Protein 3R3S (pdb70)

Organism: Salmonella typhimurium (strain LT2 / SGSC1412 / ATCC 700720) (NCBI:txid99287)

CATH classification: 3.40.50.720

Nearest PDB structures (foldseek):
  3r3s-assembly1_D  TM=1.003E+00  e=3.738E-63  Salmonella enterica subsp. enterica serovar Typhimurium
  5jyd-assembly1_B  TM=9.936E-01  e=5.049E-43  Burkholderia cenocepacia J2315
  3i3o-assembly1_A  TM=9.800E-01  e=4.760E-36  Bacillus anthracis str. 'Ames Ancestor'
  3i3o-assembly2_H  TM=9.764E-01  e=2.637E-34  Bacillus anthracis str. 'Ames Ancestor'
  3i3o-assembly2_G  TM=9.835E-01  e=4.726E-30  Bacillus anthracis str. 'Ames Ancestor'

Radius of gyration: 28.58 Å; Cα contacts (8 Å, |Δi|>4): 3149; chains: 4; bounding box: 66×78×65 Å

B-factor: mean 11.78, std 9.37, range [3.15, 53.56]

Structure (mmCIF, N/CA/C/O backbone):
data_3R3S
#
_entry.id   3R3S
#
_cell.length_a   75.728
_cell.length_b   80.673
_cell.length_c   96.168
_cell.angle_alpha   90.0
_cell.angle_beta   100.96
_cell.angle_gamma   90.0
#
_symmetry.space_group_name_H-M   'P 1 21 1'
#
loop_
_entity.id
_entity.type
_entity.pdbx_description
1 polymer oxidoreductase
2 non-polymer NICOTINAMIDE-ADENINE-DINUCLEOTIDE
3 non-polymer 'FORMIC ACID'
4 non-polymer 'MAGNESIUM ION'
5 non-polymer 'SULFATE ION'
6 water water
#
loop_
_atom_site.group_PDB
_atom_site.id
_atom_site.type_symbol
_atom_site.label_atom_id
_atom_site.label_alt_id
_atom_site.label_comp_id
_atom_site.label_asym_id
_atom_site.label_entity_id
_atom_site.label_seq_id
_atom_site.pdbx_PDB_ins_code
_atom_site.Cartn_x
_atom_site.Cartn_y
_atom_site.Cartn_z
_atom_site.occupancy
_atom_site.B_iso_or_equiv
_atom_site.auth_seq_id
_atom_site.auth_comp_id
_atom_site.auth_asym_id
_atom_site.auth_atom_id
_atom_site.pdbx_PDB_model_num
ATOM 1 N N . HIS A 1 3 ? 19.481 -11.563 9.678 1.00 39.96 3 HIS A N 1
ATOM 2 C CA . HIS A 1 3 ? 18.203 -11.358 8.988 1.00 39.83 3 HIS A CA 1
ATOM 3 C C . HIS A 1 3 ? 17.678 -9.941 9.203 1.00 33.97 3 HIS A C 1
ATOM 4 O O . HIS A 1 3 ? 16.782 -9.718 10.022 1.00 34.41 3 HIS A O 1
ATOM 6 N N . LEU A 1 4 ? 18.234 -8.998 8.450 1.00 24.72 4 LEU A N 1
ATOM 7 C CA . LEU A 1 4 ? 17.941 -7.570 8.618 1.00 19.66 4 LEU A CA 1
ATOM 8 C C . LEU A 1 4 ? 16.789 -7.129 7.739 1.00 17.50 4 LEU A C 1
ATOM 9 O O . LEU A 1 4 ? 16.762 -7.423 6.552 1.00 21.76 4 LEU A O 1
ATOM 14 N N . TYR A 1 5 ? 15.844 -6.408 8.320 1.00 15.75 5 TYR A N 1
ATOM 15 C CA . TYR A 1 5 ? 14.710 -5.859 7.571 1.00 16.02 5 TYR A CA 1
ATOM 16 C C . TYR A 1 5 ? 14.846 -4.350 7.371 1.00 12.55 5 TYR A C 1
ATOM 17 O O . TYR A 1 5 ? 15.379 -3.652 8.229 1.00 12.47 5 TYR A O 1
ATOM 26 N N . ASP A 1 6 ? 14.349 -3.855 6.239 1.00 11.14 6 ASP A N 1
ATOM 27 C CA . ASP A 1 6 ? 14.257 -2.419 5.981 1.00 10.41 6 ASP A CA 1
ATOM 28 C C . ASP A 1 6 ? 13.135 -1.848 6.874 1.00 9.50 6 ASP A C 1
ATOM 29 O O . ASP A 1 6 ? 11.964 -2.215 6.697 1.00 9.67 6 ASP A O 1
ATOM 34 N N . PRO A 1 7 ? 13.474 -0.945 7.812 1.00 9.22 7 PRO A N 1
ATOM 35 C CA . PRO A 1 7 ? 12.428 -0.427 8.697 1.00 10.07 7 PRO A CA 1
ATOM 36 C C . PRO A 1 7 ? 11.403 0.391 7.906 1.00 9.77 7 PRO A C 1
ATOM 37 O O . PRO A 1 7 ? 10.274 0.540 8.369 1.00 10.86 7 PRO A O 1
ATOM 41 N N . THR A 1 8 ? 11.764 0.921 6.737 1.00 9.74 8 THR A N 1
ATOM 42 C CA . THR A 1 8 ? 10.765 1.732 6.034 1.00 11.50 8 THR A CA 1
ATOM 43 C C . THR A 1 8 ? 9.606 0.917 5.471 1.00 11.40 8 THR A C 1
ATOM 44 O O . THR A 1 8 ? 8.505 1.459 5.279 1.00 12.97 8 THR A O 1
ATOM 48 N N . THR A 1 9 ? 9.835 -0.365 5.208 1.00 9.76 9 THR A N 1
ATOM 49 C CA . THR A 1 9 ? 8.806 -1.220 4.621 1.00 10.32 9 THR A CA 1
ATOM 50 C C . THR A 1 9 ? 8.306 -2.324 5.546 1.00 10.26 9 THR A C 1
ATOM 51 O O . THR A 1 9 ? 7.504 -3.153 5.119 1.00 11.63 9 THR A O 1
ATOM 55 N N . GLN A 1 10 ? 8.713 -2.295 6.816 1.00 10.62 10 GLN A N 1
ATOM 56 C CA . GLN A 1 10 ? 8.467 -3.412 7.742 1.00 13.38 10 GLN A CA 1
ATOM 57 C C . GLN A 1 10 ? 7.020 -3.536 8.219 1.00 13.45 10 GLN A C 1
ATOM 58 O O . GLN A 1 10 ? 6.565 -4.608 8.650 1.00 15.29 10 GLN A O 1
ATOM 64 N N . TYR A 1 11 ? 6.297 -2.432 8.156 1.00 11.13 11 TYR A N 1
ATOM 65 C CA . TYR A 1 11 ? 4.886 -2.353 8.591 1.00 10.25 11 TYR A CA 1
ATOM 66 C C . TYR A 1 11 ? 4.119 -1.684 7.474 1.00 10.03 11 TYR A C 1
ATOM 67 O O . TYR A 1 11 ? 4.726 -1.261 6.462 1.00 11.59 11 TYR A O 1
ATOM 76 N N . TYR A 1 12 ? 2.805 -1.575 7.653 1.00 8.36 12 TYR A N 1
ATOM 77 C CA . TYR A 1 12 ? 1.912 -1.078 6.601 1.00 8.31 12 TYR A CA 1
ATOM 78 C C . TYR A 1 12 ? 2.377 0.253 5.997 1.00 8.37 12 TYR A C 1
ATOM 79 O O . TYR A 1 12 ? 2.631 1.239 6.707 1.00 8.33 12 TYR A O 1
ATOM 88 N N . THR A 1 13 ? 2.430 0.292 4.668 1.00 8.84 13 THR A N 1
ATOM 89 C CA . THR A 1 13 ? 2.873 1.462 3.932 1.00 9.85 13 THR A CA 1
ATOM 90 C C . THR A 1 13 ? 1.834 1.910 2.903 1.00 11.48 13 THR A C 1
ATOM 91 O O . THR A 1 13 ? 2.085 2.850 2.155 1.00 15.27 13 THR A O 1
ATOM 95 N N . GLY A 1 14 ? 0.679 1.261 2.854 1.00 11.45 14 GLY A N 1
ATOM 96 C CA . GLY A 1 14 ? -0.401 1.765 2.012 1.00 12.62 14 GLY A CA 1
ATOM 97 C C . GLY A 1 14 ? -1.093 3.037 2.512 1.00 13.77 14 GLY A C 1
ATOM 98 O O . GLY A 1 14 ? -0.765 3.565 3.572 1.00 14.91 14 GLY A O 1
ATOM 99 N N . GLU A 1 15 ? -2.034 3.598 1.764 1.00 14.96 15 GLU A N 1
ATOM 100 C CA . GLU A 1 15 ? -2.804 4.712 2.318 1.00 15.32 15 GLU A CA 1
ATOM 101 C C . GLU A 1 15 ? -3.886 4.081 3.227 1.00 14.85 15 GLU A C 1
ATOM 102 O O . GLU A 1 15 ? -4.297 2.995 3.046 1.00 14.83 15 GLU A O 1
ATOM 108 N N . TYR A 1 16 ? -4.346 4.838 4.198 1.00 12.96 16 TYR A N 1
ATOM 109 C CA . TYR A 1 16 ? -5.399 4.359 5.090 1.00 11.42 16 TYR A CA 1
ATOM 110 C C . TYR A 1 16 ? -6.767 4.718 4.531 1.00 12.22 16 TYR A C 1
ATOM 111 O O . TYR A 1 16 ? -6.982 5.863 4.134 1.00 13.95 16 TYR A O 1
ATOM 120 N N . PRO A 1 17 ? -7.710 3.754 4.510 1.00 10.99 17 PRO A N 1
ATOM 121 C CA . PRO A 1 17 ? -9.073 4.127 4.107 1.00 12.35 17 PRO A CA 1
ATOM 122 C C . PRO A 1 17 ? -9.633 5.161 5.062 1.00 12.09 17 PRO A C 1
ATOM 123 O O . PRO A 1 17 ? -9.409 5.094 6.269 1.00 12.19 17 PRO A O 1
ATOM 127 N N . LYS A 1 18 ? -10.387 6.112 4.538 1.00 12.96 18 LYS A N 1
ATOM 128 C CA . LYS A 1 18 ? -11.166 6.983 5.399 1.00 13.48 18 LYS A CA 1
ATOM 129 C C . LYS A 1 18 ? -12.085 6.125 6.254 1.00 10.47 18 LYS A C 1
ATOM 130 O O . LYS A 1 18 ? -12.721 5.191 5.776 1.00 9.99 18 LYS A O 1
ATOM 136 N N . GLN A 1 19 ? -12.153 6.451 7.534 1.00 9.88 19 GLN A N 1
ATOM 137 C CA . GLN A 1 19 ? -12.945 5.677 8.482 1.00 9.39 19 GLN A CA 1
ATOM 138 C C . GLN A 1 19 ? -13.107 6.532 9.728 1.00 9.38 19 GLN A C 1
ATOM 139 O O . GLN A 1 19 ? -12.207 7.317 10.087 1.00 11.83 19 GLN A O 1
ATOM 145 N N A LYS A 1 20 ? -14.262 6.404 10.375 0.50 8.43 20 LYS A N 1
ATOM 146 N N B LYS A 1 20 ? -14.257 6.376 10.369 0.50 8.94 20 LYS A N 1
ATOM 147 C CA A LYS A 1 20 ? -14.582 7.195 11.558 0.50 9.08 20 LYS A CA 1
ATOM 148 C CA B LYS A 1 20 ? -14.594 7.140 11.549 0.50 10.31 20 LYS A CA 1
ATOM 149 C C A LYS A 1 20 ? -15.427 6.385 12.535 0.50 9.36 20 LYS A C 1
ATOM 150 C C B LYS A 1 20 ? -15.330 6.238 12.524 0.50 9.54 20 LYS A C 1
ATOM 151 O O A LYS A 1 20 ? -16.414 5.753 12.155 0.50 10.79 20 LYS A O 1
ATOM 152 O O B LYS A 1 20 ? -16.133 5.387 12.130 0.50 10.60 20 LYS A O 1
ATOM 163 N N . GLN A 1 21 ? -15.048 6.426 13.807 1.00 9.45 21 GLN A N 1
ATOM 164 C CA . GLN A 1 21 ? -15.812 5.784 14.854 1.00 9.66 21 GLN A CA 1
ATOM 165 C C . GLN A 1 21 ? -16.056 6.814 15.963 1.00 9.14 21 GLN A C 1
ATOM 166 O O . GLN A 1 21 ? -15.272 7.753 16.134 1.00 9.30 21 GLN A O 1
ATOM 172 N N . PRO A 1 22 ? -17.109 6.621 16.771 1.00 9.78 22 PRO A N 1
ATOM 173 C CA . PRO A 1 22 ? -17.237 7.482 17.952 1.00 9.14 22 PRO A CA 1
ATOM 174 C C . PRO A 1 22 ? -16.094 7.206 18.911 1.00 8.64 22 PRO A C 1
ATOM 175 O O . PRO A 1 22 ? -15.713 6.038 19.091 1.00 8.94 22 PRO A O 1
ATOM 179 N N . ALA A 1 23 ? -15.555 8.243 19.540 1.00 8.20 23 ALA A N 1
ATOM 180 C CA . ALA A 1 23 ? -14.513 8.053 20.547 1.00 8.27 23 ALA A CA 1
ATOM 181 C C . ALA A 1 23 ? -15.047 7.171 21.689 1.00 8.59 23 ALA A C 1
ATOM 182 O O . ALA A 1 23 ? -16.208 7.290 22.073 1.00 11.03 23 ALA A O 1
ATOM 184 N N . PRO A 1 24 ? -14.192 6.308 22.279 1.00 7.66 24 PRO A N 1
ATOM 185 C CA . PRO A 1 24 ? -12.748 6.176 22.026 1.00 7.80 24 PRO A CA 1
ATOM 186 C C . PRO A 1 24 ? -12.393 5.224 20.875 1.00 7.72 24 PRO A C 1
ATOM 187 O O . PRO A 1 24 ? -11.206 5.031 20.595 1.00 7.19 24 PRO A O 1
ATOM 191 N N . GLY A 1 25 ? -13.397 4.626 20.238 1.00 8.60 25 GLY A N 1
ATOM 192 C CA . GLY A 1 25 ? -13.147 3.696 19.148 1.00 8.86 25 GLY A CA 1
ATOM 193 C C . GLY A 1 25 ? -12.875 2.276 19.612 1.00 8.82 25 GLY A C 1
ATOM 194 O O . GLY A 1 25 ? -12.414 2.052 20.733 1.00 9.92 25 GLY A O 1
ATOM 195 N N . VAL A 1 26 ? -13.181 1.327 18.738 1.00 8.39 26 VAL A N 1
ATOM 196 C CA . VAL A 1 26 ? -12.907 -0.078 18.978 1.00 9.39 26 VAL A CA 1
ATOM 197 C C . VAL A 1 26 ? -11.894 -0.456 17.897 1.00 8.68 26 VAL A C 1
ATOM 198 O O . VAL A 1 26 ? -12.174 -0.347 16.713 1.00 8.44 26 VAL A O 1
ATOM 202 N N . GLN A 1 27 ? -10.691 -0.829 18.299 1.00 9.61 27 GLN A N 1
ATOM 203 C CA . GLN A 1 27 ? -9.650 -1.118 17.319 1.00 8.74 27 GLN A CA 1
ATOM 204 C C . GLN A 1 27 ? -9.943 -2.292 16.380 1.00 9.35 27 GLN A C 1
ATOM 205 O O . GLN A 1 27 ? -9.491 -2.308 15.238 1.00 9.08 27 GLN A O 1
ATOM 211 N N . ALA A 1 28 ? -10.691 -3.270 16.871 1.00 9.86 28 ALA A N 1
ATOM 212 C CA . ALA A 1 28 ? -11.029 -4.452 16.088 1.00 11.24 28 ALA A CA 1
ATOM 213 C C . ALA A 1 28 ? -11.844 -4.101 14.827 1.00 11.66 28 ALA A C 1
ATOM 214 O O . ALA A 1 28 ? -11.956 -4.906 13.914 1.00 15.63 28 ALA A O 1
ATOM 216 N N . LYS A 1 29 ? -12.449 -2.914 14.797 1.00 11.06 29 LYS A N 1
ATOM 217 C CA . LYS A 1 29 ? -13.212 -2.458 13.636 1.00 10.97 29 LYS A CA 1
ATOM 218 C C . LYS A 1 29 ? -12.374 -1.685 12.600 1.00 11.94 29 LYS A C 1
ATOM 219 O O . LYS A 1 29 ? -12.869 -1.316 11.545 1.00 14.52 29 LYS A O 1
ATOM 225 N N . MET A 1 30 ? -11.114 -1.429 12.905 1.00 9.25 30 MET A N 1
ATOM 226 C CA . MET A 1 30 ? -10.249 -0.648 12.020 1.00 8.32 30 MET A CA 1
ATOM 227 C C . MET A 1 30 ? -9.718 -1.377 10.803 1.00 8.15 30 MET A C 1
ATOM 228 O O . MET A 1 30 ? -9.598 -2.585 10.821 1.00 8.82 30 MET A O 1
ATOM 233 N N . THR A 1 31 ? -9.355 -0.603 9.787 1.00 8.25 31 THR A N 1
ATOM 234 C CA A THR A 1 31 ? -8.727 -1.145 8.582 0.50 8.03 31 THR A CA 1
ATOM 235 C CA B THR A 1 31 ? -8.774 -1.150 8.588 0.50 8.59 31 THR A CA 1
ATOM 236 C C . THR A 1 31 ? -7.494 -0.344 8.256 1.00 8.10 31 THR A C 1
ATOM 237 O O . THR A 1 31 ? -7.579 0.809 7.879 1.00 10.71 31 THR A O 1
ATOM 244 N N . PRO A 1 32 ? -6.305 -0.934 8.462 1.00 7.87 32 PRO A N 1
ATOM 245 C CA . PRO A 1 32 ? -6.044 -2.222 9.099 1.00 7.42 32 PRO A CA 1
ATOM 246 C C . PRO A 1 32 ? -6.179 -2.131 10.625 1.00 6.94 32 PRO A C 1
ATOM 247 O O . PRO A 1 32 ? -6.223 -1.047 11.217 1.00 7.78 32 PRO A O 1
ATOM 251 N N . VAL A 1 33 ? -6.260 -3.278 11.278 1.00 7.31 33 VAL A N 1
ATOM 252 C CA . VAL A 1 33 ? -6.188 -3.267 12.744 1.00 7.03 33 VAL A CA 1
ATOM 253 C C . VAL A 1 33 ? -4.748 -2.942 13.161 1.00 6.82 33 VAL A C 1
ATOM 254 O O . VAL A 1 33 ? -3.794 -3.521 12.631 1.00 7.56 33 VAL A O 1
ATOM 258 N N . PRO A 1 34 ? -4.574 -1.970 14.052 1.00 6.04 34 PRO A N 1
ATOM 259 C CA . PRO A 1 34 ? -3.207 -1.673 14.532 1.00 5.70 34 PRO A CA 1
ATOM 260 C C . PRO A 1 34 ? -2.485 -2.927 15.014 1.00 6.45 34 PRO A C 1
ATOM 261 O O . PRO A 1 34 ? -3.063 -3.741 15.746 1.00 7.25 34 PRO A O 1
ATOM 265 N N . ASP A 1 35 ? -1.228 -3.089 14.620 1.00 6.05 35 ASP A N 1
ATOM 266 C CA . ASP A 1 35 ? -0.418 -4.213 15.083 1.00 6.05 35 ASP A CA 1
ATOM 267 C C . ASP A 1 35 ? 0.200 -3.807 16.415 1.00 5.14 35 ASP A C 1
ATOM 268 O O . ASP A 1 35 ? 0.983 -2.871 16.471 1.00 6.11 35 ASP A O 1
ATOM 273 N N . CYS A 1 36 ? -0.187 -4.496 17.496 1.00 5.78 36 CYS A N 1
ATOM 274 C CA . CYS A 1 36 ? 0.313 -4.216 18.841 1.00 5.90 36 CYS A CA 1
ATOM 275 C C . CYS A 1 36 ? 1.315 -5.252 19.335 1.00 6.72 36 CYS A C 1
ATOM 276 O O . CYS A 1 36 ? 1.584 -5.312 20.536 1.00 6.87 36 CYS A O 1
ATOM 279 N N . GLY A 1 37 ? 1.876 -6.052 18.416 1.00 5.49 37 GLY A N 1
ATOM 280 C CA . GLY A 1 37 ? 2.916 -7.000 18.781 1.00 6.06 37 GLY A CA 1
ATOM 281 C C . GLY A 1 37 ? 2.389 -8.362 19.215 1.00 6.40 37 GLY A C 1
ATOM 282 O O . GLY A 1 37 ? 3.159 -9.183 19.731 1.00 7.03 37 GLY A O 1
ATOM 283 N N . GLU A 1 38 ? 1.093 -8.602 19.003 1.00 7.00 38 GLU A N 1
ATOM 284 C CA . GLU A 1 38 ? 0.459 -9.847 19.416 1.00 7.38 38 GLU A CA 1
ATOM 285 C C . GLU A 1 38 ? 1.214 -11.062 18.921 1.00 8.45 38 GLU A C 1
ATOM 286 O O . GLU A 1 38 ? 1.328 -12.051 19.659 1.00 9.95 38 GLU A O 1
ATOM 292 N N . LYS A 1 39 ? 1.690 -11.016 17.669 1.00 9.00 39 LYS A N 1
ATOM 293 C CA . LYS A 1 39 ? 2.329 -12.199 17.069 1.00 11.28 39 LYS A CA 1
ATOM 294 C C . LYS A 1 39 ? 3.837 -12.098 16.981 1.00 11.89 39 LYS A C 1
ATOM 295 O O . LYS A 1 39 ? 4.492 -13.040 16.525 1.00 17.10 39 LYS A O 1
ATOM 301 N N . SER A 1 40 ? 4.394 -10.964 17.399 1.00 9.87 40 SER A N 1
ATOM 302 C CA . SER A 1 40 ? 5.808 -10.704 17.148 1.00 9.83 40 SER A CA 1
ATOM 303 C C . SER A 1 40 ? 6.639 -10.498 18.411 1.00 9.62 40 SER A C 1
ATOM 304 O O . SER A 1 40 ? 7.817 -10.826 18.404 1.00 12.20 40 SER A O 1
ATOM 307 N N . TYR A 1 41 ? 6.079 -9.939 19.493 1.00 7.65 41 TYR A N 1
ATOM 308 C CA . TYR A 1 41 ? 6.918 -9.552 20.622 1.00 7.57 41 TYR A CA 1
ATOM 309 C C . TYR A 1 41 ? 7.357 -10.774 21.416 1.00 8.04 41 TYR A C 1
ATOM 310 O O . TYR A 1 41 ? 6.530 -11.536 21.895 1.00 8.39 41 TYR A O 1
ATOM 319 N N . VAL A 1 42 ? 8.664 -10.945 21.586 1.00 8.33 42 VAL A N 1
ATOM 320 C CA . VAL A 1 42 ? 9.212 -12.056 22.378 1.00 8.95 42 VAL A CA 1
ATOM 321 C C . VAL A 1 42 ? 9.981 -11.509 23.591 1.00 9.42 42 VAL A C 1
ATOM 322 O O . VAL A 1 42 ? 10.881 -10.683 23.444 1.00 11.22 42 VAL A O 1
ATOM 326 N N . GLY A 1 43 ? 9.612 -11.954 24.790 1.00 8.79 43 GLY A N 1
ATOM 327 C CA . GLY A 1 43 ? 10.271 -11.507 25.999 1.00 9.29 43 GLY A CA 1
ATOM 328 C C . GLY A 1 43 ? 11.504 -12.320 26.338 1.00 9.57 43 GLY A C 1
ATOM 329 O O . GLY A 1 43 ? 11.812 -13.348 25.715 1.00 10.59 43 GLY A O 1
ATOM 330 N N . SER A 1 44 ? 12.218 -11.843 27.348 1.00 8.75 44 SER A N 1
ATOM 331 C CA . SER A 1 44 ? 13.422 -12.502 27.848 1.00 9.42 44 SER A CA 1
ATOM 332 C C . SER A 1 44 ? 13.525 -12.370 29.365 1.00 8.74 44 SER A C 1
ATOM 333 O O . SER A 1 44 ? 14.618 -12.408 29.930 1.00 11.17 44 SER A O 1
ATOM 336 N N . GLY A 1 45 ? 12.394 -12.201 30.029 1.00 8.12 45 GLY A N 1
ATOM 337 C CA . GLY A 1 45 ? 12.401 -12.166 31.488 1.00 7.83 45 GLY A CA 1
ATOM 338 C C . GLY A 1 45 ? 12.828 -10.839 32.093 1.00 7.89 45 GLY A C 1
ATOM 339 O O . GLY A 1 45 ? 13.130 -10.772 33.274 1.00 8.69 45 GLY A O 1
ATOM 340 N N . ARG A 1 46 ? 12.829 -9.767 31.300 1.00 7.66 46 ARG A N 1
ATOM 341 C CA . ARG A 1 46 ? 13.288 -8.478 31.797 1.00 7.49 46 ARG A CA 1
ATOM 342 C C . ARG A 1 46 ? 12.360 -7.865 32.824 1.00 6.99 46 ARG A C 1
ATOM 343 O O . ARG A 1 46 ? 12.767 -6.935 33.515 1.00 8.86 46 ARG A O 1
ATOM 351 N N . LEU A 1 47 ? 11.131 -8.387 32.963 1.00 6.07 47 LEU A N 1
ATOM 352 C CA . LEU A 1 47 ? 10.182 -7.851 33.943 1.00 6.68 47 LEU A CA 1
ATOM 353 C C . LEU A 1 47 ? 9.598 -8.991 34.776 1.00 6.85 47 LEU A C 1
ATOM 354 O O . LEU A 1 47 ? 8.446 -8.926 35.230 1.00 6.87 47 LEU A O 1
ATOM 359 N N . LYS A 1 48 ? 10.397 -10.023 35.015 1.00 7.47 48 LYS A N 1
ATOM 360 C CA . LYS A 1 48 ? 9.863 -11.213 35.674 1.00 8.26 48 LYS A CA 1
ATOM 361 C C . LYS A 1 48 ? 9.257 -10.883 37.038 1.00 7.86 48 LYS A C 1
ATOM 362 O O . LYS A 1 48 ? 9.923 -10.298 37.887 1.00 8.84 48 LYS A O 1
ATOM 368 N N . ASP A 1 49 ? 8.002 -11.299 37.236 1.00 7.63 49 ASP A N 1
ATOM 369 C CA . ASP A 1 49 ? 7.237 -11.126 38.478 1.00 8.49 49 ASP A CA 1
ATOM 370 C C . ASP A 1 49 ? 6.991 -9.671 38.872 1.00 8.49 49 ASP A C 1
ATOM 371 O O . ASP A 1 49 ? 6.561 -9.398 39.994 1.00 9.99 49 ASP A O 1
ATOM 376 N N . ARG A 1 50 ? 7.214 -8.747 37.945 1.00 7.26 50 ARG A N 1
ATOM 377 C CA . ARG A 1 50 ? 6.807 -7.365 38.152 1.00 6.51 50 ARG A CA 1
ATOM 378 C C . ARG A 1 50 ? 5.281 -7.287 38.110 1.00 6.47 50 ARG A C 1
ATOM 379 O O . ARG A 1 50 ? 4.597 -8.246 37.716 1.00 6.81 50 ARG A O 1
ATOM 387 N N . LYS A 1 51 ? 4.746 -6.155 38.549 1.00 6.15 51 LYS A N 1
ATOM 388 C CA . LYS A 1 51 ? 3.310 -5.961 38.711 1.00 6.59 51 LYS A CA 1
ATOM 389 C C . LYS A 1 51 ? 2.957 -4.608 38.130 1.00 4.93 51 LYS A C 1
ATOM 390 O O . LYS A 1 51 ? 3.324 -3.573 38.693 1.00 5.91 51 LYS A O 1
ATOM 396 N N . ALA A 1 52 ? 2.276 -4.609 36.991 1.00 5.16 52 ALA A N 1
ATOM 397 C CA . ALA A 1 52 ? 2.047 -3.381 36.227 1.00 5.09 52 ALA A CA 1
ATOM 398 C C . ALA A 1 52 ? 0.600 -2.977 36.153 1.00 4.98 52 ALA A C 1
ATOM 399 O O . ALA A 1 52 ? -0.277 -3.809 36.008 1.00 5.97 52 ALA A O 1
ATOM 401 N N . LEU A 1 53 ? 0.364 -1.675 36.237 1.00 5.35 53 LEU A N 1
ATOM 402 C CA . LEU A 1 53 ? -0.917 -1.083 35.860 1.00 5.51 53 LEU A CA 1
ATOM 403 C C . LEU A 1 53 ? -0.682 -0.284 34.582 1.00 4.50 53 LEU A C 1
ATOM 404 O O . LEU A 1 53 ? 0.214 0.573 34.526 1.00 5.17 53 LEU A O 1
ATOM 409 N N . VAL A 1 54 ? -1.515 -0.538 33.560 1.00 4.36 54 VAL A N 1
ATOM 410 C CA . VAL A 1 54 ? -1.415 0.170 32.265 1.00 4.49 54 VAL A CA 1
ATOM 411 C C . VAL A 1 54 ? -2.769 0.792 31.991 1.00 4.65 54 VAL A C 1
ATOM 412 O O . VAL A 1 54 ? -3.775 0.069 31.846 1.00 5.53 54 VAL A O 1
ATOM 416 N N . THR A 1 55 ? -2.822 2.115 31.968 1.00 4.13 55 THR A N 1
ATOM 417 C CA . THR A 1 55 ? -4.057 2.767 31.501 1.00 4.42 55 THR A CA 1
ATOM 418 C C . THR A 1 55 ? -4.041 2.810 29.967 1.00 5.33 55 THR A C 1
ATOM 419 O O . THR A 1 55 ? -2.963 2.826 29.335 1.00 6.01 55 THR A O 1
ATOM 423 N N . GLY A 1 56 ? -5.233 2.792 29.357 1.00 4.65 56 GLY A N 1
ATOM 424 C CA . GLY A 1 56 ? -5.324 2.583 27.920 1.00 5.30 56 GLY A CA 1
ATOM 425 C C . GLY A 1 56 ? -4.799 1.228 27.471 1.00 4.26 56 GLY A C 1
ATOM 426 O O . GLY A 1 56 ? -4.328 1.065 26.335 1.00 5.02 56 GLY A O 1
ATOM 427 N N . GLY A 1 57 ? -4.895 0.232 28.348 1.00 4.58 57 GLY A N 1
ATOM 428 C CA . GLY A 1 57 ? -4.295 -1.060 28.069 1.00 4.89 57 GLY A CA 1
ATOM 429 C C . GLY A 1 57 ? -5.087 -1.929 27.119 1.00 4.77 57 GLY A C 1
ATOM 430 O O . GLY A 1 57 ? -4.626 -3.019 26.740 1.00 5.96 57 GLY A O 1
ATOM 431 N N . ASP A 1 58 ? -6.280 -1.473 26.727 1.00 5.46 58 ASP A N 1
ATOM 432 C CA . ASP A 1 58 ? -7.178 -2.238 25.848 1.00 5.35 58 ASP A CA 1
ATOM 433 C C . ASP A 1 58 ? -6.775 -2.184 24.361 1.00 5.39 58 ASP A C 1
ATOM 434 O O . ASP A 1 58 ? -7.158 -3.067 23.597 1.00 5.99 58 ASP A O 1
ATOM 439 N N . SER A 1 59 ? -6.091 -1.112 23.941 1.00 4.64 59 SER A N 1
ATOM 440 C CA . SER A 1 59 ? -5.873 -0.876 22.516 1.00 4.57 59 SER A CA 1
ATOM 441 C C . SER A 1 59 ? -4.609 -0.043 22.334 1.00 4.38 59 SER A C 1
ATOM 442 O O . SER A 1 59 ? -4.077 0.539 23.292 1.00 4.62 59 SER A O 1
ATOM 445 N N . GLY A 1 60 ? -4.120 -0.019 21.107 1.00 4.59 60 GLY A N 1
ATOM 446 C CA . GLY A 1 60 ? -3.095 0.926 20.735 1.00 4.48 60 GLY A CA 1
ATOM 447 C C . GLY A 1 60 ? -1.804 0.743 21.499 1.00 4.54 60 GLY A C 1
ATOM 448 O O . GLY A 1 60 ? -1.345 -0.379 21.761 1.00 5.08 60 GLY A O 1
ATOM 449 N N . ILE A 1 61 ? -1.177 1.869 21.811 1.00 3.68 61 ILE A N 1
ATOM 450 C CA . ILE A 1 61 ? 0.128 1.850 22.438 1.00 3.95 61 ILE A CA 1
ATOM 451 C C . ILE A 1 61 ? 0.085 1.208 23.835 1.00 4.33 61 ILE A C 1
ATOM 452 O O . ILE A 1 61 ? 0.974 0.445 24.206 1.00 4.67 61 ILE A O 1
ATOM 457 N N . GLY A 1 62 ? -0.948 1.517 24.616 1.00 4.09 62 GLY A N 1
ATOM 458 C CA . GLY A 1 62 ? -1.077 0.913 25.921 1.00 4.01 62 GLY A CA 1
ATOM 459 C C . GLY A 1 62 ? -1.204 -0.602 25.825 1.00 4.44 62 GLY A C 1
ATOM 460 O O . GLY A 1 62 ? -0.638 -1.342 26.633 1.00 4.85 62 GLY A O 1
ATOM 461 N N . ARG A 1 63 ? -1.978 -1.076 24.844 1.00 4.62 63 ARG A N 1
ATOM 462 C CA . ARG A 1 63 ? -2.070 -2.501 24.589 1.00 4.62 63 ARG A CA 1
ATOM 463 C C . ARG A 1 63 ? -0.721 -3.117 24.222 1.00 4.50 63 ARG A C 1
ATOM 464 O O . ARG A 1 63 ? -0.362 -4.194 24.709 1.00 5.30 63 ARG A O 1
ATOM 472 N N . ALA A 1 64 ? 0.036 -2.430 23.376 1.00 4.21 64 ALA A N 1
ATOM 473 C CA . ALA A 1 64 ? 1.366 -2.942 23.026 1.00 4.56 64 ALA A CA 1
ATOM 474 C C . ALA A 1 64 ? 2.281 -3.058 24.268 1.00 4.38 64 ALA A C 1
ATOM 475 O O . ALA A 1 64 ? 3.013 -4.052 24.423 1.00 5.24 64 ALA A O 1
ATOM 477 N N . ALA A 1 65 ? 2.208 -2.064 25.165 1.00 4.50 65 ALA A N 1
ATOM 478 C CA . ALA A 1 65 ? 2.952 -2.115 26.418 1.00 5.00 65 ALA A CA 1
ATOM 479 C C . ALA A 1 65 ? 2.458 -3.267 27.287 1.00 4.58 65 ALA A C 1
ATOM 480 O O . ALA A 1 65 ? 3.261 -4.013 27.839 1.00 5.48 65 ALA A O 1
ATOM 482 N N . ALA A 1 66 ? 1.140 -3.413 27.426 1.00 5.33 66 ALA A N 1
ATOM 483 C CA . ALA A 1 66 ? 0.561 -4.462 28.275 1.00 5.99 66 ALA A CA 1
ATOM 484 C C . ALA A 1 66 ? 0.986 -5.847 27.795 1.00 5.83 66 ALA A C 1
ATOM 485 O O . ALA A 1 66 ? 1.385 -6.704 28.609 1.00 6.58 66 ALA A O 1
ATOM 487 N N . ILE A 1 67 ? 0.910 -6.063 26.479 1.00 5.21 67 ILE A N 1
ATOM 488 C CA . ILE A 1 67 ? 1.316 -7.336 25.911 1.00 5.20 67 ILE A CA 1
ATOM 489 C C . ILE A 1 67 ? 2.801 -7.589 26.193 1.00 5.40 67 ILE A C 1
ATOM 490 O O . ILE A 1 67 ? 3.174 -8.675 26.677 1.00 5.94 67 ILE A O 1
ATOM 495 N N . ALA A 1 68 ? 3.650 -6.603 25.880 1.00 5.31 68 ALA A N 1
ATOM 496 C CA . ALA A 1 68 ? 5.070 -6.802 26.074 1.00 5.28 68 ALA A CA 1
ATOM 497 C C . ALA A 1 68 ? 5.447 -7.035 27.549 1.00 5.30 68 ALA A C 1
ATOM 498 O O . ALA A 1 68 ? 6.349 -7.822 27.868 1.00 5.86 68 ALA A O 1
ATOM 500 N N . TYR A 1 69 ? 4.771 -6.330 28.450 1.00 4.81 69 TYR A N 1
ATOM 501 C CA . TYR A 1 69 ? 5.031 -6.486 29.876 1.00 4.73 69 TYR A CA 1
ATOM 502 C C . TYR A 1 69 ? 4.731 -7.938 30.290 1.00 5.42 69 TYR A C 1
ATOM 503 O O . TYR A 1 69 ? 5.543 -8.577 30.971 1.00 5.66 69 TYR A O 1
ATOM 512 N N . ALA A 1 70 ? 3.588 -8.472 29.850 1.00 5.35 70 ALA A N 1
ATOM 513 C CA . ALA A 1 70 ? 3.244 -9.859 30.160 1.00 5.80 70 ALA A CA 1
ATOM 514 C C . ALA A 1 70 ? 4.284 -10.804 29.490 1.00 5.27 70 ALA A C 1
ATOM 515 O O . ALA A 1 70 ? 4.730 -11.796 30.098 1.00 6.22 70 ALA A O 1
ATOM 517 N N . ARG A 1 71 ? 4.676 -10.524 28.240 1.00 5.00 71 ARG A N 1
ATOM 518 C CA . ARG A 1 71 ? 5.667 -11.357 27.549 1.00 6.23 71 ARG A CA 1
ATOM 519 C C . ARG A 1 71 ? 6.994 -11.367 28.292 1.00 6.38 71 ARG A C 1
ATOM 520 O O . ARG A 1 71 ? 7.726 -12.355 28.222 1.00 7.57 71 ARG A O 1
ATOM 528 N N . GLU A 1 72 ? 7.304 -10.269 28.996 1.00 5.95 72 GLU A N 1
ATOM 529 C CA . GLU A 1 72 ? 8.541 -10.107 29.770 1.00 5.82 72 GLU A CA 1
ATOM 530 C C . GLU A 1 72 ? 8.427 -10.625 31.205 1.00 5.36 72 GLU A C 1
ATOM 531 O O . GLU A 1 72 ? 9.386 -10.528 31.984 1.00 6.54 72 GLU A O 1
ATOM 537 N N . GLY A 1 73 ? 7.273 -11.209 31.542 1.00 5.66 73 GLY A N 1
ATOM 538 C CA . GLY A 1 73 ? 7.127 -11.887 32.825 1.00 6.41 73 GLY A CA 1
ATOM 539 C C . GLY A 1 73 ? 6.310 -11.152 33.883 1.00 6.00 73 GLY A C 1
ATOM 540 O O . GLY A 1 73 ? 6.254 -11.606 35.022 1.00 6.35 73 GLY A O 1
ATOM 541 N N . ALA A 1 74 ? 5.671 -10.036 33.526 1.00 5.85 74 ALA A N 1
ATOM 542 C CA . ALA A 1 74 ? 4.919 -9.245 34.505 1.00 5.76 74 ALA A CA 1
ATOM 543 C C . ALA A 1 74 ? 3.447 -9.632 34.518 1.00 5.54 74 ALA A C 1
ATOM 544 O O . ALA A 1 74 ? 2.864 -9.962 33.475 1.00 6.41 74 ALA A O 1
ATOM 546 N N . ASP A 1 75 ? 2.838 -9.555 35.707 1.00 5.78 75 ASP A N 1
ATOM 547 C CA . ASP A 1 75 ? 1.372 -9.538 35.813 1.00 5.74 75 ASP A CA 1
ATOM 548 C C . ASP A 1 75 ? 0.852 -8.147 35.482 1.00 5.67 75 ASP A C 1
ATOM 549 O O . ASP A 1 75 ? 1.515 -7.154 35.775 1.00 6.58 75 ASP A O 1
ATOM 554 N N . VAL A 1 76 ? -0.299 -8.064 34.827 1.00 5.87 76 VAL A N 1
ATOM 555 C CA . VAL A 1 76 ? -0.748 -6.780 34.284 1.00 6.30 76 VAL A CA 1
ATOM 556 C C . VAL A 1 76 ? -2.223 -6.496 34.569 1.00 5.30 76 VAL A C 1
ATOM 557 O O . VAL A 1 76 ? -3.101 -7.310 34.242 1.00 6.14 76 VAL A O 1
ATOM 561 N N . ALA A 1 77 ? -2.491 -5.336 35.165 1.00 4.98 77 ALA A N 1
ATOM 562 C CA . ALA A 1 77 ? -3.843 -4.780 35.271 1.00 5.39 77 ALA A CA 1
ATOM 563 C C . ALA A 1 77 ? -3.980 -3.701 34.217 1.00 5.61 77 ALA A C 1
ATOM 564 O O . ALA A 1 77 ? -3.095 -2.850 34.056 1.00 6.07 77 ALA A O 1
ATOM 566 N N . ILE A 1 78 ? -5.094 -3.736 33.492 1.00 6.24 78 ILE A N 1
ATOM 567 C CA . ILE A 1 78 ? -5.403 -2.696 32.540 1.00 5.79 78 ILE A CA 1
ATOM 568 C C . ILE A 1 78 ? -6.652 -1.903 32.912 1.00 5.25 78 ILE A C 1
ATOM 569 O O . ILE A 1 78 ? -7.642 -2.466 33.391 1.00 5.90 78 ILE A O 1
ATOM 574 N N . ASN A 1 79 ? -6.621 -0.613 32.599 1.00 5.28 79 ASN A N 1
ATOM 575 C CA . ASN A 1 79 ? -7.767 0.279 32.723 1.00 5.73 79 ASN A CA 1
ATOM 576 C C . ASN A 1 79 ? -8.092 0.740 31.287 1.00 5.14 79 ASN A C 1
ATOM 577 O O . ASN A 1 79 ? -7.215 0.745 30.406 1.00 5.51 79 ASN A O 1
ATOM 582 N N . TYR A 1 80 ? -9.365 1.038 31.066 1.00 5.49 80 TYR A N 1
ATOM 583 C CA . TYR A 1 80 ? -9.941 1.389 29.776 1.00 5.71 80 TYR A CA 1
ATOM 584 C C . TYR A 1 80 ? -11.394 1.780 30.064 1.00 5.31 80 TYR A C 1
ATOM 585 O O . TYR A 1 80 ? -11.859 1.637 31.188 1.00 5.26 80 TYR A O 1
ATOM 594 N N . LEU A 1 81 ? -12.106 2.261 29.053 1.00 5.94 81 LEU A N 1
ATOM 595 C CA . LEU A 1 81 ? -13.511 2.647 29.189 1.00 7.08 81 LEU A CA 1
ATOM 596 C C . LEU A 1 81 ? -14.433 1.457 28.876 1.00 7.98 81 LEU A C 1
ATOM 597 O O . LEU A 1 81 ? -14.109 0.631 28.030 1.00 8.43 81 LEU A O 1
ATOM 602 N N . PRO A 1 82 ? -15.585 1.375 29.541 1.00 8.84 82 PRO A N 1
ATOM 603 C CA . PRO A 1 82 ? -16.505 0.255 29.281 1.00 11.02 82 PRO A CA 1
ATOM 604 C C . PRO A 1 82 ? -16.832 0.010 27.795 1.00 10.63 82 PRO A C 1
ATOM 605 O O . PRO A 1 82 ? -17.028 -1.126 27.364 1.00 11.10 82 PRO A O 1
ATOM 609 N N . ALA A 1 83 ? -16.921 1.070 27.003 1.00 10.70 83 ALA A N 1
ATOM 610 C CA . ALA A 1 83 ? -17.220 0.902 25.592 1.00 11.14 83 ALA A CA 1
ATOM 611 C C . ALA A 1 83 ? -16.177 0.026 24.879 1.00 9.91 83 ALA A C 1
ATOM 612 O O . ALA A 1 83 ? -16.422 -0.472 23.763 1.00 10.83 83 ALA A O 1
ATOM 614 N N . GLU A 1 84 ? -15.003 -0.147 25.490 1.00 8.61 84 GLU A N 1
ATOM 615 C CA . GLU A 1 84 ? -13.882 -0.856 24.867 1.00 8.05 84 GLU A CA 1
ATOM 616 C C . GLU A 1 84 ? -13.735 -2.267 25.399 1.00 7.87 84 GLU A C 1
ATOM 617 O O . GLU A 1 84 ? -12.713 -2.908 25.179 1.00 8.75 84 GLU A O 1
ATOM 623 N N . GLU A 1 85 ? -14.764 -2.763 26.081 1.00 7.94 85 GLU A N 1
ATOM 624 C CA . GLU A 1 85 ? -14.697 -4.087 26.700 1.00 8.59 85 GLU A CA 1
ATOM 625 C C . GLU A 1 85 ? -14.247 -5.193 25.719 1.00 9.99 85 GLU A C 1
ATOM 626 O O . GLU A 1 85 ? -13.497 -6.092 26.110 1.00 9.18 85 GLU A O 1
ATOM 632 N N . GLU A 1 86 ? -14.731 -5.147 24.490 1.00 10.89 86 GLU A N 1
ATOM 633 C CA A GLU A 1 86 ? -14.317 -6.179 23.483 0.50 11.71 86 GLU A CA 1
ATOM 634 C CA B GLU A 1 86 ? -14.317 -6.187 23.556 0.50 12.02 86 GLU A CA 1
ATOM 635 C C . GLU A 1 86 ? -12.813 -6.161 23.279 1.00 10.07 86 GLU A C 1
ATOM 636 O O . GLU A 1 86 ? -12.208 -7.208 23.223 1.00 10.52 86 GLU A O 1
ATOM 647 N N . ASP A 1 87 ? -12.220 -4.982 23.126 1.00 9.51 87 ASP A N 1
ATOM 648 C CA . ASP A 1 87 ? -10.772 -4.864 22.958 1.00 8.22 87 ASP A CA 1
ATOM 649 C C . ASP A 1 87 ? -10.069 -5.334 24.247 1.00 7.33 87 ASP A C 1
ATOM 650 O O . ASP A 1 87 ? -9.081 -6.089 24.197 1.00 7.67 87 ASP A O 1
ATOM 655 N N . ALA A 1 88 ? -10.580 -4.913 25.407 1.00 6.91 88 ALA A N 1
ATOM 656 C CA . ALA A 1 88 ? -9.958 -5.326 26.656 1.00 6.86 88 ALA A CA 1
ATOM 657 C C . ALA A 1 88 ? -9.988 -6.845 26.834 1.00 7.45 88 ALA A C 1
ATOM 658 O O . ALA A 1 88 ? -9.031 -7.433 27.346 1.00 7.47 88 ALA A O 1
ATOM 660 N N . GLN A 1 89 ? -11.091 -7.486 26.433 1.00 7.51 89 GLN A N 1
ATOM 661 C CA . GLN A 1 89 ? -11.150 -8.955 26.523 1.00 8.36 89 GLN A CA 1
ATOM 662 C C . GLN A 1 89 ? -10.064 -9.617 25.678 1.00 7.42 89 GLN A C 1
ATOM 663 O O . GLN A 1 89 ? -9.537 -10.661 26.055 1.00 8.42 89 GLN A O 1
ATOM 669 N N . GLN A 1 90 ? -9.727 -9.050 24.520 1.00 7.54 90 GLN A N 1
ATOM 670 C CA A GLN A 1 90 ? -8.642 -9.610 23.717 0.50 7.04 90 GLN A CA 1
ATOM 671 C CA B GLN A 1 90 ? -8.647 -9.624 23.721 0.50 9.42 90 GLN A CA 1
ATOM 672 C C . GLN A 1 90 ? -7.321 -9.502 24.475 1.00 7.64 90 GLN A C 1
ATOM 673 O O . GLN A 1 90 ? -6.497 -10.413 24.435 1.00 7.90 90 GLN A O 1
ATOM 684 N N . VAL A 1 91 ? -7.104 -8.359 25.138 1.00 6.97 91 VAL A N 1
ATOM 685 C CA . VAL A 1 91 ? -5.871 -8.171 25.895 1.00 6.30 91 VAL A CA 1
ATOM 686 C C . VAL A 1 91 ? -5.799 -9.101 27.106 1.00 6.47 91 VAL A C 1
ATOM 687 O O . VAL A 1 91 ? -4.727 -9.637 27.412 1.00 6.84 91 VAL A O 1
ATOM 691 N N . LYS A 1 92 ? -6.928 -9.326 27.798 1.00 6.47 92 LYS A N 1
ATOM 692 C CA . LYS A 1 92 ? -6.977 -10.303 28.881 1.00 6.69 92 LYS A CA 1
ATOM 693 C C . LYS A 1 92 ? -6.427 -11.641 28.377 1.00 6.92 92 LYS A C 1
ATOM 694 O O . LYS A 1 92 ? -5.568 -12.256 29.024 1.00 7.11 92 LYS A O 1
ATOM 700 N N . ALA A 1 93 ? -6.935 -12.085 27.229 1.00 6.70 93 ALA A N 1
ATOM 701 C CA . ALA A 1 93 ? -6.510 -13.369 26.708 1.00 7.97 93 ALA A CA 1
ATOM 702 C C . ALA A 1 93 ? -5.031 -13.362 26.375 1.00 7.75 93 ALA A C 1
ATOM 703 O O . ALA A 1 93 ? -4.330 -14.332 26.680 1.00 7.59 93 ALA A O 1
ATOM 705 N N . LEU A 1 94 ? -4.543 -12.281 25.744 1.00 7.14 94 LEU A N 1
ATOM 706 C CA . LEU A 1 94 ? -3.125 -12.198 25.407 1.00 7.20 94 LEU A CA 1
ATOM 707 C C . LEU A 1 94 ? -2.245 -12.276 26.639 1.00 6.33 94 LEU A C 1
ATOM 708 O O . LEU A 1 94 ? -1.212 -12.957 26.640 1.00 6.65 94 LEU A O 1
ATOM 713 N N . ILE A 1 95 ? -2.612 -11.563 27.705 1.00 5.93 95 ILE A N 1
ATOM 714 C CA . ILE A 1 95 ? -1.804 -11.588 28.925 1.00 5.72 95 ILE A CA 1
ATOM 715 C C . ILE A 1 95 ? -1.831 -13.008 29.511 1.00 6.55 95 ILE A C 1
ATOM 716 O O . ILE A 1 95 ? -0.777 -13.555 29.909 1.00 6.89 95 ILE A O 1
ATOM 721 N N . GLU A 1 96 ? -3.016 -13.624 29.555 1.00 6.27 96 GLU A N 1
ATOM 722 C CA . GLU A 1 96 ? -3.140 -14.956 30.143 1.00 6.29 96 GLU A CA 1
ATOM 723 C C . GLU A 1 96 ? -2.380 -15.993 29.299 1.00 6.61 96 GLU A C 1
ATOM 724 O O . GLU A 1 96 ? -1.845 -16.966 29.833 1.00 7.55 96 GLU A O 1
ATOM 730 N N . GLU A 1 97 ? -2.298 -15.772 27.987 1.00 7.11 97 GLU A N 1
ATOM 731 C CA . GLU A 1 97 ? -1.574 -16.680 27.103 1.00 7.42 97 GLU A CA 1
ATOM 732 C C . GLU A 1 97 ? -0.059 -16.578 27.304 1.00 7.19 97 GLU A C 1
ATOM 733 O O . GLU A 1 97 ? 0.682 -17.441 26.833 1.00 8.57 97 GLU A O 1
ATOM 739 N N . CYS A 1 98 ? 0.386 -15.529 28.000 1.00 7.79 98 CYS A N 1
ATOM 740 C CA . CYS A 1 98 ? 1.771 -15.411 28.441 1.00 8.48 98 CYS A CA 1
ATOM 741 C C . CYS A 1 98 ? 2.013 -16.134 29.759 1.00 7.91 98 CYS A C 1
ATOM 742 O O . CYS A 1 98 ? 3.132 -16.115 30.286 1.00 9.53 98 CYS A O 1
ATOM 745 N N . GLY A 1 99 ? 0.964 -16.735 30.323 1.00 7.65 99 GLY A N 1
ATOM 746 C CA . GLY A 1 99 ? 1.103 -17.415 31.589 1.00 8.42 99 GLY A CA 1
ATOM 747 C C . GLY A 1 99 ? 1.027 -16.470 32.779 1.00 7.94 99 GLY A C 1
ATOM 748 O O . GLY A 1 99 ? 1.369 -16.851 33.898 1.00 9.96 99 GLY A O 1
ATOM 749 N N . ARG A 1 100 ? 0.580 -15.227 32.563 1.00 6.84 100 ARG A N 1
ATOM 750 C CA . ARG A 1 100 ? 0.553 -14.228 33.637 1.00 6.92 100 ARG A CA 1
ATOM 751 C C . ARG A 1 100 ? -0.874 -13.916 34.049 1.00 7.13 100 ARG A C 1
ATOM 752 O O . ARG A 1 100 ? -1.841 -14.333 33.397 1.00 7.84 100 ARG A O 1
ATOM 760 N N . LYS A 1 101 ? -1.009 -13.178 35.153 1.00 7.62 101 LYS A N 1
ATOM 761 C CA . LYS A 1 101 ? -2.307 -12.746 35.636 1.00 7.64 101 LYS A CA 1
ATOM 762 C C . LYS A 1 101 ? -2.731 -11.457 34.953 1.00 6.78 101 LYS A C 1
ATOM 763 O O . LYS A 1 101 ? -1.953 -10.516 34.859 1.00 7.15 101 LYS A O 1
ATOM 769 N N . ALA A 1 102 ? -3.962 -11.448 34.461 1.00 7.11 102 ALA A N 1
ATOM 770 C CA . ALA A 1 102 ? -4.592 -10.269 33.870 1.00 6.34 102 ALA A CA 1
ATOM 771 C C . ALA A 1 102 ? -5.705 -9.772 34.783 1.00 6.93 102 ALA A C 1
ATOM 772 O O . ALA A 1 102 ? -6.535 -10.566 35.283 1.00 9.49 102 ALA A O 1
ATOM 774 N N . VAL A 1 103 ? -5.746 -8.464 34.992 1.00 6.55 103 VAL A N 1
ATOM 775 C CA . VAL A 1 103 ? -6.805 -7.847 35.789 1.00 6.77 103 VAL A CA 1
ATOM 776 C C . VAL A 1 103 ? -7.401 -6.734 34.953 1.00 6.53 103 VAL A C 1
ATOM 777 O O . VAL A 1 103 ? -6.665 -5.878 34.470 1.00 6.95 103 VAL A O 1
ATOM 781 N N . LEU A 1 104 ? -8.711 -6.764 34.738 1.00 6.42 104 LEU A N 1
ATOM 782 C CA . LEU A 1 104 ? -9.404 -5.723 33.970 1.00 6.21 104 LEU A CA 1
ATOM 783 C C . LEU A 1 104 ? -10.154 -4.790 34.926 1.00 5.76 104 LEU A C 1
ATOM 784 O O . LEU A 1 104 ? -11.014 -5.222 35.699 1.00 6.96 104 LEU A O 1
ATOM 789 N N . LEU A 1 105 ? -9.792 -3.521 34.903 1.00 5.43 105 LEU A N 1
ATOM 790 C CA . LEU A 1 105 ? -10.364 -2.506 35.779 1.00 5.46 105 LEU A CA 1
ATOM 791 C C . LEU A 1 105 ? -10.935 -1.358 34.955 1.00 6.04 105 LEU A C 1
ATOM 792 O O . LEU A 1 105 ? -10.317 -0.289 34.860 1.00 6.33 105 LEU A O 1
ATOM 797 N N . PRO A 1 106 ? -12.101 -1.574 34.330 1.00 6.10 106 PRO A N 1
ATOM 798 C CA . PRO A 1 106 ? -12.713 -0.518 33.511 1.00 6.42 106 PRO A CA 1
ATOM 799 C C . PRO A 1 106 ? -13.155 0.668 34.358 1.00 6.27 106 PRO A C 1
ATOM 800 O O . PRO A 1 106 ? -13.586 0.497 35.515 1.00 6.82 106 PRO A O 1
ATOM 804 N N . GLY A 1 107 ? -13.078 1.876 33.802 1.00 6.14 107 GLY A N 1
ATOM 805 C CA . GLY A 1 107 ? -13.623 3.036 34.496 1.00 6.05 107 GLY A CA 1
ATOM 806 C C . GLY A 1 107 ? -13.077 4.306 33.868 1.00 6.19 107 GLY A C 1
ATOM 807 O O . GLY A 1 107 ? -12.029 4.296 33.194 1.00 6.43 107 GLY A O 1
ATOM 808 N N . ASP A 1 108 ? -13.781 5.408 34.125 1.00 6.34 108 ASP A N 1
ATOM 809 C CA . ASP A 1 108 ? -13.536 6.690 33.504 1.00 6.39 108 ASP A CA 1
ATOM 810 C C . ASP A 1 108 ? -12.551 7.485 34.363 1.00 6.45 108 ASP A C 1
ATOM 811 O O . ASP A 1 108 ? -12.865 7.903 35.488 1.00 6.86 108 ASP A O 1
ATOM 816 N N . LEU A 1 109 ? -11.354 7.706 33.816 1.00 5.93 109 LEU A N 1
ATOM 817 C CA . LEU A 1 109 ? -10.305 8.447 34.523 1.00 6.38 109 LEU A CA 1
ATOM 818 C C . LEU A 1 109 ? -10.598 9.922 34.782 1.00 6.38 109 LEU A C 1
ATOM 819 O O . LEU A 1 109 ? -9.895 10.548 35.565 1.00 7.01 109 LEU A O 1
ATOM 824 N N . SER A 1 110 ? -11.570 10.508 34.088 1.00 6.92 110 SER A N 1
ATOM 825 C CA . SER A 1 110 ? -11.930 11.893 34.382 1.00 7.18 110 SER A CA 1
ATOM 826 C C . SER A 1 110 ? -12.734 11.994 35.678 1.00 7.36 110 SER A C 1
ATOM 827 O O . SER A 1 110 ? -12.948 13.086 36.196 1.00 9.32 110 SER A O 1
ATOM 830 N N . ASP A 1 111 ? -13.172 10.858 36.207 1.00 7.50 111 ASP A N 1
ATOM 831 C CA . ASP A 1 111 ? -13.832 10.793 37.526 1.00 8.26 111 ASP A CA 1
ATOM 832 C C . ASP A 1 111 ? -12.688 10.663 38.546 1.00 7.72 111 ASP A C 1
ATOM 833 O O . ASP A 1 111 ? -12.037 9.608 38.643 1.00 8.00 111 ASP A O 1
ATOM 838 N N . GLU A 1 112 ? -12.400 11.731 39.290 1.00 8.37 112 GLU A N 1
ATOM 839 C CA . GLU A 1 112 ? -11.285 11.705 40.236 1.00 8.39 112 GLU A CA 1
ATOM 840 C C . GLU A 1 112 ? -11.364 10.548 41.232 1.00 7.86 112 GLU A C 1
ATOM 841 O O . GLU A 1 112 ? -10.354 9.904 41.532 1.00 8.16 112 GLU A O 1
ATOM 847 N N . SER A 1 113 ? -12.552 10.284 41.774 1.00 7.88 113 SER A N 1
ATOM 848 C CA A SER A 1 113 ? -12.627 9.220 42.750 0.50 8.01 113 SER A CA 1
ATOM 849 C CA B SER A 1 113 ? -12.783 9.180 42.724 0.50 7.92 113 SER A CA 1
ATOM 850 C C . SER A 1 113 ? -12.309 7.882 42.111 1.00 7.39 113 SER A C 1
ATOM 851 O O . SER A 1 113 ? -11.588 7.067 42.725 1.00 6.98 113 SER A O 1
ATOM 856 N N . PHE A 1 114 ? -12.756 7.660 40.885 1.00 7.45 114 PHE A N 1
ATOM 857 C CA . PHE A 1 114 ? -12.373 6.427 40.221 1.00 7.00 114 PHE A CA 1
ATOM 858 C C . PHE A 1 114 ? -10.855 6.356 39.949 1.00 6.45 114 PHE A C 1
ATOM 859 O O . PHE A 1 114 ? -10.197 5.334 40.238 1.00 5.84 114 PHE A O 1
ATOM 867 N N . ALA A 1 115 ? -10.301 7.450 39.428 1.00 6.03 115 ALA A N 1
ATOM 868 C CA . ALA A 1 115 ? -8.880 7.493 39.086 1.00 6.44 115 ALA A CA 1
ATOM 869 C C . ALA A 1 115 ? -8.021 7.187 40.311 1.00 6.44 115 ALA A C 1
ATOM 870 O O . ALA A 1 115 ? -7.056 6.434 40.244 1.00 7.18 115 ALA A O 1
ATOM 872 N N . ARG A 1 116 ? -8.377 7.782 41.443 1.00 6.69 116 ARG A N 1
ATOM 873 C CA . ARG A 1 116 ? -7.630 7.508 42.676 1.00 7.31 116 ARG A CA 1
ATOM 874 C C . ARG A 1 116 ? -7.810 6.063 43.146 1.00 7.64 116 ARG A C 1
ATOM 875 O O . ARG A 1 116 ? -6.866 5.444 43.635 1.00 9.00 116 ARG A O 1
ATOM 883 N N . SER A 1 117 ? -9.019 5.527 43.019 1.00 6.33 117 SER A N 1
ATOM 884 C CA . SER A 1 117 ? -9.248 4.150 43.458 1.00 6.86 117 SER A CA 1
ATOM 885 C C . SER A 1 117 ? -8.472 3.121 42.638 1.00 6.54 117 SER A C 1
ATOM 886 O O . SER A 1 117 ? -8.186 2.024 43.129 1.00 6.80 117 SER A O 1
ATOM 889 N N . LEU A 1 118 ? -8.132 3.472 41.402 1.00 7.50 118 LEU A N 1
ATOM 890 C CA . LEU A 1 118 ? -7.579 2.506 40.474 1.00 6.64 118 LEU A CA 1
ATOM 891 C C . LEU A 1 118 ? -6.275 1.928 41.000 1.00 6.12 118 LEU A C 1
ATOM 892 O O . LEU A 1 118 ? -6.027 0.732 40.885 1.00 6.13 118 LEU A O 1
ATOM 897 N N . VAL A 1 119 ? -5.411 2.774 41.547 1.00 6.62 119 VAL A N 1
ATOM 898 C CA . VAL A 1 119 ? -4.152 2.290 42.105 1.00 7.85 119 VAL A CA 1
ATOM 899 C C . VAL A 1 119 ? -4.374 1.252 43.206 1.00 6.30 119 VAL A C 1
ATOM 900 O O . VAL A 1 119 ? -3.700 0.220 43.269 1.00 7.23 119 VAL A O 1
ATOM 904 N N . HIS A 1 120 ? -5.337 1.528 44.081 1.00 5.58 120 HIS A N 1
ATOM 905 C CA . HIS A 1 120 ? -5.623 0.611 45.194 1.00 5.64 120 HIS A CA 1
ATOM 906 C C . HIS A 1 120 ? -6.226 -0.697 44.674 1.00 5.74 120 HIS A C 1
ATOM 907 O O . HIS A 1 120 ? -5.894 -1.780 45.150 1.00 7.02 120 HIS A O 1
ATOM 914 N N . LYS A 1 121 ? -7.123 -0.607 43.697 1.00 5.73 121 LYS A N 1
ATOM 915 C CA . LYS A 1 121 ? -7.712 -1.815 43.100 1.00 6.13 121 LYS A CA 1
ATOM 916 C C . LYS A 1 121 ? -6.657 -2.674 42.399 1.00 6.18 121 LYS A C 1
ATOM 917 O O . LYS A 1 121 ? -6.649 -3.896 42.538 1.00 6.33 121 LYS A O 1
ATOM 923 N N . ALA A 1 122 ? -5.738 -2.025 41.676 1.00 6.20 122 ALA A N 1
ATOM 924 C CA . ALA A 1 122 ? -4.724 -2.767 40.945 1.00 6.36 122 ALA A CA 1
ATOM 925 C C . ALA A 1 122 ? -3.780 -3.440 41.933 1.00 5.65 122 ALA A C 1
ATOM 926 O O . ALA A 1 122 ? -3.434 -4.620 41.781 1.00 6.46 122 ALA A O 1
ATOM 928 N N . ARG A 1 123 ? -3.361 -2.706 42.953 1.00 6.65 123 ARG A N 1
ATOM 929 C CA . ARG A 1 123 ? -2.416 -3.258 43.926 1.00 8.20 123 ARG A CA 1
ATOM 930 C C . ARG A 1 123 ? -3.015 -4.465 44.662 1.00 7.95 123 ARG A C 1
ATOM 931 O O . ARG A 1 123 ? -2.349 -5.484 44.844 1.00 8.72 123 ARG A O 1
ATOM 939 N N . GLU A 1 124 ? -4.280 -4.360 45.061 1.00 7.80 124 GLU A N 1
ATOM 940 C CA . GLU A 1 124 ? -4.956 -5.460 45.734 1.00 8.69 124 GLU A CA 1
ATOM 941 C C . GLU A 1 124 ? -5.037 -6.682 44.806 1.00 8.68 124 GLU A C 1
ATOM 942 O O . GLU A 1 124 ? -4.753 -7.809 45.213 1.00 9.45 124 GLU A O 1
ATOM 948 N N . ALA A 1 125 ? -5.450 -6.480 43.556 1.00 7.81 125 ALA A N 1
ATOM 949 C CA . ALA A 1 125 ? -5.627 -7.595 42.642 1.00 7.28 125 ALA A CA 1
ATOM 950 C C . ALA A 1 125 ? -4.320 -8.287 42.283 1.00 8.41 125 ALA A C 1
ATOM 951 O O . ALA A 1 125 ? -4.279 -9.497 42.108 1.00 9.96 125 ALA A O 1
ATOM 953 N N . LEU A 1 126 ? -3.264 -7.502 42.123 1.00 8.09 126 LEU A N 1
ATOM 954 C CA . LEU A 1 126 ? -1.966 -8.030 41.691 1.00 8.17 126 LEU A CA 1
ATOM 955 C C . LEU A 1 126 ? -1.081 -8.476 42.850 1.00 8.33 126 LEU A C 1
ATOM 956 O O . LEU A 1 126 ? -0.065 -9.128 42.623 1.00 10.00 126 LEU A O 1
ATOM 961 N N . GLY A 1 127 ? -1.449 -8.129 44.083 1.00 8.53 127 GLY A N 1
ATOM 962 C CA . GLY A 1 127 ? -0.608 -8.400 45.240 1.00 9.77 127 GLY A CA 1
ATOM 963 C C . GLY A 1 127 ? 0.633 -7.521 45.281 1.00 10.30 127 GLY A C 1
ATOM 964 O O . GLY A 1 127 ? 1.687 -7.935 45.764 1.00 12.93 127 GLY A O 1
ATOM 965 N N . GLY A 1 128 ? 0.522 -6.299 44.758 1.00 9.21 128 GLY A N 1
ATOM 966 C CA . GLY A 1 128 ? 1.648 -5.367 44.712 1.00 8.83 128 GLY A CA 1
ATOM 967 C C . GLY A 1 128 ? 1.546 -4.506 43.452 1.00 7.03 128 GLY A C 1
ATOM 968 O O . GLY A 1 128 ? 0.596 -4.652 42.660 1.00 7.73 128 GLY A O 1
ATOM 969 N N . LEU A 1 129 ? 2.479 -3.574 43.272 1.00 7.12 129 LEU A N 1
ATOM 970 C CA . LEU A 1 129 ? 2.465 -2.681 42.109 1.00 6.65 129 LEU A CA 1
ATOM 971 C C . LEU A 1 129 ? 3.838 -2.027 42.000 1.00 6.30 129 LEU A C 1
ATOM 972 O O . LEU A 1 129 ? 4.306 -1.416 42.973 1.00 7.52 129 LEU A O 1
ATOM 977 N N . ASP A 1 130 ? 4.526 -2.200 40.862 1.00 5.10 130 ASP A N 1
ATOM 978 C CA . ASP A 1 130 ? 5.859 -1.610 40.723 1.00 4.77 130 ASP A CA 1
ATOM 979 C C . ASP A 1 130 ? 6.174 -1.150 39.281 1.00 4.81 130 ASP A C 1
ATOM 980 O O . ASP A 1 130 ? 7.291 -0.708 39.040 1.00 5.93 130 ASP A O 1
ATOM 985 N N . ILE A 1 131 ? 5.174 -1.155 38.382 1.00 5.13 131 ILE A N 1
ATOM 986 C CA . ILE A 1 131 ? 5.267 -0.476 37.100 1.00 5.19 131 ILE A CA 1
ATOM 987 C C . ILE A 1 131 ? 3.953 0.237 36.896 1.00 4.37 131 ILE A C 1
ATOM 988 O O . ILE A 1 131 ? 2.895 -0.375 37.069 1.00 5.06 131 ILE A O 1
ATOM 993 N N . LEU A 1 132 ? 4.022 1.514 36.517 1.00 4.65 132 LEU A N 1
ATOM 994 C CA . LEU A 1 132 ? 2.813 2.227 36.075 1.00 6.20 132 LEU A CA 1
ATOM 995 C C . LEU A 1 132 ? 3.115 2.738 34.684 1.00 6.72 132 LEU A C 1
ATOM 996 O O . LEU A 1 132 ? 4.055 3.515 34.496 1.00 8.91 132 LEU A O 1
ATOM 1001 N N . ALA A 1 133 ? 2.319 2.337 33.699 1.00 6.56 133 ALA A N 1
ATOM 1002 C CA . ALA A 1 133 ? 2.447 2.877 32.352 1.00 6.25 133 ALA A CA 1
ATOM 1003 C C . ALA A 1 133 ? 1.144 3.612 32.087 1.00 6.02 133 ALA A C 1
ATOM 1004 O O . ALA A 1 133 ? 0.073 2.991 31.942 1.00 6.54 133 ALA A O 1
ATOM 1006 N N . LEU A 1 134 ? 1.233 4.941 32.053 1.00 4.75 134 LEU A N 1
ATOM 1007 C CA . LEU A 1 134 ? 0.046 5.779 31.974 1.00 4.57 134 LEU A CA 1
ATOM 1008 C C . LEU A 1 134 ? -0.104 6.253 30.531 1.00 3.67 134 LEU A C 1
ATOM 1009 O O . LEU A 1 134 ? 0.631 7.137 30.076 1.00 4.24 134 LEU A O 1
ATOM 1014 N N . VAL A 1 135 ? -0.998 5.582 29.801 1.00 4.47 135 VAL A N 1
ATOM 1015 C CA . VAL A 1 135 ? -1.060 5.707 28.350 1.00 3.88 135 VAL A CA 1
ATOM 1016 C C . VAL A 1 135 ? -2.405 6.236 27.893 1.00 3.67 135 VAL A C 1
ATOM 1017 O O . VAL A 1 135 ? -2.491 6.787 26.799 1.00 5.00 135 VAL A O 1
ATOM 1021 N N . ALA A 1 136 ? -3.442 6.162 28.728 1.00 4.39 136 ALA A N 1
ATOM 1022 C CA . ALA A 1 136 ? -4.748 6.683 28.316 1.00 4.33 136 ALA A CA 1
ATOM 1023 C C . ALA A 1 136 ? -4.657 8.132 27.878 1.00 4.50 136 ALA A C 1
ATOM 1024 O O . ALA A 1 136 ? -3.947 8.930 28.487 1.00 4.62 136 ALA A O 1
ATOM 1026 N N . GLY A 1 137 ? -5.430 8.504 26.861 1.00 4.45 137 GLY A N 1
ATOM 1027 C CA . GLY A 1 137 ? -5.489 9.894 26.464 1.00 4.46 137 GLY A CA 1
ATOM 1028 C C . GLY A 1 137 ? -6.711 10.159 25.614 1.00 4.62 137 GLY A C 1
ATOM 1029 O O . GLY A 1 137 ? -7.209 9.284 24.897 1.00 6.04 137 GLY A O 1
ATOM 1030 N N . LYS A 1 138 ? -7.191 11.403 25.728 1.00 4.52 138 LYS A N 1
ATOM 1031 C CA . LYS A 1 138 ? -8.224 11.983 24.858 1.00 4.55 138 LYS A CA 1
ATOM 1032 C C . LYS A 1 138 ? -7.551 12.911 23.834 1.00 5.14 138 LYS A C 1
ATOM 1033 O O . LYS A 1 138 ? -6.657 13.683 24.174 1.00 5.30 138 LYS A O 1
ATOM 1039 N N . GLN A 1 139 ? -7.999 12.853 22.582 1.00 5.05 139 GLN A N 1
ATOM 1040 C CA . GLN A 1 139 ? -7.480 13.697 21.506 1.00 5.39 139 GLN A CA 1
ATOM 1041 C C . GLN A 1 139 ? -8.611 13.992 20.536 1.00 6.51 139 GLN A C 1
ATOM 1042 O O . GLN A 1 139 ? -9.126 13.067 19.906 1.00 6.70 139 GLN A O 1
ATOM 1048 N N . THR A 1 140 ? -8.973 15.272 20.391 1.00 6.12 140 THR A N 1
ATOM 1049 C CA . THR A 1 140 ? -10.054 15.668 19.490 1.00 7.18 140 THR A CA 1
ATOM 1050 C C . THR A 1 140 ? -9.615 16.830 18.628 1.00 6.95 140 THR A C 1
ATOM 1051 O O . THR A 1 140 ? -9.384 17.933 19.143 1.00 8.56 140 THR A O 1
ATOM 1055 N N . ALA A 1 141 ? -9.507 16.605 17.315 1.00 6.74 141 ALA A N 1
ATOM 1056 C CA . ALA A 1 141 ? -9.130 17.652 16.370 1.00 7.44 141 ALA A CA 1
ATOM 1057 C C . ALA A 1 141 ? -10.243 18.677 16.221 1.00 7.39 141 ALA A C 1
ATOM 1058 O O . ALA A 1 141 ? -11.383 18.318 15.938 1.00 8.74 141 ALA A O 1
ATOM 1060 N N . ILE A 1 142 ? -9.895 19.955 16.344 1.00 6.19 142 ILE A N 1
ATOM 1061 C CA . ILE A 1 142 ? -10.809 21.057 16.086 1.00 6.20 142 ILE A CA 1
ATOM 1062 C C . ILE A 1 142 ? -10.008 22.142 15.338 1.00 6.08 142 ILE A C 1
ATOM 1063 O O . ILE A 1 142 ? -9.154 22.816 15.941 1.00 6.42 142 ILE A O 1
ATOM 1068 N N . PRO A 1 143 ? -10.231 22.302 14.019 1.00 6.73 143 PRO A N 1
ATOM 1069 C CA . PRO A 1 143 ? -9.377 23.224 13.249 1.00 7.12 143 PRO A CA 1
ATOM 1070 C C . PRO A 1 143 ? -9.480 24.701 13.615 1.00 7.10 143 PRO A C 1
ATOM 1071 O O . PRO A 1 143 ? -8.517 25.426 13.420 1.00 8.31 143 PRO A O 1
ATOM 1075 N N . GLU A 1 144 ? -10.611 25.154 14.155 1.00 7.23 144 GLU A N 1
ATOM 1076 C CA . GLU A 1 144 ? -10.790 26.576 14.413 1.00 7.68 144 GLU A CA 1
ATOM 1077 C C . GLU A 1 144 ? -11.200 26.774 15.857 1.00 7.38 144 GLU A C 1
ATOM 1078 O O . GLU A 1 144 ? -12.154 26.142 16.329 1.00 7.62 144 GLU A O 1
ATOM 1084 N N . ILE A 1 145 ? -10.523 27.697 16.547 1.00 7.07 145 ILE A N 1
ATOM 1085 C CA . ILE A 1 145 ? -10.730 27.869 17.990 1.00 6.53 145 ILE A CA 1
ATOM 1086 C C . ILE A 1 145 ? -12.173 28.213 18.330 1.00 6.14 145 ILE A C 1
ATOM 1087 O O . ILE A 1 145 ? -12.660 27.853 19.413 1.00 6.37 145 ILE A O 1
ATOM 1092 N N . LYS A 1 146 ? -12.906 28.856 17.421 1.00 7.33 146 LYS A N 1
ATOM 1093 C CA . LYS A 1 146 ? -14.294 29.180 17.731 1.00 8.41 146 LYS A CA 1
ATOM 1094 C C . LYS A 1 146 ? -15.140 27.937 18.049 1.00 8.03 146 LYS A C 1
ATOM 1095 O O . LYS A 1 146 ? -16.158 28.024 18.732 1.00 9.18 146 LYS A O 1
ATOM 1101 N N . ASP A 1 147 ? -14.712 26.781 17.544 1.00 7.30 147 ASP A N 1
ATOM 1102 C CA . ASP A 1 147 ? -15.439 25.528 17.715 1.00 7.52 147 ASP A CA 1
ATOM 1103 C C . ASP A 1 147 ? -14.914 24.656 18.854 1.00 7.22 147 ASP A C 1
ATOM 1104 O O . ASP A 1 147 ? -15.415 23.529 19.058 1.00 8.02 147 ASP A O 1
ATOM 1109 N N . LEU A 1 148 ? -13.903 25.131 19.580 1.00 6.40 148 LEU A N 1
ATOM 1110 C CA A LEU A 1 148 ? -13.317 24.401 20.693 0.50 5.93 148 LEU A CA 1
ATOM 1111 C CA B LEU A 1 148 ? -13.333 24.377 20.697 0.50 5.91 148 LEU A CA 1
ATOM 1112 C C . LEU A 1 148 ? -14.068 24.756 21.983 1.00 5.61 148 LEU A C 1
ATOM 1113 O O . LEU A 1 148 ? -13.929 25.873 22.504 1.00 7.22 148 LEU A O 1
ATOM 1122 N N . THR A 1 149 ? -14.882 23.833 22.491 1.00 5.96 149 THR A N 1
ATOM 1123 C CA . THR A 1 149 ? -15.684 24.190 23.657 1.00 6.31 149 THR A CA 1
ATOM 1124 C C . THR A 1 149 ? -14.900 24.155 24.943 1.00 5.65 149 THR A C 1
ATOM 1125 O O . THR A 1 149 ? -13.924 23.414 25.085 1.00 6.10 149 THR A O 1
ATOM 1129 N N . SER A 1 150 ? -15.346 24.929 25.920 1.00 6.65 150 SER A N 1
ATOM 1130 C CA A SER A 1 150 ? -14.772 24.843 27.246 0.50 7.19 150 SER A CA 1
ATOM 1131 C CA B SER A 1 150 ? -14.774 24.815 27.265 0.50 7.31 150 SER A CA 1
ATOM 1132 C C . SER A 1 150 ? -14.870 23.412 27.819 1.00 6.88 150 SER A C 1
ATOM 1133 O O . SER A 1 150 ? -13.956 22.935 28.494 1.00 7.19 150 SER A O 1
ATOM 1138 N N . GLU A 1 151 ? -15.994 22.749 27.569 1.00 7.09 151 GLU A N 1
ATOM 1139 C CA . GLU A 1 151 ? -16.193 21.383 28.056 1.00 8.03 151 GLU A CA 1
ATOM 1140 C C . GLU A 1 151 ? -15.138 20.452 27.474 1.00 6.91 151 GLU A C 1
ATOM 1141 O O . GLU A 1 151 ? -14.516 19.680 28.213 1.00 7.30 151 GLU A O 1
ATOM 1147 N N . GLN A 1 152 ? -14.870 20.548 26.175 1.00 6.11 152 GLN A N 1
ATOM 1148 C CA . GLN A 1 152 ? -13.859 19.708 25.581 1.00 5.99 152 GLN A CA 1
ATOM 1149 C C . GLN A 1 152 ? -12.474 20.037 26.155 1.00 5.63 152 GLN A C 1
ATOM 1150 O O . GLN A 1 152 ? -11.694 19.141 26.476 1.00 5.78 152 GLN A O 1
ATOM 1156 N N . PHE A 1 153 ? -12.156 21.326 26.224 1.00 5.64 153 PHE A N 1
ATOM 1157 C CA . PHE A 1 153 ? -10.830 21.743 26.680 1.00 5.51 153 PHE A CA 1
ATOM 1158 C C . PHE A 1 153 ? -10.567 21.170 28.059 1.00 5.95 153 PHE A C 1
ATOM 1159 O O . PHE A 1 153 ? -9.501 20.586 28.342 1.00 5.80 153 PHE A O 1
ATOM 1167 N N . GLN A 1 154 ? -11.536 21.356 28.951 1.00 5.36 154 GLN A N 1
ATOM 1168 C CA . GLN A 1 154 ? -11.376 20.883 30.318 1.00 6.43 154 GLN A CA 1
ATOM 1169 C C . GLN A 1 154 ? -11.314 19.357 30.394 1.00 6.58 154 GLN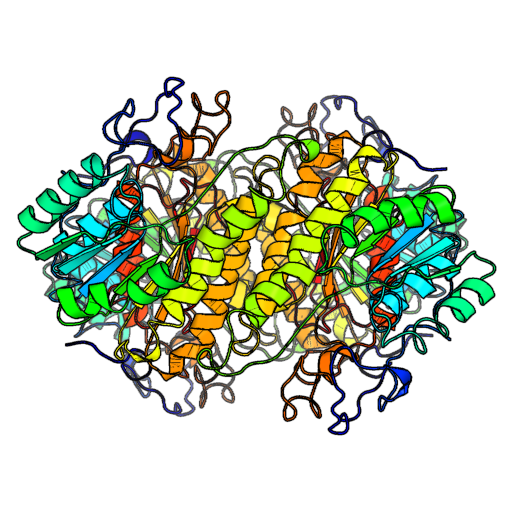 A C 1
ATOM 1170 O O . GLN A 1 154 ? -10.544 18.801 31.177 1.00 6.90 154 GLN A O 1
ATOM 1176 N N . GLN A 1 155 ? -12.125 18.665 29.604 1.00 6.16 155 GLN A N 1
ATOM 1177 C CA . GLN A 1 155 ? -12.126 17.206 29.628 1.00 6.15 155 GLN A CA 1
ATOM 1178 C C . GLN A 1 155 ? -10.801 16.633 29.130 1.00 5.43 155 GLN A C 1
ATOM 1179 O O . GLN A 1 155 ? -10.308 15.624 29.668 1.00 6.01 155 GLN A O 1
ATOM 1185 N N . THR A 1 156 ? -10.216 17.271 28.113 1.00 5.24 156 THR A N 1
ATOM 1186 C CA . THR A 1 156 ? -8.907 16.827 27.628 1.00 4.58 156 THR A CA 1
ATOM 1187 C C . THR A 1 156 ? -7.864 16.963 28.737 1.00 4.05 156 THR A C 1
ATOM 1188 O O . THR A 1 156 ? -7.065 16.029 28.981 1.00 4.54 156 THR A O 1
ATOM 1192 N N . PHE A 1 157 ? -7.905 18.078 29.467 1.00 4.22 157 PHE A N 1
ATOM 1193 C CA . PHE A 1 157 ? -7.013 18.214 30.619 1.00 4.61 157 PHE A CA 1
ATOM 1194 C C . PHE A 1 157 ? -7.330 17.237 31.748 1.00 4.26 157 PHE A C 1
ATOM 1195 O O . PHE A 1 157 ? -6.413 16.743 32.404 1.00 5.36 157 PHE A O 1
ATOM 1203 N N . ALA A 1 158 ? -8.608 16.935 31.987 1.00 5.17 158 ALA A N 1
ATOM 1204 C CA . ALA A 1 158 ? -8.956 15.973 33.036 1.00 5.61 158 ALA A CA 1
ATOM 1205 C C . ALA A 1 158 ? -8.380 14.588 32.755 1.00 4.65 158 ALA A C 1
ATOM 1206 O O . ALA A 1 158 ? -7.782 13.958 33.632 1.00 5.71 158 ALA A O 1
ATOM 1208 N N . VAL A 1 159 ? -8.580 14.086 31.532 1.00 4.84 159 VAL A N 1
ATOM 1209 C CA . VAL A 1 159 ? -8.119 12.752 31.211 1.00 5.11 159 VAL A CA 1
ATOM 1210 C C . VAL A 1 159 ? -6.591 12.696 31.118 1.00 4.68 159 VAL A C 1
ATOM 1211 O O . VAL A 1 159 ? -5.963 11.736 31.593 1.00 5.26 159 VAL A O 1
ATOM 1215 N N . ASN A 1 160 ? -5.984 13.725 30.523 1.00 4.22 160 ASN A N 1
ATOM 1216 C CA . ASN A 1 160 ? -4.576 13.617 30.159 1.00 4.45 160 ASN A CA 1
ATOM 1217 C C . ASN A 1 160 ? -3.637 14.159 31.227 1.00 4.15 160 ASN A C 1
ATOM 1218 O O . ASN A 1 160 ? -2.499 13.710 31.352 1.00 4.91 160 ASN A O 1
ATOM 1223 N N . VAL A 1 161 ? -4.104 15.143 32.007 1.00 4.53 161 VAL A N 1
ATOM 1224 C CA . VAL A 1 161 ? -3.240 15.780 33.014 1.00 4.36 161 VAL A CA 1
ATOM 1225 C C . VAL A 1 161 ? -3.730 15.492 34.427 1.00 4.31 161 VAL A C 1
ATOM 1226 O O . VAL A 1 161 ? -2.973 14.989 35.270 1.00 4.56 161 VAL A O 1
ATOM 1230 N N . PHE A 1 162 ? -4.975 15.857 34.727 1.00 4.30 162 PHE A N 1
ATOM 1231 C CA . PHE A 1 162 ? -5.447 15.675 36.116 1.00 4.67 162 PHE A CA 1
ATOM 1232 C C . PHE A 1 162 ? -5.393 14.205 36.542 1.00 4.64 162 PHE A C 1
ATOM 1233 O O . PHE A 1 162 ? -4.930 13.903 37.629 1.00 5.37 162 PHE A O 1
ATOM 1241 N N . ALA A 1 163 ? -5.793 13.287 35.658 1.00 4.49 163 ALA A N 1
ATOM 1242 C CA . ALA A 1 163 ? -5.773 11.873 36.036 1.00 4.74 163 ALA A CA 1
ATOM 1243 C C . ALA A 1 163 ? -4.339 11.388 36.236 1.00 4.42 163 ALA A C 1
ATOM 1244 O O . ALA A 1 163 ? -4.101 10.508 37.055 1.00 4.90 163 ALA A O 1
ATOM 1246 N N . LEU A 1 164 ? -3.386 11.948 35.488 1.00 4.81 164 LEU A N 1
ATOM 1247 C CA . LEU A 1 164 ? -1.972 11.605 35.715 1.00 4.47 164 LEU A CA 1
ATOM 1248 C C . LEU A 1 164 ? -1.539 11.972 37.142 1.00 4.42 164 LEU A C 1
ATOM 1249 O O . LEU A 1 164 ? -0.869 11.193 37.835 1.00 5.27 164 LEU A O 1
ATOM 1254 N N . PHE A 1 165 ? -1.920 13.182 37.554 1.00 4.01 165 PHE A N 1
ATOM 1255 C CA . PHE A 1 165 ? -1.673 13.643 38.923 1.00 5.17 165 PHE A CA 1
ATOM 1256 C C . PHE A 1 165 ? -2.410 12.766 39.957 1.00 5.35 165 PHE A C 1
ATOM 1257 O O . PHE A 1 165 ? -1.804 12.323 40.926 1.00 5.91 165 PHE A O 1
ATOM 1265 N N . TRP A 1 166 ? -3.696 12.502 39.734 1.00 4.90 166 TRP A N 1
ATOM 1266 C CA . TRP A 1 166 ? -4.474 11.721 40.715 1.00 5.02 166 TRP A CA 1
ATOM 1267 C C . TRP A 1 166 ? -3.854 10.335 40.920 1.00 4.57 166 TRP A C 1
ATOM 1268 O O . TRP A 1 166 ? -3.705 9.870 42.070 1.00 5.75 166 TRP A O 1
ATOM 1279 N N . ILE A 1 167 ? -3.518 9.645 39.826 1.00 4.20 167 ILE A N 1
ATOM 1280 C CA . ILE A 1 167 ? -2.941 8.314 39.911 1.00 4.92 167 ILE A CA 1
ATOM 1281 C C . ILE A 1 167 ? -1.575 8.347 40.556 1.00 4.87 167 ILE A C 1
ATOM 1282 O O . ILE A 1 167 ? -1.294 7.537 41.448 1.00 5.40 167 ILE A O 1
ATOM 1287 N N . THR A 1 168 ? -0.702 9.238 40.090 1.00 4.61 168 THR A N 1
ATOM 1288 C CA . THR A 1 168 ? 0.651 9.252 40.639 1.00 4.78 168 THR A CA 1
ATOM 1289 C C . THR A 1 168 ? 0.653 9.651 42.119 1.00 4.46 168 THR A C 1
ATOM 1290 O O . THR A 1 168 ? 1.418 9.101 42.893 1.00 5.32 168 THR A O 1
ATOM 1294 N N . GLN A 1 169 ? -0.180 10.619 42.514 1.00 5.43 169 GLN A N 1
ATOM 1295 C CA . GLN A 1 169 ? -0.243 10.981 43.929 1.00 5.69 169 GLN A CA 1
ATOM 1296 C C . GLN A 1 169 ? -0.631 9.765 44.779 1.00 5.70 169 GLN A C 1
ATOM 1297 O O . GLN A 1 169 ? -0.055 9.534 45.843 1.00 6.29 169 GLN A O 1
ATOM 1303 N N . GLU A 1 170 ? -1.618 8.995 44.336 1.00 5.56 170 GLU A N 1
ATOM 1304 C CA . GLU A 1 170 ? -2.031 7.820 45.107 1.00 5.79 170 GLU A CA 1
ATOM 1305 C C . GLU A 1 170 ? -0.926 6.762 45.124 1.00 5.92 170 GLU A C 1
ATOM 1306 O O . GLU A 1 170 ? -0.752 6.038 46.106 1.00 7.17 170 GLU A O 1
ATOM 1312 N N . ALA A 1 171 ? -0.164 6.652 44.025 1.00 5.17 171 ALA A N 1
ATOM 1313 C CA . ALA A 1 171 ? 0.825 5.571 43.898 1.00 5.96 171 ALA A CA 1
ATOM 1314 C C . ALA A 1 171 ? 2.092 5.808 44.701 1.00 6.92 171 ALA A C 1
ATOM 1315 O O . ALA A 1 171 ? 2.670 4.871 45.246 1.00 7.38 171 ALA A O 1
ATOM 1317 N N . ILE A 1 172 ? 2.571 7.045 44.752 1.00 5.97 172 ILE A N 1
ATOM 1318 C CA . ILE A 1 172 ? 3.902 7.273 45.321 1.00 6.48 172 ILE A CA 1
ATOM 1319 C C . ILE A 1 172 ? 4.100 6.674 46.716 1.00 6.96 172 ILE A C 1
ATOM 1320 O O . ILE A 1 172 ? 5.108 6.020 46.928 1.00 8.07 172 ILE A O 1
ATOM 1325 N N . PRO A 1 173 ? 3.151 6.863 47.658 1.00 6.54 173 PRO A N 1
ATOM 1326 C CA . PRO A 1 173 ? 3.409 6.328 49.017 1.00 8.22 173 PRO A CA 1
ATOM 1327 C C . PRO A 1 173 ? 3.507 4.812 49.048 1.00 9.09 173 PRO A C 1
ATOM 1328 O O . PRO A 1 173 ? 4.038 4.276 50.026 1.00 12.03 173 PRO A O 1
ATOM 1332 N N . LEU A 1 174 ? 2.965 4.140 48.031 1.00 7.64 174 LEU A N 1
ATOM 1333 C CA . LEU A 1 174 ? 2.903 2.682 47.998 1.00 9.22 174 LEU A CA 1
ATOM 1334 C C . LEU A 1 174 ? 3.955 2.001 47.134 1.00 7.75 174 LEU A C 1
ATOM 1335 O O . LEU A 1 174 ? 4.160 0.793 47.238 1.00 9.31 174 LEU A O 1
ATOM 1340 N N . LEU A 1 175 ? 4.626 2.754 46.275 1.00 7.17 175 LEU A N 1
ATOM 1341 C CA . LEU A 1 175 ? 5.568 2.146 45.337 1.00 6.46 175 LEU A CA 1
ATOM 1342 C C . LEU A 1 175 ? 6.883 1.809 46.000 1.00 7.00 175 LEU A C 1
ATOM 1343 O O . LEU A 1 175 ? 7.426 2.623 46.742 1.00 8.52 175 LEU A O 1
ATOM 1348 N N . PRO A 1 176 ? 7.395 0.603 45.749 1.00 6.63 176 PRO A N 1
ATOM 1349 C CA . PRO A 1 176 ? 8.676 0.206 46.350 1.00 7.10 176 PRO A CA 1
ATOM 1350 C C . PRO A 1 176 ? 9.851 0.869 45.646 1.00 6.69 176 PRO A C 1
ATOM 1351 O O . PRO A 1 176 ? 9.740 1.354 44.513 1.00 6.67 176 PRO A O 1
ATOM 1355 N N . LYS A 1 177 ? 10.986 0.885 46.316 1.00 7.03 177 LYS A N 1
ATOM 1356 C CA . LYS A 1 177 ? 12.228 1.258 45.657 1.00 7.65 177 LYS A CA 1
ATOM 1357 C C . LYS A 1 177 ? 12.412 0.369 44.429 1.00 7.84 177 LYS A C 1
ATOM 1358 O O . LYS A 1 177 ? 12.173 -0.853 44.471 1.00 8.54 177 LYS A O 1
ATOM 1364 N N . GLY A 1 178 ? 12.846 0.966 43.326 1.00 6.78 178 GLY A N 1
ATOM 1365 C CA . GLY A 1 178 ? 12.959 0.241 42.072 1.00 7.18 178 GLY A CA 1
ATOM 1366 C C . GLY A 1 178 ? 11.741 0.380 41.171 1.00 6.24 178 GLY A C 1
ATOM 1367 O O . GLY A 1 178 ? 11.801 0.007 39.996 1.00 7.81 178 GLY A O 1
ATOM 1368 N N . ALA A 1 179 ? 10.640 0.926 41.683 1.00 5.65 179 ALA A N 1
ATOM 1369 C CA . ALA A 1 179 ? 9.458 1.082 40.853 1.00 5.71 179 ALA A CA 1
ATOM 1370 C C . ALA A 1 179 ? 9.712 2.064 39.703 1.00 4.67 179 ALA A C 1
ATOM 1371 O O . ALA A 1 179 ? 10.532 2.988 39.794 1.00 5.53 179 ALA A O 1
ATOM 1373 N N . SER A 1 180 ? 8.950 1.887 38.623 1.00 4.63 180 SER A N 1
ATOM 1374 C CA . SER A 1 180 ? 9.160 2.655 37.401 1.00 4.70 180 SER A CA 1
ATOM 1375 C C . SER A 1 180 ? 7.814 3.147 36.865 1.00 4.15 180 SER A C 1
ATOM 1376 O O . SER A 1 180 ? 6.876 2.338 36.716 1.00 5.13 180 SER A O 1
ATOM 1379 N N . ILE A 1 181 ? 7.717 4.466 36.668 1.00 4.03 181 ILE A N 1
ATOM 1380 C CA . ILE A 1 181 ? 6.534 5.109 36.118 1.00 3.95 181 ILE A CA 1
ATOM 1381 C C . ILE A 1 181 ? 6.877 5.628 34.722 1.00 3.46 181 ILE A C 1
ATOM 1382 O O . ILE A 1 181 ? 7.875 6.322 34.532 1.00 4.71 181 ILE A O 1
ATOM 1387 N N . ILE A 1 182 ? 6.013 5.307 33.752 1.00 3.79 182 ILE A N 1
ATOM 1388 C CA . ILE A 1 182 ? 6.229 5.723 32.371 1.00 4.17 182 ILE A CA 1
ATOM 1389 C C . ILE A 1 182 ? 4.976 6.473 31.926 1.00 3.92 182 ILE A C 1
ATOM 1390 O O . ILE A 1 182 ? 3.861 5.909 31.981 1.00 5.16 182 ILE A O 1
ATOM 1395 N N . THR A 1 183 ? 5.150 7.727 31.517 1.00 3.75 183 THR A N 1
ATOM 1396 C CA . THR A 1 183 ? 4.029 8.540 31.072 1.00 3.78 183 THR A CA 1
ATOM 1397 C C . THR A 1 183 ? 4.119 8.744 29.554 1.00 3.47 183 THR A C 1
ATOM 1398 O O . THR A 1 183 ? 5.109 8.354 28.939 1.00 4.40 183 THR A O 1
ATOM 1402 N N . THR A 1 184 ? 3.062 9.304 28.967 1.00 3.63 184 THR A N 1
ATOM 1403 C CA . THR A 1 184 ? 2.959 9.336 27.498 1.00 4.26 184 THR A CA 1
ATOM 1404 C C . THR A 1 184 ? 2.650 10.734 27.011 1.00 3.66 184 THR A C 1
ATOM 1405 O O . THR A 1 184 ? 1.555 11.267 27.229 1.00 4.53 184 THR A O 1
ATOM 1409 N N . SER A 1 185 ? 3.654 11.331 26.391 1.00 4.06 185 SER A N 1
ATOM 1410 C CA . SER A 1 185 ? 3.557 12.626 25.751 1.00 4.43 185 SER A CA 1
ATOM 1411 C C . SER A 1 185 ? 3.396 12.405 24.245 1.00 4.45 185 SER A C 1
ATOM 1412 O O . SER A 1 185 ? 2.700 11.468 23.842 1.00 4.43 185 SER A O 1
ATOM 1415 N N . SER A 1 186 ? 4.009 13.258 23.424 1.00 3.80 186 SER A N 1
ATOM 1416 C CA . SER A 1 186 ? 3.839 13.208 21.963 1.00 3.66 186 SER A CA 1
ATOM 1417 C C . SER A 1 186 ? 4.828 14.157 21.323 1.00 3.73 186 SER A C 1
ATOM 1418 O O . SER A 1 186 ? 5.243 15.146 21.955 1.00 4.34 186 SER A O 1
ATOM 1421 N N . ILE A 1 187 ? 5.143 13.923 20.047 1.00 3.92 187 ILE A N 1
ATOM 1422 C CA . ILE A 1 187 ? 5.752 14.984 19.237 1.00 4.27 187 ILE A CA 1
ATOM 1423 C C . ILE A 1 187 ? 4.976 16.310 19.343 1.00 4.35 187 ILE A C 1
ATOM 1424 O O . ILE A 1 187 ? 5.573 17.395 19.242 1.00 4.69 187 ILE A O 1
ATOM 1429 N N . GLN A 1 188 ? 3.664 16.213 19.558 1.00 4.07 188 GLN A N 1
ATOM 1430 C CA . GLN A 1 188 ? 2.856 17.433 19.719 1.00 4.47 188 GLN A CA 1
ATOM 1431 C C . GLN A 1 188 ? 3.324 18.337 20.882 1.00 4.52 188 GLN A C 1
ATOM 1432 O O . GLN A 1 188 ? 3.056 19.549 20.864 1.00 4.56 188 GLN A O 1
ATOM 1438 N N . ALA A 1 189 ? 4.023 17.777 21.881 1.00 4.78 189 ALA A N 1
ATOM 1439 C CA . ALA A 1 189 ? 4.560 18.597 22.975 1.00 4.75 189 ALA A CA 1
ATOM 1440 C C . ALA A 1 189 ? 5.620 19.577 22.462 1.00 5.24 189 ALA A C 1
ATOM 1441 O O . ALA A 1 189 ? 5.801 20.641 23.031 1.00 6.26 189 ALA A O 1
ATOM 1443 N N . TYR A 1 190 ? 6.317 19.205 21.386 1.00 5.16 190 TYR A N 1
ATOM 1444 C CA . TYR A 1 190 ? 7.354 20.063 20.773 1.00 5.96 190 TYR A CA 1
ATOM 1445 C C . TYR A 1 190 ? 6.875 20.816 19.545 1.00 5.88 190 TYR A C 1
ATOM 1446 O O . TYR A 1 190 ? 7.338 21.921 19.262 1.00 7.35 190 TYR A O 1
ATOM 1455 N N . GLN A 1 191 ? 5.977 20.196 18.784 1.00 5.32 191 GLN A N 1
ATOM 1456 C CA . GLN A 1 191 ? 5.514 20.748 17.520 1.00 6.27 191 GLN A CA 1
ATOM 1457 C C . GLN A 1 191 ? 3.992 20.730 17.511 1.00 6.28 191 GLN A C 1
ATOM 1458 O O . GLN A 1 191 ? 3.386 19.910 16.842 1.00 6.81 191 GLN A O 1
ATOM 1464 N N . PRO A 1 192 ? 3.350 21.623 18.268 1.00 5.39 192 PRO A N 1
ATOM 1465 C CA . PRO A 1 192 ? 1.890 21.554 18.394 1.00 5.72 192 PRO A CA 1
ATOM 1466 C C . PRO A 1 192 ? 1.216 21.939 17.083 1.00 5.96 192 PRO A C 1
ATOM 1467 O O . PRO A 1 192 ? 1.586 22.940 16.456 1.00 7.01 192 PRO A O 1
ATOM 1471 N N . SER A 1 193 ? 0.231 21.154 16.694 1.00 6.11 193 SER A N 1
ATOM 1472 C CA . SER A 1 193 ? -0.544 21.472 15.499 1.00 7.28 193 SER A CA 1
ATOM 1473 C C . SER A 1 193 ? -1.747 22.357 15.809 1.00 6.49 193 SER A C 1
ATOM 1474 O O . SER A 1 193 ? -2.351 22.232 16.870 1.00 7.09 193 SER A O 1
ATOM 1477 N N . PRO A 1 194 ? -2.125 23.236 14.871 1.00 6.56 194 PRO A N 1
ATOM 1478 C CA . PRO A 1 194 ? -3.189 24.204 15.145 1.00 6.96 194 PRO A CA 1
ATOM 1479 C C . PRO A 1 194 ? -4.565 23.546 15.321 1.00 7.34 194 PRO A C 1
ATOM 1480 O O . PRO A 1 194 ? -5.444 24.209 15.860 1.00 7.99 194 PRO A O 1
ATOM 1484 N N . HIS A 1 195 ? -4.750 22.293 14.914 1.00 6.91 195 HIS A N 1
ATOM 1485 C CA . HIS A 1 195 ? -6.021 21.618 15.151 1.00 7.10 195 HIS A CA 1
ATOM 1486 C C . HIS A 1 195 ? -6.086 20.864 16.472 1.00 6.14 195 HIS A C 1
ATOM 1487 O O . HIS A 1 195 ? -7.085 20.216 16.744 1.00 6.43 195 HIS A O 1
ATOM 1494 N N . LEU A 1 196 ? -5.042 20.973 17.292 1.00 5.83 196 LEU A N 1
ATOM 1495 C CA . LEU A 1 196 ? -4.962 20.220 18.543 1.00 5.80 196 LEU A CA 1
ATOM 1496 C C . LEU A 1 196 ? -4.569 21.140 19.714 1.00 4.75 196 LEU A C 1
ATOM 1497 O O . LEU A 1 196 ? -3.698 20.782 20.539 1.00 4.76 196 LEU A O 1
ATOM 1502 N N . LEU A 1 197 ? -5.215 22.297 19.834 1.00 4.99 197 LEU A N 1
ATOM 1503 C CA . LEU A 1 197 ? -4.769 23.296 20.815 1.00 5.15 197 LEU A CA 1
ATOM 1504 C C . LEU A 1 197 ? -4.764 22.739 22.249 1.00 4.80 197 LEU A C 1
ATOM 1505 O O . LEU A 1 197 ? -3.781 22.929 23.002 1.00 5.72 197 LEU A O 1
ATOM 1510 N N . ASP A 1 198 ? -5.879 22.136 22.668 1.00 4.97 198 ASP A N 1
ATOM 1511 C CA . ASP A 1 198 ? -5.964 21.582 24.015 1.00 5.47 198 ASP A CA 1
ATOM 1512 C C . ASP A 1 198 ? -5.061 20.361 24.183 1.00 5.07 198 ASP A C 1
ATOM 1513 O O . ASP A 1 198 ? -4.257 20.282 25.132 1.00 4.87 198 ASP A O 1
ATOM 1518 N N . TYR A 1 199 ? -5.187 19.419 23.252 1.00 4.99 199 TYR A N 1
ATOM 1519 C CA . TYR A 1 199 ? -4.461 18.178 23.301 1.00 5.00 199 TYR A CA 1
ATOM 1520 C C . TYR A 1 199 ? -2.949 18.388 23.362 1.00 4.70 199 TYR A C 1
ATOM 1521 O O . TYR A 1 199 ? -2.252 17.809 24.234 1.00 4.27 199 TYR A O 1
ATOM 1530 N N . ALA A 1 200 ? -2.404 19.202 22.453 1.00 4.38 200 ALA A N 1
ATOM 1531 C CA . ALA A 1 200 ? -0.952 19.357 22.434 1.00 4.33 200 ALA A CA 1
ATOM 1532 C C . ALA A 1 200 ? -0.466 19.990 23.733 1.00 3.39 200 ALA A C 1
ATOM 1533 O O . ALA A 1 200 ? 0.598 19.642 24.268 1.00 3.76 200 ALA A O 1
ATOM 1535 N N . ALA A 1 201 ? -1.251 20.926 24.270 1.00 3.36 201 ALA A N 1
ATOM 1536 C CA . ALA A 1 201 ? -0.903 21.570 25.533 1.00 4.02 201 ALA A CA 1
ATOM 1537 C C . ALA A 1 201 ? -0.879 20.548 26.681 1.00 3.15 201 ALA A C 1
ATOM 1538 O O . ALA A 1 201 ? 0.006 20.602 27.542 1.00 4.01 201 ALA A O 1
ATOM 1540 N N . THR A 1 202 ? -1.810 19.590 26.673 1.00 3.94 202 THR A N 1
ATOM 1541 C CA . THR A 1 202 ? -1.760 18.520 27.694 1.00 3.79 202 THR A CA 1
ATOM 1542 C C . THR A 1 202 ? -0.503 17.643 27.527 1.00 3.96 202 THR A C 1
ATOM 1543 O O . THR A 1 202 ? 0.074 17.206 28.527 1.00 4.59 202 THR A O 1
ATOM 1547 N N . LYS A 1 203 ? -0.046 17.424 26.280 1.00 3.86 203 LYS A N 1
ATOM 1548 C CA . LYS A 1 203 ? 1.115 16.588 26.060 1.00 3.76 203 LYS A CA 1
ATOM 1549 C C . LYS A 1 203 ? 2.371 17.275 26.594 1.00 3.95 203 LYS A C 1
ATOM 1550 O O . LYS A 1 203 ? 3.242 16.615 27.160 1.00 4.07 203 LYS A O 1
ATOM 1556 N N . ALA A 1 204 ? 2.449 18.590 26.435 1.00 4.26 204 ALA A N 1
ATOM 1557 C CA . ALA A 1 204 ? 3.518 19.380 27.018 1.00 3.59 204 ALA A CA 1
ATOM 1558 C C . ALA A 1 204 ? 3.441 19.337 28.558 1.00 3.71 204 ALA A C 1
ATOM 1559 O O . ALA A 1 204 ? 4.460 19.192 29.237 1.00 4.32 204 ALA A O 1
ATOM 1561 N N . ALA A 1 205 ? 2.238 19.478 29.122 1.00 3.76 205 ALA A N 1
ATOM 1562 C CA . ALA A 1 205 ? 2.068 19.431 30.579 1.00 4.15 205 ALA A CA 1
ATOM 1563 C C . ALA A 1 205 ? 2.487 18.070 31.138 1.00 3.70 205 ALA A C 1
ATOM 1564 O O . ALA A 1 205 ? 3.123 17.996 32.184 1.00 4.07 205 ALA A O 1
ATOM 1566 N N . ILE A 1 206 ? 2.170 16.981 30.432 1.00 4.36 206 ILE A N 1
ATOM 1567 C CA . ILE A 1 206 ? 2.551 15.650 30.893 1.00 4.22 206 ILE A CA 1
ATOM 1568 C C . ILE A 1 206 ? 4.071 15.529 30.948 1.00 4.22 206 ILE A C 1
ATOM 1569 O O . ILE A 1 206 ? 4.644 15.012 31.927 1.00 4.18 206 ILE A O 1
ATOM 1574 N N . LEU A 1 207 ? 4.743 15.979 29.885 1.00 4.13 207 LEU A N 1
ATOM 1575 C CA . LEU A 1 207 ? 6.184 15.863 29.840 1.00 4.20 207 LEU A CA 1
ATOM 1576 C C . LEU A 1 207 ? 6.796 16.601 31.038 1.00 3.32 207 LEU A C 1
ATOM 1577 O O . LEU A 1 207 ? 7.668 16.082 31.757 1.00 3.80 207 LEU A O 1
ATOM 1582 N N . ASN A 1 208 ? 6.327 17.836 31.263 1.00 3.51 208 ASN A N 1
ATOM 1583 C CA . ASN A 1 208 ? 6.883 18.676 32.309 1.00 3.69 208 ASN A CA 1
ATOM 1584 C C . ASN A 1 208 ? 6.610 18.092 33.703 1.00 3.31 208 ASN A C 1
ATOM 1585 O O . ASN A 1 208 ? 7.524 17.998 34.520 1.00 4.26 208 ASN A O 1
ATOM 1590 N N . TYR A 1 209 ? 5.359 17.745 33.971 1.00 3.64 209 TYR A N 1
ATOM 1591 C CA . TYR A 1 209 ? 4.971 17.167 35.255 1.00 4.03 209 TYR A CA 1
ATOM 1592 C C . TYR A 1 209 ? 5.794 15.928 35.553 1.00 3.37 209 TYR A C 1
ATOM 1593 O O . TYR A 1 209 ? 6.231 15.699 36.715 1.00 4.08 209 TYR A O 1
ATOM 1602 N N . SER A 1 210 ? 6.046 15.121 34.534 1.00 3.31 210 SER A N 1
ATOM 1603 C CA . SER A 1 210 ? 6.802 13.891 34.745 1.00 4.02 210 SER A CA 1
ATOM 1604 C C . SER A 1 210 ? 8.243 14.169 35.162 1.00 3.50 210 SER A C 1
ATOM 1605 O O . SER A 1 210 ? 8.805 13.447 36.000 1.00 4.58 210 SER A O 1
ATOM 1608 N N A ARG A 1 211 ? 8.859 15.177 34.537 0.50 3.69 211 ARG A N 1
ATOM 1609 N N B ARG A 1 211 ? 8.861 15.189 34.552 0.50 4.65 211 ARG A N 1
ATOM 1610 C CA A ARG A 1 211 ? 10.219 15.540 34.927 0.50 4.12 211 ARG A CA 1
ATOM 1611 C CA B ARG A 1 211 ? 10.233 15.552 34.931 0.50 5.82 211 ARG A CA 1
ATOM 1612 C C A ARG A 1 211 ? 10.234 16.058 36.374 0.50 4.38 211 ARG A C 1
ATOM 1613 C C B ARG A 1 211 ? 10.290 16.135 36.351 0.50 5.01 211 ARG A C 1
ATOM 1614 O O A ARG A 1 211 ? 11.094 15.660 37.178 0.50 5.04 211 ARG A O 1
ATOM 1615 O O B ARG A 1 211 ? 11.233 15.865 37.111 0.50 4.83 211 ARG A O 1
ATOM 1630 N N . GLY A 1 212 ? 9.301 16.942 36.722 1.00 4.75 212 GLY A N 1
ATOM 1631 C CA . GLY A 1 212 ? 9.255 17.473 38.099 1.00 4.99 212 GLY A CA 1
ATOM 1632 C C . GLY A 1 212 ? 9.048 16.342 39.094 1.00 4.57 212 GLY A C 1
ATOM 1633 O O . GLY A 1 212 ? 9.710 16.291 40.138 1.00 4.79 212 GLY A O 1
ATOM 1634 N N . LEU A 1 213 ? 8.114 15.445 38.776 1.00 4.24 213 LEU A N 1
ATOM 1635 C CA . LEU A 1 213 ? 7.836 14.315 39.663 1.00 4.00 213 LEU A CA 1
ATOM 1636 C C . LEU A 1 213 ? 9.076 13.440 39.827 1.00 4.22 213 LEU A C 1
ATOM 1637 O O . LEU A 1 213 ? 9.426 13.039 40.958 1.00 4.92 213 LEU A O 1
ATOM 1642 N N . ALA A 1 214 ? 9.771 13.153 38.717 1.00 4.18 214 ALA A N 1
ATOM 1643 C CA . ALA A 1 214 ? 11.015 12.381 38.760 1.00 4.69 214 ALA A CA 1
ATOM 1644 C C . ALA A 1 214 ? 11.989 12.994 39.773 1.00 5.22 214 ALA A C 1
ATOM 1645 O O . ALA A 1 214 ? 12.637 12.278 40.541 1.00 4.93 214 ALA A O 1
ATOM 1647 N N . LYS A 1 215 ? 12.135 14.319 39.727 1.00 5.31 215 LYS A N 1
ATOM 1648 C CA . LYS A 1 215 ? 13.067 14.969 40.640 1.00 5.52 215 LYS A CA 1
ATOM 1649 C C . LYS A 1 215 ? 12.627 14.820 42.078 1.00 5.30 215 LYS A C 1
ATOM 1650 O O . LYS A 1 215 ? 13.462 14.656 42.978 1.00 6.86 215 LYS A O 1
ATOM 1656 N N . GLN A 1 216 ? 11.323 14.887 42.303 1.00 5.06 216 GLN A N 1
ATOM 1657 C CA . GLN A 1 216 ? 10.818 14.792 43.651 1.00 5.62 216 GLN A CA 1
ATOM 1658 C C . GLN A 1 216 ? 10.943 13.397 44.238 1.00 6.19 216 GLN A C 1
ATOM 1659 O O . GLN A 1 216 ? 11.133 13.250 45.456 1.00 8.04 216 GLN A O 1
ATOM 1665 N N . VAL A 1 217 ? 10.830 12.363 43.415 1.00 5.64 217 VAL A N 1
ATOM 1666 C CA . VAL A 1 217 ? 10.734 10.994 43.956 1.00 6.27 217 VAL A CA 1
ATOM 1667 C C . VAL A 1 217 ? 12.026 10.181 43.766 1.00 5.68 217 VAL A C 1
ATOM 1668 O O . VAL A 1 217 ? 12.087 9.018 44.172 1.00 6.45 217 VAL A O 1
ATOM 1672 N N . ALA A 1 218 ? 13.056 10.790 43.169 1.00 6.16 218 ALA A N 1
ATOM 1673 C CA . ALA A 1 218 ? 14.314 10.077 42.974 1.00 6.92 218 ALA A CA 1
ATOM 1674 C C . ALA A 1 218 ? 14.824 9.525 44.304 1.00 7.90 218 ALA A C 1
ATOM 1675 O O . ALA A 1 218 ? 15.349 8.400 44.353 1.00 8.37 218 ALA A O 1
ATOM 1677 N N . GLU A 1 219 ? 14.699 10.300 45.386 1.00 8.25 219 GLU A N 1
ATOM 1678 C CA . GLU A 1 219 ? 15.213 9.877 46.699 1.00 10.56 219 GLU A CA 1
ATOM 1679 C C . GLU A 1 219 ? 14.502 8.636 47.223 1.00 10.33 219 GLU A C 1
ATOM 1680 O O . GLU A 1 219 ? 15.059 7.915 48.033 1.00 12.41 219 GLU A O 1
ATOM 1686 N N . LYS A 1 220 ? 13.273 8.396 46.778 1.00 9.51 220 LYS A N 1
ATOM 1687 C CA . LYS A 1 220 ? 12.491 7.212 47.156 1.00 9.43 220 LYS A CA 1
ATOM 1688 C C . LYS A 1 220 ? 12.816 5.993 46.282 1.00 7.90 220 LYS A C 1
ATOM 1689 O O . LYS A 1 220 ? 12.211 4.938 46.420 1.00 9.24 220 LYS A O 1
ATOM 1695 N N . GLY A 1 221 ? 13.766 6.125 45.366 1.00 7.30 221 GLY A N 1
ATOM 1696 C CA . GLY A 1 221 ? 14.135 5.022 44.487 1.00 7.19 221 GLY A CA 1
ATOM 1697 C C . GLY A 1 221 ? 13.151 4.754 43.370 1.00 5.89 221 GLY A C 1
ATOM 1698 O O . GLY A 1 221 ? 13.178 3.680 42.793 1.00 7.45 221 GLY A O 1
ATOM 1699 N N . ILE A 1 222 ? 12.290 5.716 43.079 1.00 5.40 222 ILE A N 1
ATOM 1700 C CA . ILE A 1 222 ? 11.289 5.597 42.008 1.00 5.51 222 ILE A CA 1
ATOM 1701 C C . ILE A 1 222 ? 11.788 6.400 40.809 1.00 5.51 222 ILE A C 1
ATOM 1702 O O . ILE A 1 222 ? 12.328 7.491 40.983 1.00 6.92 222 ILE A O 1
ATOM 1707 N N . ARG A 1 223 ? 11.671 5.841 39.604 1.00 4.90 223 ARG A N 1
ATOM 1708 C CA . ARG A 1 223 ? 12.032 6.554 38.375 1.00 4.51 223 ARG A CA 1
ATOM 1709 C C . ARG A 1 223 ? 10.773 6.934 37.617 1.00 3.72 223 ARG A C 1
ATOM 1710 O O . ARG A 1 223 ? 9.780 6.195 37.674 1.00 4.66 223 ARG A O 1
ATOM 1718 N N . VAL A 1 224 ? 10.803 8.081 36.923 1.00 3.89 224 VAL A N 1
ATOM 1719 C CA . VAL A 1 224 ? 9.652 8.536 36.130 1.00 3.85 224 VAL A CA 1
ATOM 1720 C C . VAL A 1 224 ? 10.197 9.004 34.809 1.00 3.93 224 VAL A C 1
ATOM 1721 O O . VAL A 1 224 ? 11.063 9.882 34.775 1.00 4.35 224 VAL A O 1
ATOM 1725 N N . ASN A 1 225 ? 9.714 8.414 33.726 1.00 3.56 225 ASN A N 1
ATOM 1726 C CA . ASN A 1 225 ? 10.205 8.745 32.383 1.00 3.79 225 ASN A CA 1
ATOM 1727 C C . ASN A 1 225 ? 9.031 8.879 31.445 1.00 3.35 225 ASN A C 1
ATOM 1728 O O . ASN A 1 225 ? 7.913 8.493 31.790 1.00 4.38 225 ASN A O 1
ATOM 1733 N N . ILE A 1 226 ? 9.302 9.412 30.236 1.00 3.60 226 ILE A N 1
ATOM 1734 C CA . ILE A 1 226 ? 8.241 9.786 29.309 1.00 3.80 226 ILE A CA 1
ATOM 1735 C C . ILE A 1 226 ? 8.511 9.154 27.949 1.00 3.22 226 ILE A C 1
ATOM 1736 O O . ILE A 1 226 ? 9.652 9.141 27.493 1.00 4.19 226 ILE A O 1
ATOM 1741 N N . VAL A 1 227 ? 7.456 8.656 27.307 1.00 3.89 227 VAL A N 1
ATOM 1742 C CA . VAL A 1 227 ? 7.557 8.229 25.903 1.00 4.32 227 VAL A CA 1
ATOM 1743 C C . VAL A 1 227 ? 6.732 9.213 25.075 1.00 3.97 227 VAL A C 1
ATOM 1744 O O . VAL A 1 227 ? 5.598 9.538 25.440 1.00 4.69 227 VAL A O 1
ATOM 1748 N N . ALA A 1 228 ? 7.332 9.705 23.990 1.00 3.42 228 ALA A N 1
ATOM 1749 C CA . ALA A 1 228 ? 6.652 10.678 23.118 1.00 3.66 228 ALA A CA 1
ATOM 1750 C C . ALA A 1 228 ? 6.600 10.114 21.689 1.00 4.28 228 ALA A C 1
ATOM 1751 O O . ALA A 1 228 ? 7.553 10.265 20.915 1.00 5.40 228 ALA A O 1
ATOM 1753 N N . PRO A 1 229 ? 5.498 9.451 21.358 1.00 4.47 229 PRO A N 1
ATOM 1754 C CA . PRO A 1 229 ? 5.380 8.924 19.979 1.00 4.55 229 PRO A CA 1
ATOM 1755 C C . PRO A 1 229 ? 5.138 10.013 18.956 1.00 3.65 229 PRO A C 1
ATOM 1756 O O . PRO A 1 229 ? 4.635 11.093 19.282 1.00 4.43 229 PRO A O 1
ATOM 1760 N N . GLY A 1 230 ? 5.474 9.670 17.706 1.00 4.22 230 GLY A N 1
ATOM 1761 C CA . GLY A 1 230 ? 5.035 10.397 16.514 1.00 4.41 230 GLY A CA 1
ATOM 1762 C C . GLY A 1 230 ? 3.741 9.795 15.998 1.00 4.32 230 GLY A C 1
ATOM 1763 O O . GLY A 1 230 ? 2.933 9.308 16.771 1.00 5.48 230 GLY A O 1
ATOM 1764 N N . PRO A 1 231 ? 3.542 9.805 14.670 1.00 4.75 231 PRO A N 1
ATOM 1765 C CA . PRO A 1 231 ? 2.242 9.359 14.138 1.00 5.17 231 PRO A CA 1
ATOM 1766 C C . PRO A 1 231 ? 2.145 7.830 14.174 1.00 5.16 231 PRO A C 1
ATOM 1767 O O . PRO A 1 231 ? 2.837 7.152 13.422 1.00 6.28 231 PRO A O 1
ATOM 1771 N N . ILE A 1 232 ? 1.288 7.319 15.060 1.00 5.26 232 ILE A N 1
ATOM 1772 C CA . ILE A 1 232 ? 1.087 5.889 15.228 1.00 4.78 232 ILE A CA 1
ATOM 1773 C C . ILE A 1 232 ? -0.353 5.545 14.865 1.00 5.10 232 ILE A C 1
ATOM 1774 O O . ILE A 1 232 ? -1.293 6.224 15.314 1.00 5.26 232 ILE A O 1
ATOM 1779 N N . TRP A 1 233 ? -0.531 4.501 14.063 1.00 5.42 233 TRP A N 1
ATOM 1780 C CA . TRP A 1 233 ? -1.871 4.119 13.628 1.00 4.86 233 TRP A CA 1
ATOM 1781 C C . TRP A 1 233 ? -2.657 3.481 14.790 1.00 4.94 233 TRP A C 1
ATOM 1782 O O . TRP A 1 233 ? -2.321 2.379 15.241 1.00 5.82 233 TRP A O 1
ATOM 1793 N N . THR A 1 234 ? -3.685 4.190 15.272 1.00 4.65 234 THR A N 1
ATOM 1794 C CA . THR A 1 234 ? -4.471 3.766 16.440 1.00 4.40 234 THR A CA 1
ATOM 1795 C C . THR A 1 234 ? -5.878 4.296 16.369 1.00 4.91 234 THR A C 1
ATOM 1796 O O . THR A 1 234 ? -6.194 5.209 15.586 1.00 5.25 234 THR A O 1
ATOM 1800 N N . ALA A 1 235 ? -6.729 3.731 17.228 1.00 5.32 235 ALA A N 1
ATOM 1801 C CA . ALA A 1 235 ? -8.134 4.151 17.296 1.00 5.34 235 ALA A CA 1
ATOM 1802 C C . ALA A 1 235 ? -8.324 5.599 17.693 1.00 5.12 235 ALA A C 1
ATOM 1803 O O . ALA A 1 235 ? -9.319 6.231 17.304 1.00 5.63 235 ALA A O 1
ATOM 1805 N N . LEU A 1 236 ? -7.351 6.168 18.410 1.00 5.12 236 LEU A N 1
ATOM 1806 C CA . LEU A 1 236 ? -7.408 7.569 18.783 1.00 5.85 236 LEU A CA 1
ATOM 1807 C C . LEU A 1 236 ? -7.484 8.455 17.536 1.00 5.72 236 LEU A C 1
ATOM 1808 O O . LEU A 1 236 ? -8.156 9.497 17.545 1.00 6.75 236 LEU A O 1
ATOM 1813 N N . GLN A 1 237 ? -6.785 8.035 16.480 1.00 5.90 237 GLN A N 1
ATOM 1814 C CA . GLN A 1 237 ? -6.655 8.856 15.293 1.00 6.52 237 GLN A CA 1
ATOM 1815 C C . GLN A 1 237 ? -7.890 8.796 14.412 1.00 7.41 237 GLN A C 1
ATOM 1816 O O . GLN A 1 237 ? -8.163 9.765 13.708 1.00 10.78 237 GLN A O 1
ATOM 1822 N N . ILE A 1 238 ? -8.643 7.689 14.454 1.00 5.91 238 ILE A N 1
ATOM 1823 C CA . ILE A 1 238 ? -9.831 7.527 13.617 1.00 6.80 238 ILE A CA 1
ATOM 1824 C C . ILE A 1 238 ? -11.152 7.776 14.364 1.00 6.91 238 ILE A C 1
ATOM 1825 O O . ILE A 1 238 ? -12.222 7.675 13.782 1.00 9.00 238 ILE A O 1
ATOM 1830 N N . SER A 1 239 ? -11.071 8.152 15.634 1.00 6.61 239 SER A N 1
ATOM 1831 C CA . SER A 1 239 ? -12.276 8.425 16.431 1.00 7.28 239 SER A CA 1
ATOM 1832 C C . SER A 1 239 ? -12.367 9.894 16.810 1.00 7.22 239 SER A C 1
ATOM 1833 O O . SER A 1 239 ? -13.040 10.266 17.784 1.00 8.52 239 SER A O 1
ATOM 1836 N N . GLY A 1 240 ? -11.690 10.740 16.034 1.00 7.10 240 GLY A N 1
ATOM 1837 C CA . GLY A 1 240 ? -11.778 12.184 16.178 1.00 7.96 240 GLY A CA 1
ATOM 1838 C C . GLY A 1 240 ? -10.453 12.860 16.399 1.00 7.17 240 GLY A C 1
ATOM 1839 O O . GLY A 1 240 ? -10.401 14.090 16.363 1.00 8.12 240 GLY A O 1
ATOM 1840 N N . GLY A 1 241 ? -9.377 12.101 16.577 1.00 6.89 241 GLY A N 1
ATOM 1841 C CA . GLY A 1 241 ? -8.069 12.706 16.835 1.00 6.83 241 GLY A CA 1
ATOM 1842 C C . GLY A 1 241 ? -7.493 13.442 15.637 1.00 7.41 241 GLY A C 1
ATOM 1843 O O . GLY A 1 241 ? -6.712 14.372 15.789 1.00 8.00 241 GLY A O 1
ATOM 1844 N N . GLN A 1 242 ? -7.861 13.000 14.439 1.00 8.33 242 GLN A N 1
ATOM 1845 C CA . GLN A 1 242 ? -7.459 13.662 13.197 1.00 8.65 242 GLN A CA 1
ATOM 1846 C C . GLN A 1 242 ? -8.692 14.053 12.418 1.00 9.40 242 GLN A C 1
ATOM 1847 O O . GLN A 1 242 ? -9.744 13.405 12.540 1.00 10.93 242 GLN A O 1
ATOM 1853 N N . THR A 1 243 ? -8.574 15.100 11.610 1.00 10.78 243 THR A N 1
ATOM 1854 C CA . THR A 1 243 ? -9.613 15.377 10.640 1.00 11.68 243 THR A CA 1
ATOM 1855 C C . THR A 1 243 ? -9.603 14.264 9.595 1.00 11.78 243 THR A C 1
ATOM 1856 O O . THR A 1 243 ? -8.575 13.628 9.329 1.00 11.91 243 THR A O 1
ATOM 1860 N N . GLN A 1 244 ? -10.753 14.015 9.001 1.00 12.62 244 GLN A N 1
ATOM 1861 C CA . GLN A 1 244 ? -10.912 12.884 8.100 1.00 14.96 244 GLN A CA 1
ATOM 1862 C C . GLN A 1 244 ? -9.962 12.957 6.915 1.00 15.85 244 GLN A C 1
ATOM 1863 O O . GLN A 1 244 ? -9.462 11.940 6.443 1.00 17.35 244 GLN A O 1
ATOM 1869 N N . ASP A 1 245 ? -9.720 14.155 6.426 1.00 17.47 245 ASP A N 1
ATOM 1870 C CA . ASP A 1 245 ? -8.887 14.317 5.237 1.00 19.58 245 ASP A CA 1
ATOM 1871 C C . ASP A 1 245 ? -7.405 14.004 5.502 1.00 18.52 245 ASP A C 1
ATOM 1872 O O . ASP A 1 245 ? -6.644 13.782 4.557 1.00 21.20 245 ASP A O 1
ATOM 1877 N N . LYS A 1 246 ? -6.997 13.984 6.772 1.00 15.55 246 LYS A N 1
ATOM 1878 C CA A LYS A 1 246 ? -5.611 13.696 7.147 0.50 14.97 246 LYS A CA 1
ATOM 1879 C CA B LYS A 1 246 ? -5.607 13.688 7.118 0.50 15.70 246 LYS A CA 1
ATOM 1880 C C . LYS A 1 246 ? -5.352 12.195 7.287 1.00 14.19 246 LYS A C 1
ATOM 1881 O O . LYS A 1 246 ? -4.214 11.765 7.447 1.00 15.35 246 LYS A O 1
ATOM 1892 N N . ILE A 1 247 ? -6.403 11.387 7.249 1.00 11.59 247 ILE A N 1
ATOM 1893 C CA A ILE A 1 247 ? -6.243 9.957 7.503 0.50 10.36 247 ILE A CA 1
ATOM 1894 C CA B ILE A 1 247 ? -6.238 9.959 7.503 0.50 11.10 247 ILE A CA 1
ATOM 1895 C C . ILE A 1 247 ? -5.524 9.193 6.371 1.00 10.46 247 ILE A C 1
ATOM 1896 O O . ILE A 1 247 ? -4.604 8.438 6.634 1.00 10.80 247 ILE A O 1
ATOM 1905 N N . PRO A 1 248 ? -5.932 9.382 5.095 1.00 11.20 248 PRO A N 1
ATOM 1906 C CA . PRO A 1 248 ? -5.285 8.545 4.058 1.00 11.16 248 PRO A CA 1
ATOM 1907 C C . PRO A 1 248 ? -3.742 8.625 4.062 1.00 10.35 248 PRO A C 1
ATOM 1908 O O . PRO A 1 248 ? -3.075 7.591 3.963 1.00 11.84 248 PRO A O 1
ATOM 1912 N N . GLN A 1 249 ? -3.187 9.826 4.190 1.00 12.05 249 GLN A N 1
ATOM 1913 C CA A GLN A 1 249 ? -1.738 10.028 4.154 0.50 12.67 249 GLN A CA 1
ATOM 1914 C CA B GLN A 1 249 ? -1.735 9.980 4.149 0.50 12.30 249 GLN A CA 1
ATOM 1915 C C . GLN A 1 249 ? -1.080 10.054 5.529 1.00 12.06 249 GLN A C 1
ATOM 1916 O O . GLN A 1 249 ? 0.065 10.468 5.653 1.00 11.69 249 GLN A O 1
ATOM 1927 N N . PHE A 1 250 ? -1.814 9.646 6.565 1.00 10.57 250 PHE A N 1
ATOM 1928 C CA . PHE A 1 250 ? -1.308 9.666 7.924 1.00 9.65 250 PHE A CA 1
ATOM 1929 C C . PHE A 1 250 ? 0.064 8.992 8.000 1.00 8.57 250 PHE A C 1
ATOM 1930 O O . PHE A 1 250 ? 0.244 7.847 7.554 1.00 8.93 250 PHE A O 1
ATOM 1938 N N . GLY A 1 251 ? 1.038 9.707 8.553 1.00 8.50 251 GLY A N 1
ATOM 1939 C CA . GLY A 1 251 ? 2.370 9.153 8.735 1.00 7.83 251 GLY A CA 1
ATOM 1940 C C . GLY A 1 251 ? 3.321 9.360 7.556 1.00 7.93 251 GLY A C 1
ATOM 1941 O O . GLY A 1 251 ? 4.542 9.231 7.723 1.00 8.57 251 GLY A O 1
ATOM 1942 N N . GLN A 1 252 ? 2.805 9.684 6.379 1.00 8.49 252 GLN A N 1
ATOM 1943 C CA . GLN A 1 252 ? 3.654 9.677 5.188 1.00 9.35 252 GLN A CA 1
ATOM 1944 C C . GLN A 1 252 ? 4.599 10.864 5.129 1.00 10.82 252 GLN A C 1
ATOM 1945 O O . GLN A 1 252 ? 5.535 10.842 4.331 1.00 12.73 252 GLN A O 1
ATOM 1951 N N . GLN A 1 253 ? 4.369 11.886 5.967 1.00 10.40 253 GLN A N 1
ATOM 1952 C CA . GLN A 1 253 ? 5.277 13.034 5.993 1.00 11.30 253 GLN A CA 1
ATOM 1953 C C . GLN A 1 253 ? 6.545 12.787 6.806 1.00 9.86 253 GLN A C 1
ATOM 1954 O O . GLN A 1 253 ? 7.487 13.586 6.763 1.00 12.00 253 GLN A O 1
ATOM 1960 N N . THR A 1 254 ? 6.585 11.702 7.568 1.00 7.69 254 THR A N 1
ATOM 1961 C CA . THR A 1 254 ? 7.802 11.425 8.331 1.00 7.36 254 THR A CA 1
ATOM 1962 C C . THR A 1 254 ? 8.945 11.024 7.400 1.00 7.23 254 THR A C 1
ATOM 1963 O O . THR A 1 254 ? 8.712 10.540 6.275 1.00 7.25 254 THR A O 1
ATOM 1967 N N . PRO A 1 255 ? 10.196 11.175 7.871 1.00 7.47 255 PRO A N 1
ATOM 1968 C CA . PRO A 1 255 ? 11.313 10.672 7.052 1.00 7.34 255 PRO A CA 1
ATOM 1969 C C . PRO A 1 255 ? 11.164 9.204 6.647 1.00 6.94 255 PRO A C 1
ATOM 1970 O O . PRO A 1 255 ? 11.573 8.810 5.548 1.00 8.81 255 PRO A O 1
ATOM 1974 N N . MET A 1 256 ? 10.571 8.371 7.493 1.00 6.97 256 MET A N 1
ATOM 1975 C CA A MET A 1 256 ? 10.410 6.974 7.133 0.50 6.40 256 MET A CA 1
ATOM 1976 C CA B MET A 1 256 ? 10.342 6.954 7.216 0.50 8.18 256 MET A CA 1
ATOM 1977 C C . MET A 1 256 ? 9.250 6.720 6.191 1.00 7.17 256 MET A C 1
ATOM 1978 O O . MET A 1 256 ? 9.132 5.616 5.676 1.00 8.94 256 MET A O 1
ATOM 1987 N N . LYS A 1 257 ? 8.417 7.737 5.968 1.00 7.46 257 LYS A N 1
ATOM 1988 C CA . LYS A 1 257 ? 7.350 7.734 4.940 1.00 7.96 257 LYS A CA 1
ATOM 1989 C C . LYS A 1 257 ? 6.206 6.775 5.239 1.00 7.27 257 LYS A C 1
ATOM 1990 O O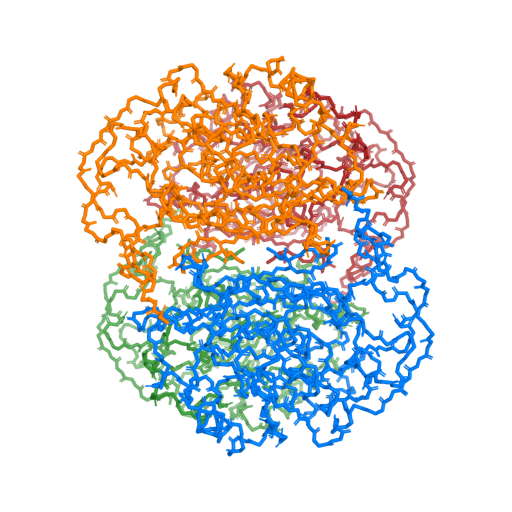 . LYS A 1 257 ? 5.433 6.396 4.356 1.00 8.62 257 LYS A O 1
ATOM 1996 N N . ARG A 1 258 ? 6.082 6.396 6.504 1.00 6.30 258 ARG A N 1
ATOM 1997 C CA . ARG A 1 258 ? 4.937 5.594 6.942 1.00 6.08 258 ARG A CA 1
ATOM 1998 C C . ARG A 1 258 ? 4.611 5.997 8.373 1.00 5.50 258 ARG A C 1
ATOM 1999 O O . ARG A 1 258 ? 5.464 6.548 9.076 1.00 5.95 258 ARG A O 1
ATOM 2007 N N . ALA A 1 259 ? 3.398 5.657 8.812 1.00 5.73 259 ALA A N 1
ATOM 2008 C CA . ALA A 1 259 ? 3.055 5.727 10.227 1.00 6.07 259 ALA A CA 1
ATOM 2009 C C . ALA A 1 259 ? 3.728 4.591 10.982 1.00 5.51 259 ALA A C 1
ATOM 2010 O O . ALA A 1 259 ? 4.076 3.544 10.407 1.00 6.18 259 ALA A O 1
ATOM 2012 N N . GLY A 1 260 ? 3.875 4.771 12.294 1.00 5.12 260 GLY A N 1
ATOM 2013 C CA . GLY A 1 260 ? 4.294 3.670 13.141 1.00 5.31 260 GLY A CA 1
ATOM 2014 C C . GLY A 1 260 ? 3.134 2.764 13.499 1.00 4.61 260 GLY A C 1
ATOM 2015 O O . GLY A 1 260 ? 1.969 3.176 13.413 1.00 5.68 260 GLY A O 1
ATOM 2016 N N . GLN A 1 261 ? 3.444 1.537 13.925 1.00 4.93 261 GLN A N 1
ATOM 2017 C CA . GLN A 1 261 ? 2.427 0.681 14.554 1.00 5.06 261 GLN A CA 1
ATOM 2018 C C . GLN A 1 261 ? 2.687 0.616 16.053 1.00 4.79 261 GLN A C 1
ATOM 2019 O O . GLN A 1 261 ? 3.834 0.752 16.494 1.00 5.29 261 GLN A O 1
ATOM 2025 N N . PRO A 1 262 ? 1.629 0.380 16.851 1.00 4.39 262 PRO A N 1
ATOM 2026 C CA . PRO A 1 262 ? 1.841 0.346 18.309 1.00 5.18 262 PRO A CA 1
ATOM 2027 C C . PRO A 1 262 ? 2.918 -0.633 18.742 1.00 4.62 262 PRO A C 1
ATOM 2028 O O . PRO A 1 262 ? 3.605 -0.376 19.735 1.00 4.95 262 PRO A O 1
ATOM 2032 N N . ALA A 1 263 ? 3.066 -1.739 17.998 1.00 5.19 263 ALA A N 1
ATOM 2033 C CA . ALA A 1 263 ? 4.098 -2.745 18.306 1.00 5.35 263 ALA A CA 1
ATOM 2034 C C . ALA A 1 263 ? 5.463 -2.081 18.523 1.00 4.92 263 ALA A C 1
ATOM 2035 O O . ALA A 1 263 ? 6.287 -2.500 19.363 1.00 5.20 263 ALA A O 1
ATOM 2037 N N . GLU A 1 264 ? 5.721 -1.036 17.726 1.00 4.43 264 GLU A N 1
ATOM 2038 C CA . GLU A 1 264 ? 7.022 -0.364 17.687 1.00 4.96 264 GLU A CA 1
ATOM 2039 C C . GLU A 1 264 ? 7.315 0.497 18.904 1.00 4.52 264 GLU A C 1
ATOM 2040 O O . GLU A 1 264 ? 8.445 0.981 19.064 1.00 5.17 264 GLU A O 1
ATOM 2046 N N . LEU A 1 265 ? 6.300 0.689 19.744 1.00 4.35 265 LEU A N 1
ATOM 2047 C CA . LEU A 1 265 ? 6.469 1.424 20.995 1.00 4.89 265 LEU A CA 1
ATOM 2048 C C . LEU A 1 265 ? 6.813 0.490 22.162 1.00 4.50 265 LEU A C 1
ATOM 2049 O O . LEU A 1 265 ? 7.339 0.925 23.186 1.00 5.00 265 LEU A O 1
ATOM 2054 N N . ALA A 1 266 ? 6.537 -0.807 22.044 1.00 4.49 266 ALA A N 1
ATOM 2055 C CA . ALA A 1 266 ? 6.709 -1.683 23.196 1.00 5.14 266 ALA A CA 1
ATOM 2056 C C . ALA A 1 266 ? 8.154 -1.738 23.690 1.00 4.61 266 ALA A C 1
ATOM 2057 O O . ALA A 1 266 ? 8.397 -1.723 24.886 1.00 5.63 266 ALA A O 1
ATOM 2059 N N . PRO A 1 267 ? 9.154 -1.784 22.779 1.00 4.25 267 PRO A N 1
ATOM 2060 C CA . PRO A 1 267 ? 10.519 -1.922 23.301 1.00 4.86 267 PRO A CA 1
ATOM 2061 C C . PRO A 1 267 ? 10.921 -0.783 24.251 1.00 4.30 267 PRO A C 1
ATOM 2062 O O . PRO A 1 267 ? 11.595 -1.073 25.246 1.00 4.58 267 PRO A O 1
ATOM 2066 N N . VAL A 1 268 ? 10.557 0.465 23.967 1.00 4.32 268 VAL A N 1
ATOM 2067 C CA . VAL A 1 268 ? 10.955 1.542 24.874 1.00 4.62 268 VAL A CA 1
ATOM 2068 C C . VAL A 1 268 ? 10.178 1.483 26.200 1.00 4.37 268 VAL A C 1
ATOM 2069 O O . VAL A 1 268 ? 10.735 1.756 27.266 1.00 4.89 268 VAL A O 1
ATOM 2073 N N . TYR A 1 269 ? 8.914 1.060 26.156 1.00 3.76 269 TYR A N 1
ATOM 2074 C CA . TYR A 1 269 ? 8.165 0.895 27.418 1.00 4.41 269 TYR A CA 1
ATOM 2075 C C . TYR A 1 269 ? 8.796 -0.204 28.290 1.00 4.26 269 TYR A C 1
ATOM 2076 O O . TYR A 1 269 ? 8.787 -0.075 29.514 1.00 4.57 269 TYR A O 1
ATOM 2085 N N . VAL A 1 270 ? 9.343 -1.245 27.659 1.00 4.10 270 VAL A N 1
ATOM 2086 C CA . VAL A 1 270 ? 10.024 -2.310 28.395 1.00 4.32 270 VAL A CA 1
ATOM 2087 C C . VAL A 1 270 ? 11.359 -1.821 28.954 1.00 4.46 270 VAL A C 1
ATOM 2088 O O . VAL A 1 270 ? 11.663 -2.013 30.145 1.00 4.72 270 VAL A O 1
ATOM 2092 N N . TYR A 1 271 ? 12.135 -1.138 28.118 1.00 4.32 271 TYR A N 1
ATOM 2093 C CA . TYR A 1 271 ? 13.413 -0.547 28.543 1.00 4.56 271 TYR A CA 1
ATOM 2094 C C . TYR A 1 271 ? 13.223 0.306 29.793 1.00 3.77 271 TYR A C 1
ATOM 2095 O O . TYR A 1 271 ? 13.998 0.189 30.748 1.00 4.43 271 TYR A O 1
ATOM 2104 N N . LEU A 1 272 ? 12.208 1.171 29.788 1.00 4.09 272 LEU A N 1
ATOM 2105 C CA . LEU A 1 272 ? 12.015 2.094 30.892 1.00 4.96 272 LEU A CA 1
ATOM 2106 C C . LEU A 1 272 ? 11.458 1.396 32.136 1.00 4.91 272 LEU A C 1
ATOM 2107 O O . LEU A 1 272 ? 11.816 1.754 33.256 1.00 5.89 272 LEU A O 1
ATOM 2112 N N . ALA A 1 273 ? 10.578 0.393 31.975 1.00 4.53 273 ALA A N 1
ATOM 2113 C CA . ALA A 1 273 ? 10.061 -0.357 33.129 1.00 4.75 273 ALA A CA 1
ATOM 2114 C C . ALA A 1 273 ? 11.159 -1.189 33.785 1.00 4.98 273 ALA A C 1
ATOM 2115 O O . ALA A 1 273 ? 11.144 -1.368 35.012 1.00 6.37 273 ALA A O 1
ATOM 2117 N N . SER A 1 274 ? 12.053 -1.739 32.970 1.00 5.37 274 SER A N 1
ATOM 2118 C CA . SER A 1 274 ? 13.098 -2.645 33.411 1.00 5.75 274 SER A CA 1
ATOM 2119 C C . SER A 1 274 ? 14.109 -1.946 34.318 1.00 5.51 274 SER A C 1
ATOM 2120 O O . SER A 1 274 ? 14.390 -0.741 34.184 1.00 5.74 274 SER A O 1
ATOM 2123 N N . GLN A 1 275 ? 14.675 -2.708 35.237 1.00 5.94 275 GLN A N 1
ATOM 2124 C CA . GLN A 1 275 ? 15.735 -2.199 36.093 1.00 6.84 275 GLN A CA 1
ATOM 2125 C C . GLN A 1 275 ? 17.004 -1.849 35.301 1.00 5.97 275 GLN A C 1
ATOM 2126 O O . GLN A 1 275 ? 17.887 -1.164 35.799 1.00 7.07 275 GLN A O 1
ATOM 2132 N N . GLU A 1 276 ? 17.072 -2.269 34.037 1.00 5.77 276 GLU A N 1
ATOM 2133 C CA . GLU A 1 276 ? 18.228 -1.949 33.196 1.00 6.20 276 GLU A CA 1
ATOM 2134 C C . GLU A 1 276 ? 18.394 -0.429 33.008 1.00 6.21 276 GLU A C 1
ATOM 2135 O O . GLU A 1 276 ? 19.511 0.053 32.748 1.00 7.13 276 GLU A O 1
ATOM 2141 N N . SER A 1 277 ? 17.297 0.335 33.107 1.00 5.59 277 SER A N 1
ATOM 2142 C CA . SER A 1 277 ? 17.350 1.787 32.895 1.00 5.03 277 SER A CA 1
ATOM 2143 C C . SER A 1 277 ? 17.565 2.527 34.232 1.00 4.23 277 SER A C 1
ATOM 2144 O O . SER A 1 277 ? 17.034 3.618 34.453 1.00 5.13 277 SER A O 1
ATOM 2147 N N . SER A 1 278 ? 18.401 1.942 35.099 1.00 4.86 278 SER A N 1
ATOM 2148 C CA . SER A 1 278 ? 18.662 2.459 36.444 1.00 5.68 278 SER A CA 1
ATOM 2149 C C . SER A 1 278 ? 19.179 3.891 36.509 1.00 5.94 278 SER A C 1
ATOM 2150 O O . SER A 1 278 ? 18.955 4.537 37.513 1.00 7.44 278 SER A O 1
ATOM 2153 N N . TYR A 1 279 ? 19.851 4.395 35.465 1.00 4.70 279 TYR A N 1
ATOM 2154 C CA . TYR A 1 279 ? 20.348 5.762 35.500 1.00 4.78 279 TYR A CA 1
ATOM 2155 C C . TYR A 1 279 ? 19.487 6.688 34.656 1.00 4.48 279 TYR A C 1
ATOM 2156 O O . TYR A 1 279 ? 19.898 7.792 34.294 1.00 5.24 279 TYR A O 1
ATOM 2165 N N . VAL A 1 280 ? 18.294 6.225 34.319 1.00 4.31 280 VAL A N 1
ATOM 2166 C CA . VAL A 1 280 ? 17.396 7.004 33.473 1.00 4.87 280 VAL A CA 1
ATOM 2167 C C . VAL A 1 280 ? 16.180 7.452 34.267 1.00 4.31 280 VAL A C 1
ATOM 2168 O O . VAL A 1 280 ? 15.363 6.623 34.697 1.00 4.16 280 VAL A O 1
ATOM 2172 N N . THR A 1 281 ? 16.071 8.756 34.526 1.00 4.31 281 THR A N 1
ATOM 2173 C CA . THR A 1 281 ? 14.857 9.314 35.099 1.00 4.48 281 THR A CA 1
ATOM 2174 C C . THR A 1 281 ? 14.718 10.740 34.568 1.00 4.01 281 THR A C 1
ATOM 2175 O O . THR A 1 281 ? 15.710 11.402 34.209 1.00 4.32 281 THR A O 1
ATOM 2179 N N . ALA A 1 282 ? 13.463 11.176 34.472 1.00 4.29 282 ALA A N 1
ATOM 2180 C CA . ALA A 1 282 ? 13.080 12.490 33.933 1.00 4.00 282 ALA A CA 1
ATOM 2181 C C . ALA A 1 282 ? 13.351 12.650 32.428 1.00 4.14 282 ALA A C 1
ATOM 2182 O O . ALA A 1 282 ? 13.463 13.791 31.949 1.00 5.27 282 ALA A O 1
ATOM 2184 N N . GLU A 1 283 ? 13.534 11.542 31.684 1.00 3.62 283 GLU A N 1
ATOM 2185 C CA . GLU A 1 283 ? 13.909 11.628 30.256 1.00 3.95 283 GLU A CA 1
ATOM 2186 C C . GLU A 1 283 ? 12.751 11.276 29.336 1.00 4.20 283 GLU A C 1
ATOM 2187 O O . GLU A 1 283 ? 11.966 10.387 29.654 1.00 5.17 283 GLU A O 1
ATOM 2193 N N . VAL A 1 284 ? 12.688 11.944 28.190 1.00 4.60 284 VAL A N 1
ATOM 2194 C CA . VAL A 1 284 ? 11.659 11.676 27.200 1.00 4.19 284 VAL A CA 1
ATOM 2195 C C . VAL A 1 284 ? 12.287 10.905 26.039 1.00 4.61 284 VAL A C 1
ATOM 2196 O O . VAL A 1 284 ? 13.441 11.152 25.656 1.00 5.97 284 VAL A O 1
ATOM 2200 N N . HIS A 1 285 ? 11.510 9.990 25.475 1.00 3.88 285 HIS A N 1
ATOM 2201 C CA . HIS A 1 285 ? 12.014 9.063 24.449 1.00 4.73 285 HIS A CA 1
ATOM 2202 C C . HIS A 1 285 ? 11.094 9.140 23.263 1.00 4.72 285 HIS A C 1
ATOM 2203 O O . HIS A 1 285 ? 9.908 8.809 23.364 1.00 5.64 285 HIS A O 1
ATOM 2210 N N . GLY A 1 286 ? 11.633 9.571 22.117 1.00 4.11 286 GLY A N 1
ATOM 2211 C CA . GLY A 1 286 ? 10.840 9.720 20.909 1.00 4.23 286 GLY A CA 1
ATOM 2212 C C . GLY A 1 286 ? 10.810 8.442 20.078 1.00 3.99 286 GLY A C 1
ATOM 2213 O O . GLY A 1 286 ? 11.805 7.729 19.963 1.00 4.82 286 GLY A O 1
ATOM 2214 N N . VAL A 1 287 ? 9.645 8.150 19.509 1.00 4.26 287 VAL A N 1
ATOM 2215 C CA . VAL A 1 287 ? 9.468 7.034 18.577 1.00 4.33 287 VAL A CA 1
ATOM 2216 C C . VAL A 1 287 ? 8.565 7.612 17.471 1.00 3.98 287 VAL A C 1
ATOM 2217 O O . VAL A 1 287 ? 7.334 7.489 17.502 1.00 4.18 287 VAL A O 1
ATOM 2221 N N . CYS A 1 288 ? 9.206 8.326 16.538 1.00 4.82 288 CYS A N 1
ATOM 2222 C CA . CYS A 1 288 ? 8.495 9.201 15.605 1.00 5.18 288 CYS A CA 1
ATOM 2223 C C . CYS A 1 288 ? 8.785 9.071 14.122 1.00 5.05 288 CYS A C 1
ATOM 2224 O O . CYS A 1 288 ? 8.411 9.945 13.375 1.00 5.30 288 CYS A O 1
ATOM 2227 N N . GLY A 1 289 ? 9.472 8.021 13.707 1.00 5.35 289 GLY A N 1
ATOM 2228 C CA . GLY A 1 289 ? 9.757 7.830 12.286 1.00 6.26 289 GLY A CA 1
ATOM 2229 C C . GLY A 1 289 ? 10.667 8.897 11.702 1.00 5.56 289 GLY A C 1
ATOM 2230 O O . GLY A 1 289 ? 10.697 9.052 10.493 1.00 6.26 289 GLY A O 1
ATOM 2231 N N . GLY A 1 290 ? 11.440 9.565 12.544 1.00 5.46 290 GLY A N 1
ATOM 2232 C CA . GLY A 1 290 ? 12.289 10.664 12.117 1.00 5.49 290 GLY A CA 1
ATOM 2233 C C . GLY A 1 290 ? 11.682 12.054 12.280 1.00 5.29 290 GLY A C 1
ATOM 2234 O O . GLY A 1 290 ? 12.396 13.008 12.081 1.00 6.03 290 GLY A O 1
ATOM 2235 N N . GLU A 1 291 ? 10.413 12.170 12.667 1.00 5.66 291 GLU A N 1
ATOM 2236 C CA . GLU A 1 291 ? 9.793 13.471 12.974 1.00 6.70 291 GLU A CA 1
ATOM 2237 C C . GLU A 1 291 ? 10.167 13.712 14.436 1.00 5.84 291 GLU A C 1
ATOM 2238 O O . GLU A 1 291 ? 9.373 13.596 15.343 1.00 6.40 291 GLU A O 1
ATOM 2244 N N . HIS A 1 292 ? 11.428 14.040 14.624 1.00 5.08 292 HIS A N 1
ATOM 2245 C CA . HIS A 1 292 ? 12.060 14.013 15.931 1.00 5.59 292 HIS A CA 1
ATOM 2246 C C . HIS A 1 292 ? 11.613 15.064 16.932 1.00 4.89 292 HIS A C 1
ATOM 2247 O O . HIS A 1 292 ? 11.186 16.145 16.581 1.00 5.81 292 HIS A O 1
ATOM 2254 N N . LEU A 1 293 ? 11.744 14.654 18.219 1.00 5.47 293 LEU A N 1
ATOM 2255 C CA . LEU A 1 293 ? 11.571 15.591 19.319 1.00 5.25 293 LEU A CA 1
ATOM 2256 C C . LEU A 1 293 ? 12.637 16.648 19.329 1.00 6.16 293 LEU A C 1
ATOM 2257 O O . LEU A 1 293 ? 13.638 16.554 18.608 1.00 7.16 293 LEU A O 1
ATOM 2262 N N A GLY A 1 294 ? 12.323 17.703 20.081 0.50 7.04 294 GLY A N 1
ATOM 2263 N N B GLY A 1 294 ? 12.542 17.616 20.225 0.50 6.87 294 GLY A N 1
ATOM 2264 C CA A GLY A 1 294 ? 13.242 18.803 20.344 0.50 8.91 294 GLY A CA 1
ATOM 2265 C CA B GLY A 1 294 ? 13.731 18.438 20.491 0.50 7.25 294 GLY A CA 1
ATOM 2266 C C A GLY A 1 294 ? 12.586 20.157 20.088 0.50 11.07 294 GLY A C 1
ATOM 2267 C C B GLY A 1 294 ? 14.828 17.716 21.289 0.50 8.56 294 GLY A C 1
ATOM 2268 O O A GLY A 1 294 ? 11.580 20.314 19.358 0.50 9.42 294 GLY A O 1
ATOM 2269 O O B GLY A 1 294 ? 14.785 16.462 21.522 0.50 9.63 294 GLY A O 1
ATOM 2272 N N . HIS B 1 3 ? 12.618 -9.203 42.634 1.00 26.30 3 HIS B N 1
ATOM 2273 C CA . HIS B 1 3 ? 13.863 -8.739 43.263 1.00 24.05 3 HIS B CA 1
ATOM 2274 C C . HIS B 1 3 ? 14.259 -7.369 42.728 1.00 19.95 3 HIS B C 1
ATOM 2275 O O . HIS B 1 3 ? 15.050 -7.253 41.784 1.00 19.96 3 HIS B O 1
ATOM 2277 N N . LEU B 1 4 ? 13.682 -6.346 43.342 1.00 18.05 4 LEU B N 1
ATOM 2278 C CA . LEU B 1 4 ? 13.828 -4.964 42.907 1.00 17.35 4 LEU B CA 1
ATOM 2279 C C . LEU B 1 4 ? 14.930 -4.279 43.663 1.00 15.94 4 LEU B C 1
ATOM 2280 O O . LEU B 1 4 ? 14.969 -4.327 44.876 1.00 20.27 4 LEU B O 1
ATOM 2285 N N . TYR B 1 5 ? 15.830 -3.636 42.945 1.00 15.45 5 TYR B N 1
ATOM 2286 C CA . TYR B 1 5 ? 16.903 -2.863 43.559 1.00 16.11 5 TYR B CA 1
ATOM 2287 C C . TYR B 1 5 ? 16.624 -1.350 43.526 1.00 12.33 5 TYR B C 1
ATOM 2288 O O . TYR B 1 5 ? 15.964 -0.850 42.618 1.00 12.46 5 TYR B O 1
ATOM 2297 N N . ASP B 1 6 ? 17.115 -0.625 44.528 1.00 11.38 6 ASP B N 1
ATOM 2298 C CA . ASP B 1 6 ? 17.015 0.832 44.560 1.00 10.57 6 ASP B CA 1
ATOM 2299 C C . ASP B 1 6 ? 18.081 1.381 43.599 1.00 10.05 6 ASP B C 1
ATOM 2300 O O . ASP B 1 6 ? 19.262 1.190 43.828 1.00 11.15 6 ASP B O 1
ATOM 2305 N N . PRO B 1 7 ? 17.679 2.062 42.515 1.00 9.11 7 PRO B N 1
ATOM 2306 C CA . PRO B 1 7 ? 18.694 2.531 41.561 1.00 10.35 7 PRO B CA 1
ATOM 2307 C C . PRO B 1 7 ? 19.637 3.581 42.156 1.00 10.28 7 PRO B C 1
ATOM 2308 O O . PRO B 1 7 ? 20.758 3.718 41.670 1.00 10.67 7 PRO B O 1
ATOM 2312 N N . THR B 1 8 ? 19.224 4.285 43.213 1.00 10.33 8 THR B N 1
ATOM 2313 C CA . THR B 1 8 ? 20.116 5.281 43.795 1.00 12.07 8 THR B CA 1
ATOM 2314 C C . THR B 1 8 ? 21.336 4.657 44.483 1.00 12.38 8 THR B C 1
ATOM 2315 O O . THR B 1 8 ? 22.384 5.296 44.592 1.00 14.08 8 THR B O 1
ATOM 2319 N N . THR B 1 9 ? 21.219 3.423 44.950 1.00 10.77 9 THR B N 1
ATOM 2320 C CA . THR B 1 9 ? 22.319 2.811 45.723 1.00 11.58 9 THR B CA 1
ATOM 2321 C C . THR B 1 9 ? 22.962 1.636 44.976 1.00 11.76 9 THR B C 1
ATOM 2322 O O . THR B 1 9 ? 23.851 0.964 45.505 1.00 12.82 9 THR B O 1
ATOM 2326 N N . GLN B 1 10 ? 22.537 1.411 43.734 1.00 11.55 10 GLN B N 1
ATOM 2327 C CA . GLN B 1 10 ? 22.943 0.215 43.000 1.00 13.24 10 GLN B CA 1
ATOM 2328 C C . GLN B 1 10 ? 24.404 0.185 42.584 1.00 12.94 10 GLN B C 1
ATOM 2329 O O . GLN B 1 10 ? 24.966 -0.887 42.340 1.00 15.68 10 GLN B O 1
ATOM 2335 N N . TYR B 1 11 ? 24.996 1.354 42.429 1.00 9.99 11 TYR B N 1
ATOM 2336 C CA . TYR B 1 11 ? 26.404 1.480 42.024 1.00 9.24 11 TYR B CA 1
ATOM 2337 C C . TYR B 1 11 ? 27.079 2.378 43.018 1.00 9.44 11 TYR B C 1
ATOM 2338 O O . TYR B 1 11 ? 26.419 2.893 43.938 1.00 10.61 11 TYR B O 1
ATOM 2347 N N . TYR B 1 12 ? 28.380 2.564 42.862 1.00 8.35 12 TYR B N 1
ATOM 2348 C CA . TYR B 1 12 ? 29.200 3.289 43.838 1.00 8.48 12 TYR B CA 1
ATOM 2349 C C . TYR B 1 12 ? 28.635 4.675 44.137 1.00 7.69 12 TYR B C 1
ATOM 2350 O O . TYR B 1 12 ? 28.302 5.441 43.212 1.00 7.95 12 TYR B O 1
ATOM 2359 N N . THR B 1 13 ? 28.542 4.997 45.424 1.00 8.32 13 THR B N 1
ATOM 2360 C CA . THR B 1 13 ? 27.967 6.255 45.871 1.00 9.26 13 THR B CA 1
ATOM 2361 C C . THR B 1 13 ? 28.901 7.072 46.749 1.00 10.96 13 THR B C 1
ATOM 2362 O O . THR B 1 13 ? 28.530 8.177 47.151 1.00 14.60 13 THR B O 1
ATOM 2366 N N . GLY B 1 14 ? 30.092 6.555 47.055 1.00 10.66 14 GLY B N 1
ATOM 2367 C CA . GLY B 1 14 ? 31.072 7.300 47.840 1.00 10.86 14 GLY B CA 1
ATOM 2368 C C . GLY B 1 14 ? 31.746 8.396 47.035 1.00 9.66 14 GLY B C 1
ATOM 2369 O O . GLY B 1 14 ? 31.524 8.526 45.827 1.00 11.42 14 GLY B O 1
ATOM 2370 N N . GLU B 1 15 ? 32.584 9.202 47.673 1.00 9.49 15 GLU B N 1
ATOM 2371 C CA . GLU B 1 15 ? 33.359 10.194 46.928 1.00 10.12 15 GLU B CA 1
ATOM 2372 C C . GLU B 1 15 ? 34.485 9.499 46.172 1.00 8.66 15 GLU B C 1
ATOM 2373 O O . GLU B 1 15 ? 35.011 8.472 46.600 1.00 9.96 15 GLU B O 1
ATOM 2379 N N . TYR B 1 16 ? 34.838 10.054 45.020 1.00 7.97 16 TYR B N 1
ATOM 2380 C CA . TYR B 1 16 ? 35.933 9.534 44.212 1.00 8.97 16 TYR B CA 1
ATOM 2381 C C . TYR B 1 16 ? 37.262 10.067 44.699 1.00 10.47 16 TYR B C 1
ATOM 2382 O O . TYR B 1 16 ? 37.403 11.262 44.922 1.00 10.58 16 TYR B O 1
ATOM 2391 N N . PRO B 1 17 ? 38.249 9.177 44.844 1.00 10.45 17 PRO B N 1
ATOM 2392 C CA . PRO B 1 17 ? 39.614 9.662 45.090 1.00 10.78 17 PRO B CA 1
ATOM 2393 C C . PRO B 1 17 ? 40.076 10.620 43.986 1.00 10.94 17 PRO B C 1
ATOM 2394 O O . PRO B 1 17 ? 39.817 10.387 42.809 1.00 9.97 17 PRO B O 1
ATOM 2398 N N . LYS B 1 18 ? 40.778 11.684 44.356 1.00 11.75 18 LYS B N 1
ATOM 2399 C CA . LYS B 1 18 ? 41.397 12.514 43.343 1.00 12.30 18 LYS B CA 1
ATOM 2400 C C . LYS B 1 18 ? 42.451 11.673 42.648 1.00 11.31 18 LYS B C 1
ATOM 2401 O O . LYS B 1 18 ? 43.172 10.898 43.292 1.00 11.46 18 LYS B O 1
ATOM 2407 N N . GLN B 1 19 ? 42.559 11.825 41.334 1.00 10.27 19 GLN B N 1
ATOM 2408 C CA . GLN B 1 19 ? 43.438 10.957 40.534 1.00 9.64 19 GLN B CA 1
ATOM 2409 C C . GLN B 1 19 ? 43.542 11.620 39.181 1.00 10.22 19 GLN B C 1
ATOM 2410 O O . GLN B 1 19 ? 42.608 12.297 38.725 1.00 10.84 19 GLN B O 1
ATOM 2416 N N . LYS B 1 20 ? 44.694 11.469 38.555 1.00 11.25 20 LYS B N 1
ATOM 2417 C CA A LYS B 1 20 ? 44.914 12.076 37.248 0.50 12.14 20 LYS B CA 1
ATOM 2418 C CA B LYS B 1 20 ? 44.900 12.039 37.216 0.50 11.63 20 LYS B CA 1
ATOM 2419 C C . LYS B 1 20 ? 45.704 11.106 36.386 1.00 11.02 20 LYS B C 1
ATOM 2420 O O . LYS B 1 20 ? 46.594 10.422 36.873 1.00 12.78 20 LYS B O 1
ATOM 2431 N N . GLN B 1 21 ? 45.478 11.098 35.081 1.00 9.17 21 GLN B N 1
ATOM 2432 C CA . GLN B 1 21 ? 46.285 10.343 34.121 1.00 8.61 21 GLN B CA 1
ATOM 2433 C C . GLN B 1 21 ? 46.391 11.229 32.893 1.00 8.86 21 GLN B C 1
ATOM 2434 O O . GLN B 1 21 ? 45.482 12.015 32.609 1.00 9.40 21 GLN B O 1
ATOM 2440 N N . PRO B 1 22 ? 47.462 11.055 32.102 1.00 9.96 22 PRO B N 1
ATOM 2441 C CA . PRO B 1 22 ? 47.498 11.735 30.800 1.00 10.08 22 PRO B CA 1
ATOM 2442 C C . PRO B 1 22 ? 46.378 11.220 29.898 1.00 9.38 22 PRO B C 1
ATOM 2443 O O . PRO B 1 22 ? 46.117 10.013 29.876 1.00 9.26 22 PRO B O 1
ATOM 2447 N N . ALA B 1 23 ? 45.752 12.105 29.123 1.00 9.09 23 ALA B N 1
ATOM 2448 C CA . ALA B 1 23 ? 44.698 11.671 28.208 1.00 9.30 23 ALA B CA 1
ATOM 2449 C C . ALA B 1 23 ? 45.291 10.690 27.179 1.00 9.31 23 ALA B C 1
ATOM 2450 O O . ALA B 1 23 ? 46.437 10.833 26.763 1.00 9.70 23 ALA B O 1
ATOM 2452 N N . PRO B 1 24 ? 44.522 9.678 26.742 1.00 8.37 24 PRO B N 1
ATOM 2453 C CA . PRO B 1 24 ? 43.101 9.445 27.030 1.00 8.18 24 PRO B CA 1
ATOM 2454 C C . PRO B 1 24 ? 42.861 8.623 28.312 1.00 8.56 24 PRO B C 1
ATOM 2455 O O . PRO B 1 24 ? 41.713 8.343 28.671 1.00 8.34 24 PRO B O 1
ATOM 2459 N N . GLY B 1 25 ? 43.931 8.230 29.004 1.00 8.55 25 GLY B N 1
ATOM 2460 C CA . GLY B 1 25 ? 43.772 7.458 30.229 1.00 8.21 25 GLY B CA 1
ATOM 2461 C C . GLY B 1 25 ? 43.631 5.970 29.987 1.00 8.33 25 GLY B C 1
ATOM 2462 O O . GLY B 1 25 ? 43.219 5.554 28.897 1.00 9.38 25 GLY B O 1
ATOM 2463 N N . VAL B 1 26 ? 44.020 5.182 30.984 1.00 8.05 26 VAL B N 1
ATOM 2464 C CA . VAL B 1 26 ? 43.821 3.741 30.971 1.00 7.96 26 VAL B CA 1
ATOM 2465 C C . VAL B 1 26 ? 42.855 3.449 32.109 1.00 7.12 26 VAL B C 1
ATOM 2466 O O . VAL B 1 26 ? 43.169 3.670 33.278 1.00 7.21 26 VAL B O 1
ATOM 2470 N N . GLN B 1 27 ? 41.658 2.966 31.765 1.00 7.45 27 GLN B N 1
ATOM 2471 C CA . GLN B 1 27 ? 40.639 2.835 32.813 1.00 6.68 27 GLN B CA 1
ATOM 2472 C C . GLN B 1 27 ? 40.995 1.746 33.813 1.00 6.41 27 GLN B C 1
ATOM 2473 O O . GLN B 1 27 ? 40.588 1.822 34.972 1.00 6.82 27 GLN B O 1
ATOM 2479 N N . ALA B 1 28 ? 41.778 0.751 33.391 1.00 7.25 28 ALA B N 1
ATOM 2480 C CA . ALA B 1 28 ? 42.201 -0.308 34.308 1.00 7.29 28 ALA B CA 1
ATOM 2481 C C . ALA B 1 28 ? 43.043 0.223 35.469 1.00 7.36 28 ALA B C 1
ATOM 2482 O O . ALA B 1 28 ? 43.220 -0.482 36.452 1.00 8.61 28 ALA B O 1
ATOM 2484 N N . LYS B 1 29 ? 43.518 1.463 35.356 1.00 6.93 29 LYS B N 1
ATOM 2485 C CA . LYS B 1 29 ? 44.345 2.099 36.386 1.00 7.37 29 LYS B CA 1
ATOM 2486 C C . LYS B 1 29 ? 43.567 3.032 37.319 1.00 7.46 29 LYS B C 1
ATOM 2487 O O . LYS B 1 29 ? 44.154 3.612 38.241 1.00 8.50 29 LYS B O 1
ATOM 2493 N N . MET B 1 30 ? 42.264 3.176 37.077 1.00 7.23 30 MET B N 1
ATOM 2494 C CA . MET B 1 30 ? 41.421 4.070 37.871 1.00 6.29 30 MET B CA 1
ATOM 2495 C C . MET B 1 30 ? 40.985 3.473 39.201 1.00 5.74 30 MET B C 1
ATOM 2496 O O . MET B 1 30 ? 40.960 2.250 39.371 1.00 6.38 30 MET B O 1
ATOM 2501 N N . THR B 1 31 ? 40.590 4.364 40.103 1.00 6.12 31 THR B N 1
ATOM 2502 C CA . THR B 1 31 ? 40.083 3.989 41.432 1.00 6.61 31 THR B CA 1
ATOM 2503 C C . THR B 1 31 ? 38.711 4.624 41.655 1.00 6.56 31 THR B C 1
ATOM 2504 O O . THR B 1 31 ? 38.623 5.808 41.893 1.00 7.23 31 THR B O 1
ATOM 2508 N N . PRO B 1 32 ? 37.619 3.845 41.583 1.00 6.90 32 PRO B N 1
ATOM 2509 C CA . PRO B 1 32 ? 37.522 2.460 41.129 1.00 7.50 32 PRO B CA 1
ATOM 2510 C C . PRO B 1 32 ? 37.576 2.353 39.608 1.00 6.85 32 PRO B C 1
ATOM 2511 O O . PRO B 1 32 ? 37.346 3.344 38.878 1.00 7.24 32 PRO B O 1
ATOM 2515 N N . VAL B 1 33 ? 37.868 1.163 39.099 1.00 6.51 33 VAL B N 1
ATOM 2516 C CA . VAL B 1 33 ? 37.737 0.942 37.671 1.00 7.17 33 VAL B CA 1
ATOM 2517 C C . VAL B 1 33 ? 36.251 1.065 37.297 1.00 7.12 33 VAL B C 1
ATOM 2518 O O . VAL B 1 33 ? 35.382 0.468 37.960 1.00 7.73 33 VAL B O 1
ATOM 2522 N N . PRO B 1 34 ? 35.942 1.823 36.238 1.00 6.78 34 PRO B N 1
ATOM 2523 C CA . PRO B 1 34 ? 34.529 1.919 35.826 1.00 6.85 34 PRO B CA 1
ATOM 2524 C C . PRO B 1 34 ? 33.907 0.532 35.583 1.00 6.55 34 PRO B C 1
ATOM 2525 O O . PRO B 1 34 ? 34.560 -0.345 35.016 1.00 7.61 34 PRO B O 1
ATOM 2529 N N . ASP B 1 35 ? 32.671 0.333 36.011 1.00 6.01 35 ASP B N 1
ATOM 2530 C CA . ASP B 1 35 ? 31.956 -0.898 35.773 1.00 6.40 35 ASP B CA 1
ATOM 2531 C C . ASP B 1 35 ? 31.297 -0.777 34.407 1.00 5.79 35 ASP B C 1
ATOM 2532 O O . ASP B 1 35 ? 30.436 0.078 34.217 1.00 6.17 35 ASP B O 1
ATOM 2537 N N . CYS B 1 36 ? 31.742 -1.586 33.439 1.00 5.92 36 CYS B N 1
ATOM 2538 C CA . CYS B 1 36 ? 31.205 -1.573 32.078 1.00 5.82 36 CYS B CA 1
ATOM 2539 C C . CYS B 1 36 ? 30.305 -2.754 31.792 1.00 6.84 36 CYS B C 1
ATOM 2540 O O . CYS B 1 36 ? 30.042 -3.053 30.618 1.00 7.13 36 CYS B O 1
ATOM 2543 N N . GLY B 1 37 ? 29.819 -3.417 32.846 1.00 7.28 37 GLY B N 1
ATOM 2544 C CA . GLY B 1 37 ? 28.900 -4.520 32.663 1.00 7.30 37 GLY B CA 1
ATOM 2545 C C . GLY B 1 37 ? 29.538 -5.878 32.480 1.00 7.86 37 GLY B C 1
ATOM 2546 O O . GLY B 1 37 ? 28.844 -6.835 32.154 1.00 8.72 37 GLY B O 1
ATOM 2547 N N . GLU B 1 38 ? 30.841 -5.972 32.721 1.00 8.09 38 GLU B N 1
ATOM 2548 C CA . GLU B 1 38 ? 31.544 -7.236 32.517 1.00 9.39 38 GLU B CA 1
ATOM 2549 C C . GLU B 1 38 ? 30.906 -8.406 33.260 1.00 10.41 38 GLU B C 1
ATOM 2550 O O . GLU B 1 38 ? 30.824 -9.524 32.725 1.00 12.04 38 GLU B O 1
ATOM 2556 N N . LYS B 1 39 ? 30.491 -8.162 34.502 1.00 10.36 39 LYS B N 1
ATOM 2557 C CA . LYS B 1 39 ? 29.910 -9.226 35.339 1.00 12.58 39 LYS B CA 1
ATOM 2558 C C . LYS B 1 39 ? 28.402 -9.292 35.303 1.00 14.15 39 LYS B C 1
ATOM 2559 O O . LYS B 1 39 ? 27.817 -10.251 35.803 1.00 18.31 39 LYS B O 1
ATOM 2565 N N . SER B 1 40 ? 27.758 -8.273 34.757 1.00 11.70 40 SER B N 1
ATOM 2566 C CA . SER B 1 40 ? 26.319 -8.144 34.915 1.00 10.04 40 SER B CA 1
ATOM 2567 C C . SER B 1 40 ? 25.489 -8.219 33.644 1.00 9.32 40 SER B C 1
ATOM 2568 O O . SER B 1 40 ? 24.324 -8.626 33.726 1.00 11.02 40 SER B O 1
ATOM 2571 N N . TYR B 1 41 ? 26.036 -7.838 32.485 1.00 8.42 41 TYR B N 1
ATOM 2572 C CA . TYR B 1 41 ? 25.189 -7.743 31.298 1.00 8.26 41 TYR B CA 1
ATOM 2573 C C . TYR B 1 41 ? 24.891 -9.137 30.754 1.00 8.49 41 TYR B C 1
ATOM 2574 O O . TYR B 1 41 ? 25.813 -9.907 30.489 1.00 9.66 41 TYR B O 1
ATOM 2583 N N . VAL B 1 42 ? 23.607 -9.444 30.571 1.00 9.31 42 VAL B N 1
ATOM 2584 C CA . VAL B 1 42 ? 23.173 -10.730 30.014 1.00 10.16 42 VAL B CA 1
ATOM 2585 C C . VAL B 1 42 ? 22.351 -10.455 28.747 1.00 10.10 42 VAL B C 1
ATOM 2586 O O . VAL B 1 42 ? 21.374 -9.680 28.773 1.00 11.67 42 VAL B O 1
ATOM 2590 N N . GLY B 1 43 ? 22.759 -11.071 27.637 1.00 9.75 43 GLY B N 1
ATOM 2591 C CA . GLY B 1 43 ? 22.062 -10.908 26.377 1.00 10.05 43 GLY B CA 1
ATOM 2592 C C . GLY B 1 43 ? 20.912 -11.865 26.172 1.00 10.97 43 GLY B C 1
ATOM 2593 O O . GLY B 1 43 ? 20.695 -12.803 26.954 1.00 11.87 43 GLY B O 1
ATOM 2594 N N . SER B 1 44 ? 20.156 -11.618 25.114 1.00 10.59 44 SER B N 1
ATOM 2595 C CA . SER B 1 44 ? 19.028 -12.474 24.751 1.00 10.52 44 SER B CA 1
ATOM 2596 C C . SER B 1 44 ? 18.936 -12.612 23.235 1.00 10.46 44 SER B C 1
ATOM 2597 O O . SER B 1 44 ? 17.848 -12.836 22.695 1.00 12.27 44 SER B O 1
ATOM 2600 N N . GLY B 1 45 ? 20.069 -12.466 22.551 1.00 9.72 45 GLY B N 1
ATOM 2601 C CA . GLY B 1 45 ? 20.112 -12.635 21.110 1.00 9.34 45 GLY B CA 1
ATOM 2602 C C . GLY B 1 45 ? 19.499 -11.499 20.306 1.00 9.37 45 GLY B C 1
ATOM 2603 O O . GLY B 1 45 ? 19.159 -11.681 19.143 1.00 10.22 45 GLY B O 1
ATOM 2604 N N . ARG B 1 46 ? 19.381 -10.301 20.884 1.00 8.41 46 ARG B N 1
ATOM 2605 C CA . ARG B 1 46 ? 18.788 -9.177 20.169 1.00 8.30 46 ARG B CA 1
ATOM 2606 C C . ARG B 1 46 ? 19.633 -8.664 19.031 1.00 8.10 46 ARG B C 1
ATOM 2607 O O . ARG B 1 46 ? 19.123 -7.906 18.223 1.00 9.60 46 ARG B O 1
ATOM 2615 N N . LEU B 1 47 ? 20.890 -9.075 18.957 1.00 6.96 47 LEU B N 1
ATOM 2616 C CA . LEU B 1 47 ? 21.781 -8.658 17.867 1.00 7.61 47 LEU B CA 1
ATOM 2617 C C . LEU B 1 47 ? 22.459 -9.873 17.215 1.00 8.56 47 LEU B C 1
ATOM 2618 O O . LEU B 1 47 ? 23.608 -9.796 16.803 1.00 8.45 47 LEU B O 1
ATOM 2623 N N . LYS B 1 48 ? 21.750 -10.993 17.147 1.00 8.62 48 LYS B N 1
ATOM 2624 C CA . LYS B 1 48 ? 22.375 -12.209 16.628 1.00 10.01 48 LYS B CA 1
ATOM 2625 C C . LYS B 1 48 ? 22.907 -12.007 15.213 1.00 11.70 48 LYS B C 1
ATOM 2626 O O . LYS B 1 48 ? 22.202 -11.569 14.344 1.00 14.05 48 LYS B O 1
ATOM 2632 N N . ASP B 1 49 ? 24.182 -12.340 15.075 1.00 13.07 49 ASP B N 1
ATOM 2633 C CA . ASP B 1 49 ? 24.955 -12.303 13.835 1.00 15.23 49 ASP B CA 1
ATOM 2634 C C . ASP B 1 49 ? 25.095 -10.921 13.211 1.00 13.34 49 ASP B C 1
ATOM 2635 O O . ASP B 1 49 ? 25.396 -10.789 12.029 1.00 14.71 49 ASP B O 1
ATOM 2640 N N . ARG B 1 50 ? 24.910 -9.900 14.030 1.00 10.56 50 ARG B N 1
ATOM 2641 C CA . ARG B 1 50 ? 25.118 -8.530 13.603 1.00 9.18 50 ARG B CA 1
ATOM 2642 C C . ARG B 1 50 ? 26.626 -8.306 13.639 1.00 7.97 50 ARG B C 1
ATOM 2643 O O . ARG B 1 50 ? 27.368 -9.101 14.187 1.00 8.82 50 ARG B O 1
ATOM 2651 N N . LYS B 1 51 ? 27.075 -7.225 13.025 1.00 7.42 51 LYS B N 1
ATOM 2652 C CA . LYS B 1 51 ? 28.496 -6.923 12.899 1.00 7.98 51 LYS B CA 1
ATOM 2653 C C . LYS B 1 51 ? 28.701 -5.450 13.216 1.00 6.34 51 LYS B C 1
ATOM 2654 O O . LYS B 1 51 ? 28.203 -4.579 12.509 1.00 7.22 51 LYS B O 1
ATOM 2660 N N . ALA B 1 52 ? 29.415 -5.174 14.302 1.00 6.21 52 ALA B N 1
ATOM 2661 C CA . ALA B 1 52 ? 29.496 -3.818 14.854 1.00 6.00 52 ALA B CA 1
ATOM 2662 C C . ALA B 1 52 ? 30.898 -3.247 14.817 1.00 6.16 52 ALA B C 1
ATOM 2663 O O . ALA B 1 52 ? 31.878 -3.966 15.091 1.00 7.34 52 ALA B O 1
ATOM 2665 N N . LEU B 1 53 ? 30.995 -1.956 14.530 1.00 6.18 53 LEU B N 1
ATOM 2666 C CA . LEU B 1 53 ? 32.206 -1.189 14.780 1.00 5.60 53 LEU B CA 1
ATOM 2667 C C . LEU B 1 53 ? 31.906 -0.206 15.908 1.00 4.76 53 LEU B C 1
ATOM 2668 O O . LEU B 1 53 ? 30.942 0.563 15.824 1.00 5.68 53 LEU B O 1
ATOM 2673 N N . VAL B 1 54 ? 32.746 -0.231 16.948 1.00 5.08 54 VAL B N 1
ATOM 2674 C CA . VAL B 1 54 ? 32.576 0.687 18.075 1.00 5.36 54 VAL B CA 1
ATOM 2675 C C . VAL B 1 54 ? 33.868 1.503 18.216 1.00 5.03 54 VAL B C 1
ATOM 2676 O O . VAL B 1 54 ? 34.952 0.940 18.501 1.00 6.32 54 VAL B O 1
ATOM 2680 N N . THR B 1 55 ? 33.778 2.821 18.036 1.00 4.92 55 THR B N 1
ATOM 2681 C CA . THR B 1 55 ? 34.931 3.647 18.379 1.00 4.93 55 THR B CA 1
ATOM 2682 C C . THR B 1 55 ? 34.898 3.943 19.874 1.00 5.17 55 THR B C 1
ATOM 2683 O O . THR B 1 55 ? 33.810 4.013 20.476 1.00 5.63 55 THR B O 1
ATOM 2687 N N . GLY B 1 56 ? 36.068 4.141 20.488 1.00 5.21 56 GLY B N 1
ATOM 2688 C CA . GLY B 1 56 ? 36.166 4.198 21.938 1.00 5.51 56 GLY B CA 1
ATOM 2689 C C . GLY B 1 56 ? 35.737 2.880 22.573 1.00 5.70 56 GLY B C 1
ATOM 2690 O O . GLY B 1 56 ? 35.264 2.850 23.721 1.00 6.23 56 GLY B O 1
ATOM 2691 N N . GLY B 1 57 ? 35.952 1.765 21.886 1.00 6.01 57 GLY B N 1
ATOM 2692 C CA . GLY B 1 57 ? 35.450 0.504 22.403 1.00 6.52 57 GLY B CA 1
ATOM 2693 C C . GLY B 1 57 ? 36.361 -0.155 23.432 1.00 5.33 57 GLY B C 1
ATOM 2694 O O . GLY B 1 57 ? 36.016 -1.211 23.983 1.00 6.44 57 GLY B O 1
ATOM 2695 N N . ASP B 1 58 ? 37.494 0.480 23.722 1.00 5.75 58 ASP B N 1
ATOM 2696 C CA . ASP B 1 58 ? 38.459 -0.024 24.721 1.00 5.58 58 ASP B CA 1
ATOM 2697 C C . ASP B 1 58 ? 38.030 0.220 26.173 1.00 5.89 58 ASP B C 1
ATOM 2698 O O . ASP B 1 58 ? 38.461 -0.520 27.088 1.00 6.60 58 ASP B O 1
ATOM 2703 N N . SER B 1 59 ? 37.239 1.275 26.417 1.00 5.68 59 SER B N 1
ATOM 2704 C CA . SER B 1 59 ? 36.994 1.734 27.776 1.00 5.36 59 SER B CA 1
ATOM 2705 C C . SER B 1 59 ? 35.664 2.446 27.856 1.00 5.22 59 SER B C 1
ATOM 2706 O O . SER B 1 59 ? 35.076 2.799 26.824 1.00 5.60 59 SER B O 1
ATOM 2709 N N . GLY B 1 60 ? 35.167 2.633 29.078 1.00 4.98 60 GLY B N 1
ATOM 2710 C CA . GLY B 1 60 ? 34.059 3.536 29.314 1.00 5.11 60 GLY B CA 1
ATOM 2711 C C . GLY B 1 60 ? 32.780 3.102 28.605 1.00 4.45 60 GLY B C 1
ATOM 2712 O O . GLY B 1 60 ? 32.436 1.905 28.526 1.00 5.88 60 GLY B O 1
ATOM 2713 N N . ILE B 1 61 ? 32.044 4.095 28.108 1.00 4.44 61 ILE B N 1
ATOM 2714 C CA . ILE B 1 61 ? 30.755 3.844 27.487 1.00 4.85 61 ILE B CA 1
ATOM 2715 C C . ILE B 1 61 ? 30.884 2.972 26.240 1.00 4.98 61 ILE B C 1
ATOM 2716 O O . ILE B 1 61 ? 30.070 2.065 26.017 1.00 5.22 61 ILE B O 1
ATOM 2721 N N . GLY B 1 62 ? 31.883 3.248 25.400 1.00 5.25 62 GLY B N 1
ATOM 2722 C CA . GLY B 1 62 ? 32.046 2.428 24.201 1.00 5.37 62 GLY B CA 1
ATOM 2723 C C . GLY B 1 62 ? 32.341 0.973 24.557 1.00 5.47 62 GLY B C 1
ATOM 2724 O O . GLY B 1 62 ? 31.871 0.056 23.891 1.00 6.01 62 GLY B O 1
ATOM 2725 N N . ARG B 1 63 ? 33.138 0.752 25.604 1.00 5.45 63 ARG B N 1
ATOM 2726 C CA . ARG B 1 63 ? 33.384 -0.601 26.077 1.00 5.55 63 ARG B CA 1
ATOM 2727 C C . ARG B 1 63 ? 32.088 -1.271 26.559 1.00 5.61 63 ARG B C 1
ATOM 2728 O O . ARG B 1 63 ? 31.845 -2.461 26.268 1.00 6.07 63 ARG B O 1
ATOM 2736 N N . ALA B 1 64 ? 31.261 -0.530 27.308 1.00 5.24 64 ALA B N 1
ATOM 2737 C CA . ALA B 1 64 ? 30.007 -1.130 27.756 1.00 5.20 64 ALA B CA 1
ATOM 2738 C C . ALA B 1 64 ? 29.150 -1.543 26.560 1.00 5.78 64 ALA B C 1
ATOM 2739 O O . ALA B 1 64 ? 28.517 -2.592 26.570 1.00 5.40 64 ALA B O 1
ATOM 2741 N N . ALA B 1 65 ? 29.107 -0.702 25.535 1.00 5.74 65 ALA B N 1
ATOM 2742 C CA . ALA B 1 65 ? 28.386 -1.056 24.325 1.00 6.37 65 ALA B CA 1
ATOM 2743 C C . ALA B 1 65 ? 29.018 -2.272 23.625 1.00 5.92 65 ALA B C 1
ATOM 2744 O O . ALA B 1 65 ? 28.299 -3.182 23.219 1.00 6.45 65 ALA B O 1
ATOM 2746 N N . ALA B 1 66 ? 30.346 -2.308 23.495 1.00 5.92 66 ALA B N 1
ATOM 2747 C CA . ALA B 1 66 ? 31.003 -3.431 22.827 1.00 6.24 66 ALA B CA 1
ATOM 2748 C C . ALA B 1 66 ? 30.714 -4.754 23.541 1.00 5.80 66 ALA B C 1
ATOM 2749 O O . ALA B 1 66 ? 30.422 -5.779 22.894 1.00 7.27 66 ALA B O 1
ATOM 2751 N N . ILE B 1 67 ? 30.824 -4.748 24.867 1.00 6.09 67 ILE B N 1
ATOM 2752 C CA . ILE B 1 67 ? 30.547 -5.935 25.668 1.00 6.67 67 ILE B CA 1
ATOM 2753 C C . ILE B 1 67 ? 29.109 -6.383 25.453 1.00 6.72 67 ILE B C 1
ATOM 2754 O O . ILE B 1 67 ? 28.845 -7.556 25.174 1.00 7.16 67 ILE B O 1
ATOM 2759 N N . ALA B 1 68 ? 28.165 -5.451 25.565 1.00 6.19 68 ALA B N 1
ATOM 2760 C CA . ALA B 1 68 ? 26.764 -5.829 25.421 1.00 6.24 68 ALA B CA 1
ATOM 2761 C C . ALA B 1 68 ? 26.467 -6.320 24.015 1.00 6.01 68 ALA B C 1
ATOM 2762 O O . ALA B 1 68 ? 25.654 -7.229 23.826 1.00 6.91 68 ALA B O 1
ATOM 2764 N N . TYR B 1 69 ? 27.054 -5.668 23.016 1.00 5.50 69 TYR B N 1
ATOM 2765 C CA . TYR B 1 69 ? 26.807 -6.095 21.643 1.00 5.48 69 TYR B CA 1
ATOM 2766 C C . TYR B 1 69 ? 27.267 -7.546 21.442 1.00 6.12 69 TYR B C 1
ATOM 2767 O O . TYR B 1 69 ? 26.542 -8.341 20.859 1.00 7.09 69 TYR B O 1
ATOM 2776 N N . ALA B 1 70 ? 28.442 -7.893 21.961 1.00 6.59 70 ALA B N 1
ATOM 2777 C CA . ALA B 1 70 ? 28.912 -9.268 21.855 1.00 7.14 70 ALA B CA 1
ATOM 2778 C C . ALA B 1 70 ? 27.981 -10.192 22.639 1.00 7.77 70 ALA B C 1
ATOM 2779 O O . ALA B 1 70 ? 27.651 -11.297 22.172 1.00 9.09 70 ALA B O 1
ATOM 2781 N N . ARG B 1 71 ? 27.535 -9.762 23.826 1.00 7.50 71 ARG B N 1
ATOM 2782 C CA . ARG B 1 71 ? 26.660 -10.600 24.655 1.00 7.18 71 ARG B CA 1
ATOM 2783 C C . ARG B 1 71 ? 25.317 -10.826 23.957 1.00 7.02 71 ARG B C 1
ATOM 2784 O O . ARG B 1 71 ? 24.660 -11.828 24.233 1.00 8.79 71 ARG B O 1
ATOM 2792 N N . GLU B 1 72 ? 24.900 -9.877 23.108 1.00 7.12 72 GLU B N 1
ATOM 2793 C CA . GLU B 1 72 ? 23.651 -9.986 22.341 1.00 6.91 72 GLU B CA 1
ATOM 2794 C C . GLU B 1 72 ? 23.799 -10.733 21.005 1.00 7.51 72 GLU B C 1
ATOM 2795 O O . GLU B 1 72 ? 22.810 -10.853 20.251 1.00 8.13 72 GLU B O 1
ATOM 2801 N N . GLY B 1 73 ? 25.017 -11.203 20.703 1.00 7.89 73 GLY B N 1
ATOM 2802 C CA . GLY B 1 73 ? 25.262 -12.052 19.538 1.00 7.88 73 GLY B CA 1
ATOM 2803 C C . GLY B 1 73 ? 26.022 -11.405 18.384 1.00 8.08 73 GLY B C 1
ATOM 2804 O O . GLY B 1 73 ? 26.181 -12.051 17.352 1.00 9.20 73 GLY B O 1
ATOM 2805 N N . ALA B 1 74 ? 26.549 -10.189 18.546 1.00 8.12 74 ALA B N 1
ATOM 2806 C CA . ALA B 1 74 ? 27.242 -9.510 17.450 1.00 8.52 74 ALA B CA 1
ATOM 2807 C C . ALA B 1 74 ? 28.736 -9.760 17.508 1.00 8.34 74 ALA B C 1
ATOM 2808 O O . ALA B 1 74 ? 29.328 -9.869 18.608 1.00 9.33 74 ALA B O 1
ATOM 2810 N N . ASP B 1 75 ? 29.350 -9.853 16.326 1.00 7.10 75 ASP B N 1
ATOM 2811 C CA . ASP B 1 75 ? 30.805 -9.712 16.241 1.00 7.33 75 ASP B CA 1
ATOM 2812 C C . ASP B 1 75 ? 31.172 -8.230 16.316 1.00 7.16 75 ASP B C 1
ATOM 2813 O O . ASP B 1 75 ? 30.413 -7.375 15.864 1.00 7.76 75 ASP B O 1
ATOM 2818 N N . VAL B 1 76 ? 32.314 -7.922 16.916 1.00 7.10 76 VAL B N 1
ATOM 2819 C CA . VAL B 1 76 ? 32.629 -6.531 17.251 1.00 7.38 76 VAL B CA 1
ATOM 2820 C C . VAL B 1 76 ? 34.070 -6.140 16.931 1.00 7.68 76 VAL B C 1
ATOM 2821 O O . VAL B 1 76 ? 35.022 -6.805 17.375 1.00 7.86 76 VAL B O 1
ATOM 2825 N N . ALA B 1 77 ? 34.208 -5.071 16.134 1.00 6.84 77 ALA B N 1
ATOM 2826 C CA . ALA B 1 77 ? 35.502 -4.412 15.902 1.00 6.70 77 ALA B CA 1
ATOM 2827 C C . ALA B 1 77 ? 35.533 -3.188 16.791 1.00 6.51 77 ALA B C 1
ATOM 2828 O O . ALA B 1 77 ? 34.546 -2.443 16.855 1.00 7.52 77 ALA B O 1
ATOM 2830 N N . ILE B 1 78 ? 36.654 -2.956 17.480 1.00 6.35 78 ILE B N 1
ATOM 2831 C CA . ILE B 1 78 ? 36.831 -1.738 18.262 1.00 6.52 78 ILE B CA 1
ATOM 2832 C C . ILE B 1 78 ? 38.007 -0.926 17.754 1.00 6.02 78 ILE B C 1
ATOM 2833 O O . ILE B 1 78 ? 39.020 -1.472 17.332 1.00 7.03 78 ILE B O 1
ATOM 2838 N N . ASN B 1 79 ? 37.814 0.389 17.771 1.00 5.69 79 ASN B N 1
ATOM 2839 C CA . ASN B 1 79 ? 38.886 1.352 17.574 1.00 5.97 79 ASN B CA 1
ATOM 2840 C C . ASN B 1 79 ? 39.130 2.084 18.896 1.00 5.76 79 ASN B C 1
ATOM 2841 O O . ASN B 1 79 ? 38.233 2.136 19.772 1.00 6.41 79 ASN B O 1
ATOM 2846 N N . TYR B 1 80 ? 40.350 2.590 19.053 1.00 5.43 80 TYR B N 1
ATOM 2847 C CA . TYR B 1 80 ? 40.883 3.155 20.290 1.00 6.11 80 TYR B CA 1
ATOM 2848 C C . TYR B 1 80 ? 42.285 3.653 19.922 1.00 6.31 80 TYR B C 1
ATOM 2849 O O . TYR B 1 80 ? 42.760 3.387 18.807 1.00 6.41 80 TYR B O 1
ATOM 2858 N N . LEU B 1 81 ? 42.947 4.361 20.835 1.00 7.45 81 LEU B N 1
ATOM 2859 C CA . LEU B 1 81 ? 44.323 4.838 20.639 1.00 7.73 81 LEU B CA 1
ATOM 2860 C C . LEU B 1 81 ? 45.330 3.798 21.137 1.00 8.73 81 LEU B C 1
ATOM 2861 O O . LEU B 1 81 ? 45.068 3.110 22.131 1.00 8.53 81 LEU B O 1
ATOM 2866 N N . PRO B 1 82 ? 46.491 3.694 20.484 1.00 10.19 82 PRO B N 1
ATOM 2867 C CA . PRO B 1 82 ? 47.506 2.727 20.917 1.00 11.31 82 PRO B CA 1
ATOM 2868 C C . PRO B 1 82 ? 47.844 2.782 22.417 1.00 10.17 82 PRO B C 1
ATOM 2869 O O . PRO B 1 82 ? 48.119 1.723 23.007 1.00 10.60 82 PRO B O 1
ATOM 2873 N N . ALA B 1 83 ? 47.827 3.957 23.039 1.00 10.77 83 ALA B N 1
ATOM 2874 C CA . ALA B 1 83 ? 48.127 4.031 24.465 1.00 11.01 83 ALA B CA 1
ATOM 2875 C C . ALA B 1 83 ? 47.148 3.211 25.329 1.00 9.85 83 ALA B C 1
ATOM 2876 O O . ALA B 1 83 ? 47.438 2.914 26.485 1.00 10.58 83 ALA B O 1
ATOM 2878 N N . GLU B 1 84 ? 46.005 2.844 24.758 1.00 9.23 84 GLU B N 1
ATOM 2879 C CA . GLU B 1 84 ? 44.936 2.172 25.499 1.00 8.38 84 GLU B CA 1
ATOM 2880 C C . GLU B 1 84 ? 44.932 0.662 25.222 1.00 8.37 84 GLU B C 1
ATOM 2881 O O . GLU B 1 84 ? 43.967 -0.029 25.580 1.00 8.05 84 GLU B O 1
ATOM 2887 N N . GLU B 1 85 ? 46.020 0.143 24.633 1.00 8.45 85 GLU B N 1
ATOM 2888 C CA . GLU B 1 85 ? 46.093 -1.262 24.252 1.00 9.17 85 GLU B CA 1
ATOM 2889 C C . GLU B 1 85 ? 45.736 -2.199 25.414 1.00 8.70 85 GLU B C 1
ATOM 2890 O O . GLU B 1 85 ? 45.054 -3.208 25.199 1.00 9.04 85 GLU B O 1
ATOM 2896 N N . GLU B 1 86 ? 46.154 -1.883 26.642 1.00 9.36 86 GLU B N 1
ATOM 2897 C CA . GLU B 1 86 ? 45.852 -2.798 27.756 1.00 9.84 86 GLU B CA 1
ATOM 2898 C C . GLU B 1 86 ? 44.341 -2.906 27.991 1.00 8.53 86 GLU B C 1
ATOM 2899 O O . GLU B 1 86 ? 43.826 -3.992 28.256 1.00 9.13 86 GLU B O 1
ATOM 2905 N N . ASP B 1 87 ? 43.623 -1.786 27.884 1.00 8.87 87 ASP B N 1
ATOM 2906 C CA . ASP B 1 87 ? 42.161 -1.825 28.038 1.00 7.91 87 ASP B CA 1
ATOM 2907 C C . ASP B 1 87 ? 41.543 -2.581 26.862 1.00 7.97 87 ASP B C 1
ATOM 2908 O O . ASP B 1 87 ? 40.632 -3.413 27.037 1.00 7.96 87 ASP B O 1
ATOM 2913 N N . ALA B 1 88 ? 42.029 -2.292 25.653 1.00 7.53 88 ALA B N 1
ATOM 2914 C CA . ALA B 1 88 ? 41.485 -2.964 24.467 1.00 7.19 88 ALA B CA 1
ATOM 2915 C C . ALA B 1 88 ? 41.641 -4.488 24.540 1.00 7.39 88 ALA B C 1
ATOM 2916 O O . ALA B 1 88 ? 40.750 -5.241 24.127 1.00 8.07 88 ALA B O 1
ATOM 2918 N N . GLN B 1 89 ? 42.771 -4.946 25.066 1.00 7.43 89 GLN B N 1
ATOM 2919 C CA . GLN B 1 89 ? 42.977 -6.393 25.204 1.00 7.81 89 GLN B CA 1
ATOM 2920 C C . GLN B 1 89 ? 41.977 -7.026 26.162 1.00 7.81 89 GLN B C 1
ATOM 2921 O O . GLN B 1 89 ? 41.556 -8.177 25.969 1.00 9.11 89 GLN B O 1
ATOM 2927 N N . GLN B 1 90 ? 41.563 -6.288 27.192 1.00 7.90 90 GLN B N 1
ATOM 2928 C CA . GLN B 1 90 ? 40.526 -6.815 28.080 1.00 8.09 90 GLN B CA 1
ATOM 2929 C C . GLN B 1 90 ? 39.214 -6.984 27.311 1.00 7.85 90 GLN B C 1
ATOM 2930 O O . GLN B 1 90 ? 38.494 -7.974 27.492 1.00 8.29 90 GLN B O 1
ATOM 2936 N N . VAL B 1 91 ? 38.881 -6.003 26.473 1.00 7.30 91 VAL B N 1
ATOM 2937 C CA . VAL B 1 91 ? 37.647 -6.066 25.695 1.00 6.97 91 VAL B CA 1
ATOM 2938 C C . VAL B 1 91 ? 37.710 -7.215 24.690 1.00 7.08 91 VAL B C 1
ATOM 2939 O O . VAL B 1 91 ? 36.699 -7.899 24.462 1.00 7.71 91 VAL B O 1
ATOM 2943 N N . LYS B 1 92 ? 38.868 -7.405 24.043 1.00 7.39 92 LYS B N 1
ATOM 2944 C CA . LYS B 1 92 ? 39.037 -8.547 23.153 1.00 8.26 92 LYS B CA 1
ATOM 2945 C C . LYS B 1 92 ? 38.640 -9.843 23.847 1.00 7.85 92 LYS B C 1
ATOM 2946 O O . LYS B 1 92 ? 37.883 -10.663 23.304 1.00 8.37 92 LYS B O 1
ATOM 2952 N N . ALA B 1 93 ? 39.166 -10.024 25.052 1.00 8.44 93 ALA B N 1
ATOM 2953 C CA . ALA B 1 93 ? 38.901 -11.243 25.811 1.00 8.99 93 ALA B CA 1
ATOM 2954 C C . ALA B 1 93 ? 37.411 -11.350 26.136 1.00 9.40 93 ALA B C 1
ATOM 2955 O O . ALA B 1 93 ? 36.819 -12.426 26.020 1.00 9.85 93 ALA B O 1
ATOM 2957 N N . LEU B 1 94 ? 36.779 -10.241 26.529 1.00 8.90 94 LEU B N 1
ATOM 2958 C CA . LEU B 1 94 ? 35.346 -10.252 26.860 1.00 8.90 94 LEU B CA 1
ATOM 2959 C C . LEU B 1 94 ? 34.482 -10.615 25.651 1.00 8.79 94 LEU B C 1
ATOM 2960 O O . LEU B 1 94 ? 33.496 -11.369 25.763 1.00 9.72 94 LEU B O 1
ATOM 2965 N N . ILE B 1 95 ? 34.819 -10.064 24.488 1.00 8.49 95 ILE B N 1
ATOM 2966 C CA . ILE B 1 95 ? 34.082 -10.382 23.263 1.00 7.51 95 ILE B CA 1
ATOM 2967 C C . ILE B 1 95 ? 34.250 -11.872 22.924 1.00 8.54 95 ILE B C 1
ATOM 2968 O O . ILE B 1 95 ? 33.270 -12.574 22.629 1.00 9.84 95 ILE B O 1
ATOM 2973 N N . GLU B 1 96 ? 35.487 -12.368 22.970 1.00 9.42 96 GLU B N 1
ATOM 2974 C CA . GLU B 1 96 ? 35.765 -13.751 22.600 1.00 10.34 96 GLU B CA 1
ATOM 2975 C C . GLU B 1 96 ? 35.121 -14.749 23.567 1.00 10.82 96 GLU B C 1
ATOM 2976 O O . GLU B 1 96 ? 34.683 -15.834 23.168 1.00 12.76 96 GLU B O 1
ATOM 2982 N N . GLU B 1 97 ? 34.995 -14.355 24.830 1.00 10.96 97 GLU B N 1
ATOM 2983 C CA . GLU B 1 97 ? 34.382 -15.207 25.849 1.00 12.58 97 GLU B CA 1
ATOM 2984 C C . GLU B 1 97 ? 32.886 -15.417 25.579 1.00 13.62 97 GLU B C 1
ATOM 2985 O O . GLU B 1 97 ? 32.317 -16.420 26.020 1.00 17.46 97 GLU B O 1
ATOM 2991 N N . CYS B 1 98 ? 32.271 -14.471 24.854 1.00 13.84 98 CYS B N 1
ATOM 2992 C CA . CYS B 1 98 ? 30.883 -14.564 24.372 1.00 15.11 98 CYS B CA 1
ATOM 2993 C C . CYS B 1 98 ? 30.748 -15.508 23.184 1.00 14.34 98 CYS B C 1
ATOM 2994 O O . CYS B 1 98 ? 29.643 -15.706 22.693 1.00 15.38 98 CYS B O 1
ATOM 2997 N N . GLY B 1 99 ? 31.865 -16.041 22.684 1.00 13.95 99 GLY B N 1
ATOM 2998 C CA . GLY B 1 99 ? 31.865 -16.884 21.500 1.00 13.51 99 GLY B CA 1
ATOM 2999 C C . GLY B 1 99 ? 31.826 -16.066 20.214 1.00 13.29 99 GLY B C 1
ATOM 3000 O O . GLY B 1 99 ? 31.526 -16.607 19.136 1.00 14.65 99 GLY B O 1
ATOM 3001 N N . ARG B 1 100 ? 32.140 -14.773 20.306 1.00 11.55 100 ARG B N 1
ATOM 3002 C CA . ARG B 1 100 ? 32.094 -13.897 19.129 1.00 10.85 100 ARG B CA 1
ATOM 3003 C C . ARG B 1 100 ? 33.483 -13.518 18.637 1.00 11.52 100 ARG B C 1
ATOM 3004 O O . ARG B 1 100 ? 34.486 -13.760 19.329 1.00 12.77 100 ARG B O 1
ATOM 3012 N N . LYS B 1 101 ? 33.540 -12.923 17.447 1.00 10.33 101 LYS B N 1
ATOM 3013 C CA . LYS B 1 101 ? 34.810 -12.484 16.891 1.00 9.94 101 LYS B CA 1
ATOM 3014 C C . LYS B 1 101 ? 35.098 -11.061 17.335 1.00 8.61 101 LYS B C 1
ATOM 3015 O O . LYS B 1 101 ? 34.211 -10.189 17.298 1.00 8.78 101 LYS B O 1
ATOM 3021 N N . ALA B 1 102 ? 36.344 -10.824 17.756 1.00 9.31 102 ALA B N 1
ATOM 3022 C CA . ALA B 1 102 ? 36.819 -9.493 18.137 1.00 9.04 102 ALA B CA 1
ATOM 3023 C C . ALA B 1 102 ? 37.874 -9.018 17.149 1.00 8.75 102 ALA B C 1
ATOM 3024 O O . ALA B 1 102 ? 38.792 -9.771 16.813 1.00 9.95 102 ALA B O 1
ATOM 3026 N N . VAL B 1 103 ? 37.771 -7.771 16.705 1.00 7.53 103 VAL B N 1
ATOM 3027 C CA . VAL B 1 103 ? 38.766 -7.186 15.812 1.00 8.12 103 VAL B CA 1
ATOM 3028 C C . VAL B 1 103 ? 39.250 -5.885 16.431 1.00 8.34 103 VAL B C 1
ATOM 3029 O O . VAL B 1 103 ? 38.445 -5.026 16.793 1.00 8.97 103 VAL B O 1
ATOM 3033 N N . LEU B 1 104 ? 40.549 -5.758 16.614 1.00 7.84 104 LEU B N 1
ATOM 3034 C CA . LEU B 1 104 ? 41.115 -4.580 17.263 1.00 7.28 104 LEU B CA 1
ATOM 3035 C C . LEU B 1 104 ? 41.820 -3.738 16.223 1.00 7.46 104 LEU B C 1
ATOM 3036 O O . LEU B 1 104 ? 42.780 -4.204 15.590 1.00 7.74 104 LEU B O 1
ATOM 3041 N N . LEU B 1 105 ? 41.341 -2.506 16.045 1.00 7.31 105 LEU B N 1
ATOM 3042 C CA . LEU B 1 105 ? 41.864 -1.617 15.007 1.00 7.12 105 LEU B CA 1
ATOM 3043 C C . LEU B 1 105 ? 42.286 -0.281 15.613 1.00 6.55 105 LEU B C 1
ATOM 3044 O O . LEU B 1 105 ? 41.577 0.722 15.488 1.00 7.39 105 LEU B O 1
ATOM 3049 N N . PRO B 1 106 ? 43.436 -0.254 16.301 1.00 6.94 106 PRO B N 1
ATOM 3050 C CA . PRO B 1 106 ? 43.881 0.996 16.928 1.00 7.67 106 PRO B CA 1
ATOM 3051 C C . PRO B 1 106 ? 44.246 2.040 15.894 1.00 8.04 106 PRO B C 1
ATOM 3052 O O . PRO B 1 106 ? 44.744 1.711 14.809 1.00 8.29 106 PRO B O 1
ATOM 3056 N N . GLY B 1 107 ? 44.024 3.304 16.235 1.00 7.30 107 GLY B N 1
ATOM 3057 C CA . GLY B 1 107 ? 44.490 4.408 15.415 1.00 7.88 107 GLY B CA 1
ATOM 3058 C C . GLY B 1 107 ? 43.782 5.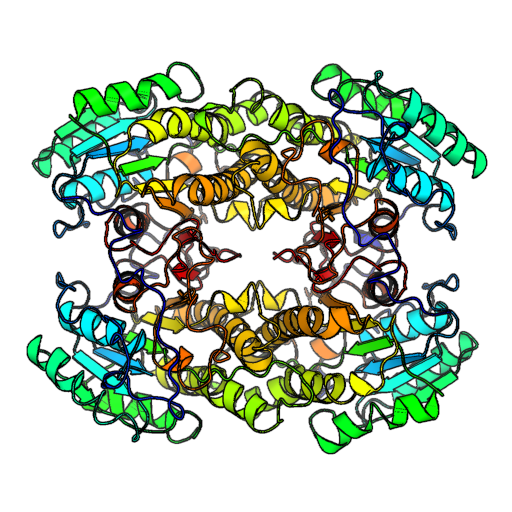693 15.767 1.00 7.46 107 GLY B C 1
ATOM 3059 O O . GLY B 1 107 ? 42.734 5.696 16.432 1.00 8.00 107 GLY B O 1
ATOM 3060 N N . ASP B 1 108 ? 44.370 6.791 15.314 1.00 7.17 108 ASP B N 1
ATOM 3061 C CA . ASP B 1 108 ? 43.984 8.137 15.719 1.00 7.41 108 ASP B CA 1
ATOM 3062 C C . ASP B 1 108 ? 42.953 8.671 14.725 1.00 6.50 108 ASP B C 1
ATOM 3063 O O . ASP B 1 108 ? 43.266 8.935 13.545 1.00 7.26 108 ASP B O 1
ATOM 3068 N N . LEU B 1 109 ? 41.725 8.867 15.210 1.00 6.33 109 LEU B N 1
ATOM 3069 C CA . LEU B 1 109 ? 40.619 9.354 14.387 1.00 6.33 109 LEU B CA 1
ATOM 3070 C C . LEU B 1 109 ? 40.775 10.783 13.904 1.00 7.04 109 LEU B C 1
ATOM 3071 O O . LEU B 1 109 ? 40.071 11.200 12.966 1.00 7.77 109 LEU B O 1
ATOM 3076 N N . SER B 1 110 ? 41.682 11.559 14.505 1.00 6.69 110 SER B N 1
ATOM 3077 C CA . SER B 1 110 ? 41.946 12.903 13.974 1.00 7.73 110 SER B CA 1
ATOM 3078 C C . SER B 1 110 ? 42.753 12.887 12.685 1.00 7.56 110 SER B C 1
ATOM 3079 O O . SER B 1 110 ? 42.898 13.925 12.041 1.00 9.98 110 SER B O 1
ATOM 3082 N N . ASP B 1 111 ? 43.289 11.719 12.325 1.00 7.13 111 ASP B N 1
ATOM 3083 C CA A ASP B 1 111 ? 43.955 11.478 11.033 0.50 7.72 111 ASP B CA 1
ATOM 3084 C CA B ASP B 1 111 ? 43.914 11.548 11.017 0.50 7.96 111 ASP B CA 1
ATOM 3085 C C . ASP B 1 111 ? 42.836 11.087 10.071 1.00 6.80 111 ASP B C 1
ATOM 3086 O O . ASP B 1 111 ? 42.329 9.963 10.148 1.00 7.22 111 ASP B O 1
ATOM 3095 N N . GLU B 1 112 ? 42.452 11.992 9.175 1.00 6.60 112 GLU B N 1
ATOM 3096 C CA . GLU B 1 112 ? 41.330 11.752 8.293 1.00 7.25 112 GLU B CA 1
ATOM 3097 C C . GLU B 1 112 ? 41.474 10.465 7.498 1.00 6.77 112 GLU B C 1
ATOM 3098 O O . GLU B 1 112 ? 40.517 9.696 7.364 1.00 6.41 112 GLU B O 1
ATOM 3104 N N . SER B 1 113 ? 42.657 10.198 6.958 1.00 6.67 113 SER B N 1
ATOM 3105 C CA A SER B 1 113 ? 42.832 8.985 6.165 0.50 7.34 113 SER B CA 1
ATOM 3106 C CA B SER B 1 113 ? 42.815 8.989 6.153 0.50 7.23 113 SER B CA 1
ATOM 3107 C C . SER B 1 113 ? 42.653 7.725 7.005 1.00 7.27 113 SER B C 1
ATOM 3108 O O . SER B 1 113 ? 42.131 6.711 6.520 1.00 8.22 113 SER B O 1
ATOM 3113 N N . PHE B 1 114 ? 43.088 7.779 8.261 1.00 7.05 114 PHE B N 1
ATOM 3114 C CA . PHE B 1 114 ? 42.865 6.639 9.136 1.00 6.68 114 PHE B CA 1
ATOM 3115 C C . PHE B 1 114 ? 41.366 6.490 9.391 1.00 6.72 114 PHE B C 1
ATOM 3116 O O . PHE B 1 114 ? 40.795 5.386 9.299 1.00 6.47 114 PHE B O 1
ATOM 3124 N N . ALA B 1 115 ? 40.715 7.592 9.764 1.00 6.83 115 ALA B N 1
ATOM 3125 C CA . ALA B 1 115 ? 39.287 7.525 10.074 1.00 6.77 115 ALA B CA 1
ATOM 3126 C C . ALA B 1 115 ? 38.487 6.964 8.904 1.00 6.99 115 ALA B C 1
ATOM 3127 O O . ALA B 1 115 ? 37.589 6.145 9.105 1.00 7.25 115 ALA B O 1
ATOM 3129 N N . ARG B 1 116 ? 38.860 7.362 7.685 1.00 7.09 116 ARG B N 1
ATOM 3130 C CA . ARG B 1 116 ? 38.158 6.892 6.490 1.00 7.27 116 ARG B CA 1
ATOM 3131 C C . ARG B 1 116 ? 38.438 5.430 6.223 1.00 8.40 116 ARG B C 1
ATOM 3132 O O . ARG B 1 116 ? 37.519 4.681 5.859 1.00 10.40 116 ARG B O 1
ATOM 3140 N N . SER B 1 117 ? 39.689 5.009 6.404 1.00 7.15 117 SER B N 1
ATOM 3141 C CA . SER B 1 117 ? 40.063 3.625 6.138 1.00 7.29 117 SER B CA 1
ATOM 3142 C C . SER B 1 117 ? 39.381 2.663 7.110 1.00 6.65 117 SER B C 1
ATOM 3143 O O . SER B 1 117 ? 39.190 1.487 6.811 1.00 7.06 117 SER B O 1
ATOM 3146 N N . LEU B 1 118 ? 39.029 3.162 8.293 1.00 6.55 118 LEU B N 1
ATOM 3147 C CA . LEU B 1 118 ? 38.627 2.291 9.406 1.00 6.51 118 LEU B CA 1
ATOM 3148 C C . LEU B 1 118 ? 37.400 1.467 9.084 1.00 6.48 118 LEU B C 1
ATOM 3149 O O . LEU B 1 118 ? 37.342 0.275 9.379 1.00 6.59 118 LEU B O 1
ATOM 3154 N N . VAL B 1 119 ? 36.398 2.094 8.501 1.00 7.22 119 VAL B N 1
ATOM 3155 C CA . VAL B 1 119 ? 35.170 1.404 8.191 1.00 9.60 119 VAL B CA 1
ATOM 3156 C C . VAL B 1 119 ? 35.409 0.213 7.265 1.00 6.20 119 VAL B C 1
ATOM 3157 O O . VAL B 1 119 ? 34.831 -0.864 7.434 1.00 7.02 119 VAL B O 1
ATOM 3161 N N . HIS B 1 120 ? 36.273 0.415 6.278 1.00 5.93 120 HIS B N 1
ATOM 3162 C CA . HIS B 1 120 ? 36.604 -0.622 5.302 1.00 5.97 120 HIS B CA 1
ATOM 3163 C C . HIS B 1 120 ? 37.428 -1.743 5.921 1.00 6.93 120 HIS B C 1
ATOM 3164 O O . HIS B 1 120 ? 37.213 -2.927 5.627 1.00 6.68 120 HIS B O 1
ATOM 3171 N N . LYS B 1 121 ? 38.395 -1.388 6.756 1.00 7.32 121 LYS B N 1
ATOM 3172 C CA . LYS B 1 121 ? 39.151 -2.413 7.471 1.00 7.01 121 LYS B CA 1
ATOM 3173 C C . LYS B 1 121 ? 38.227 -3.265 8.351 1.00 6.64 121 LYS B C 1
ATOM 3174 O O . LYS B 1 121 ? 38.349 -4.476 8.382 1.00 7.20 121 LYS B O 1
ATOM 3180 N N . ALA B 1 122 ? 37.310 -2.614 9.067 1.00 6.44 122 ALA B N 1
ATOM 3181 C CA . ALA B 1 122 ? 36.446 -3.321 9.979 1.00 6.90 122 ALA B CA 1
ATOM 3182 C C . ALA B 1 122 ? 35.497 -4.244 9.187 1.00 6.39 122 ALA B C 1
ATOM 3183 O O . ALA B 1 122 ? 35.297 -5.412 9.546 1.00 6.98 122 ALA B O 1
ATOM 3185 N N . ARG B 1 123 ? 34.907 -3.735 8.104 1.00 6.41 123 ARG B N 1
ATOM 3186 C CA . ARG B 1 123 ? 33.970 -4.545 7.336 1.00 7.28 123 ARG B CA 1
ATOM 3187 C C . ARG B 1 123 ? 34.679 -5.767 6.750 1.00 7.60 123 ARG B C 1
ATOM 3188 O O . ARG B 1 123 ? 34.145 -6.868 6.762 1.00 8.25 123 ARG B O 1
ATOM 3196 N N . GLU B 1 124 ? 35.888 -5.581 6.228 1.00 7.81 124 GLU B N 1
ATOM 3197 C CA . GLU B 1 124 ? 36.646 -6.727 5.681 1.00 7.83 124 GLU B CA 1
ATOM 3198 C C . GLU B 1 124 ? 36.939 -7.755 6.769 1.00 8.26 124 GLU B C 1
ATOM 3199 O O . GLU B 1 124 ? 36.762 -8.948 6.556 1.00 9.90 124 GLU B O 1
ATOM 3205 N N . ALA B 1 125 ? 37.377 -7.313 7.949 1.00 7.55 125 ALA B N 1
ATOM 3206 C CA . ALA B 1 125 ? 37.756 -8.235 9.009 1.00 8.86 125 ALA B CA 1
ATOM 3207 C C . ALA B 1 125 ? 36.534 -8.976 9.557 1.00 9.40 125 ALA B C 1
ATOM 3208 O O . ALA B 1 125 ? 36.622 -10.140 9.925 1.00 11.25 125 ALA B O 1
ATOM 3210 N N . LEU B 1 126 ? 35.400 -8.282 9.634 1.00 8.03 126 LEU B N 1
ATOM 3211 C CA . LEU B 1 126 ? 34.192 -8.863 10.228 1.00 9.13 126 LEU B CA 1
ATOM 3212 C C . LEU B 1 126 ? 33.362 -9.625 9.215 1.00 10.45 126 LEU B C 1
ATOM 3213 O O . LEU B 1 126 ? 32.471 -10.382 9.597 1.00 12.89 126 LEU B O 1
ATOM 3218 N N . GLY B 1 127 ? 33.605 -9.421 7.930 1.00 9.84 127 GLY B N 1
ATOM 3219 C CA . GLY B 1 127 ? 32.750 -10.053 6.935 1.00 11.26 127 GLY B CA 1
ATOM 3220 C C . GLY B 1 127 ? 31.415 -9.347 6.776 1.00 12.00 127 GLY B C 1
ATOM 3221 O O . GLY B 1 127 ? 30.425 -9.971 6.376 1.00 13.93 127 GLY B O 1
ATOM 3222 N N . GLY B 1 128 ? 31.377 -8.054 7.080 1.00 10.60 128 GLY B N 1
ATOM 3223 C CA . GLY B 1 128 ? 30.157 -7.277 6.996 1.00 9.68 128 GLY B CA 1
ATOM 3224 C C . GLY B 1 128 ? 30.188 -6.174 8.029 1.00 8.39 128 GLY B C 1
ATOM 3225 O O . GLY B 1 128 ? 31.121 -6.084 8.845 1.00 8.26 128 GLY B O 1
ATOM 3226 N N . LEU B 1 129 ? 29.140 -5.355 8.026 1.00 7.62 129 LEU B N 1
ATOM 3227 C CA . LEU B 1 129 ? 29.039 -4.224 8.950 1.00 7.43 129 LEU B CA 1
ATOM 3228 C C . LEU B 1 129 ? 27.603 -3.705 8.938 1.00 7.43 129 LEU B C 1
ATOM 3229 O O . LEU B 1 129 ? 27.072 -3.318 7.883 1.00 8.26 129 LEU B O 1
ATOM 3234 N N . ASP B 1 130 ? 26.947 -3.711 10.095 1.00 6.50 130 ASP B N 1
ATOM 3235 C CA . ASP B 1 130 ? 25.575 -3.223 10.165 1.00 6.48 130 ASP B CA 1
ATOM 3236 C C . ASP B 1 130 ? 25.203 -2.517 11.489 1.00 5.80 130 ASP B C 1
ATOM 3237 O O . ASP B 1 130 ? 24.040 -2.146 11.653 1.00 6.64 130 ASP B O 1
ATOM 3242 N N . ILE B 1 131 ? 26.188 -2.297 12.367 1.00 5.17 131 ILE B N 1
ATOM 3243 C CA . ILE B 1 131 ? 26.023 -1.435 13.536 1.00 5.93 131 ILE B CA 1
ATOM 3244 C C . ILE B 1 131 ? 27.263 -0.561 13.624 1.00 5.24 131 ILE B C 1
ATOM 3245 O O . ILE B 1 131 ? 28.382 -1.078 13.513 1.00 6.26 131 ILE B O 1
ATOM 3250 N N . LEU B 1 132 ? 27.071 0.755 13.748 1.00 5.78 132 LEU B N 1
ATOM 3251 C CA . LEU B 1 132 ? 28.193 1.634 14.077 1.00 6.89 132 LEU B CA 1
ATOM 3252 C C . LEU B 1 132 ? 27.850 2.328 15.373 1.00 7.62 132 LEU B C 1
ATOM 3253 O O . LEU B 1 132 ? 26.833 3.018 15.428 1.00 10.09 132 LEU B O 1
ATOM 3258 N N . ALA B 1 133 ? 28.691 2.198 16.392 1.00 6.39 133 ALA B N 1
ATOM 3259 C CA . ALA B 1 133 ? 28.487 2.943 17.645 1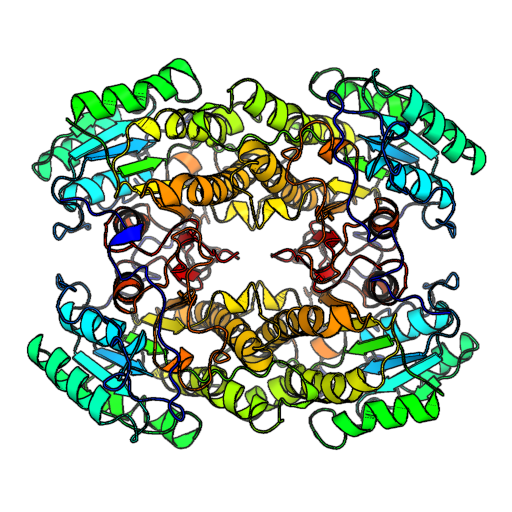.00 6.62 133 ALA B CA 1
ATOM 3260 C C . ALA B 1 133 ? 29.686 3.851 17.760 1.00 6.57 133 ALA B C 1
ATOM 3261 O O . ALA B 1 133 ? 30.821 3.374 17.963 1.00 7.23 133 ALA B O 1
ATOM 3263 N N . LEU B 1 134 ? 29.461 5.154 17.566 1.00 5.57 134 LEU B N 1
ATOM 3264 C CA . LEU B 1 134 ? 30.571 6.096 17.473 1.00 5.06 134 LEU B CA 1
ATOM 3265 C C . LEU B 1 134 ? 30.657 6.816 18.813 1.00 4.76 134 LEU B C 1
ATOM 3266 O O . LEU B 1 134 ? 29.848 7.709 19.115 1.00 5.10 134 LEU B O 1
ATOM 3271 N N . VAL B 1 135 ? 31.599 6.374 19.643 1.00 4.71 135 VAL B N 1
ATOM 3272 C CA . VAL B 1 135 ? 31.624 6.761 21.041 1.00 5.26 135 VAL B CA 1
ATOM 3273 C C . VAL B 1 135 ? 32.912 7.512 21.386 1.00 4.94 135 VAL B C 1
ATOM 3274 O O . VAL B 1 135 ? 32.962 8.225 22.392 1.00 6.05 135 VAL B O 1
ATOM 3278 N N . ALA B 1 136 ? 33.944 7.391 20.548 1.00 5.21 136 ALA B N 1
ATOM 3279 C CA . ALA B 1 136 ? 35.198 8.100 20.859 1.00 4.82 136 ALA B CA 1
ATOM 3280 C C . ALA B 1 136 ? 34.957 9.594 21.049 1.00 5.22 136 ALA B C 1
ATOM 3281 O O . ALA B 1 136 ? 34.169 10.225 20.323 1.00 5.63 136 ALA B O 1
ATOM 3283 N N . GLY B 1 137 ? 35.698 10.180 21.978 1.00 5.00 137 GLY B N 1
ATOM 3284 C CA . GLY B 1 137 ? 35.630 11.618 22.163 1.00 5.42 137 GLY B CA 1
ATOM 3285 C C . GLY B 1 137 ? 36.803 12.155 22.942 1.00 5.66 137 GLY B C 1
ATOM 3286 O O . GLY B 1 137 ? 37.381 11.450 23.769 1.00 6.47 137 GLY B O 1
ATOM 3287 N N . LYS B 1 138 ? 37.117 13.415 22.668 1.00 5.80 138 LYS B N 1
ATOM 3288 C CA . LYS B 1 138 ? 38.101 14.210 23.398 1.00 5.93 138 LYS B CA 1
ATOM 3289 C C . LYS B 1 138 ? 37.352 15.245 24.267 1.00 5.68 138 LYS B C 1
ATOM 3290 O O . LYS B 1 138 ? 36.383 15.857 23.795 1.00 6.03 138 LYS B O 1
ATOM 3296 N N . GLN B 1 139 ? 37.812 15.445 25.506 1.00 5.77 139 GLN B N 1
ATOM 3297 C CA . GLN B 1 139 ? 37.201 16.401 26.442 1.00 5.77 139 GLN B CA 1
ATOM 3298 C C . GLN B 1 139 ? 38.269 16.970 27.326 1.00 6.75 139 GLN B C 1
ATOM 3299 O O . GLN B 1 139 ? 38.880 16.224 28.099 1.00 7.58 139 GLN B O 1
ATOM 3305 N N . THR B 1 140 ? 38.490 18.283 27.247 1.00 6.47 140 THR B N 1
ATOM 3306 C CA . THR B 1 140 ? 39.501 18.934 28.074 1.00 7.16 140 THR B CA 1
ATOM 3307 C C . THR B 1 140 ? 38.914 20.169 28.748 1.00 6.84 140 THR B C 1
ATOM 3308 O O . THR B 1 140 ? 38.560 21.136 28.080 1.00 8.37 140 THR B O 1
ATOM 3312 N N . ALA B 1 141 ? 38.831 20.145 30.082 1.00 7.13 141 ALA B N 1
ATOM 3313 C CA . ALA B 1 141 ? 38.319 21.289 30.826 1.00 7.58 141 ALA B CA 1
ATOM 3314 C C . ALA B 1 141 ? 39.326 22.438 30.818 1.00 7.72 141 ALA B C 1
ATOM 3315 O O . ALA B 1 141 ? 40.500 22.251 31.142 1.00 9.73 141 ALA B O 1
ATOM 3317 N N . ILE B 1 142 ? 38.840 23.631 30.495 1.00 6.94 142 ILE B N 1
ATOM 3318 C CA . ILE B 1 142 ? 39.651 24.863 30.505 1.00 6.90 142 ILE B CA 1
ATOM 3319 C C . ILE B 1 142 ? 38.746 25.962 31.075 1.00 7.65 142 ILE B C 1
ATOM 3320 O O . ILE B 1 142 ? 37.816 26.431 30.409 1.00 8.76 142 ILE B O 1
ATOM 3325 N N . PRO B 1 143 ? 38.967 26.355 32.341 1.00 8.22 143 PRO B N 1
ATOM 3326 C CA . PRO B 1 143 ? 37.999 27.274 32.973 1.00 8.82 143 PRO B CA 1
ATOM 3327 C C . PRO B 1 143 ? 37.947 28.684 32.359 1.00 8.51 143 PRO B C 1
ATOM 3328 O O . PRO B 1 143 ? 36.889 29.320 32.435 1.00 9.83 143 PRO B O 1
ATOM 3332 N N . GLU B 1 144 ? 39.041 29.188 31.792 1.00 9.01 144 GLU B N 1
ATOM 3333 C CA . GLU B 1 144 ? 39.080 30.563 31.281 1.00 9.37 144 GLU B CA 1
ATOM 3334 C C . GLU B 1 144 ? 39.469 30.558 29.804 1.00 8.16 144 GLU B C 1
ATOM 3335 O O . GLU B 1 144 ? 40.479 29.952 29.421 1.00 7.61 144 GLU B O 1
ATOM 3341 N N . ILE B 1 145 ? 38.696 31.273 28.985 1.00 7.70 145 ILE B N 1
ATOM 3342 C CA . ILE B 1 145 ? 38.891 31.228 27.543 1.00 8.53 145 ILE B CA 1
ATOM 3343 C C . ILE B 1 145 ? 40.283 31.690 27.145 1.00 7.59 145 ILE B C 1
ATOM 3344 O O . ILE B 1 145 ? 40.812 31.217 26.149 1.00 7.77 145 ILE B O 1
ATOM 3349 N N . LYS B 1 146 ? 40.933 32.549 27.929 1.00 8.36 146 LYS B N 1
ATOM 3350 C CA . LYS B 1 146 ? 42.269 32.976 27.534 1.00 9.07 146 LYS B CA 1
ATOM 3351 C C . LYS B 1 146 ? 43.242 31.787 27.415 1.00 8.94 146 LYS B C 1
ATOM 3352 O O . LYS B 1 146 ? 44.228 31.849 26.672 1.00 10.06 146 LYS B O 1
ATOM 3358 N N . ASP B 1 147 ? 42.942 30.702 28.130 1.00 8.49 147 ASP B N 1
ATOM 3359 C CA . ASP B 1 147 ? 43.784 29.507 28.161 1.00 9.14 147 ASP B CA 1
ATOM 3360 C C . ASP B 1 147 ? 43.369 28.409 27.178 1.00 9.15 147 ASP B C 1
ATOM 3361 O O . ASP B 1 147 ? 43.971 27.334 27.135 1.00 9.72 147 ASP B O 1
ATOM 3366 N N . LEU B 1 148 ? 42.356 28.679 26.362 1.00 7.96 148 LEU B N 1
ATOM 3367 C CA . LEU B 1 148 ? 41.856 27.686 25.414 1.00 7.98 148 LEU B CA 1
ATOM 3368 C C . LEU B 1 148 ? 42.569 27.906 24.079 1.00 7.79 148 LEU B C 1
ATOM 3369 O O . LEU B 1 148 ? 42.311 28.885 23.408 1.00 8.84 148 LEU B O 1
ATOM 3374 N N . THR B 1 149 ? 43.478 27.010 23.711 1.00 7.78 149 THR B N 1
ATOM 3375 C CA . THR B 1 149 ? 44.259 27.244 22.497 1.00 8.60 149 THR B CA 1
ATOM 3376 C C . THR B 1 149 ? 43.468 26.905 21.225 1.00 8.78 149 THR B C 1
ATOM 3377 O O . THR B 1 149 ? 42.565 26.070 21.239 1.00 7.66 149 THR B O 1
ATOM 3381 N N . SER B 1 150 ? 43.841 27.531 20.118 1.00 8.90 150 SER B N 1
ATOM 3382 C CA A SER B 1 150 ? 43.313 27.154 18.809 0.50 8.91 150 SER B CA 1
ATOM 3383 C CA B SER B 1 150 ? 43.285 27.176 18.832 0.50 8.37 150 SER B CA 1
ATOM 3384 C C . SER B 1 150 ? 43.563 25.696 18.506 1.00 8.73 150 SER B C 1
ATOM 3385 O O . SER B 1 150 ? 42.710 25.012 17.948 1.00 8.89 150 SER B O 1
ATOM 3390 N N . GLU B 1 151 ? 44.743 25.202 18.878 1.00 8.39 151 GLU B N 1
ATOM 3391 C CA . GLU B 1 151 ? 45.091 23.808 18.614 1.00 9.86 151 GLU B CA 1
ATOM 3392 C C . GLU B 1 151 ? 44.124 22.876 19.353 1.00 7.97 151 GLU B C 1
ATOM 3393 O O . GLU B 1 151 ? 43.611 21.931 18.753 1.00 8.39 151 GLU B O 1
ATOM 3399 N N . GLN B 1 152 ? 43.838 23.151 20.626 1.00 7.69 152 GLN B N 1
ATOM 3400 C CA . GLN B 1 152 ? 42.909 22.296 21.364 1.00 7.34 152 GLN B CA 1
ATOM 3401 C C . GLN B 1 152 ? 41.502 22.394 20.772 1.00 6.57 152 GLN B C 1
ATOM 3402 O O . GLN B 1 152 ? 40.827 21.384 20.593 1.00 6.98 152 GLN B O 1
ATOM 3408 N N . PHE B 1 153 ? 41.058 23.604 20.472 1.00 6.80 153 PHE B N 1
ATOM 3409 C CA . PHE B 1 153 ? 39.697 23.805 19.969 1.00 6.44 153 PHE B CA 1
ATOM 3410 C C . PHE B 1 153 ? 39.492 23.001 18.684 1.00 6.14 153 PHE B C 1
ATOM 3411 O O . PHE B 1 153 ? 38.520 22.242 18.519 1.00 6.38 153 PHE B O 1
ATOM 3419 N N . GLN B 1 154 ? 40.446 23.119 17.775 1.00 6.52 154 GLN B N 1
ATOM 3420 C CA . GLN B 1 154 ? 40.341 22.419 16.503 1.00 7.74 154 GLN B CA 1
ATOM 3421 C C . GLN B 1 154 ? 40.457 20.902 16.675 1.00 7.10 154 GLN B C 1
ATOM 3422 O O . GLN B 1 154 ? 39.764 20.140 16.001 1.00 7.36 154 GLN B O 1
ATOM 3428 N N . GLN B 1 155 ? 41.341 20.453 17.568 1.00 7.17 155 GLN B N 1
ATOM 3429 C CA . GLN B 1 155 ? 41.494 19.019 17.798 1.00 6.92 155 GLN B CA 1
ATOM 3430 C C . GLN B 1 155 ? 40.223 18.394 18.383 1.00 5.56 155 GLN B C 1
ATOM 3431 O O . GLN B 1 155 ? 39.858 17.268 18.012 1.00 6.53 155 GLN B O 1
ATOM 3437 N N . THR B 1 156 ? 39.565 19.120 19.298 1.00 5.35 156 THR B N 1
ATOM 3438 C CA . THR B 1 156 ? 38.315 18.626 19.861 1.00 5.15 156 THR B CA 1
ATOM 3439 C C . THR B 1 156 ? 37.267 18.461 18.748 1.00 5.29 156 THR B C 1
ATOM 3440 O O . THR B 1 156 ? 36.551 17.438 18.675 1.00 5.64 156 THR B O 1
ATOM 3444 N N . PHE B 1 157 ? 37.200 19.444 17.842 1.00 5.11 157 PHE B N 1
ATOM 3445 C CA . PHE B 1 157 ? 36.308 19.298 16.700 1.00 4.88 157 PHE B CA 1
ATOM 3446 C C . PHE B 1 157 ? 36.743 18.187 15.753 1.00 4.80 157 PHE B C 1
ATOM 3447 O O . PHE B 1 157 ? 35.895 17.513 15.179 1.00 6.04 157 PHE B O 1
ATOM 3455 N N . ALA B 1 158 ? 38.048 17.973 15.583 1.00 5.69 158 ALA B N 1
ATOM 3456 C CA . ALA B 1 158 ? 38.489 16.907 14.679 1.00 6.57 158 ALA B CA 1
ATOM 3457 C C . ALA B 1 158 ? 38.057 15.528 15.179 1.00 6.43 158 ALA B C 1
ATOM 3458 O O . ALA B 1 158 ? 37.529 14.720 14.411 1.00 6.06 158 ALA B O 1
ATOM 3460 N N . VAL B 1 159 ? 38.283 15.254 16.467 1.00 6.28 159 VAL B N 1
ATOM 3461 C CA . VAL B 1 159 ? 37.971 13.926 16.986 1.00 6.44 159 VAL B CA 1
ATOM 3462 C C . VAL B 1 159 ? 36.458 13.729 17.106 1.00 5.60 159 VAL B C 1
ATOM 3463 O O . VAL B 1 159 ? 35.928 12.655 16.806 1.00 6.30 159 VAL B O 1
ATOM 3467 N N . ASN B 1 160 ? 35.743 14.779 17.535 1.00 5.11 160 ASN B N 1
ATOM 3468 C CA . ASN B 1 160 ? 34.355 14.637 17.935 1.00 4.54 160 ASN B CA 1
ATOM 3469 C C . ASN B 1 160 ? 33.377 14.877 16.790 1.00 4.39 160 ASN B C 1
ATOM 3470 O O . ASN B 1 160 ? 32.299 14.285 16.754 1.00 5.32 160 ASN B O 1
ATOM 3475 N N . VAL B 1 161 ? 33.734 15.756 15.851 1.00 4.96 161 VAL B N 1
ATOM 3476 C CA . VAL B 1 161 ? 32.802 16.110 14.771 1.00 4.85 161 VAL B CA 1
ATOM 3477 C C . VAL B 1 161 ? 33.350 15.658 13.408 1.00 4.97 161 VAL B C 1
ATOM 3478 O O . VAL B 1 161 ? 32.671 14.945 12.669 1.00 5.60 161 VAL B O 1
ATOM 3482 N N . PHE B 1 162 ? 34.562 16.081 13.055 1.00 4.96 162 PHE B N 1
ATOM 3483 C CA . PHE B 1 162 ? 35.052 15.740 11.725 1.00 5.65 162 PHE B CA 1
ATOM 3484 C C . PHE B 1 162 ? 35.163 14.234 11.534 1.00 5.46 162 PHE B C 1
ATOM 3485 O O . PHE B 1 162 ? 34.752 13.730 10.499 1.00 6.04 162 PHE B O 1
ATOM 3493 N N . ALA B 1 163 ? 35.662 13.499 12.532 1.00 4.92 163 ALA B N 1
ATOM 3494 C CA . ALA B 1 163 ? 35.790 12.055 12.400 1.00 5.39 163 ALA B CA 1
ATOM 3495 C C . ALA B 1 163 ? 34.414 11.403 12.304 1.00 6.12 163 ALA B C 1
ATOM 3496 O O . ALA B 1 163 ? 34.282 10.389 11.650 1.00 6.25 163 ALA B O 1
ATOM 3498 N N . LEU B 1 164 ? 33.387 12.000 12.928 1.00 5.84 164 LEU B N 1
ATOM 3499 C CA . LEU B 1 164 ? 32.030 11.459 12.796 1.00 5.56 164 LEU B CA 1
ATOM 3500 C C . LEU B 1 164 ? 31.577 11.582 11.321 1.00 5.01 164 LEU B C 1
ATOM 3501 O O . LEU B 1 164 ? 31.002 10.627 10.755 1.00 5.81 164 LEU B O 1
ATOM 3506 N N . PHE B 1 165 ? 31.831 12.740 10.693 1.00 4.60 165 PHE B N 1
ATOM 3507 C CA . PHE B 1 165 ? 31.564 12.885 9.267 1.00 5.31 165 PHE B CA 1
ATOM 3508 C C . PHE B 1 165 ? 32.400 11.924 8.399 1.00 5.83 165 PHE B C 1
ATOM 3509 O O . PHE B 1 165 ? 31.858 11.245 7.514 1.00 5.96 165 PHE B O 1
ATOM 3517 N N . TRP B 1 166 ? 33.698 11.835 8.666 1.00 5.28 166 TRP B N 1
ATOM 3518 C CA . TRP B 1 166 ? 34.563 10.985 7.841 1.00 5.02 166 TRP B CA 1
ATOM 3519 C C . TRP B 1 166 ? 34.078 9.529 7.880 1.00 5.00 166 TRP B C 1
ATOM 3520 O O . TRP B 1 166 ? 33.989 8.868 6.833 1.00 6.26 166 TRP B O 1
ATOM 3531 N N . ILE B 1 167 ? 33.787 9.021 9.086 1.00 5.05 167 ILE B N 1
ATOM 3532 C CA . ILE B 1 167 ? 33.365 7.642 9.227 1.00 5.03 167 ILE B CA 1
ATOM 3533 C C . ILE B 1 167 ? 31.993 7.421 8.584 1.00 4.84 167 ILE B C 1
ATOM 3534 O O . ILE B 1 167 ? 31.797 6.457 7.843 1.00 5.70 167 ILE B O 1
ATOM 3539 N N . THR B 1 168 ? 31.025 8.285 8.879 1.00 5.36 168 THR B N 1
ATOM 3540 C CA . THR B 1 168 ? 29.688 8.058 8.321 1.00 5.38 168 THR B CA 1
ATOM 3541 C C . THR B 1 168 ? 29.661 8.207 6.804 1.00 5.97 168 THR B C 1
ATOM 3542 O O . THR B 1 168 ? 28.947 7.478 6.133 1.00 6.81 168 THR B O 1
ATOM 3546 N N . GLN B 1 169 ? 30.430 9.142 6.262 1.00 5.50 169 GLN B N 1
ATOM 3547 C CA . GLN B 1 169 ? 30.475 9.264 4.808 1.00 5.30 169 GLN B CA 1
ATOM 3548 C C . GLN B 1 169 ? 30.963 7.963 4.170 1.00 5.65 169 GLN B C 1
ATOM 3549 O O . GLN B 1 169 ? 30.420 7.526 3.156 1.00 6.65 169 GLN B O 1
ATOM 3555 N N . GLU B 1 170 ? 31.990 7.340 4.747 1.00 5.84 170 GLU B N 1
ATOM 3556 C CA . GLU B 1 170 ? 32.499 6.085 4.211 1.00 5.73 170 GLU B CA 1
ATOM 3557 C C . GLU B 1 170 ? 31.493 4.969 4.413 1.00 5.93 170 GLU B C 1
ATOM 3558 O O . GLU B 1 170 ? 31.407 4.045 3.597 1.00 7.60 170 GLU B O 1
ATOM 3564 N N . ALA B 1 171 ? 30.729 5.009 5.511 1.00 6.08 171 ALA B N 1
ATOM 3565 C CA . ALA B 1 171 ? 29.831 3.912 5.824 1.00 6.56 171 ALA B CA 1
ATOM 3566 C C . ALA B 1 171 ? 28.543 3.876 5.002 1.00 6.66 171 ALA B C 1
ATOM 3567 O O . ALA B 1 171 ? 28.067 2.796 4.663 1.00 6.96 171 ALA B O 1
ATOM 3569 N N . ILE B 1 172 ? 27.935 5.025 4.731 1.00 6.54 172 ILE B N 1
ATOM 3570 C CA . ILE B 1 172 ? 26.602 5.024 4.139 1.00 6.53 172 ILE B CA 1
ATOM 3571 C C . ILE B 1 172 ? 26.500 4.122 2.887 1.00 6.98 172 ILE B C 1
ATOM 3572 O O . ILE B 1 172 ? 25.570 3.336 2.802 1.00 8.48 172 ILE B O 1
ATOM 3577 N N . PRO B 1 173 ? 27.431 4.245 1.921 1.00 7.86 173 PRO B N 1
ATOM 3578 C CA . PRO B 1 173 ? 27.277 3.432 0.701 1.00 8.55 173 PRO B CA 1
ATOM 3579 C C . PRO B 1 173 ? 27.306 1.932 0.954 1.00 9.55 173 PRO B C 1
ATOM 3580 O O . PRO B 1 173 ? 26.785 1.172 0.116 1.00 11.28 173 PRO B O 1
ATOM 3584 N N . LEU B 1 174 ? 27.942 1.504 2.042 1.00 8.52 174 LEU B N 1
ATOM 3585 C CA . LEU B 1 174 ? 28.087 0.068 2.271 1.00 9.65 174 LEU B CA 1
ATOM 3586 C C . LEU B 1 174 ? 27.163 -0.534 3.325 1.00 8.76 174 LEU B C 1
ATOM 3587 O O . LEU B 1 174 ? 27.104 -1.741 3.463 1.00 9.35 174 LEU B O 1
ATOM 3592 N N . LEU B 1 175 ? 26.410 0.297 4.037 1.00 7.58 175 LEU B N 1
ATOM 3593 C CA . LEU B 1 175 ? 25.524 -0.243 5.090 1.00 7.07 175 LEU B CA 1
ATOM 3594 C C . LEU B 1 175 ? 24.255 -0.792 4.483 1.00 7.69 175 LEU B C 1
ATOM 3595 O O . LEU B 1 175 ? 23.618 -0.135 3.653 1.00 8.94 175 LEU B O 1
ATOM 3600 N N . PRO B 1 176 ? 23.842 -1.988 4.908 1.00 7.13 176 PRO B N 1
ATOM 3601 C CA . PRO B 1 176 ? 22.616 -2.585 4.381 1.00 7.68 176 PRO B CA 1
ATOM 3602 C C . PRO B 1 176 ? 21.369 -1.950 4.967 1.00 7.33 176 PRO B C 1
ATOM 3603 O O . PRO B 1 176 ? 21.397 -1.273 6.005 1.00 7.63 176 PRO B O 1
ATOM 3607 N N . LYS B 1 177 ? 20.252 -2.145 4.281 1.00 7.34 177 LYS B N 1
ATOM 3608 C CA . LYS B 1 177 ? 18.972 -1.807 4.876 1.00 8.41 177 LYS B CA 1
ATOM 3609 C C . LYS B 1 177 ? 18.869 -2.516 6.216 1.00 8.21 177 LYS B C 1
ATOM 3610 O O . LYS B 1 177 ? 19.223 -3.698 6.353 1.00 9.28 177 LYS B O 1
ATOM 3616 N N . GLY B 1 178 ? 18.382 -1.795 7.220 1.00 7.45 178 GLY B N 1
ATOM 3617 C CA . GLY B 1 178 ? 18.329 -2.314 8.582 1.00 8.10 178 GLY B CA 1
ATOM 3618 C C . GLY B 1 178 ? 19.516 -1.911 9.454 1.00 7.23 178 GLY B C 1
ATOM 3619 O O . GLY B 1 178 ? 19.476 -2.086 10.674 1.00 8.51 178 GLY B O 1
ATOM 3620 N N . ALA B 1 179 ? 20.560 -1.336 8.872 1.00 6.29 179 ALA B N 1
ATOM 3621 C CA . ALA B 1 179 ? 21.722 -0.938 9.665 1.00 5.60 179 ALA B CA 1
ATOM 3622 C C . ALA B 1 179 ? 21.365 0.199 10.622 1.00 5.07 179 ALA B C 1
ATOM 3623 O O . ALA B 1 179 ? 20.449 0.997 10.377 1.00 5.56 179 ALA B O 1
ATOM 3625 N N . SER B 1 180 ? 22.130 0.277 11.701 1.00 5.50 180 SER B N 1
ATOM 3626 C CA . SER B 1 180 ? 21.849 1.254 12.738 1.00 6.07 180 SER B CA 1
ATOM 3627 C C . SER B 1 180 ? 23.131 1.949 13.157 1.00 5.52 180 SER B C 1
ATOM 3628 O O . SER B 1 180 ? 24.136 1.274 13.462 1.00 6.11 180 SER B O 1
ATOM 3631 N N . ILE B 1 181 ? 23.093 3.280 13.175 1.00 5.09 181 ILE B N 1
ATOM 3632 C CA . ILE B 1 181 ? 24.219 4.090 13.614 1.00 5.36 181 ILE B CA 1
ATOM 3633 C C . ILE B 1 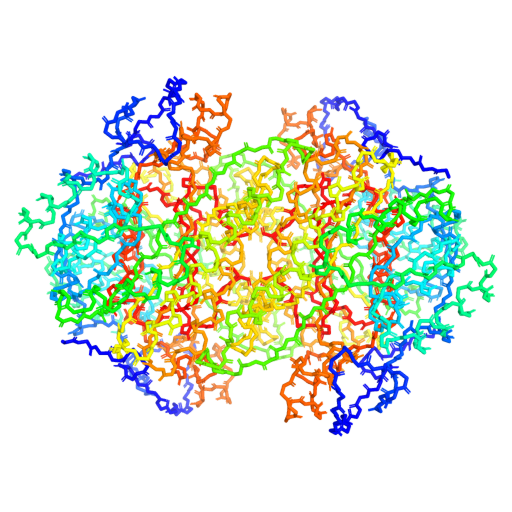181 ? 23.828 4.815 14.898 1.00 4.61 181 ILE B C 1
ATOM 3634 O O . ILE B 1 181 ? 22.760 5.429 14.965 1.00 5.01 181 ILE B O 1
ATOM 3639 N N . ILE B 1 182 ? 24.696 4.735 15.910 1.00 4.76 182 ILE B N 1
ATOM 3640 C CA . ILE B 1 182 ? 24.431 5.384 17.197 1.00 4.29 182 ILE B CA 1
ATOM 3641 C C . ILE B 1 182 ? 25.602 6.303 17.479 1.00 4.52 182 ILE B C 1
ATOM 3642 O O . ILE B 1 182 ? 26.753 5.847 17.495 1.00 5.70 182 ILE B O 1
ATOM 3647 N N . THR B 1 183 ? 25.308 7.574 17.664 1.00 3.74 183 THR B N 1
ATOM 3648 C CA . THR B 1 183 ? 26.333 8.571 17.959 1.00 4.12 183 THR B CA 1
ATOM 3649 C C . THR B 1 183 ? 26.193 9.022 19.422 1.00 3.90 183 THR B C 1
ATOM 3650 O O . THR B 1 183 ? 25.257 8.622 20.110 1.00 4.67 183 THR B O 1
ATOM 3654 N N . THR B 1 184 ? 27.167 9.789 19.901 1.00 4.09 184 THR B N 1
ATOM 3655 C CA . THR B 1 184 ? 27.260 10.047 21.350 1.00 4.83 184 THR B CA 1
ATOM 3656 C C . THR B 1 184 ? 27.442 11.540 21.593 1.00 4.38 184 THR B C 1
ATOM 3657 O O . THR B 1 184 ? 28.479 12.154 21.268 1.00 5.04 184 THR B O 1
ATOM 3661 N N . SER B 1 185 ? 26.374 12.135 22.106 1.00 4.32 185 SER B N 1
ATOM 3662 C CA . SER B 1 185 ? 26.357 13.512 22.536 1.00 4.34 185 SER B CA 1
ATOM 3663 C C . SER B 1 185 ? 26.517 13.582 24.057 1.00 4.13 185 SER B C 1
ATOM 3664 O O . SER B 1 185 ? 27.288 12.785 24.626 1.00 5.56 185 SER B O 1
ATOM 3667 N N . SER B 1 186 ? 25.838 14.533 24.712 1.00 4.07 186 SER B N 1
ATOM 3668 C CA . SER B 1 186 ? 25.992 14.738 26.159 1.00 4.47 186 SER B CA 1
ATOM 3669 C C . SER B 1 186 ? 24.907 15.684 26.630 1.00 4.40 186 SER B C 1
ATOM 3670 O O . SER B 1 186 ? 24.391 16.500 25.829 1.00 4.44 186 SER B O 1
ATOM 3673 N N . ILE B 1 187 ? 24.594 15.613 27.926 1.00 4.45 187 ILE B N 1
ATOM 3674 C CA . ILE B 1 187 ? 23.871 16.704 28.572 1.00 4.69 187 ILE B CA 1
ATOM 3675 C C . ILE B 1 187 ? 24.483 18.070 28.220 1.00 4.60 187 ILE B C 1
ATOM 3676 O O . ILE B 1 187 ? 23.769 19.081 28.158 1.00 5.25 187 ILE B O 1
ATOM 3681 N N . GLN B 1 188 ? 25.798 18.107 28.012 1.00 4.52 188 GLN B N 1
ATOM 3682 C CA . GLN B 1 188 ? 26.478 19.355 27.675 1.00 5.12 188 GLN B CA 1
ATOM 3683 C C . GLN B 1 188 ? 25.929 19.991 26.385 1.00 4.68 188 GLN B C 1
ATOM 3684 O O . GLN B 1 188 ? 26.111 21.194 26.184 1.00 5.48 188 GLN B O 1
ATOM 3690 N N . ALA B 1 189 ? 25.316 19.208 25.488 1.00 4.28 189 ALA B N 1
ATOM 3691 C CA . ALA B 1 189 ? 24.714 19.771 24.277 1.00 4.62 189 ALA B CA 1
ATOM 3692 C C . ALA B 1 189 ? 23.579 20.703 24.621 1.00 5.66 189 ALA B C 1
ATOM 3693 O O . ALA B 1 189 ? 23.288 21.620 23.863 1.00 6.76 189 ALA B O 1
ATOM 3695 N N . TYR B 1 190 ? 22.920 20.451 25.755 1.00 5.24 190 TYR B N 1
ATOM 3696 C CA . TYR B 1 190 ? 21.799 21.288 26.220 1.00 5.36 190 TYR B CA 1
ATOM 3697 C C . TYR B 1 190 ? 22.180 22.285 27.295 1.00 6.36 190 TYR B C 1
ATOM 3698 O O . TYR B 1 190 ? 21.605 23.370 27.374 1.00 8.42 190 TYR B O 1
ATOM 3707 N N . GLN B 1 191 ? 23.133 21.896 28.140 1.00 6.30 191 GLN B N 1
ATOM 3708 C CA . GLN B 1 191 ? 23.497 22.695 29.318 1.00 6.71 191 GLN B CA 1
ATOM 3709 C C . GLN B 1 191 ? 25.022 22.837 29.317 1.00 6.71 191 GLN B C 1
ATOM 3710 O O . GLN B 1 191 ? 25.728 22.196 30.096 1.00 7.13 191 GLN B O 1
ATOM 3716 N N . PRO B 1 192 ? 25.551 23.649 28.390 1.00 5.91 192 PRO B N 1
ATOM 3717 C CA . PRO B 1 192 ? 27.007 23.702 28.254 1.00 6.17 192 PRO B CA 1
ATOM 3718 C C . PRO B 1 192 ? 27.642 24.379 29.465 1.00 6.60 192 PRO B C 1
ATOM 3719 O O . PRO B 1 192 ? 27.199 25.439 29.916 1.00 7.86 192 PRO B O 1
ATOM 3723 N N . SER B 1 193 ? 28.705 23.774 29.980 1.00 6.96 193 SER B N 1
ATOM 3724 C CA . SER B 1 193 ? 29.441 24.351 31.104 1.00 7.36 193 SER B CA 1
ATOM 3725 C C . SER B 1 193 ? 30.523 25.305 30.621 1.00 7.12 193 SER B C 1
ATOM 3726 O O . SER B 1 193 ? 31.138 25.053 29.578 1.00 7.70 193 SER B O 1
ATOM 3729 N N . PRO B 1 194 ? 30.797 26.368 31.397 1.00 7.16 194 PRO B N 1
ATOM 3730 C CA . PRO B 1 194 ? 31.740 27.390 30.936 1.00 8.10 194 PRO B CA 1
ATOM 3731 C C . PRO B 1 194 ? 33.178 26.884 30.858 1.00 8.49 194 PRO B C 1
ATOM 3732 O O . PRO B 1 194 ? 33.983 27.503 30.189 1.00 9.78 194 PRO B O 1
ATOM 3736 N N . HIS B 1 195 ? 33.490 25.741 31.453 1.00 8.02 195 HIS B N 1
ATOM 3737 C CA . HIS B 1 195 ? 34.832 25.198 31.327 1.00 8.49 195 HIS B CA 1
ATOM 3738 C C . HIS B 1 195 ? 34.979 24.184 30.179 1.00 6.75 195 HIS B C 1
ATOM 3739 O O . HIS B 1 195 ? 36.028 23.556 30.048 1.00 6.85 195 HIS B O 1
ATOM 3746 N N . LEU B 1 196 ? 33.944 24.035 29.352 1.00 6.00 196 LEU B N 1
ATOM 3747 C CA . LEU B 1 196 ? 33.962 23.064 28.245 1.00 5.79 196 LEU B CA 1
ATOM 3748 C C . LEU B 1 196 ? 33.481 23.735 26.962 1.00 5.71 196 LEU B C 1
ATOM 3749 O O . LEU B 1 196 ? 32.665 23.178 26.226 1.00 7.02 196 LEU B O 1
ATOM 3754 N N . LEU B 1 197 ? 34.007 24.910 26.644 1.00 5.83 197 LEU B N 1
ATOM 3755 C CA . LEU B 1 197 ? 33.439 25.663 25.517 1.00 5.87 197 LEU B CA 1
ATOM 3756 C C . LEU B 1 197 ? 33.529 24.910 24.190 1.00 6.04 197 LEU B C 1
ATOM 3757 O O . LEU B 1 197 ? 32.566 24.861 23.416 1.00 6.54 197 LEU B O 1
ATOM 3762 N N . ASP B 1 198 ? 34.697 24.340 23.890 1.00 5.97 198 ASP B N 1
ATOM 3763 C CA . ASP B 1 198 ? 34.872 23.586 22.643 1.00 5.99 198 ASP B CA 1
ATOM 3764 C C . ASP B 1 198 ? 34.105 22.263 22.699 1.00 5.38 198 ASP B C 1
ATOM 3765 O O . ASP B 1 198 ? 33.335 21.941 21.801 1.00 5.66 198 ASP B O 1
ATOM 3770 N N . TYR B 1 199 ? 34.314 21.497 23.767 1.00 5.34 199 TYR B N 1
ATOM 3771 C CA . TYR B 1 199 ? 33.711 20.187 23.921 1.00 5.60 199 TYR B CA 1
ATOM 3772 C C . TYR B 1 199 ? 32.190 20.258 23.835 1.00 4.94 199 TYR B C 1
ATOM 3773 O O . TYR B 1 199 ? 31.588 19.492 23.090 1.00 4.73 199 TYR B O 1
ATOM 3782 N N . ALA B 1 200 ? 31.558 21.159 24.603 1.00 4.63 200 ALA B N 1
ATOM 3783 C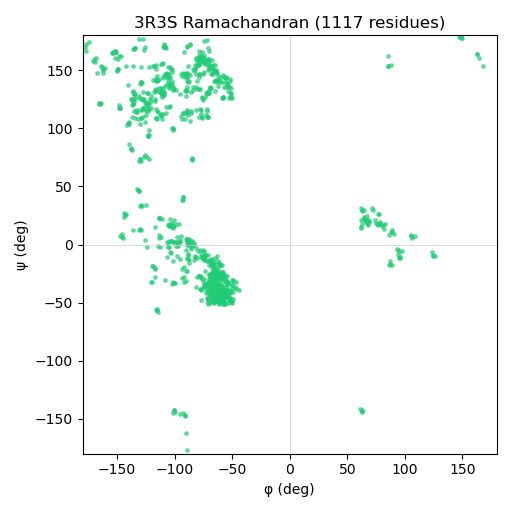 CA . ALA B 1 200 ? 30.105 21.162 24.634 1.00 4.51 200 ALA B CA 1
ATOM 3784 C C . ALA B 1 200 ? 29.572 21.526 23.252 1.00 4.05 200 ALA B C 1
ATOM 3785 O O . ALA B 1 200 ? 28.551 20.970 22.782 1.00 4.38 200 ALA B O 1
ATOM 3787 N N . ALA B 1 201 ? 30.251 22.439 22.557 1.00 4.20 201 ALA B N 1
ATOM 3788 C CA . ALA B 1 201 ? 29.836 22.808 21.197 1.00 4.46 201 ALA B CA 1
ATOM 3789 C C . ALA B 1 201 ? 29.946 21.597 20.242 1.00 3.84 201 ALA B C 1
ATOM 3790 O O . ALA B 1 201 ? 29.085 21.417 19.367 1.00 4.56 201 ALA B O 1
ATOM 3792 N N . THR B 1 202 ? 30.972 20.759 20.407 1.00 4.42 202 THR B N 1
ATOM 3793 C CA . THR B 1 202 ? 31.034 19.549 19.583 1.00 4.61 202 THR B CA 1
ATOM 3794 C C . THR B 1 202 ? 29.876 18.599 19.883 1.00 4.15 202 THR B C 1
ATOM 3795 O O . THR B 1 202 ? 29.367 17.907 18.989 1.00 4.17 202 THR B O 1
ATOM 3799 N N . LYS B 1 203 ? 29.459 18.543 21.156 1.00 4.49 203 LYS B N 1
ATOM 3800 C CA . LYS B 1 203 ? 28.365 17.641 21.521 1.00 4.09 203 LYS B CA 1
ATOM 3801 C C . LYS B 1 203 ? 27.037 18.083 20.898 1.00 4.01 203 LYS B C 1
ATOM 3802 O O . LYS B 1 203 ? 26.219 17.263 20.463 1.00 4.48 203 LYS B O 1
ATOM 3808 N N . ALA B 1 204 ? 26.849 19.402 20.843 1.00 4.22 204 ALA B N 1
ATOM 3809 C CA . ALA B 1 204 ? 25.710 19.961 20.129 1.00 4.41 204 ALA B CA 1
ATOM 3810 C C . ALA B 1 204 ? 25.800 19.674 18.627 1.00 4.42 204 ALA B C 1
ATOM 3811 O O . ALA B 1 204 ? 24.802 19.308 17.993 1.00 4.89 204 ALA B O 1
ATOM 3813 N N . ALA B 1 205 ? 26.985 19.849 18.034 1.00 4.44 205 ALA B N 1
ATOM 3814 C CA . ALA B 1 205 ? 27.168 19.552 16.610 1.00 4.64 205 ALA B CA 1
ATOM 3815 C C . ALA B 1 205 ? 26.878 18.083 16.292 1.00 4.44 205 ALA B C 1
ATOM 3816 O O . ALA B 1 205 ? 26.267 17.791 15.257 1.00 4.48 205 ALA B O 1
ATOM 3818 N N . ILE B 1 206 ? 27.313 17.161 17.159 1.00 4.45 206 ILE B N 1
ATOM 3819 C CA . ILE B 1 206 ? 27.061 15.755 16.938 1.00 4.02 206 ILE B CA 1
ATOM 3820 C C . ILE B 1 206 ? 25.575 15.469 16.921 1.00 4.89 206 ILE B C 1
ATOM 3821 O O . ILE B 1 206 ? 25.087 14.741 16.047 1.00 4.71 206 ILE B O 1
ATOM 3826 N N . LEU B 1 207 ? 24.859 16.010 17.911 1.00 4.81 207 LEU B N 1
ATOM 3827 C CA . LEU B 1 207 ? 23.437 15.785 17.974 1.00 4.52 207 LEU B CA 1
ATOM 3828 C C . LEU B 1 207 ? 22.761 16.259 16.686 1.00 3.77 207 LEU B C 1
ATOM 3829 O O . LEU B 1 207 ? 21.949 15.537 16.074 1.00 4.52 207 LEU B O 1
ATOM 3834 N N . ASN B 1 208 ? 23.115 17.462 16.228 1.00 3.61 208 ASN B N 1
ATOM 3835 C CA . ASN B 1 208 ? 22.461 18.028 15.065 1.00 3.37 208 ASN B CA 1
ATOM 3836 C C . ASN B 1 208 ? 22.818 17.256 13.778 1.00 3.97 208 ASN B C 1
ATOM 3837 O O . ASN B 1 208 ? 21.916 16.878 13.007 1.00 4.59 208 ASN B O 1
ATOM 3842 N N . TYR B 1 209 ? 24.100 16.971 13.592 1.00 3.84 209 TYR B N 1
ATOM 3843 C CA . TYR B 1 209 ? 24.559 16.263 12.385 1.00 3.98 209 TYR B CA 1
ATOM 3844 C C . TYR B 1 209 ? 23.865 14.898 12.308 1.00 4.04 209 TYR B C 1
ATOM 3845 O O . TYR B 1 209 ? 23.463 14.453 11.239 1.00 4.89 209 TYR B O 1
ATOM 3854 N N . SER B 1 210 ? 23.713 14.247 13.461 1.00 3.64 210 SER B N 1
ATOM 3855 C CA . SER B 1 210 ? 23.079 12.923 13.500 1.00 3.96 210 SER B CA 1
ATOM 3856 C C . SER B 1 210 ? 21.633 12.991 13.038 1.00 4.17 210 SER B C 1
ATOM 3857 O O . SER B 1 210 ? 21.174 12.119 12.328 1.00 4.96 210 SER B O 1
ATOM 3860 N N . ARG B 1 211 ? 20.907 14.012 13.481 1.00 4.70 211 ARG B N 1
ATOM 3861 C CA . ARG B 1 211 ? 19.524 14.187 13.048 1.00 4.92 211 ARG B CA 1
ATOM 3862 C C . ARG B 1 211 ? 19.416 14.471 11.541 1.00 4.84 211 ARG B C 1
ATOM 3863 O O . ARG B 1 211 ? 18.562 13.927 10.868 1.00 5.84 211 ARG B O 1
ATOM 3871 N N . GLY B 1 212 ? 20.285 15.331 11.027 1.00 4.98 212 GLY B N 1
ATOM 3872 C CA . GLY B 1 212 ? 20.287 15.643 9.590 1.00 5.32 212 GLY B CA 1
ATOM 3873 C C . GLY B 1 212 ? 20.643 14.398 8.789 1.00 4.74 212 GLY B C 1
ATOM 3874 O O . GLY B 1 212 ? 19.997 14.119 7.796 1.00 4.96 212 GLY B O 1
ATOM 3875 N N . LEU B 1 213 ? 21.631 13.650 9.256 1.00 5.09 213 LEU B N 1
ATOM 3876 C CA . LEU B 1 213 ? 22.040 12.430 8.550 1.00 4.82 213 LEU B CA 1
ATOM 3877 C C . LEU B 1 213 ? 20.885 11.431 8.548 1.00 4.77 213 LEU B C 1
ATOM 3878 O O . LEU B 1 213 ? 20.570 10.821 7.520 1.00 5.19 213 LEU B O 1
ATOM 3883 N N . ALA B 1 214 ? 20.214 11.285 9.700 1.00 4.75 214 ALA B N 1
ATOM 3884 C CA . ALA B 1 214 ? 19.059 10.386 9.804 1.00 4.61 214 ALA B CA 1
ATOM 3885 C C . ALA B 1 214 ? 18.043 10.708 8.722 1.00 5.06 214 ALA B C 1
ATOM 3886 O O . ALA B 1 214 ? 17.485 9.824 8.066 1.00 5.51 214 ALA B O 1
ATOM 3888 N N . LYS B 1 215 ? 17.763 11.995 8.562 1.00 5.09 215 LYS B N 1
ATOM 3889 C CA . LYS B 1 215 ? 16.755 12.389 7.569 1.00 5.66 215 LYS B CA 1
ATOM 3890 C C . LYS B 1 215 ? 17.214 12.046 6.162 1.00 5.45 215 LYS B C 1
ATOM 3891 O O . LYS B 1 215 ? 16.398 11.678 5.310 1.00 7.45 215 LYS B O 1
ATOM 3897 N N . GLN B 1 216 ? 18.506 12.220 5.903 1.00 5.53 216 GLN B N 1
ATOM 3898 C CA . GLN B 1 216 ? 19.035 11.967 4.576 1.00 5.63 216 GLN B CA 1
ATOM 3899 C C . GLN B 1 216 ? 19.076 10.480 4.221 1.00 6.30 216 GLN B C 1
ATOM 3900 O O . GLN B 1 216 ? 18.900 10.131 3.046 1.00 7.74 216 GLN B O 1
ATOM 3906 N N . VAL B 1 217 ? 19.294 9.601 5.205 1.00 5.49 217 VAL B N 1
ATOM 3907 C CA . VAL B 1 217 ? 19.521 8.194 4.887 1.00 5.32 217 VAL B CA 1
ATOM 3908 C C . VAL B 1 217 ? 18.340 7.289 5.239 1.00 5.79 217 VAL B C 1
ATOM 3909 O O . VAL B 1 217 ? 18.414 6.088 5.044 1.00 6.77 217 VAL B O 1
ATOM 3913 N N . ALA B 1 218 ? 17.245 7.860 5.739 1.00 6.77 218 ALA B N 1
ATOM 3914 C CA . ALA B 1 218 ? 16.064 7.065 6.052 1.00 8.38 218 ALA B CA 1
ATOM 3915 C C . ALA B 1 218 ? 15.627 6.266 4.818 1.00 8.58 218 ALA B C 1
ATOM 3916 O O . ALA B 1 218 ? 15.221 5.107 4.932 1.00 8.48 218 ALA B O 1
ATOM 3918 N N . GLU B 1 219 ? 15.694 6.869 3.629 1.00 8.67 219 GLU B N 1
ATOM 3919 C CA A GLU B 1 219 ? 15.232 6.172 2.436 0.50 10.01 219 GLU B CA 1
ATOM 3920 C CA B GLU B 1 219 ? 15.268 6.196 2.403 0.50 9.34 219 GLU B CA 1
ATOM 3921 C C . GLU B 1 219 ? 16.096 4.956 2.105 1.00 10.12 219 GLU B C 1
ATOM 3922 O O . GLU B 1 219 ? 15.630 4.049 1.409 1.00 11.77 219 GLU B O 1
ATOM 3933 N N . LYS B 1 220 ? 17.331 4.923 2.605 1.00 8.76 220 LYS B N 1
ATOM 3934 C CA . LYS B 1 220 ? 18.230 3.781 2.384 1.00 8.72 220 LYS B CA 1
ATOM 3935 C C . LYS B 1 220 ? 18.027 2.699 3.453 1.00 7.44 220 LYS B C 1
ATOM 3936 O O . LYS B 1 220 ? 18.758 1.697 3.483 1.00 8.74 220 LYS B O 1
ATOM 3942 N N . GLY B 1 221 ? 17.036 2.886 4.331 1.00 6.71 221 GLY B N 1
ATOM 3943 C CA . GLY B 1 221 ? 16.768 1.900 5.352 1.00 7.01 221 GLY B CA 1
ATOM 3944 C C . GLY B 1 221 ? 17.748 1.911 6.515 1.00 6.54 221 GLY B C 1
ATOM 3945 O O . GLY B 1 221 ? 17.832 0.941 7.264 1.00 7.75 221 GLY B O 1
ATOM 3946 N N . ILE B 1 222 ? 18.499 2.994 6.662 1.00 5.58 222 ILE B N 1
ATOM 3947 C CA . ILE B 1 222 ? 19.510 3.150 7.722 1.00 5.08 222 ILE B CA 1
ATOM 3948 C C . ILE B 1 222 ? 18.938 4.095 8.781 1.00 4.66 222 ILE B C 1
ATOM 3949 O O . ILE B 1 222 ? 18.328 5.096 8.425 1.00 6.87 222 ILE B O 1
ATOM 3954 N N . ARG B 1 223 ? 19.079 3.757 10.070 1.00 4.29 223 ARG B N 1
ATOM 3955 C CA . ARG B 1 223 ? 18.637 4.620 11.171 1.00 4.23 223 ARG B CA 1
ATOM 3956 C C . ARG B 1 223 ? 19.859 5.230 11.847 1.00 4.48 223 ARG B C 1
ATOM 3957 O O . ARG B 1 223 ? 20.923 4.591 11.889 1.00 5.87 223 ARG B O 1
ATOM 3965 N N . VAL B 1 224 ? 19.718 6.464 12.340 1.00 4.75 224 VAL B N 1
ATOM 3966 C CA . VAL B 1 224 ? 20.809 7.146 13.015 1.00 4.18 224 VAL B CA 1
ATOM 3967 C C . VAL B 1 224 ? 20.204 7.786 14.253 1.00 4.09 224 VAL B C 1
ATOM 3968 O O . VAL B 1 224 ? 19.242 8.565 14.144 1.00 4.87 224 VAL B O 1
ATOM 3972 N N . ASN B 1 225 ? 20.719 7.420 15.422 1.00 4.39 225 ASN B N 1
ATOM 3973 C CA . ASN B 1 225 ? 20.201 7.931 16.689 1.00 4.11 225 ASN B CA 1
ATOM 3974 C C . ASN B 1 225 ? 21.347 8.324 17.584 1.00 3.71 225 ASN B C 1
ATOM 3975 O O . ASN B 1 225 ? 22.509 8.037 17.297 1.00 4.93 225 ASN B O 1
ATOM 3980 N N . ILE B 1 226 ? 21.018 9.026 18.673 1.00 4.05 226 ILE B N 1
ATOM 3981 C CA . ILE B 1 226 ? 22.031 9.673 19.510 1.00 4.12 226 ILE B CA 1
ATOM 3982 C C . ILE B 1 226 ? 21.791 9.263 20.977 1.00 3.60 226 ILE B C 1
ATOM 3983 O O . ILE B 1 226 ? 20.635 9.195 21.449 1.00 4.75 226 ILE B O 1
ATOM 3988 N N . VAL B 1 227 ? 22.878 8.999 21.703 1.00 3.81 227 VAL B N 1
ATOM 3989 C CA . VAL B 1 227 ? 22.809 8.793 23.148 1.00 4.12 227 VAL B CA 1
ATOM 3990 C C . VAL B 1 227 ? 23.518 9.986 23.784 1.00 3.93 227 VAL B C 1
ATOM 3991 O O . VAL B 1 227 ? 24.633 10.326 23.375 1.00 4.76 227 VAL B O 1
ATOM 3995 N N . ALA B 1 228 ? 22.873 10.614 24.783 1.00 4.01 228 ALA B N 1
ATOM 3996 C CA . ALA B 1 228 ? 23.441 11.791 25.471 1.00 4.35 228 ALA B CA 1
ATOM 3997 C C . ALA B 1 228 ? 23.525 11.457 26.965 1.00 4.79 228 ALA B C 1
ATOM 3998 O O . ALA B 1 228 ? 22.567 11.644 27.703 1.00 5.50 228 ALA B O 1
ATOM 4000 N N . PRO B 1 229 ? 24.688 10.964 27.419 1.00 4.74 229 PRO B N 1
ATOM 4001 C CA . PRO B 1 229 ? 24.842 10.648 28.846 1.00 5.20 229 PRO B CA 1
ATOM 4002 C C . PRO B 1 229 ? 24.998 11.923 29.678 1.00 5.43 229 PRO B C 1
ATOM 4003 O O . PRO B 1 229 ? 25.384 12.988 29.181 1.00 5.05 229 PRO B O 1
ATOM 4007 N N . GLY B 1 230 ? 24.735 11.764 30.966 1.00 5.33 230 GLY B N 1
ATOM 4008 C CA . GLY B 1 230 ? 25.070 12.728 32.001 1.00 5.35 230 GLY B CA 1
ATOM 4009 C C . GLY B 1 230 ? 26.404 12.324 32.624 1.00 5.84 230 GLY B C 1
ATOM 4010 O O . GLY B 1 230 ? 27.274 11.776 31.940 1.00 6.16 230 GLY B O 1
ATOM 4011 N N . PRO B 1 231 ? 26.577 12.553 33.926 1.00 5.17 231 PRO B N 1
ATOM 4012 C CA . PRO B 1 231 ? 27.906 12.310 34.526 1.00 5.72 231 PRO B CA 1
ATOM 4013 C C . PRO B 1 231 ? 28.179 10.820 34.747 1.00 5.05 231 PRO B C 1
ATOM 4014 O O . PRO B 1 231 ? 27.547 10.193 35.589 1.00 6.61 231 PRO B O 1
ATOM 4018 N N . ILE B 1 232 ? 29.085 10.264 33.944 1.00 4.99 232 ILE B N 1
ATOM 4019 C CA . ILE B 1 232 ? 29.434 8.844 33.975 1.00 5.28 232 ILE B CA 1
ATOM 4020 C C . ILE B 1 232 ? 30.896 8.717 34.378 1.00 5.01 232 ILE B C 1
ATOM 4021 O O . ILE B 1 232 ? 31.754 9.410 33.836 1.00 5.24 232 ILE B O 1
ATOM 4026 N N . TRP B 1 233 ? 31.187 7.844 35.336 1.00 4.84 233 TRP B N 1
ATOM 4027 C CA . TRP B 1 233 ? 32.547 7.637 35.820 1.00 4.87 233 TRP B CA 1
ATOM 4028 C C . TRP B 1 233 ? 33.399 6.918 34.749 1.00 5.06 233 TRP B C 1
ATOM 4029 O O . TRP B 1 233 ? 33.187 5.732 34.504 1.00 6.18 233 TRP B O 1
ATOM 4040 N N . THR B 1 234 ? 34.352 7.647 34.152 1.00 5.61 234 THR B N 1
ATOM 4041 C CA . THR B 1 234 ? 35.161 7.128 33.042 1.00 5.33 234 THR B CA 1
ATOM 4042 C C . THR B 1 234 ? 36.529 7.792 33.014 1.00 5.79 234 THR B C 1
ATOM 4043 O O . THR B 1 234 ? 36.748 8.850 33.623 1.00 5.91 234 THR B O 1
ATOM 4047 N N . ALA B 1 235 ? 37.432 7.192 32.253 1.00 5.74 235 ALA B N 1
ATOM 4048 C CA . ALA B 1 235 ? 38.777 7.751 32.101 1.00 6.93 235 ALA B CA 1
ATOM 4049 C C . ALA B 1 235 ? 38.782 9.148 31.476 1.00 6.69 235 ALA B C 1
ATOM 4050 O O . ALA B 1 235 ? 39.719 9.915 31.675 1.00 6.87 235 ALA B O 1
ATOM 4052 N N . LEU B 1 236 ? 37.764 9.469 30.679 1.00 6.06 236 LEU B N 1
ATOM 4053 C CA . LEU B 1 236 ? 37.715 10.785 30.072 1.00 6.89 236 LEU B CA 1
ATOM 4054 C C . LEU B 1 236 ? 37.685 11.851 31.171 1.00 7.18 236 LEU B C 1
ATOM 4055 O O . LEU B 1 236 ? 38.235 12.955 31.020 1.00 7.73 236 LEU B O 1
ATOM 4060 N N . GLN B 1 237 ? 37.034 11.532 32.296 1.00 6.87 237 GLN B N 1
ATOM 4061 C CA . GLN B 1 237 ? 36.811 12.523 33.324 1.00 8.03 237 GLN B CA 1
ATOM 4062 C C . GLN B 1 237 ? 38.051 12.710 34.202 1.00 8.69 237 GLN B C 1
ATOM 4063 O O . GLN B 1 237 ? 38.262 13.822 34.692 1.00 11.84 237 GLN B O 1
ATOM 4069 N N . ILE B 1 238 ? 38.901 11.678 34.359 1.00 7.20 238 ILE B N 1
ATOM 4070 C CA . ILE B 1 238 ? 40.086 11.778 35.207 1.00 7.92 238 ILE B CA 1
ATOM 4071 C C . ILE B 1 238 ? 41.356 12.071 34.406 1.00 8.21 238 ILE B C 1
ATOM 4072 O O . ILE B 1 238 ? 42.420 12.184 35.006 1.00 9.84 238 ILE B O 1
ATOM 4077 N N . SER B 1 239 ? 41.241 12.244 33.083 1.00 7.63 239 SER B N 1
ATOM 4078 C CA . SER B 1 239 ? 42.422 12.514 32.257 1.00 7.94 239 SER B CA 1
ATOM 4079 C C . SER B 1 239 ? 42.364 13.910 31.660 1.00 8.01 239 SER B C 1
ATOM 4080 O O . SER B 1 239 ? 43.025 14.193 30.657 1.00 9.95 239 SER B O 1
ATOM 4083 N N . GLY B 1 240 ? 41.594 14.797 32.295 1.00 8.20 240 GLY B N 1
ATOM 4084 C CA . GLY B 1 240 ? 41.554 16.191 31.913 1.00 8.32 240 GLY B CA 1
ATOM 4085 C C . GLY B 1 240 ? 40.149 16.690 31.596 1.00 7.93 240 GLY B C 1
ATOM 4086 O O . GLY B 1 240 ? 39.971 17.888 31.405 1.00 8.82 240 GLY B O 1
ATOM 4087 N N . GLY B 1 241 ? 39.157 15.801 31.522 1.00 8.50 241 GLY B N 1
ATOM 4088 C CA . GLY B 1 241 ? 37.796 16.215 31.194 1.00 8.38 241 GLY B CA 1
ATOM 4089 C C . GLY B 1 241 ? 37.165 17.071 32.283 1.00 8.51 241 GLY B C 1
ATOM 4090 O O . GLY B 1 241 ? 36.330 17.916 31.994 1.00 9.10 241 GLY B O 1
ATOM 4091 N N . GLN B 1 242 ? 37.560 16.845 33.538 1.00 8.66 242 GLN B N 1
ATOM 4092 C CA . GLN B 1 242 ? 37.139 17.668 34.672 1.00 9.66 242 GLN B CA 1
ATOM 4093 C C . GLN B 1 242 ? 38.349 18.306 35.321 1.00 10.32 242 GLN B C 1
ATOM 4094 O O . GLN B 1 242 ? 39.461 17.752 35.272 1.00 11.31 242 GLN B O 1
ATOM 4100 N N . THR B 1 243 ? 38.137 19.444 35.973 1.00 11.65 243 THR B N 1
ATOM 4101 C CA . THR B 1 243 ? 39.183 19.957 36.838 1.00 12.84 243 THR B CA 1
ATOM 4102 C C . THR B 1 243 ? 39.291 19.015 38.048 1.00 12.54 243 THR B C 1
ATOM 4103 O O . THR B 1 243 ? 38.319 18.380 38.453 1.00 12.40 243 THR B O 1
ATOM 4107 N N . GLN B 1 244 ? 40.484 18.920 38.622 1.00 14.24 244 GLN B N 1
ATOM 4108 C CA A GLN B 1 244 ? 40.732 17.900 39.624 0.50 15.95 244 GLN B CA 1
ATOM 4109 C CA B GLN B 1 244 ? 40.776 17.943 39.667 0.50 16.03 244 GLN B CA 1
ATOM 4110 C C . GLN B 1 244 ? 39.841 18.072 40.864 1.00 15.61 244 GLN B C 1
ATOM 4111 O O . GLN B 1 244 ? 39.432 17.075 41.470 1.00 16.64 244 GLN B O 1
ATOM 4122 N N . ASP B 1 245 ? 39.511 19.315 41.215 1.00 15.29 245 ASP B N 1
ATOM 4123 C CA . ASP B 1 245 ? 38.666 19.607 42.376 1.00 16.20 245 ASP B CA 1
ATOM 4124 C C . ASP B 1 245 ? 37.232 19.106 42.233 1.00 13.64 245 ASP B C 1
ATOM 4125 O O . ASP B 1 245 ? 36.517 18.985 43.233 1.00 14.32 245 ASP B O 1
ATOM 4130 N N . LYS B 1 246 ? 36.794 18.855 41.002 1.00 11.78 246 LYS B N 1
ATOM 4131 C CA . LYS B 1 246 ? 35.431 18.399 40.751 1.00 12.22 246 LYS B CA 1
ATOM 4132 C C . LYS B 1 246 ? 35.301 16.878 40.816 1.00 10.82 246 LYS B C 1
ATOM 4133 O O . LYS B 1 246 ? 34.175 16.335 40.805 1.00 12.16 246 LYS B O 1
ATOM 4139 N N . ILE B 1 247 ? 36.425 16.169 40.900 1.00 9.72 247 ILE B N 1
ATOM 4140 C CA . ILE B 1 247 ? 36.367 14.709 40.911 1.00 8.95 247 ILE B CA 1
ATOM 4141 C C . ILE B 1 247 ? 35.696 14.071 42.155 1.00 8.17 247 ILE B C 1
ATOM 4142 O O . ILE B 1 247 ? 34.831 13.223 42.008 1.00 8.87 247 ILE B O 1
ATOM 4147 N N . PRO B 1 248 ? 36.036 14.506 43.373 1.00 8.74 248 PRO B N 1
ATOM 4148 C CA . PRO B 1 248 ? 35.461 13.797 44.537 1.00 9.08 248 PRO B CA 1
ATOM 4149 C C . PRO B 1 248 ? 33.933 13.706 44.522 1.00 8.61 248 PRO B C 1
ATOM 4150 O O . PRO B 1 248 ? 33.363 12.627 44.807 1.00 9.12 248 PRO B O 1
ATOM 4154 N N . GLN B 1 249 ? 33.252 14.800 44.192 1.00 8.94 249 GLN B N 1
ATOM 4155 C CA . GLN B 1 249 ? 31.786 14.820 44.251 1.00 9.14 249 GLN B CA 1
ATOM 4156 C C . GLN B 1 249 ? 31.142 14.685 42.878 1.00 7.40 249 GLN B C 1
ATOM 4157 O O . GLN B 1 249 ? 29.964 14.969 42.679 1.00 8.74 249 GLN B O 1
ATOM 4163 N N . PHE B 1 250 ? 31.913 14.206 41.911 1.00 7.15 250 PHE B N 1
ATOM 4164 C CA . PHE B 1 250 ? 31.418 14.005 40.558 1.00 7.35 250 PHE B CA 1
ATOM 4165 C C . PHE B 1 250 ? 30.131 13.180 40.559 1.00 7.92 250 PHE B C 1
ATOM 4166 O O . PHE B 1 250 ? 30.078 12.115 41.162 1.00 8.32 250 PHE B O 1
ATOM 4174 N N . GLY B 1 251 ? 29.080 13.684 39.915 1.00 7.33 251 GLY B N 1
ATOM 4175 C CA . GLY B 1 251 ? 27.804 12.995 39.835 1.00 8.36 251 GLY B CA 1
ATOM 4176 C C . GLY B 1 251 ? 26.850 13.253 40.990 1.00 8.03 251 GLY B C 1
ATOM 4177 O O . GLY B 1 251 ? 25.663 12.973 40.866 1.00 8.28 251 GLY B O 1
ATOM 4178 N N . GLN B 1 252 ? 27.332 13.780 42.111 1.00 7.93 252 GLN B N 1
ATOM 4179 C CA . GLN B 1 252 ? 26.474 13.870 43.296 1.00 9.41 252 GLN B CA 1
ATOM 4180 C C . GLN B 1 252 ? 25.402 14.951 43.211 1.00 9.95 252 GLN B C 1
ATOM 4181 O O . GLN B 1 252 ? 24.472 14.962 44.007 1.00 11.44 252 GLN B O 1
ATOM 4187 N N . GLN B 1 253 ? 25.509 15.838 42.223 1.00 9.30 253 GLN B N 1
ATOM 4188 C CA . GLN B 1 253 ? 24.523 16.894 42.027 1.00 10.98 253 GLN B CA 1
ATOM 4189 C C . GLN B 1 253 ? 23.285 16.427 41.262 1.00 9.74 253 GLN B C 1
ATOM 4190 O O . GLN B 1 253 ? 22.300 17.180 41.173 1.00 11.01 253 GLN B O 1
ATOM 4196 N N . THR B 1 254 ? 23.331 15.223 40.690 1.00 8.13 254 THR B N 1
ATOM 4197 C CA . THR B 1 254 ? 22.166 14.727 39.962 1.00 7.16 254 THR B CA 1
ATOM 4198 C C . THR B 1 254 ? 21.063 14.404 40.954 1.00 6.51 254 THR B C 1
ATOM 4199 O O . THR B 1 254 ? 21.343 14.157 42.125 1.00 7.54 254 THR B O 1
ATOM 4203 N N . PRO B 1 255 ? 19.805 14.337 40.479 1.00 6.31 255 PRO B N 1
ATOM 4204 C CA . PRO B 1 255 ? 18.731 13.880 41.379 1.00 6.72 255 PRO B CA 1
ATOM 4205 C C . PRO B 1 255 ? 19.027 12.507 42.005 1.00 7.29 255 PRO B C 1
ATOM 4206 O O . PRO B 1 255 ? 18.648 12.282 43.161 1.00 8.93 255 PRO B O 1
ATOM 4210 N N . MET B 1 256 ? 19.735 11.622 41.300 1.00 7.28 256 MET B N 1
ATOM 4211 C CA A MET B 1 256 ? 20.018 10.319 41.889 0.50 6.48 256 MET B CA 1
ATOM 4212 C CA B MET B 1 256 ? 20.078 10.295 41.810 0.50 8.67 256 MET B CA 1
ATOM 4213 C C . MET B 1 256 ? 21.192 10.327 42.852 1.00 7.23 256 MET B C 1
ATOM 4214 O O . MET B 1 256 ? 21.402 9.328 43.566 1.00 9.30 256 MET B O 1
ATOM 4223 N N . LYS B 1 257 ? 21.918 11.446 42.889 1.00 6.50 257 LYS B N 1
ATOM 4224 C CA . LYS B 1 257 ? 22.976 11.705 43.883 1.00 7.74 257 LYS B CA 1
ATOM 4225 C C . LYS B 1 257 ? 24.204 10.824 43.757 1.00 7.52 257 LYS B C 1
ATOM 4226 O O . LYS B 1 257 ? 24.995 10.718 44.677 1.00 8.25 257 LYS B O 1
ATOM 4232 N N . ARG B 1 258 ? 24.397 10.259 42.572 1.00 6.21 258 ARG B N 1
ATOM 4233 C CA . ARG B 1 258 ? 25.611 9.526 42.255 1.00 5.72 258 ARG B CA 1
ATOM 4234 C C . ARG B 1 258 ? 25.894 9.703 40.780 1.00 5.62 258 ARG B C 1
ATOM 4235 O O . ARG B 1 258 ? 24.986 10.062 40.003 1.00 6.26 258 ARG B O 1
ATOM 4243 N N . ALA B 1 259 ? 27.125 9.420 40.380 1.00 6.17 259 ALA B N 1
ATOM 4244 C CA . ALA B 1 259 ? 27.479 9.307 38.980 1.00 6.13 259 ALA B CA 1
ATOM 4245 C C . ALA B 1 259 ? 26.940 7.983 38.436 1.00 5.62 259 ALA B C 1
ATOM 4246 O O . ALA B 1 259 ? 26.717 7.024 39.177 1.00 6.05 259 ALA B O 1
ATOM 4248 N N . GLY B 1 260 ? 26.730 7.932 37.119 1.00 5.34 260 GLY B N 1
ATOM 4249 C CA . GLY B 1 260 ? 26.431 6.679 36.451 1.00 4.93 260 GLY B CA 1
ATOM 4250 C C . GLY B 1 260 ? 27.695 5.853 36.244 1.00 5.18 260 GLY B C 1
ATOM 4251 O O . GLY B 1 260 ? 28.818 6.399 36.244 1.00 6.03 260 GLY B O 1
ATOM 4252 N N . GLN B 1 261 ? 27.532 4.553 36.064 1.00 5.45 261 GLN B N 1
ATOM 4253 C CA . GLN B 1 261 ? 28.634 3.713 35.567 1.00 5.42 261 GLN B CA 1
ATOM 4254 C C . GLN B 1 261 ? 28.380 3.387 34.108 1.00 5.61 261 GLN B C 1
ATOM 4255 O O . GLN B 1 261 ? 27.216 3.349 33.676 1.00 5.65 261 GLN B O 1
ATOM 4261 N N . PRO B 1 262 ? 29.452 3.139 33.320 1.00 5.03 262 PRO B N 1
ATOM 4262 C CA . PRO B 1 262 ? 29.239 2.867 31.884 1.00 5.57 262 PRO B CA 1
ATOM 4263 C C . PRO B 1 262 ? 28.266 1.702 31.636 1.00 5.32 262 PRO B C 1
ATOM 4264 O O . PRO B 1 262 ? 27.559 1.737 30.622 1.00 5.53 262 PRO B O 1
ATOM 4268 N N . ALA B 1 263 ? 28.226 0.707 32.529 1.00 5.18 263 ALA B N 1
ATOM 4269 C CA . ALA B 1 263 ? 27.278 -0.398 32.403 1.00 5.83 263 ALA B CA 1
ATOM 4270 C C . ALA B 1 263 ? 25.876 0.095 32.087 1.00 5.27 263 ALA B C 1
ATOM 4271 O O . ALA B 1 263 ? 25.115 -0.525 31.337 1.00 6.14 263 ALA B O 1
ATOM 4273 N N . GLU B 1 264 ? 25.505 1.209 32.709 1.00 4.85 264 GLU B N 1
ATOM 4274 C CA . GLU B 1 264 ? 24.136 1.717 32.650 1.00 4.87 264 GLU B CA 1
ATOM 4275 C C . GLU B 1 264 ? 23.790 2.344 31.320 1.00 4.95 264 GLU B C 1
ATOM 4276 O O . GLU B 1 264 ? 22.634 2.698 31.101 1.00 4.96 264 GLU B O 1
ATOM 4282 N N . LEU B 1 265 ? 24.781 2.466 30.434 1.00 4.91 265 LEU B N 1
ATOM 4283 C CA . LEU B 1 265 ? 24.554 2.974 29.084 1.00 5.26 265 LEU B CA 1
ATOM 4284 C C . LEU B 1 265 ? 24.299 1.838 28.088 1.00 5.71 265 LEU B C 1
ATOM 4285 O O . LEU B 1 265 ? 23.755 2.058 27.016 1.00 5.74 265 LEU B O 1
ATOM 4290 N N . ALA B 1 266 ? 24.729 0.622 28.413 1.00 5.54 266 ALA B N 1
ATOM 4291 C CA . ALA B 1 266 ? 24.623 -0.462 27.439 1.00 5.65 266 ALA B CA 1
ATOM 4292 C C . ALA B 1 266 ? 23.183 -0.729 26.980 1.00 4.77 266 ALA B C 1
ATOM 4293 O O . ALA B 1 266 ? 22.970 -0.937 25.799 1.00 5.50 266 ALA B O 1
ATOM 4295 N N . PRO B 1 267 ? 22.196 -0.718 27.891 1.00 4.90 267 PRO B N 1
ATOM 4296 C CA . PRO B 1 267 ? 20.865 -1.071 27.408 1.00 5.32 267 PRO B CA 1
ATOM 4297 C C . PRO B 1 267 ? 20.337 -0.157 26.284 1.00 5.20 267 PRO B C 1
ATOM 4298 O O . PRO B 1 267 ? 19.698 -0.648 25.353 1.00 5.18 267 PRO B O 1
ATOM 4302 N N . VAL B 1 268 ? 20.576 1.147 26.366 1.00 4.41 268 VAL B N 1
ATOM 4303 C CA . VAL B 1 268 ? 20.092 2.012 25.287 1.00 4.59 268 VAL B CA 1
ATOM 4304 C C . VAL B 1 268 ? 20.887 1.838 23.985 1.00 4.00 268 VAL B C 1
ATOM 4305 O O . VAL B 1 268 ? 20.314 1.901 22.906 1.00 5.25 268 VAL B O 1
ATOM 4309 N N . TYR B 1 269 ? 22.193 1.579 24.088 1.00 4.21 269 TYR B N 1
ATOM 4310 C CA . TYR B 1 269 ? 22.948 1.255 22.876 1.00 4.52 269 TYR B CA 1
ATOM 4311 C C . TYR B 1 269 ? 22.439 -0.031 22.200 1.00 5.29 269 TYR B C 1
ATOM 4312 O O . TYR B 1 269 ? 22.430 -0.130 20.967 1.00 5.32 269 TYR B O 1
ATOM 4321 N N . VAL B 1 270 ? 21.994 -0.999 22.992 1.00 5.04 270 VAL B N 1
ATOM 4322 C CA . VAL B 1 270 ? 21.416 -2.225 22.453 1.00 5.37 270 VAL B CA 1
ATOM 4323 C C . VAL B 1 270 ? 20.039 -1.970 21.829 1.00 4.76 270 VAL B C 1
ATOM 4324 O O . VAL B 1 270 ? 19.774 -2.415 20.698 1.00 5.61 270 VAL B O 1
ATOM 4328 N N . TYR B 1 271 ? 19.175 -1.246 22.548 1.00 4.50 271 TYR B N 1
ATOM 4329 C CA . TYR B 1 271 ? 17.861 -0.891 22.037 1.00 4.61 271 TYR B CA 1
ATOM 4330 C C . TYR B 1 271 ? 17.992 -0.239 20.664 1.00 4.05 271 TYR B C 1
ATOM 4331 O O . TYR B 1 271 ? 17.230 -0.566 19.731 1.00 5.30 271 TYR B O 1
ATOM 4340 N N . LEU B 1 272 ? 18.899 0.728 20.537 1.00 4.43 272 LEU B N 1
ATOM 4341 C CA . LEU B 1 272 ? 19.024 1.479 19.274 1.00 5.01 272 LEU B CA 1
ATOM 4342 C C . LEU B 1 272 ? 19.664 0.632 18.176 1.00 5.08 272 LEU B C 1
ATOM 4343 O O . LEU B 1 272 ? 19.283 0.766 17.004 1.00 6.59 272 LEU B O 1
ATOM 4348 N N . ALA B 1 273 ? 20.624 -0.241 18.499 1.00 4.79 273 ALA B N 1
ATOM 4349 C CA . ALA B 1 273 ? 21.212 -1.104 17.473 1.00 5.82 273 ALA B CA 1
ATOM 4350 C C . ALA B 1 273 ? 20.219 -2.142 16.964 1.00 5.52 273 ALA B C 1
ATOM 4351 O O . ALA B 1 273 ? 20.233 -2.496 15.771 1.00 6.56 273 ALA B O 1
ATOM 4353 N N . SER B 1 274 ? 19.398 -2.654 17.866 1.00 5.34 274 SER B N 1
ATOM 4354 C CA . SER B 1 274 ? 18.443 -3.703 17.572 1.00 5.33 274 SER B CA 1
ATOM 4355 C C . SER B 1 274 ? 17.380 -3.255 16.575 1.00 6.02 274 SER B C 1
ATOM 4356 O O . SER B 1 274 ? 16.944 -2.105 16.548 1.00 6.64 274 SER B O 1
ATOM 4359 N N . GLN B 1 275 ? 16.907 -4.198 15.780 1.00 5.90 275 GLN B N 1
ATOM 4360 C CA . GLN B 1 275 ? 15.785 -3.948 14.872 1.00 7.23 275 GLN B CA 1
ATOM 4361 C C . GLN B 1 275 ? 14.493 -3.566 15.609 1.00 6.76 275 GLN B C 1
ATOM 4362 O O . GLN B 1 275 ? 13.542 -3.071 14.994 1.00 7.81 275 GLN B O 1
ATOM 4368 N N . GLU B 1 276 ? 14.447 -3.824 16.919 1.00 7.05 276 GLU B N 1
ATOM 4369 C CA . GLU B 1 276 ? 13.268 -3.475 17.716 1.00 7.00 276 GLU B CA 1
ATOM 4370 C C . GLU B 1 276 ? 12.945 -1.988 17.663 1.00 6.59 276 GLU B C 1
ATOM 4371 O O . GLU B 1 276 ? 11.796 -1.582 17.850 1.00 6.81 276 GLU B O 1
ATOM 4377 N N . SER B 1 277 ? 13.953 -1.153 17.427 1.00 5.71 277 SER B N 1
ATOM 4378 C CA . SER B 1 277 ? 13.758 0.291 17.400 1.00 5.09 277 SER B CA 1
ATOM 4379 C C . SER B 1 277 ? 13.497 0.792 15.961 1.00 4.41 277 SER B C 1
ATOM 4380 O O . SER B 1 277 ? 13.911 1.897 15.568 1.00 4.95 277 SER B O 1
ATOM 4383 N N . SER B 1 278 ? 12.733 -0.007 15.216 1.00 5.04 278 SER B N 1
ATOM 4384 C CA . SER B 1 278 ? 12.431 0.257 13.807 1.00 6.10 278 SER B CA 1
ATOM 4385 C C . SER B 1 278 ? 11.800 1.604 13.498 1.00 5.48 278 SER B C 1
ATOM 4386 O O . SER B 1 278 ? 11.989 2.115 12.402 1.00 6.63 278 SER B O 1
ATOM 4389 N N . TYR B 1 279 ? 11.040 2.177 14.432 1.00 5.09 279 TYR B N 1
ATOM 4390 C CA . TYR B 1 279 ? 10.406 3.477 14.172 1.00 5.39 279 TYR B CA 1
ATOM 4391 C C . TYR B 1 279 ? 11.175 4.612 14.848 1.00 5.32 279 TYR B C 1
ATOM 4392 O O . TYR B 1 279 ? 10.654 5.708 15.019 1.00 5.44 279 TYR B O 1
ATOM 4401 N N . VAL B 1 280 ? 12.410 4.331 15.251 1.00 4.16 280 VAL B N 1
ATOM 4402 C CA . VAL B 1 280 ? 13.228 5.326 15.963 1.00 4.55 280 VAL B CA 1
ATOM 4403 C C . VAL B 1 280 ? 14.398 5.756 15.088 1.00 4.95 280 VAL B C 1
ATOM 4404 O O . VAL B 1 280 ? 15.301 4.958 14.816 1.00 5.41 280 VAL B O 1
ATOM 4408 N N . THR B 1 281 ? 14.378 7.003 14.645 1.00 4.64 281 THR B N 1
ATOM 4409 C CA . THR B 1 281 ? 15.527 7.579 13.948 1.00 4.44 281 THR B CA 1
ATOM 4410 C C . THR B 1 281 ? 15.529 9.063 14.236 1.00 4.28 281 THR B C 1
ATOM 4411 O O . THR B 1 281 ? 14.473 9.682 14.500 1.00 4.88 281 THR B O 1
ATOM 4415 N N . ALA B 1 282 ? 16.728 9.654 14.252 1.00 4.27 282 ALA B N 1
ATOM 4416 C CA . ALA B 1 282 ? 16.930 11.076 14.576 1.00 4.55 282 ALA B CA 1
ATOM 4417 C C . ALA B 1 282 ? 16.625 11.446 16.022 1.00 4.54 282 ALA B C 1
ATOM 4418 O O . ALA B 1 282 ? 16.421 12.642 16.295 1.00 5.51 282 ALA B O 1
ATOM 4420 N N . GLU B 1 283 ? 16.582 10.465 16.926 1.00 4.23 283 GLU B N 1
ATOM 4421 C CA . GLU B 1 283 ? 16.171 10.752 18.314 1.00 3.88 283 GLU B CA 1
ATOM 4422 C C . GLU B 1 283 ? 17.361 10.682 19.271 1.00 4.27 283 GLU B C 1
ATOM 4423 O O . GLU B 1 283 ? 18.244 9.822 19.123 1.00 5.09 283 GLU B O 1
ATOM 4429 N N . VAL B 1 284 ? 17.356 11.558 20.278 1.00 4.53 284 VAL B N 1
ATOM 4430 C CA . VAL B 1 284 ? 18.390 11.534 21.327 1.00 3.96 284 VAL B CA 1
ATOM 4431 C C . VAL B 1 284 ? 17.823 10.919 22.608 1.00 4.59 284 VAL B C 1
ATOM 4432 O O . VAL B 1 284 ? 16.660 11.112 22.980 1.00 5.84 284 VAL B O 1
ATOM 4436 N N . HIS B 1 285 ? 18.682 10.185 23.310 1.00 4.34 285 HIS B N 1
ATOM 4437 C CA . HIS B 1 285 ? 18.297 9.390 24.485 1.00 4.84 285 HIS B CA 1
ATOM 4438 C C . HIS B 1 285 ? 19.196 9.748 25.635 1.00 4.79 285 HIS B C 1
ATOM 4439 O O . HIS B 1 285 ? 20.404 9.560 25.581 1.00 6.38 285 HIS B O 1
ATOM 4446 N N . GLY B 1 286 ? 18.597 10.301 26.686 1.00 4.08 286 GLY B N 1
ATOM 4447 C CA . GLY B 1 286 ? 19.402 10.708 27.839 1.00 4.41 286 GLY B CA 1
ATOM 4448 C C . GLY B 1 286 ? 19.539 9.611 28.873 1.00 4.43 286 GLY B C 1
ATOM 4449 O O . GLY B 1 286 ? 18.611 8.843 29.134 1.00 4.89 286 GLY B O 1
ATOM 4450 N N . VAL B 1 287 ? 20.710 9.557 29.482 1.00 4.07 287 VAL B N 1
ATOM 4451 C CA . VAL B 1 287 ? 20.988 8.631 30.594 1.00 4.92 287 VAL B CA 1
ATOM 4452 C C . VAL B 1 287 ? 21.813 9.474 31.584 1.00 4.50 287 VAL B C 1
ATOM 4453 O O . VAL B 1 287 ? 23.048 9.475 31.530 1.00 4.68 287 VAL B O 1
ATOM 4457 N N . CYS B 1 288 ? 21.118 10.206 32.459 1.00 4.65 288 CYS B N 1
ATOM 4458 C CA . CYS B 1 288 ? 21.736 11.334 33.147 1.00 4.83 288 CYS B CA 1
ATOM 4459 C C . CYS B 1 288 ? 21.417 11.429 34.649 1.00 4.83 288 CYS B C 1
ATOM 4460 O O . CYS B 1 288 ? 21.708 12.445 35.270 1.00 5.49 288 CYS B O 1
ATOM 4463 N N . GLY B 1 289 ? 20.850 10.378 35.240 1.00 5.57 289 GLY B N 1
ATOM 4464 C CA . GLY B 1 289 ? 20.610 10.377 36.679 1.00 5.76 289 GLY B CA 1
ATOM 4465 C C . GLY B 1 289 ? 19.600 11.424 37.092 1.00 5.28 289 GLY B C 1
ATOM 4466 O O . GLY B 1 289 ? 19.501 11.774 38.279 1.00 6.58 289 GLY B O 1
ATOM 4467 N N . GLY B 1 290 ? 18.788 11.877 36.134 1.00 4.58 290 GLY B N 1
ATOM 4468 C CA . GLY B 1 290 ? 17.812 12.921 36.369 1.00 5.08 290 GLY B CA 1
ATOM 4469 C C . GLY B 1 290 ? 18.253 14.309 35.971 1.00 5.11 290 GLY B C 1
ATOM 4470 O O . GLY B 1 290 ? 17.433 15.228 36.040 1.00 5.87 290 GLY B O 1
ATOM 4471 N N . GLU B 1 291 ? 19.505 14.498 35.561 1.00 5.98 291 GLU B N 1
ATOM 4472 C CA . GLU B 1 291 ? 19.984 15.814 35.074 1.00 6.94 291 GLU B CA 1
ATOM 4473 C C . GLU B 1 291 ? 19.585 15.814 33.594 1.00 5.89 291 GLU B C 1
ATOM 4474 O O . GLU B 1 291 ? 20.405 15.630 32.706 1.00 6.88 291 GLU B O 1
ATOM 4480 N N . HIS B 1 292 ? 18.297 15.989 33.350 1.00 6.12 292 HIS B N 1
ATOM 4481 C CA . HIS B 1 292 ? 17.690 15.667 32.075 1.00 6.01 292 HIS B CA 1
ATOM 4482 C C . HIS B 1 292 ? 18.014 16.564 30.904 1.00 5.16 292 HIS B C 1
ATOM 4483 O O . HIS B 1 292 ? 18.305 17.723 31.059 1.00 5.16 292 HIS B O 1
ATOM 4490 N N . LEU B 1 293 ? 17.882 15.984 29.715 1.00 5.78 293 LEU B N 1
ATOM 4491 C CA . LEU B 1 293 ? 18.042 16.706 28.455 1.00 5.97 293 LEU B CA 1
ATOM 4492 C C . LEU B 1 293 ? 16.850 17.617 28.266 1.00 6.38 293 LEU B C 1
ATOM 4493 O O . LEU B 1 293 ? 15.892 17.592 29.002 1.00 7.55 293 LEU B O 1
ATOM 4498 N N A GLY B 1 294 ? 17.070 18.565 27.357 0.50 6.88 294 GLY B N 1
ATOM 4499 N N B GLY B 1 294 ? 16.855 18.436 27.237 0.50 6.29 294 GLY B N 1
ATOM 4500 C CA A GLY B 1 294 ? 16.070 19.523 26.930 0.50 8.48 294 GLY B CA 1
ATOM 4501 C CA B GLY B 1 294 ? 15.599 19.087 26.873 0.50 6.16 294 GLY B CA 1
ATOM 4502 C C A GLY B 1 294 ? 16.564 20.960 26.953 0.50 9.56 294 GLY B C 1
ATOM 4503 C C B GLY B 1 294 ? 14.591 18.147 26.206 0.50 6.64 294 GLY B C 1
ATOM 4504 O O A GLY B 1 294 ? 17.568 21.315 27.620 0.50 7.85 294 GLY B O 1
ATOM 4505 O O B GLY B 1 294 ? 14.746 16.906 26.174 0.50 8.02 294 GLY B O 1
ATOM 4508 N N . HIS C 1 3 ? 28.603 55.584 28.925 1.00 49.04 3 HIS C N 1
ATOM 4509 C CA . HIS C 1 3 ? 27.442 55.476 29.807 1.00 47.09 3 HIS C CA 1
ATOM 4510 C C . HIS C 1 3 ? 26.971 54.030 29.839 1.00 41.68 3 HIS C C 1
ATOM 4511 O O . HIS C 1 3 ? 25.772 53.753 29.914 1.00 41.96 3 HIS C O 1
ATOM 4513 N N . LEU C 1 4 ? 27.929 53.113 29.790 1.00 32.10 4 LEU C N 1
ATOM 4514 C CA . LEU C 1 4 ? 27.627 51.684 29.856 1.00 27.21 4 LEU C CA 1
ATOM 4515 C C . LEU C 1 4 ? 27.632 51.170 31.278 1.00 23.55 4 LEU C C 1
ATOM 4516 O O . LEU C 1 4 ? 28.599 51.353 32.011 1.00 26.04 4 LEU C O 1
ATOM 4521 N N . TYR C 1 5 ? 26.551 50.509 31.655 1.00 19.98 5 TYR C N 1
ATOM 4522 C CA A TYR C 1 5 ? 26.492 49.933 33.016 0.50 18.66 5 TYR C CA 1
ATOM 4523 C CA B TYR C 1 5 ? 26.560 49.922 32.990 0.50 18.57 5 TYR C CA 1
ATOM 4524 C C . TYR C 1 5 ? 26.717 48.418 33.036 1.00 15.75 5 TYR C C 1
ATOM 4525 O O . TYR C 1 5 ? 26.427 47.718 32.084 1.00 14.67 5 TYR C O 1
ATOM 4542 N N . ASP C 1 6 ? 27.237 47.933 34.143 1.00 13.65 6 ASP C N 1
ATOM 4543 C CA . ASP C 1 6 ? 27.455 46.509 34.341 1.00 11.61 6 ASP C CA 1
ATOM 4544 C C . ASP C 1 6 ? 26.115 45.891 34.686 1.00 10.54 6 ASP C C 1
ATOM 4545 O O . ASP C 1 6 ? 25.528 46.213 35.735 1.00 10.76 6 ASP C O 1
ATOM 4550 N N . PRO C 1 7 ? 25.612 44.995 33.827 1.00 10.00 7 PRO C N 1
ATOM 4551 C CA . PRO C 1 7 ? 24.279 44.453 34.130 1.00 10.08 7 PRO C CA 1
ATOM 4552 C C . PRO C 1 7 ? 24.257 43.614 35.419 1.00 9.88 7 PRO C C 1
ATOM 4553 O O . PRO C 1 7 ? 23.199 43.463 36.041 1.00 10.45 7 PRO C O 1
ATOM 4557 N N . THR C 1 8 ? 25.398 43.073 35.832 1.00 9.96 8 THR C N 1
ATOM 4558 C CA . THR C 1 8 ? 25.388 42.259 37.052 1.00 10.84 8 THR C CA 1
ATOM 4559 C C . THR C 1 8 ? 25.073 43.067 38.302 1.00 10.09 8 THR C C 1
ATOM 4560 O O . THR C 1 8 ? 24.482 42.524 39.249 1.00 11.43 8 THR C O 1
ATOM 4564 N N . THR C 1 9 ? 25.446 44.347 38.310 1.00 9.34 9 THR C N 1
ATOM 4565 C CA . THR C 1 9 ? 25.239 45.192 39.480 1.00 9.71 9 THR C CA 1
ATOM 4566 C C . THR C 1 9 ? 24.205 46.297 39.290 1.00 9.98 9 THR C C 1
ATOM 4567 O O . THR C 1 9 ? 23.989 47.104 40.210 1.00 10.83 9 THR C O 1
ATOM 4571 N N . GLN C 1 10 ? 23.516 46.290 38.146 1.00 9.93 10 GLN C N 1
ATOM 4572 C CA . GLN C 1 10 ? 22.585 47.355 37.829 1.00 10.96 10 GLN C CA 1
ATOM 4573 C C . GLN C 1 10 ? 21.385 47.362 38.754 1.00 10.50 10 GLN C C 1
ATOM 4574 O O . GLN C 1 10 ? 20.774 48.412 38.986 1.00 12.81 10 GLN C O 1
ATOM 4580 N N . TYR C 1 11 ? 21.034 46.179 39.243 1.00 8.62 11 TYR C N 1
ATOM 4581 C CA . TYR C 1 11 ? 19.929 46.004 40.183 1.00 7.21 11 TYR C CA 1
ATOM 4582 C C . TYR C 1 11 ? 20.432 45.262 41.395 1.00 7.06 11 TYR C C 1
ATOM 4583 O O . TYR C 1 11 ? 21.550 44.732 41.411 1.00 8.45 11 TYR C O 1
ATOM 4592 N N . TYR C 1 12 ? 19.614 45.252 42.444 1.00 6.78 12 TYR C N 1
ATOM 4593 C CA . TYR C 1 12 ? 20.005 44.753 43.746 1.00 7.21 12 TYR C CA 1
ATOM 4594 C C . TYR C 1 12 ? 20.592 43.352 43.674 1.00 7.42 12 TYR C C 1
ATOM 4595 O O . TYR C 1 12 ? 19.973 42.453 43.111 1.00 8.04 12 TYR C O 1
ATOM 4604 N N . THR C 1 13 ? 21.758 43.165 44.296 1.00 8.69 13 THR C N 1
ATOM 4605 C CA . THR C 1 13 ? 22.495 41.890 44.234 1.00 9.75 13 THR C CA 1
ATOM 4606 C C . THR C 1 13 ? 22.543 41.170 45.570 1.00 9.51 13 THR C C 1
ATOM 4607 O O . THR C 1 13 ? 23.082 40.075 45.658 1.00 10.80 13 THR C O 1
ATOM 4611 N N . GLY C 1 14 ? 21.976 41.778 46.609 1.00 9.65 14 GLY C N 1
ATOM 4612 C CA . GLY C 1 14 ? 22.101 41.218 47.940 1.00 10.41 14 GLY C CA 1
ATOM 4613 C C . GLY C 1 14 ? 21.006 40.230 48.282 1.00 10.49 14 GLY C C 1
ATOM 4614 O O . GLY C 1 14 ? 20.147 39.913 47.455 1.00 11.44 14 GLY C O 1
ATOM 4615 N N . GLU C 1 15 ? 21.025 39.728 49.510 1.00 11.39 15 GLU C N 1
ATOM 4616 C CA . GLU C 1 15 ? 20.009 38.781 49.974 1.00 10.40 15 GLU C CA 1
ATOM 4617 C C . GLU C 1 15 ? 18.719 39.484 50.358 1.00 9.74 15 GLU C C 1
ATOM 4618 O O . GLU C 1 15 ? 18.718 40.672 50.673 1.00 10.18 15 GLU C O 1
ATOM 4624 N N . TYR C 1 16 ? 17.624 38.731 50.331 1.00 9.40 16 TYR C N 1
ATOM 4625 C CA . TYR C 1 16 ? 16.299 39.259 50.656 1.00 9.13 16 TYR C CA 1
ATOM 4626 C C . TYR C 1 16 ? 15.853 38.800 52.034 1.00 9.20 16 TYR C C 1
ATOM 4627 O O . TYR C 1 16 ? 16.185 37.690 52.452 1.00 11.19 16 TYR C O 1
ATOM 4636 N N . PRO C 1 17 ? 15.086 39.638 52.754 1.00 8.15 17 PRO C N 1
ATOM 4637 C CA . PRO C 1 17 ? 14.530 39.175 54.039 1.00 7.82 17 PRO C CA 1
ATOM 4638 C C . PRO C 1 17 ? 13.360 38.225 53.784 1.00 7.04 17 PRO C C 1
ATOM 4639 O O . PRO C 1 17 ? 12.567 38.400 52.852 1.00 8.15 17 PRO C O 1
ATOM 4643 N N . LYS C 1 18 ? 13.215 37.251 54.664 1.00 8.16 18 LYS C N 1
ATOM 4644 C CA . LYS C 1 18 ? 12.023 36.415 54.664 1.00 9.25 18 LYS C CA 1
ATOM 4645 C C . LYS C 1 18 ? 10.811 37.303 54.898 1.00 8.79 18 LYS C C 1
ATOM 4646 O O . LYS C 1 18 ? 10.825 38.253 55.714 1.00 10.07 18 LYS C O 1
ATOM 4652 N N . GLN C 1 19 ? 9.746 36.998 54.173 1.00 8.94 19 GLN C N 1
ATOM 4653 C CA . GLN C 1 19 ? 8.528 37.750 54.283 1.00 8.59 19 GLN C CA 1
ATOM 4654 C C . GLN C 1 19 ? 7.479 36.835 53.660 1.00 9.80 19 GLN C C 1
ATOM 4655 O O . GLN C 1 19 ? 7.757 36.021 52.764 1.00 12.80 19 GLN C O 1
ATOM 4661 N N . LYS C 1 20 ? 6.283 36.909 54.173 1.00 8.65 20 LYS C N 1
ATOM 4662 C CA . LYS C 1 20 ? 5.202 36.125 53.649 1.00 8.95 20 LYS C CA 1
ATOM 4663 C C . LYS C 1 20 ? 3.978 37.031 53.674 1.00 8.56 20 LYS C C 1
ATOM 4664 O O . LYS C 1 20 ? 3.746 37.771 54.645 1.00 11.59 20 LYS C O 1
ATOM 4670 N N . GLN C 1 21 ? 3.219 36.978 52.593 1.00 6.97 21 GLN C N 1
ATOM 4671 C CA . GLN C 1 21 ? 1.898 37.599 52.533 1.00 6.59 21 GLN C CA 1
ATOM 4672 C C . GLN C 1 21 ? 0.919 36.563 52.028 1.00 5.99 21 GLN C C 1
ATOM 4673 O O . GLN C 1 21 ? 1.310 35.682 51.240 1.00 6.23 21 GLN C O 1
ATOM 4679 N N . PRO C 1 22 ? -0.355 36.681 52.399 1.00 6.67 22 PRO C N 1
ATOM 4680 C CA . PRO C 1 22 ? -1.350 35.819 51.725 1.00 6.57 22 PRO C CA 1
ATOM 4681 C C . PRO C 1 22 ? -1.402 36.128 50.225 1.00 6.95 22 PRO C C 1
ATOM 4682 O O . PRO C 1 22 ? -1.296 37.303 49.831 1.00 7.44 22 PRO C O 1
ATOM 4686 N N . ALA C 1 23 ? -1.559 35.106 49.392 1.00 7.07 23 ALA C N 1
ATOM 4687 C CA . ALA C 1 23 ? -1.657 35.332 47.948 1.00 7.14 23 ALA C CA 1
ATOM 4688 C C . ALA C 1 23 ? -2.898 36.166 47.647 1.00 7.31 23 ALA C C 1
ATOM 4689 O O . ALA C 1 23 ? -3.915 36.056 48.342 1.00 9.02 23 ALA C O 1
ATOM 4691 N N . PRO C 1 24 ? -2.832 37.010 46.611 1.00 6.72 24 PRO C N 1
ATOM 4692 C CA . PRO C 1 24 ? -1.731 37.174 45.643 1.00 6.35 24 PRO C CA 1
ATOM 4693 C C . PRO C 1 24 ? -0.623 38.130 46.106 1.00 6.33 24 PRO C C 1
ATOM 4694 O O . PRO C 1 24 ? 0.343 38.361 45.390 1.00 5.69 24 PRO C O 1
ATOM 4698 N N . GLY C 1 25 ? -0.787 38.736 47.273 1.00 6.32 25 GLY C N 1
ATOM 4699 C CA . GLY C 1 25 ? 0.224 39.630 47.794 1.00 6.88 25 GLY C CA 1
ATOM 4700 C C . GLY C 1 25 ? 0.023 41.056 47.318 1.00 7.77 25 GLY C C 1
ATOM 4701 O O . GLY C 1 25 ? -0.560 41.306 46.260 1.00 9.08 25 GLY C O 1
ATOM 4702 N N . VAL C 1 26 ? 0.524 41.984 48.111 1.00 7.33 26 VAL C N 1
ATOM 4703 C CA . VAL C 1 26 ? 0.487 43.411 47.776 1.00 8.06 26 VAL C CA 1
ATOM 4704 C C . VAL C 1 26 ? 1.924 43.858 47.586 1.00 6.46 26 VAL C C 1
ATOM 4705 O O . VAL C 1 26 ? 2.735 43.803 48.524 1.00 6.47 26 VAL C O 1
ATOM 4709 N N . GLN C 1 27 ? 2.292 44.229 46.367 1.00 7.05 27 GLN C N 1
ATOM 4710 C CA A GLN C 1 27 ? 3.711 44.495 46.165 0.50 7.09 27 GLN C CA 1
ATOM 4711 C CA B GLN C 1 27 ? 3.647 44.589 46.059 0.50 6.69 27 GLN C CA 1
ATOM 4712 C C . GLN C 1 27 ? 4.124 45.765 46.901 1.00 6.44 27 GLN C C 1
ATOM 4713 O O . GLN C 1 27 ? 5.282 45.843 47.305 1.00 6.84 27 GLN C O 1
ATOM 4724 N N . ALA C 1 28 ? 3.212 46.704 47.141 1.00 7.33 28 ALA C N 1
ATOM 4725 C CA . ALA C 1 28 ? 3.575 47.903 47.898 1.00 8.33 28 ALA C CA 1
ATOM 4726 C C . ALA C 1 28 ? 4.023 47.575 49.324 1.00 8.50 28 ALA C C 1
ATOM 4727 O O . ALA C 1 28 ? 4.667 48.400 49.988 1.00 10.49 28 ALA C O 1
ATOM 4729 N N . LYS C 1 29 ? 3.709 46.375 49.811 1.00 7.28 29 LYS C N 1
ATOM 4730 C CA . LYS C 1 29 ? 4.077 45.956 51.151 1.00 8.20 29 LYS C CA 1
ATOM 4731 C C . LYS C 1 29 ? 5.356 45.127 51.174 1.00 7.17 29 LYS C C 1
ATOM 4732 O O . LYS C 1 29 ? 5.805 44.721 52.252 1.00 9.25 29 LYS C O 1
ATOM 4738 N N . MET C 1 30 ? 5.968 44.867 50.015 1.00 6.80 30 MET C N 1
ATOM 4739 C CA . MET C 1 30 ? 7.181 44.046 49.973 1.00 7.15 30 MET C CA 1
ATOM 4740 C C . MET C 1 30 ? 8.402 44.829 50.431 1.00 8.65 30 MET C C 1
ATOM 4741 O O . MET C 1 30 ? 8.444 46.072 50.354 1.00 9.71 30 MET C O 1
ATOM 4746 N N . THR C 1 31 ? 9.415 44.094 50.861 1.00 8.78 31 THR C N 1
ATOM 4747 C CA . THR C 1 31 ? 10.687 44.659 51.309 1.00 9.81 31 THR C CA 1
ATOM 4748 C C . THR C 1 31 ? 11.838 43.925 50.608 1.00 8.69 31 THR C C 1
ATOM 4749 O O . THR C 1 31 ? 12.152 42.783 50.941 1.00 9.54 31 THR C O 1
ATOM 4753 N N . PRO C 1 32 ? 12.459 44.539 49.604 1.00 8.19 32 PRO C N 1
ATOM 4754 C CA . PRO C 1 32 ? 12.173 45.825 48.966 1.00 8.54 32 PRO C CA 1
ATOM 4755 C C . PRO C 1 32 ? 11.000 45.703 47.972 1.00 7.43 32 PRO C C 1
ATOM 4756 O O . PRO C 1 32 ? 10.628 44.593 47.566 1.00 8.14 32 PRO C O 1
ATOM 4760 N N . VAL C 1 33 ? 10.422 46.832 47.593 1.00 7.53 33 VAL C N 1
ATOM 4761 C CA . VAL C 1 33 ? 9.403 46.861 46.557 1.00 7.32 33 VAL C CA 1
ATOM 4762 C C . VAL C 1 33 ? 10.073 46.585 45.188 1.00 7.75 33 VAL C C 1
ATOM 4763 O O . VAL C 1 33 ? 11.073 47.213 44.834 1.00 8.35 33 VAL C O 1
ATOM 4767 N N . PRO C 1 34 ? 9.523 45.652 44.395 1.00 6.68 34 PRO C N 1
ATOM 4768 C CA . PRO C 1 34 ? 10.084 45.373 43.068 1.00 6.45 34 PRO C CA 1
ATOM 4769 C C . PRO C 1 34 ? 10.161 46.649 42.239 1.00 6.40 34 PRO C C 1
ATOM 4770 O O . PRO C 1 34 ? 9.242 47.476 42.285 1.00 7.60 34 PRO C O 1
ATOM 4774 N N . ASP C 1 35 ? 11.217 46.784 41.438 1.00 6.03 35 ASP C N 1
ATOM 4775 C CA . ASP C 1 35 ? 11.314 47.888 40.483 1.00 6.09 35 ASP C CA 1
ATOM 4776 C C . ASP C 1 35 ? 10.671 47.455 39.169 1.00 5.49 35 ASP C C 1
ATOM 4777 O O . ASP C 1 35 ? 11.146 46.505 38.538 1.00 6.59 35 ASP C O 1
ATOM 4782 N N . CYS C 1 36 ? 9.585 48.125 38.785 1.00 5.74 36 CYS C N 1
ATOM 4783 C CA . CYS C 1 36 ? 8.847 47.808 37.559 1.00 5.92 36 CYS C CA 1
ATOM 4784 C C . CYS C 1 36 ? 9.095 48.822 36.444 1.00 5.35 36 CYS C C 1
ATOM 4785 O O . CYS C 1 36 ? 8.339 48.879 35.485 1.00 6.36 36 CYS C O 1
ATOM 4788 N N . GLY C 1 37 ? 10.146 49.641 36.587 1.00 5.79 37 GLY C N 1
ATOM 4789 C CA . GLY C 1 37 ? 10.504 50.568 35.532 1.00 6.66 37 GLY C CA 1
ATOM 4790 C C . GLY C 1 37 ? 9.843 51.934 35.663 1.00 6.18 37 GLY C C 1
ATOM 4791 O O . GLY C 1 37 ? 9.898 52.759 34.734 1.00 7.04 37 GLY C O 1
ATOM 4792 N N . GLU C 1 38 ? 9.190 52.166 36.799 1.00 6.67 38 GLU C N 1
ATOM 4793 C CA . GLU C 1 38 ? 8.503 53.422 37.050 1.00 6.50 38 GLU C CA 1
ATOM 4794 C C . GLU C 1 38 ? 9.332 54.653 36.779 1.00 7.28 38 GLU C C 1
ATOM 4795 O O . GLU C 1 38 ? 8.810 55.650 36.264 1.00 8.83 38 GLU C O 1
ATOM 4801 N N . LYS C 1 39 ? 10.605 54.618 37.161 1.00 8.47 39 LYS C N 1
ATOM 4802 C CA . LYS C 1 39 ? 11.477 55.786 37.013 1.00 10.48 39 LYS C CA 1
ATOM 4803 C C . LYS C 1 39 ? 12.482 55.666 35.891 1.00 10.68 39 LYS C C 1
ATOM 4804 O O . LYS C 1 39 ? 13.247 56.590 35.697 1.00 14.72 39 LYS C O 1
ATOM 4810 N N . SER C 1 40 ? 12.514 54.536 35.185 1.00 9.32 40 SER C N 1
ATOM 4811 C CA . SER C 1 40 ? 13.562 54.290 34.194 1.00 8.92 40 SER C CA 1
ATOM 4812 C C . SER C 1 40 ? 13.071 54.087 32.762 1.00 9.26 40 SER C C 1
ATOM 4813 O O . SER C 1 40 ? 13.791 54.446 31.834 1.00 12.16 40 SER C O 1
ATOM 4816 N N . TYR C 1 41 ? 11.891 53.508 32.554 1.00 8.49 41 TYR C N 1
ATOM 4817 C CA . TYR C 1 41 ? 11.521 53.150 31.192 1.00 8.05 41 TYR C CA 1
ATOM 4818 C C . TYR C 1 41 ? 11.162 54.375 30.360 1.00 8.28 41 TYR C C 1
ATOM 4819 O O . TYR C 1 41 ? 10.295 55.174 30.739 1.00 9.06 41 TYR C O 1
ATOM 4828 N N . VAL C 1 42 ? 11.811 54.508 29.208 1.00 8.75 42 VAL C N 1
ATOM 4829 C CA . VAL C 1 42 ? 11.558 55.627 28.292 1.00 10.23 42 VAL C CA 1
ATOM 4830 C C . VAL C 1 42 ? 11.020 55.116 26.958 1.00 9.34 42 VAL C C 1
ATOM 4831 O O . VAL C 1 42 ? 11.633 54.240 26.321 1.00 10.56 42 VAL C O 1
ATOM 4835 N N . GLY C 1 43 ? 9.852 55.600 26.544 1.00 8.16 43 GLY C N 1
ATOM 4836 C CA . GLY C 1 43 ? 9.257 55.151 25.289 1.00 8.57 43 GLY C CA 1
ATOM 4837 C C . GLY C 1 43 ? 9.705 55.987 24.108 1.00 9.70 43 GLY C C 1
ATOM 4838 O O . GLY C 1 43 ? 10.368 57.027 24.259 1.00 11.74 43 GLY C O 1
ATOM 4839 N N . SER C 1 44 ? 9.363 55.510 22.917 1.00 9.48 44 SER C N 1
ATOM 4840 C CA . SER C 1 44 ? 9.685 56.225 21.678 1.00 10.74 44 SER C CA 1
ATOM 4841 C C . SER C 1 44 ? 8.578 56.072 20.654 1.00 10.72 44 SER C C 1
ATOM 4842 O O . SER C 1 44 ? 8.820 56.163 19.454 1.00 12.56 44 SER C O 1
ATOM 4845 N N . GLY C 1 45 ? 7.354 55.854 21.125 1.00 9.71 45 GLY C N 1
ATOM 4846 C CA . GLY C 1 45 ? 6.214 55.787 20.216 1.00 8.56 45 GLY C CA 1
ATOM 4847 C C . GLY C 1 45 ? 6.068 54.468 19.474 1.00 9.43 45 GLY C C 1
ATOM 4848 O O . GLY C 1 45 ? 5.342 54.421 18.477 1.00 10.76 45 GLY C O 1
ATOM 4849 N N . ARG C 1 46 ? 6.701 53.396 19.971 1.00 9.08 46 ARG C N 1
ATOM 4850 C CA . ARG C 1 46 ? 6.653 52.121 19.258 1.00 8.99 46 ARG C CA 1
ATOM 4851 C C . ARG C 1 46 ? 5.288 51.466 19.326 1.00 8.85 46 ARG C C 1
ATOM 4852 O O . ARG C 1 46 ? 5.015 50.525 18.582 1.00 10.56 46 ARG C O 1
ATOM 4860 N N . LEU C 1 47 ? 4.432 51.954 20.230 1.00 7.58 47 LEU C N 1
ATOM 4861 C CA . LEU C 1 47 ? 3.089 51.398 20.382 1.00 7.53 47 LEU C CA 1
ATOM 4862 C C . LEU C 1 47 ? 2.061 52.539 20.318 1.00 7.61 47 LEU C C 1
ATOM 4863 O O . LEU C 1 47 ? 1.005 52.495 20.969 1.00 7.81 47 LEU C O 1
ATOM 4868 N N . LYS C 1 48 ? 2.370 53.564 19.529 1.00 8.62 48 LYS C N 1
ATOM 4869 C CA . LYS C 1 48 ? 1.529 54.760 19.518 1.00 8.90 48 LYS C CA 1
ATOM 4870 C C . LYS C 1 48 ? 0.080 54.412 19.144 1.00 8.40 48 LYS C C 1
ATOM 4871 O O . LYS C 1 48 ? -0.177 53.792 18.096 1.00 9.35 48 LYS C O 1
ATOM 4877 N N . ASP C 1 49 ? -0.841 54.835 20.014 1.00 9.06 49 ASP C N 1
ATOM 4878 C CA . ASP C 1 49 ? -2.280 54.613 19.832 1.00 10.73 49 ASP C CA 1
ATOM 4879 C C . ASP C 1 49 ? -2.719 53.139 19.785 1.00 9.58 49 ASP C C 1
ATOM 4880 O O . ASP C 1 49 ? -3.842 52.831 19.375 1.00 10.69 49 ASP C O 1
ATOM 4885 N N . ARG C 1 50 ? -1.844 52.228 20.205 1.00 8.26 50 ARG C N 1
ATOM 4886 C CA . ARG C 1 50 ? -2.270 50.849 20.409 1.00 7.28 50 ARG C CA 1
ATOM 4887 C C . ARG C 1 50 ? -3.180 50.776 21.639 1.00 7.27 50 ARG C C 1
ATOM 4888 O O . ARG C 1 50 ? -3.297 51.732 22.423 1.00 7.97 50 ARG C O 1
ATOM 4896 N N . LYS C 1 51 ? -3.823 49.629 21.807 1.00 6.83 51 LYS C N 1
ATOM 4897 C CA . LYS C 1 51 ? -4.849 49.436 22.839 1.00 6.78 51 LYS C CA 1
ATOM 4898 C C . LYS C 1 51 ? -4.599 48.075 23.459 1.00 6.12 51 LYS C C 1
ATOM 4899 O O . LYS C 1 51 ? -4.794 47.044 22.817 1.00 7.53 51 LYS C O 1
ATOM 4905 N N . ALA C 1 52 ? -4.133 48.071 24.705 1.00 6.40 52 ALA C N 1
ATOM 4906 C CA . ALA C 1 52 ? -3.643 46.850 25.355 1.00 5.53 52 ALA C CA 1
ATOM 4907 C C . ALA C 1 52 ? -4.514 46.427 26.526 1.00 5.38 52 ALA C C 1
ATOM 4908 O O . ALA C 1 52 ? -4.973 47.267 27.316 1.00 6.19 52 ALA C O 1
ATOM 4910 N N . LEU C 1 53 ? -4.707 45.111 26.658 1.00 5.47 53 LEU C N 1
ATOM 4911 C CA . LEU C 1 53 ? -5.175 44.520 27.899 1.00 5.37 53 LEU C CA 1
ATOM 4912 C C . LEU C 1 53 ? -4.026 43.748 28.501 1.00 4.83 53 LEU C C 1
ATOM 4913 O O . LEU C 1 53 ? -3.424 42.896 27.828 1.00 5.81 53 LEU C O 1
ATOM 4918 N N . VAL C 1 54 ? -3.749 44.014 29.780 1.00 4.93 54 VAL C N 1
ATOM 4919 C CA . VAL C 1 54 ? -2.683 43.314 30.510 1.00 4.56 54 VAL C CA 1
ATOM 4920 C C . VAL C 1 54 ? -3.296 42.661 31.743 1.00 4.19 54 VAL C C 1
ATOM 4921 O O . VAL C 1 54 ? -3.801 43.371 32.647 1.00 5.19 54 VAL C O 1
ATOM 4925 N N . THR C 1 55 ? -3.287 41.335 31.790 1.00 4.34 55 THR C N 1
ATOM 4926 C CA . THR C 1 55 ? -3.692 40.660 33.030 1.00 4.59 55 THR C CA 1
ATOM 4927 C C . THR C 1 55 ? -2.486 40.613 33.979 1.00 4.44 55 THR C C 1
ATOM 4928 O O . THR C 1 55 ? -1.334 40.618 33.527 1.00 5.13 55 THR C O 1
ATOM 4932 N N . GLY C 1 56 ? -2.743 40.648 35.291 1.00 4.70 56 GLY C N 1
ATOM 4933 C CA . GLY C 1 56 ? -1.683 40.834 36.249 1.00 4.79 56 GLY C CA 1
ATOM 4934 C C . GLY C 1 56 ? -1.034 42.199 36.092 1.00 4.81 56 GLY C C 1
ATOM 4935 O O . GLY C 1 56 ? 0.145 42.374 36.442 1.00 5.42 56 GLY C O 1
ATOM 4936 N N . GLY C 1 57 ? -1.778 43.203 35.639 1.00 4.74 57 GLY C N 1
ATOM 4937 C CA . GLY C 1 57 ? -1.156 44.490 35.355 1.00 5.00 57 GLY C CA 1
ATOM 4938 C C . GLY C 1 57 ? -0.952 45.382 36.571 1.00 5.07 57 GLY C C 1
ATOM 4939 O O . GLY C 1 57 ? -0.384 46.477 36.447 1.00 5.83 57 GLY C O 1
ATOM 4940 N N . ASP C 1 58 ? -1.417 44.924 37.741 1.00 5.03 58 ASP C N 1
ATOM 4941 C CA . ASP C 1 58 ? -1.284 45.662 39.005 1.00 5.00 58 ASP C CA 1
ATOM 4942 C C . ASP C 1 58 ? 0.122 45.646 39.589 1.00 4.70 58 ASP C C 1
ATOM 4943 O O . ASP C 1 58 ? 0.513 46.570 40.331 1.00 5.29 58 ASP C O 1
ATOM 4948 N N . SER C 1 59 ? 0.876 44.579 39.319 1.00 4.25 59 SER C N 1
ATOM 4949 C CA . SER C 1 59 ? 2.130 44.342 40.041 1.00 4.47 59 SER C CA 1
ATOM 4950 C C . SER C 1 59 ? 3.088 43.530 39.172 1.00 4.48 59 SER C C 1
ATOM 4951 O O . SER C 1 59 ? 2.693 42.922 38.172 1.00 4.77 59 SER C O 1
ATOM 4954 N N . GLY C 1 60 ? 4.355 43.500 39.574 1.00 4.44 60 GLY C N 1
ATOM 4955 C CA . GLY C 1 60 ? 5.298 42.561 38.995 1.00 4.50 60 GLY C CA 1
ATOM 4956 C C . GLY C 1 60 ? 5.520 42.764 37.509 1.00 5.05 60 GLY C C 1
ATOM 4957 O O . GLY C 1 60 ? 5.614 43.894 36.980 1.00 5.39 60 GLY C O 1
ATOM 4958 N N . ILE C 1 61 ? 5.694 41.642 36.818 1.00 4.72 61 ILE C N 1
ATOM 4959 C CA . ILE C 1 61 ? 6.009 41.654 35.382 1.00 4.75 61 ILE C CA 1
ATOM 4960 C C . ILE C 1 61 ? 4.878 42.283 34.546 1.00 4.67 61 ILE C C 1
ATOM 4961 O O . ILE C 1 61 ? 5.140 43.063 33.626 1.00 5.37 61 ILE C O 1
ATOM 4966 N N . GLY C 1 62 ? 3.627 41.968 34.867 1.00 4.58 62 GLY C N 1
ATOM 4967 C CA . GLY C 1 62 ? 2.496 42.562 34.180 1.00 5.42 62 GLY C CA 1
ATOM 4968 C C . GLY C 1 62 ? 2.492 44.079 34.328 1.00 5.00 62 GLY C C 1
ATOM 4969 O O . GLY C 1 62 ? 2.221 44.816 33.385 1.00 5.23 62 GLY C O 1
ATOM 4970 N N . ARG C 1 63 ? 2.781 44.556 35.541 1.00 4.64 63 ARG C N 1
ATOM 4971 C CA . ARG C 1 63 ? 2.903 45.998 35.763 1.00 4.48 63 ARG C CA 1
ATOM 4972 C C . ARG C 1 63 ? 4.016 46.603 34.929 1.00 5.14 63 ARG C C 1
ATOM 4973 O O . ARG C 1 63 ? 3.839 47.676 34.351 1.00 5.61 63 ARG C O 1
ATOM 4981 N N . ALA C 1 64 ? 5.182 45.958 34.878 1.00 4.57 64 ALA C N 1
ATOM 4982 C CA . ALA C 1 64 ? 6.251 46.490 34.048 1.00 5.40 64 ALA C CA 1
ATOM 4983 C C . ALA C 1 64 ? 5.826 46.605 32.585 1.00 4.55 64 ALA C C 1
ATOM 4984 O O . ALA C 1 64 ? 6.168 47.579 31.907 1.00 5.68 64 ALA C O 1
ATOM 4986 N N . ALA C 1 65 ? 5.105 45.596 32.094 1.00 4.89 65 ALA C N 1
ATOM 4987 C CA . ALA C 1 65 ? 4.605 45.640 30.723 1.00 5.26 65 ALA C CA 1
ATOM 4988 C C . ALA C 1 65 ? 3.580 46.771 30.542 1.00 5.52 65 ALA C C 1
ATOM 4989 O O . ALA C 1 65 ? 3.642 47.512 29.580 1.00 5.73 65 ALA C O 1
ATOM 4991 N N . ALA C 1 66 ? 2.660 46.909 31.494 1.00 5.31 66 ALA C N 1
ATOM 4992 C CA . ALA C 1 66 ? 1.633 47.951 31.417 1.00 5.85 66 ALA C CA 1
ATOM 4993 C C . ALA C 1 66 ? 2.234 49.340 31.405 1.00 5.90 66 ALA C C 1
ATOM 4994 O O . ALA C 1 66 ? 1.833 50.181 30.587 1.00 7.04 66 ALA C O 1
ATOM 4996 N N . ILE C 1 67 ? 3.214 49.559 32.277 1.00 4.79 67 ILE C N 1
ATOM 4997 C CA . ILE C 1 67 ? 3.898 50.853 32.327 1.00 6.04 67 ILE C CA 1
ATOM 4998 C C . ILE C 1 67 ? 4.590 51.122 30.992 1.00 5.64 67 ILE C C 1
ATOM 4999 O O . ILE C 1 67 ? 4.408 52.197 30.393 1.00 5.90 67 ILE C O 1
ATOM 5004 N N . ALA C 1 68 ? 5.372 50.146 30.533 1.00 5.16 68 ALA C N 1
ATOM 5005 C CA . ALA C 1 68 ? 6.115 50.374 29.296 1.00 5.62 68 ALA C CA 1
ATOM 5006 C C . ALA C 1 68 ? 5.185 50.561 28.090 1.00 5.24 68 ALA C C 1
ATOM 5007 O O . ALA C 1 68 ? 5.507 51.341 27.198 1.00 6.01 68 ALA C O 1
ATOM 5009 N N . TYR C 1 69 ? 4.074 49.832 28.052 1.00 5.12 69 TYR C N 1
ATOM 5010 C CA . TYR C 1 69 ? 3.126 49.994 26.963 1.00 5.08 69 TYR C CA 1
ATOM 5011 C C . TYR C 1 69 ? 2.595 51.432 26.931 1.00 5.47 69 TYR C C 1
ATOM 5012 O O . TYR C 1 69 ? 2.546 52.065 25.865 1.00 5.39 69 TYR C O 1
ATOM 5021 N N . ALA C 1 70 ? 2.214 51.968 28.096 1.00 5.69 70 ALA C N 1
ATOM 5022 C CA . ALA C 1 70 ? 1.787 53.365 28.141 1.00 5.89 70 ALA C CA 1
ATOM 5023 C C . ALA C 1 70 ? 2.932 54.304 27.760 1.00 6.24 70 ALA C C 1
ATOM 5024 O O . ALA C 1 70 ? 2.706 55.297 27.049 1.00 6.56 70 ALA C O 1
ATOM 5026 N N . ARG C 1 71 ? 4.142 54.019 28.230 1.00 5.40 71 ARG C N 1
ATOM 5027 C CA . ARG C 1 71 ? 5.285 54.874 27.902 1.00 6.07 71 ARG C CA 1
ATOM 5028 C C . ARG C 1 71 ? 5.512 54.897 26.392 1.00 6.46 71 ARG C C 1
ATOM 5029 O O . ARG C 1 71 ? 6.001 55.903 25.870 1.00 6.79 71 ARG C O 1
ATOM 5037 N N . GLU C 1 72 ? 5.174 53.804 25.705 1.00 6.17 72 GLU C N 1
ATOM 5038 C CA . GLU C 1 72 ? 5.354 53.667 24.249 1.00 6.34 72 GLU C CA 1
ATOM 5039 C C . GLU C 1 72 ? 4.136 54.156 23.461 1.00 6.43 72 GLU C C 1
ATOM 5040 O O . GLU C 1 72 ? 4.130 54.073 22.228 1.00 7.30 72 GLU C O 1
ATOM 5046 N N . GLY C 1 73 ? 3.142 54.709 24.162 1.00 6.63 73 GLY C N 1
ATOM 5047 C CA . GLY C 1 73 ? 2.034 55.361 23.486 1.00 7.63 73 GLY C CA 1
ATOM 5048 C C . GLY C 1 73 ? 0.720 54.609 23.452 1.00 7.61 73 GLY C C 1
ATOM 5049 O O . GLY C 1 73 ? -0.217 55.056 22.782 1.00 7.73 73 GLY C O 1
ATOM 5050 N N . ALA C 1 74 ? 0.621 53.488 24.176 1.00 6.90 74 ALA C N 1
ATOM 5051 C CA . ALA C 1 74 ? -0.614 52.693 24.158 1.00 6.08 74 ALA C CA 1
ATOM 5052 C C . ALA C 1 74 ? -1.544 53.103 25.298 1.00 6.68 74 ALA C C 1
ATOM 5053 O O . ALA C 1 74 ? -1.080 53.429 26.411 1.00 7.47 74 ALA C O 1
ATOM 5055 N N . ASP C 1 75 ? -2.854 53.011 25.053 1.00 6.60 75 ASP C N 1
ATOM 5056 C CA . ASP C 1 75 ? -3.829 53.018 26.172 1.00 6.78 75 ASP C CA 1
ATOM 5057 C C . ASP C 1 75 ? -3.900 51.615 26.747 1.00 6.63 75 ASP C C 1
ATOM 5058 O O . ASP C 1 75 ? -3.729 50.634 26.002 1.00 6.88 75 ASP C O 1
ATOM 5063 N N . VAL C 1 76 ? -4.125 51.515 28.057 1.00 6.21 76 VAL C N 1
ATOM 5064 C CA . VAL C 1 76 ? -3.943 50.244 28.757 1.00 6.66 76 VAL C CA 1
ATOM 5065 C C . VAL C 1 76 ? -5.046 49.958 29.748 1.00 6.03 76 VAL C C 1
ATOM 5066 O O . VAL C 1 76 ? -5.332 50.780 30.633 1.00 6.65 76 VAL C O 1
ATOM 5070 N N . ALA C 1 77 ? -5.660 48.791 29.580 1.00 5.25 77 ALA C N 1
ATOM 5071 C CA . ALA C 1 77 ? -6.581 48.214 30.546 1.00 5.57 77 ALA C CA 1
ATOM 5072 C C . ALA C 1 77 ? -5.841 47.143 31.334 1.00 5.15 77 ALA C C 1
ATOM 5073 O O . ALA C 1 77 ? -5.137 46.309 30.737 1.00 6.47 77 ALA C O 1
ATOM 5075 N N . ILE C 1 78 ? -5.982 47.167 32.661 1.00 5.46 78 ILE C N 1
ATOM 5076 C CA . ILE C 1 78 ? -5.389 46.141 33.506 1.00 5.00 78 ILE C CA 1
ATOM 5077 C C . ILE C 1 78 ? -6.445 45.337 34.231 1.00 4.96 78 ILE C C 1
ATOM 5078 O O . ILE C 1 78 ? -7.432 45.890 34.700 1.00 5.85 78 ILE C O 1
ATOM 5083 N N . ASN C 1 79 ? -6.203 44.037 34.325 1.00 4.70 79 ASN C N 1
ATOM 5084 C CA . ASN C 1 79 ? -6.960 43.157 35.207 1.00 5.29 79 ASN C CA 1
ATOM 5085 C C . ASN C 1 79 ? -6.036 42.690 36.332 1.00 4.98 79 ASN C C 1
ATOM 5086 O O . ASN C 1 79 ? -4.804 42.710 36.198 1.00 5.65 79 ASN C O 1
ATOM 5091 N N . TYR C 1 80 ? -6.664 42.330 37.459 1.00 4.69 80 TYR C N 1
ATOM 5092 C CA . TYR C 1 80 ? -6.003 42.023 38.736 1.00 4.74 80 TYR C CA 1
ATOM 5093 C C . TYR C 1 80 ? -7.123 41.616 39.685 1.00 5.15 80 TYR C C 1
ATOM 5094 O O . TYR C 1 80 ? -8.300 41.774 39.344 1.00 5.87 80 TYR C O 1
ATOM 5103 N N . LEU C 1 81 ? -6.782 41.090 40.857 1.00 5.26 81 LEU C N 1
ATOM 5104 C CA . LEU C 1 81 ? -7.803 40.736 41.858 1.00 5.69 81 LEU C CA 1
ATOM 5105 C C . LEU C 1 81 ? -8.139 41.950 42.720 1.00 5.26 81 LEU C C 1
ATOM 5106 O O . LEU C 1 81 ? -7.262 42.752 43.015 1.00 5.64 81 LEU C O 1
ATOM 5111 N N . PRO C 1 82 ? -9.394 42.098 43.165 1.00 5.48 82 PRO C N 1
ATOM 5112 C CA . PRO C 1 82 ? -9.761 43.315 43.917 1.00 7.49 82 PRO C CA 1
ATOM 5113 C C . PRO C 1 82 ? -8.930 43.553 45.179 1.00 6.97 82 PRO C C 1
ATOM 5114 O O . PRO C 1 82 ? -8.732 44.719 45.555 1.00 7.46 82 PRO C O 1
ATOM 5118 N N . ALA C 1 83 ? -8.424 42.497 45.825 1.00 6.57 83 ALA C N 1
ATOM 5119 C CA . ALA C 1 83 ? -7.533 42.670 46.975 1.00 6.77 83 ALA C CA 1
ATOM 5120 C C . ALA C 1 83 ? -6.252 43.438 46.631 1.00 6.70 83 ALA C C 1
ATOM 5121 O O . ALA C 1 83 ? -5.542 43.907 47.526 1.00 7.97 83 ALA C O 1
ATOM 5123 N N . GLU C 1 84 ? -5.930 43.534 45.345 1.00 6.27 84 GLU C N 1
ATOM 5124 C CA . GLU C 1 84 ? -4.716 44.229 44.875 1.00 6.28 84 GLU C CA 1
ATOM 5125 C C . GLU C 1 84 ? -4.953 45.673 44.442 1.00 6.47 84 GLU C C 1
ATOM 5126 O O . GLU C 1 84 ? -4.093 46.278 43.786 1.00 6.80 84 GLU C O 1
ATOM 5132 N N . GLU C 1 85 ? -6.074 46.251 44.860 1.00 6.27 85 GLU C N 1
ATOM 5133 C CA . GLU C 1 85 ? -6.451 47.588 44.432 1.00 7.22 85 GLU C CA 1
ATOM 5134 C C . GLU C 1 85 ? -5.384 48.641 44.706 1.00 7.00 85 GLU C C 1
ATOM 5135 O O . GLU C 1 85 ? -5.203 49.564 43.899 1.00 7.62 85 GLU C O 1
ATOM 5141 N N . GLU C 1 86 ? -4.675 48.535 45.830 1.00 6.77 86 GLU C N 1
ATOM 5142 C CA . GLU C 1 86 ? -3.647 49.537 46.106 1.00 7.77 86 GLU C CA 1
ATOM 5143 C C . GLU C 1 86 ? -2.602 49.581 44.982 1.00 6.90 86 GLU C C 1
ATOM 5144 O O . GLU C 1 86 ? -2.183 50.655 44.487 1.00 8.41 86 GLU C O 1
ATOM 5150 N N . ASP C 1 87 ? -2.117 48.397 44.614 1.00 6.45 87 ASP C N 1
ATOM 5151 C CA . ASP C 1 87 ? -1.115 48.286 43.545 1.00 6.15 87 ASP C CA 1
ATOM 5152 C C . ASP C 1 87 ? -1.708 48.771 42.234 1.00 5.33 87 ASP C C 1
ATOM 5153 O O . ASP C 1 87 ? -1.065 49.525 41.498 1.00 6.12 87 ASP C O 1
ATOM 5158 N N . ALA C 1 88 ? -2.937 48.369 41.927 1.00 5.26 88 ALA C N 1
ATOM 5159 C CA . ALA C 1 88 ? -3.584 48.792 40.682 1.00 5.38 88 ALA C CA 1
ATOM 5160 C C . ALA C 1 88 ? -3.716 50.304 40.586 1.00 5.50 88 ALA C C 1
ATOM 5161 O O . ALA C 1 88 ? -3.544 50.872 39.506 1.00 6.36 88 ALA C O 1
ATOM 5163 N N . GLN C 1 89 ? -4.087 50.956 41.691 1.00 5.68 89 GLN C N 1
ATOM 5164 C CA . GLN C 1 89 ? -4.222 52.413 41.668 1.00 6.35 89 GLN C CA 1
ATOM 5165 C C . GLN C 1 89 ? -2.889 53.092 41.363 1.00 6.30 89 GLN C C 1
ATOM 5166 O O . GLN C 1 89 ? -2.868 54.140 40.718 1.00 7.53 89 GLN C O 1
ATOM 5172 N N . GLN C 1 90 ? -1.782 52.506 41.816 1.00 5.97 90 GLN C N 1
ATOM 5173 C CA . GLN C 1 90 ? -0.477 53.047 41.464 1.00 5.88 90 GLN C CA 1
ATOM 5174 C C . GLN C 1 90 ? -0.262 52.961 39.957 1.00 6.19 90 GLN C C 1
ATOM 5175 O O . GLN C 1 90 ? 0.262 53.901 39.348 1.00 6.40 90 GLN C O 1
ATOM 5181 N N . VAL C 1 91 ? -0.666 51.839 39.357 1.00 5.75 91 VAL C N 1
ATOM 5182 C CA . VAL C 1 91 ? -0.473 51.667 37.912 1.00 5.55 91 VAL C CA 1
ATOM 5183 C C . VAL C 1 91 ? -1.390 52.608 37.125 1.00 6.00 91 VAL C C 1
ATOM 5184 O O . VAL C 1 91 ? -0.968 53.162 36.116 1.00 6.25 91 VAL C O 1
ATOM 5188 N N . LYS C 1 92 ? -2.607 52.823 37.620 1.00 5.95 92 LYS C N 1
ATOM 5189 C CA . LYS C 1 92 ? -3.499 53.806 37.006 1.00 6.25 92 LYS C CA 1
ATOM 5190 C C . LYS C 1 92 ? -2.790 55.158 36.899 1.00 6.39 92 LYS C C 1
ATOM 5191 O O . LYS C 1 92 ? -2.783 55.783 35.831 1.00 7.27 92 LYS C O 1
ATOM 5197 N N . ALA C 1 93 ? -2.205 55.628 38.009 1.00 6.25 93 ALA C N 1
ATOM 5198 C CA . ALA C 1 93 ? -1.524 56.911 37.991 1.00 6.51 93 ALA C CA 1
ATOM 5199 C C . ALA C 1 93 ? -0.354 56.880 37.016 1.00 6.35 93 ALA C C 1
ATOM 5200 O O . ALA C 1 93 ? -0.144 57.861 36.281 1.00 7.44 93 ALA C O 1
ATOM 5202 N N . LEU C 1 94 ? 0.447 55.806 37.025 1.00 6.58 94 LEU C N 1
ATOM 5203 C CA . LEU C 1 94 ? 1.597 55.714 36.106 1.00 6.65 94 LEU C CA 1
ATOM 5204 C C . LEU C 1 94 ? 1.182 55.795 34.654 1.00 5.92 94 LEU C C 1
ATOM 5205 O O . LEU C 1 94 ? 1.827 56.479 33.851 1.00 6.66 94 LEU C O 1
ATOM 5210 N N . ILE C 1 95 ? 0.120 55.076 34.299 1.00 6.31 95 ILE C N 1
ATOM 5211 C CA . ILE C 1 95 ? -0.382 55.111 32.929 1.00 6.66 95 ILE C CA 1
ATOM 5212 C C . ILE C 1 95 ? -0.818 56.539 32.564 1.00 6.43 95 ILE C C 1
ATOM 5213 O O . ILE C 1 95 ? -0.464 57.079 31.497 1.00 7.46 95 ILE C O 1
ATOM 5218 N N . GLU C 1 96 ? -1.592 57.171 33.449 1.00 6.64 96 GLU C N 1
ATOM 5219 C CA . GLU C 1 96 ? -2.046 58.534 33.173 1.00 6.42 96 GLU C CA 1
ATOM 5220 C C . GLU C 1 96 ? -0.892 59.528 33.072 1.00 6.45 96 GLU C C 1
ATOM 5221 O O . GLU C 1 96 ? -0.959 60.514 32.296 1.00 7.54 96 GLU C O 1
ATOM 5227 N N . GLU C 1 97 ? 0.153 59.280 33.863 1.00 6.27 97 GLU C N 1
ATOM 5228 C CA . GLU C 1 97 ? 1.362 60.120 33.834 1.00 7.30 97 GLU C CA 1
ATOM 5229 C C . GLU C 1 97 ? 2.191 59.938 32.558 1.00 7.06 97 GLU C C 1
ATOM 5230 O O . GLU C 1 97 ? 3.102 60.737 32.304 1.00 8.24 97 GLU C O 1
ATOM 5236 N N . CYS C 1 98 ? 1.853 58.943 31.735 1.00 6.98 98 CYS C N 1
ATOM 5237 C CA . CYS C 1 98 ? 2.370 58.800 30.371 1.00 7.58 98 CYS C CA 1
ATOM 5238 C C . CYS C 1 98 ? 1.497 59.529 29.369 1.00 7.62 98 CYS C C 1
ATOM 5239 O O . CYS C 1 98 ? 1.780 59.507 28.181 1.00 9.32 98 CYS C O 1
ATOM 5242 N N . GLY C 1 99 ? 0.432 60.157 29.826 1.00 6.79 99 GLY C N 1
ATOM 5243 C CA . GLY C 1 99 ? -0.467 60.839 28.922 1.00 7.97 99 GLY C CA 1
ATOM 5244 C C . GLY C 1 99 ? -1.541 59.953 28.325 1.00 8.25 99 GLY C C 1
ATOM 5245 O O . GLY C 1 99 ? -2.235 60.381 27.401 1.00 10.61 99 GLY C O 1
ATOM 5246 N N . ARG C 1 100 ? -1.659 58.712 28.800 1.00 7.17 100 ARG C N 1
ATOM 5247 C CA . ARG C 1 100 ? -2.569 57.739 28.185 1.00 6.88 100 ARG C CA 1
ATOM 5248 C C . ARG C 1 100 ? -3.770 57.447 29.062 1.00 7.28 100 ARG C C 1
ATOM 5249 O O . ARG C 1 100 ? -3.852 57.905 30.217 1.00 8.35 100 ARG C O 1
ATOM 5257 N N . LYS C 1 101 ? -4.711 56.688 28.507 1.00 6.96 101 LYS C N 1
ATOM 5258 C CA . LYS C 1 101 ? -5.896 56.270 29.245 1.00 7.65 101 LYS C CA 1
ATOM 5259 C C . LYS C 1 101 ? -5.638 54.953 29.961 1.00 6.90 101 LYS C C 1
ATOM 5260 O O . LYS C 1 101 ? -5.093 54.010 29.365 1.00 7.47 101 LYS C O 1
ATOM 5266 N N . ALA C 1 102 ? -6.005 54.921 31.235 1.00 6.68 102 ALA C N 1
ATOM 5267 C CA . ALA C 1 102 ? -5.959 53.718 32.071 1.00 6.83 102 ALA C CA 1
ATOM 5268 C C . ALA C 1 102 ? -7.369 53.205 32.341 1.00 7.53 102 ALA C C 1
ATOM 5269 O O . ALA C 1 102 ? -8.256 54.008 32.663 1.00 9.25 102 ALA C O 1
ATOM 5271 N N . VAL C 1 103 ? -7.570 51.900 32.252 1.00 6.89 103 VAL C N 1
ATOM 5272 C CA . VAL C 1 103 ? -8.840 51.284 32.606 1.00 7.40 103 VAL C CA 1
ATOM 5273 C C . VAL C 1 103 ? -8.548 50.151 33.568 1.00 6.76 103 VAL C C 1
ATOM 5274 O O . VAL C 1 103 ? -7.736 49.277 33.279 1.00 7.83 103 VAL C O 1
ATOM 5278 N N . LEU C 1 104 ? -9.196 50.176 34.733 1.00 6.70 104 LEU C N 1
ATOM 5279 C CA . LEU C 1 104 ? -9.003 49.154 35.757 1.00 6.22 104 LEU C CA 1
ATOM 5280 C C . LEU C 1 104 ? -10.206 48.215 35.783 1.00 6.13 104 LEU C C 1
ATOM 5281 O O . LEU C 1 104 ? -11.342 48.647 36.034 1.00 7.27 104 LEU C O 1
ATOM 5286 N N . LEU C 1 105 ? -9.963 46.937 35.510 1.00 5.64 105 LEU C N 1
ATOM 5287 C CA . LEU C 1 105 ? -11.032 45.929 35.417 1.00 5.60 105 LEU C CA 1
ATOM 5288 C C . LEU C 1 105 ? -10.719 44.762 36.357 1.00 6.25 105 LEU C C 1
ATOM 5289 O O . LEU C 1 105 ? -10.303 43.691 35.926 1.00 7.03 105 LEU C O 1
ATOM 5294 N N . PRO C 1 106 ? -10.945 44.953 37.661 1.00 6.75 106 PRO C N 1
ATOM 5295 C CA . PRO C 1 106 ? -10.669 43.880 38.626 1.00 6.72 106 PRO C CA 1
ATOM 5296 C C . PRO C 1 106 ? -11.632 42.699 38.484 1.00 6.80 106 PRO C C 1
ATOM 5297 O O . PRO C 1 106 ? -12.797 42.874 38.140 1.00 7.32 106 PRO C O 1
ATOM 5301 N N . GLY C 1 107 ? -11.126 41.499 38.746 1.00 6.03 107 GLY C N 1
ATOM 5302 C CA . GLY C 1 107 ? -11.974 40.300 38.788 1.00 6.66 107 GLY C CA 1
ATOM 5303 C C . GLY C 1 107 ? -11.156 39.036 38.688 1.00 6.55 107 GLY C C 1
ATOM 5304 O O . GLY C 1 107 ? -10.000 39.075 38.263 1.00 7.52 107 GLY C O 1
ATOM 5305 N N . ASP C 1 108 ? -11.776 37.920 39.049 1.00 6.48 108 ASP C N 1
ATOM 5306 C CA . ASP C 1 108 ? -11.104 36.632 39.197 1.00 6.85 108 ASP C CA 1
ATOM 5307 C C . ASP C 1 108 ? -11.195 35.858 37.885 1.00 6.83 108 ASP C C 1
ATOM 5308 O O . ASP C 1 108 ? -12.280 35.470 37.431 1.00 7.19 108 ASP C O 1
ATOM 5313 N N . LEU C 1 109 ? -10.039 35.669 37.265 1.00 6.12 109 LEU C N 1
ATOM 5314 C CA . LEU C 1 109 ? -9.939 34.963 35.985 1.00 7.22 109 LEU C CA 1
ATOM 5315 C C . LEU C 1 109 ? -10.296 33.510 36.043 1.00 6.83 109 LEU C C 1
ATOM 5316 O O . LEU C 1 109 ? -10.506 32.891 34.982 1.00 7.19 109 LEU C O 1
ATOM 5321 N N . SER C 1 110 ? -10.362 32.929 37.245 1.00 6.69 110 SER C N 1
ATOM 5322 C CA . SER C 1 110 ? -10.786 31.534 37.312 1.00 7.88 110 SER C CA 1
ATOM 5323 C C . SER C 1 110 ? -12.286 31.374 37.131 1.00 8.45 110 SER C C 1
ATOM 5324 O O . SER C 1 110 ? -12.784 30.247 37.018 1.00 10.03 110 SER C O 1
ATOM 5327 N N . ASP C 1 111 ? -13.006 32.487 37.159 1.00 7.84 111 ASP C N 1
ATOM 5328 C CA . ASP C 1 111 ? -14.435 32.505 36.834 1.00 9.32 111 ASP C CA 1
ATOM 5329 C C . ASP C 1 111 ? -14.543 32.718 35.327 1.00 8.20 111 ASP C C 1
ATOM 5330 O O . ASP C 1 111 ? -14.215 33.800 34.823 1.00 8.52 111 ASP C O 1
ATOM 5335 N N . GLU C 1 112 ? -14.992 31.688 34.609 1.00 8.80 112 GLU C N 1
ATOM 5336 C CA . GLU C 1 112 ? -14.994 31.707 33.152 1.00 9.07 112 GLU C CA 1
ATOM 5337 C C . GLU C 1 112 ? -15.845 32.858 32.630 1.00 8.30 112 GLU C C 1
ATOM 5338 O O . GLU C 1 112 ? -15.467 33.525 31.665 1.00 7.66 112 GLU C O 1
ATOM 5344 N N . SER C 1 113 ? -17.003 33.109 33.255 1.00 8.33 113 SER C N 1
ATOM 5345 C CA . SER C 1 113 ? -17.843 34.209 32.802 1.00 9.61 113 SER C CA 1
ATOM 5346 C C . SER C 1 113 ? -17.086 35.545 32.882 1.00 9.04 113 SER C C 1
ATOM 5347 O O . SER C 1 113 ? -17.206 36.387 31.996 1.00 8.84 113 SER C O 1
ATOM 5350 N N . PHE C 1 114 ? -16.340 35.758 33.968 1.00 8.53 114 PHE C N 1
ATOM 5351 C CA . PHE C 1 114 ? -15.622 37.003 34.101 1.00 7.47 114 PHE C CA 1
ATOM 5352 C C . PHE C 1 114 ? -14.486 37.050 33.080 1.00 7.00 114 PHE C C 1
ATOM 5353 O O . PHE C 1 114 ? -14.267 38.066 32.419 1.00 7.43 114 PHE C O 1
ATOM 5361 N N . ALA C 1 115 ? -13.733 35.959 32.957 1.00 7.67 115 ALA C N 1
ATOM 5362 C CA . ALA C 1 115 ? -12.615 35.927 32.015 1.00 8.28 115 ALA C CA 1
ATOM 5363 C C . ALA C 1 115 ? -13.059 36.278 30.602 1.00 9.26 115 ALA C C 1
ATOM 5364 O O . ALA C 1 115 ? -12.367 37.000 29.891 1.00 10.36 115 ALA C O 1
ATOM 5366 N N . ARG C 1 116 ? -14.196 35.745 30.184 1.00 9.13 116 ARG C N 1
ATOM 5367 C CA . ARG C 1 116 ? -14.710 36.031 28.851 1.00 10.11 116 ARG C CA 1
ATOM 5368 C C . ARG C 1 116 ? -15.203 37.472 28.730 1.00 10.38 116 ARG C C 1
ATOM 5369 O O . ARG C 1 116 ? -14.954 38.165 27.720 1.00 12.56 116 ARG C O 1
ATOM 5377 N N . SER C 1 117 ? -15.900 37.946 29.752 1.00 9.09 117 SER C N 1
ATOM 5378 C CA . SER C 1 117 ? -16.406 39.315 29.674 1.00 10.81 117 SER C CA 1
ATOM 5379 C C . SER C 1 117 ? -15.292 40.359 29.647 1.00 12.07 117 SER C C 1
ATOM 5380 O O . SER C 1 117 ? -15.447 41.431 29.060 1.00 11.82 117 SER C O 1
ATOM 5383 N N . LEU C 1 118 ? -14.165 40.048 30.273 1.00 11.63 118 LEU C N 1
ATOM 5384 C CA . LEU C 1 118 ? -13.032 40.980 30.399 1.00 9.91 118 LEU C CA 1
ATOM 5385 C C . LEU C 1 118 ? -12.586 41.548 29.051 1.00 8.25 118 LEU C C 1
ATOM 5386 O O . LEU C 1 118 ? -12.329 42.737 28.911 1.00 8.13 118 LEU C O 1
ATOM 5391 N N . VAL C 1 119 ? -12.470 40.684 28.066 1.00 9.16 119 VAL C N 1
ATOM 5392 C CA A VAL C 1 119 ? -12.055 41.069 26.740 0.50 8.45 119 VAL C CA 1
ATOM 5393 C CA B VAL C 1 119 ? -12.003 41.149 26.768 0.50 10.60 119 VAL C CA 1
ATOM 5394 C C . VAL C 1 119 ? -12.980 42.147 26.145 1.00 8.43 119 VAL C C 1
ATOM 5395 O O . VAL C 1 119 ? -12.553 43.153 25.586 1.00 8.98 119 VAL C O 1
ATOM 5402 N N . HIS C 1 120 ? -14.272 41.892 26.272 1.00 8.76 120 HIS C N 1
ATOM 5403 C CA . HIS C 1 120 ? -15.275 42.802 25.765 1.00 9.62 120 HIS C CA 1
ATOM 5404 C C . HIS C 1 120 ? -15.296 44.119 26.544 1.00 8.61 120 HIS C C 1
ATOM 5405 O O . HIS C 1 120 ? -15.393 45.187 25.948 1.00 8.49 120 HIS C O 1
ATOM 5412 N N . LYS C 1 121 ? -15.202 44.052 27.866 1.00 8.88 121 LYS C N 1
ATOM 5413 C CA . LYS C 1 121 ? -15.163 45.267 28.673 1.00 9.40 121 LYS C CA 1
ATOM 5414 C C . LYS C 1 121 ? -13.939 46.127 28.326 1.00 8.37 121 LYS C C 1
ATOM 5415 O O . LYS C 1 121 ? -14.034 47.355 28.280 1.00 9.70 121 LYS C O 1
ATOM 5421 N N . ALA C 1 122 ? -12.787 45.480 28.139 1.00 7.60 122 ALA C N 1
ATOM 5422 C CA . ALA C 1 122 ? -11.564 46.198 27.827 1.00 7.50 122 ALA C CA 1
ATOM 5423 C C . ALA C 1 122 ? -11.694 46.863 26.460 1.00 7.24 122 ALA C C 1
ATOM 5424 O O . ALA C 1 122 ? -11.394 48.061 26.297 1.00 7.20 122 ALA C O 1
ATOM 5426 N N . ARG C 1 123 ? -12.187 46.119 25.476 1.00 7.73 123 ARG C N 1
ATOM 5427 C CA . ARG C 1 123 ? -12.308 46.663 24.121 1.00 7.86 123 ARG C CA 1
ATOM 5428 C C . ARG C 1 123 ? -13.257 47.856 24.109 1.00 8.39 123 ARG C C 1
ATOM 5429 O O . ARG C 1 123 ? -12.979 48.873 23.466 1.00 8.94 123 ARG C O 1
ATOM 5437 N N . GLU C 1 124 ? -14.378 47.725 24.818 1.00 8.78 124 GLU C N 1
ATOM 5438 C CA . GLU C 1 124 ? -15.362 48.802 24.867 1.00 10.32 124 GLU C CA 1
ATOM 5439 C C . GLU C 1 124 ? -14.760 50.043 25.520 1.00 9.02 124 GLU C C 1
ATOM 5440 O O . GLU C 1 124 ? -14.919 51.160 25.018 1.00 10.19 124 GLU C O 1
ATOM 5446 N N . ALA C 1 125 ? -14.050 49.864 26.634 1.00 8.72 125 ALA C N 1
ATOM 5447 C CA . ALA C 1 125 ? -13.508 50.995 27.387 1.00 9.31 125 ALA C CA 1
ATOM 5448 C C . ALA C 1 125 ? -12.393 51.694 26.615 1.00 9.57 125 ALA C C 1
ATOM 5449 O O . ALA C 1 125 ? -12.282 52.911 26.663 1.00 11.68 125 ALA C O 1
ATOM 5451 N N . LEU C 1 126 ? -11.589 50.928 25.874 1.00 8.75 126 LEU C N 1
ATOM 5452 C CA . LEU C 1 126 ? -10.461 51.485 25.131 1.00 8.59 126 LEU C CA 1
ATOM 5453 C C . LEU C 1 126 ? -10.826 51.946 23.731 1.00 9.50 126 LEU C C 1
ATOM 5454 O O . LEU C 1 126 ? -10.019 52.617 23.085 1.00 12.00 126 LEU C O 1
ATOM 5459 N N . GLY C 1 127 ? -12.010 51.581 23.241 1.00 9.40 127 GLY C N 1
ATOM 5460 C CA . GLY C 1 127 ? -12.365 51.891 21.862 1.00 10.29 127 GLY C CA 1
ATOM 5461 C C . GLY C 1 127 ? -11.595 51.033 20.856 1.00 10.06 127 GLY C C 1
ATOM 5462 O O . GLY C 1 127 ? -11.351 51.460 19.724 1.00 12.02 127 GLY C O 1
ATOM 5463 N N . GLY C 1 128 ? -11.234 49.811 21.250 1.00 9.68 128 GLY C N 1
ATOM 5464 C CA . GLY C 1 128 ? -10.486 48.908 20.394 1.00 8.89 128 GLY C CA 1
ATOM 5465 C C . GLY C 1 128 ? -9.608 48.028 21.272 1.00 7.61 128 GLY C C 1
ATOM 5466 O O . GLY C 1 128 ? -9.550 48.210 22.498 1.00 8.21 128 GLY C O 1
ATOM 5467 N N . LEU C 1 129 ? -8.886 47.100 20.650 1.00 8.04 129 LEU C N 1
ATOM 5468 C CA . LEU C 1 129 ? -8.025 46.189 21.384 1.00 7.49 129 LEU C CA 1
ATOM 5469 C C . LEU C 1 129 ? -7.104 45.517 20.365 1.00 7.49 129 LEU C C 1
ATOM 5470 O O . LEU C 1 129 ? -7.583 44.877 19.415 1.00 8.39 129 LEU C O 1
ATOM 5475 N N . ASP C 1 130 ? -5.792 45.657 20.544 1.00 6.67 130 ASP C N 1
ATOM 5476 C CA . ASP C 1 130 ? -4.850 45.100 19.571 1.00 6.49 130 ASP C CA 1
ATOM 5477 C C . ASP C 1 130 ? -3.529 44.629 20.212 1.00 6.45 130 ASP C C 1
ATOM 5478 O O . ASP C 1 130 ? -2.622 44.203 19.481 1.00 7.70 130 ASP C O 1
ATOM 5483 N N . ILE C 1 131 ? -3.445 44.633 21.548 1.00 6.02 131 ILE C N 1
ATOM 5484 C CA . ILE C 1 131 ? -2.368 43.963 22.265 1.00 5.38 131 ILE C CA 1
ATOM 5485 C C . ILE C 1 131 ? -3.005 43.222 23.441 1.00 5.67 131 ILE C C 1
ATOM 5486 O O . ILE C 1 131 ? -3.778 43.819 24.195 1.00 6.51 131 ILE C O 1
ATOM 5491 N N . LEU C 1 132 ? -2.672 41.946 23.613 1.00 5.69 132 LEU C N 1
ATOM 5492 C CA . LEU C 1 132 ? -3.049 41.237 24.836 1.00 6.67 132 LEU C CA 1
ATOM 5493 C C . LEU C 1 132 ? -1.780 40.742 25.458 1.00 6.50 132 LEU C C 1
ATOM 5494 O O . LEU C 1 132 ? -1.086 39.961 24.828 1.00 8.00 132 LEU C O 1
ATOM 5499 N N . ALA C 1 133 ? -1.483 41.143 26.697 1.00 6.22 133 ALA C N 1
ATOM 5500 C CA . ALA C 1 133 ? -0.342 40.629 27.441 1.00 5.96 133 ALA C CA 1
ATOM 5501 C C . ALA C 1 133 ? -0.934 39.884 28.613 1.00 5.33 133 ALA C C 1
ATOM 5502 O O . ALA C 1 133 ? -1.512 40.492 29.544 1.00 5.82 133 ALA C O 1
ATOM 5504 N N . LEU C 1 134 ? -0.844 38.558 28.559 1.00 5.42 134 LEU C N 1
ATOM 5505 C CA . LEU C 1 134 ? -1.498 37.689 29.526 1.00 5.28 134 LEU C CA 1
ATOM 5506 C C . LEU C 1 134 ? -0.458 37.227 30.523 1.00 4.33 134 LEU C C 1
ATOM 5507 O O . LEU C 1 134 ? 0.371 36.361 30.217 1.00 5.05 134 LEU C O 1
ATOM 5512 N N . VAL C 1 135 ? -0.435 37.905 31.672 1.00 4.33 135 VAL C N 1
ATOM 5513 C CA . VAL C 1 135 ? 0.664 37.766 32.621 1.00 4.43 135 VAL C CA 1
ATOM 5514 C C . VAL C 1 135 ? 0.179 37.190 33.961 1.00 4.62 135 VAL C C 1
ATOM 5515 O O . VAL C 1 135 ? 0.981 36.681 34.733 1.00 5.09 135 VAL C O 1
ATOM 5519 N N . ALA C 1 136 ? -1.120 37.294 34.252 1.00 4.65 136 ALA C N 1
ATOM 5520 C CA . ALA C 1 136 ? -1.640 36.753 35.519 1.00 4.84 136 ALA C CA 1
ATOM 5521 C C . ALA C 1 136 ? -1.213 35.306 35.715 1.00 4.45 136 ALA C C 1
ATOM 5522 O O . ALA C 1 136 ? -1.208 34.500 34.781 1.00 4.29 136 ALA C O 1
ATOM 5524 N N . GLY C 1 137 ? -0.868 34.951 36.957 1.00 4.30 137 GLY C N 1
ATOM 5525 C CA . GLY C 1 137 ? -0.558 33.551 37.263 1.00 4.84 137 GLY C CA 1
ATOM 5526 C C . GLY C 1 137 ? -0.663 33.265 38.730 1.00 5.21 137 GLY C C 1
ATOM 5527 O O . GLY C 1 137 ? -0.480 34.161 39.561 1.00 5.67 137 GLY C O 1
ATOM 5528 N N . LYS C 1 138 ? -0.971 32.007 39.025 1.00 4.95 138 LYS C N 1
ATOM 5529 C CA . LYS C 1 138 ? -0.949 31.414 40.350 1.00 5.21 138 LYS C CA 1
ATOM 5530 C C . LYS C 1 138 ? 0.257 30.495 40.485 1.00 5.04 138 LYS C C 1
ATOM 5531 O O . LYS C 1 138 ? 0.548 29.745 39.546 1.00 5.37 138 LYS C O 1
ATOM 5537 N N . GLN C 1 139 ? 0.940 30.553 41.636 1.00 4.48 139 GLN C N 1
ATOM 5538 C CA . GLN C 1 139 ? 2.140 29.750 41.897 1.00 4.59 139 GLN C CA 1
ATOM 5539 C C . GLN C 1 139 ? 2.213 29.420 43.373 1.00 5.65 139 GLN C C 1
ATOM 5540 O O . GLN C 1 139 ? 2.355 30.328 44.190 1.00 6.40 139 GLN C O 1
ATOM 5546 N N . THR C 1 140 ? 2.156 28.137 43.703 1.00 5.46 140 THR C N 1
ATOM 5547 C CA . THR C 1 140 ? 2.191 27.736 45.112 1.00 5.73 140 THR C CA 1
ATOM 5548 C C . THR C 1 140 ? 3.179 26.588 45.295 1.00 5.56 140 THR C C 1
ATOM 5549 O O . THR C 1 140 ? 2.958 25.481 44.791 1.00 6.98 140 THR C O 1
ATOM 5553 N N . ALA C 1 141 ? 4.262 26.842 46.027 1.00 5.27 141 ALA C N 1
ATOM 5554 C CA . ALA C 1 141 ? 5.275 25.830 46.294 1.00 6.23 141 ALA C CA 1
ATOM 5555 C C . ALA C 1 141 ? 4.728 24.784 47.271 1.00 6.64 141 ALA C C 1
ATOM 5556 O O . ALA C 1 141 ? 4.219 25.122 48.348 1.00 8.00 141 ALA C O 1
ATOM 5558 N N . ILE C 1 142 ? 4.877 23.506 46.921 1.00 5.87 142 ILE C N 1
ATOM 5559 C CA . ILE C 1 142 ? 4.483 22.377 47.783 1.00 5.57 142 ILE C CA 1
ATOM 5560 C C . ILE C 1 142 ? 5.593 21.324 47.620 1.00 5.76 142 ILE C C 1
ATOM 5561 O O . ILE C 1 142 ? 5.685 20.662 46.574 1.00 6.37 142 ILE C O 1
ATOM 5566 N N . PRO C 1 143 ? 6.488 21.191 48.612 1.00 6.59 143 PRO C N 1
ATOM 5567 C CA . PRO C 1 143 ? 7.637 20.299 48.388 1.00 7.67 143 PRO C CA 1
ATOM 5568 C C . PRO C 1 143 ? 7.324 18.811 48.257 1.00 7.38 143 PRO C C 1
ATOM 5569 O O . PRO C 1 143 ? 8.109 18.112 47.616 1.00 8.11 143 PRO C O 1
ATOM 5573 N N . GLU C 1 144 ? 6.234 18.314 48.835 1.00 7.04 144 GLU C N 1
ATOM 5574 C CA A GLU C 1 144 ? 5.939 16.880 48.810 0.50 7.86 144 GLU C CA 1
ATOM 5575 C CA B GLU C 1 144 ? 5.936 16.880 48.794 0.50 7.59 144 GLU C CA 1
ATOM 5576 C C . GLU C 1 144 ? 4.559 16.653 48.214 1.00 6.88 144 GLU C C 1
ATOM 5577 O O . GLU C 1 144 ? 3.580 17.275 48.647 1.00 6.97 144 GLU C O 1
ATOM 5588 N N . ILE C 1 145 ? 4.491 15.759 47.228 1.00 6.25 145 ILE C N 1
ATOM 5589 C CA . ILE C 1 145 ? 3.242 15.574 46.512 1.00 6.77 145 ILE C CA 1
ATOM 5590 C C . ILE C 1 145 ? 2.081 15.207 47.432 1.00 6.06 145 ILE C C 1
ATOM 5591 O O . ILE C 1 145 ? 0.938 15.518 47.125 1.00 6.49 145 ILE C O 1
ATOM 5596 N N . LYS C 1 146 ? 2.343 14.520 48.547 1.00 7.16 146 LYS C N 1
ATOM 5597 C CA . LYS C 1 146 ? 1.254 14.168 49.460 1.00 7.82 146 LYS C CA 1
ATOM 5598 C C . LYS C 1 146 ? 0.450 15.404 49.902 1.00 7.53 146 LYS C C 1
ATOM 5599 O O . LYS C 1 146 ? -0.715 15.303 50.263 1.00 9.35 146 LYS C O 1
ATOM 5605 N N . ASP C 1 147 ? 1.107 16.567 49.899 1.00 6.15 147 ASP C N 1
ATOM 5606 C CA . ASP C 1 147 ? 0.488 17.815 50.372 1.00 6.84 147 ASP C CA 1
ATOM 5607 C C . ASP C 1 147 ? -0.125 18.687 49.278 1.00 6.95 147 ASP C C 1
ATOM 5608 O O . ASP C 1 147 ? -0.605 19.791 49.544 1.00 8.50 147 ASP C O 1
ATOM 5613 N N . LEU C 1 148 ? -0.072 18.211 48.033 1.00 6.19 148 LEU C N 1
ATOM 5614 C CA . LEU C 1 148 ? -0.572 18.962 46.891 1.00 5.59 148 LEU C CA 1
ATOM 561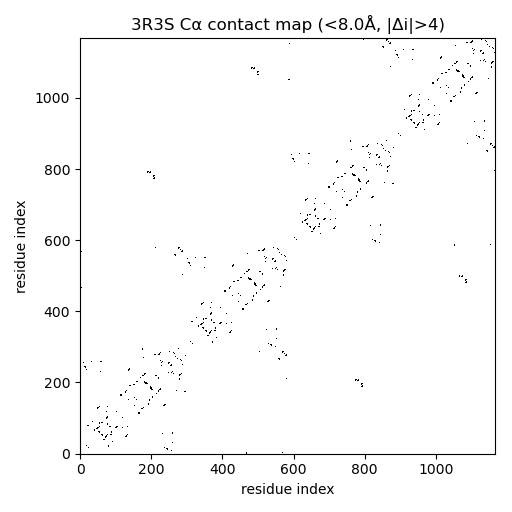5 C C . LEU C 1 148 ? -2.032 18.577 46.677 1.00 5.62 148 LEU C C 1
ATOM 5616 O O . LEU C 1 148 ? -2.318 17.475 46.235 1.00 7.18 148 LEU C O 1
ATOM 5621 N N . THR C 1 149 ? -2.967 19.472 46.993 1.00 6.12 149 THR C N 1
ATOM 5622 C CA . THR C 1 149 ? -4.385 19.084 46.886 1.00 6.41 149 THR C CA 1
ATOM 5623 C C . THR C 1 149 ? -4.933 19.165 45.451 1.00 5.69 149 THR C C 1
ATOM 5624 O O . THR C 1 149 ? -4.428 19.923 44.600 1.00 5.90 149 THR C O 1
ATOM 5628 N N . SER C 1 150 ? -5.954 18.375 45.162 1.00 6.15 150 SER C N 1
ATOM 5629 C CA A SER C 1 150 ? -6.650 18.484 43.899 0.50 6.93 150 SER C CA 1
ATOM 5630 C CA B SER C 1 150 ? -6.680 18.493 43.902 0.50 6.34 150 SER C CA 1
ATOM 5631 C C . SER C 1 150 ? -7.175 19.900 43.674 1.00 6.60 150 SER C C 1
ATOM 5632 O O . SER C 1 150 ? -7.157 20.410 42.539 1.00 6.60 150 SER C O 1
ATOM 5637 N N . GLU C 1 151 ? -7.642 20.540 44.739 1.00 6.61 151 GLU C N 1
ATOM 5638 C CA A GLU C 1 151 ? -8.178 21.880 44.619 0.50 6.19 151 GLU C CA 1
ATOM 5639 C CA B GLU C 1 151 ? -8.174 21.896 44.615 0.50 7.64 151 GLU C CA 1
ATOM 5640 C C . GLU C 1 151 ? -7.090 22.853 44.124 1.00 5.95 151 GLU C C 1
ATOM 5641 O O . GLU C 1 151 ? -7.315 23.660 43.205 1.00 6.94 151 GLU C O 1
ATOM 5652 N N . GLN C 1 152 ? -5.907 22.785 44.729 1.00 5.57 152 GLN C N 1
ATOM 5653 C CA . GLN C 1 152 ? -4.827 23.655 44.308 1.00 5.17 152 GLN C CA 1
ATOM 5654 C C . GLN C 1 152 ? -4.395 23.336 42.889 1.00 4.60 152 GLN C C 1
ATOM 5655 O O . GLN C 1 152 ? -4.177 24.232 42.068 1.00 5.33 152 GLN C O 1
ATOM 5661 N N . PHE C 1 153 ? -4.253 22.055 42.584 1.00 4.70 153 PHE C N 1
ATOM 5662 C CA . PHE C 1 153 ? -3.809 21.645 41.238 1.00 4.67 153 PHE C CA 1
ATOM 5663 C C . PHE C 1 153 ? -4.764 22.221 40.186 1.00 4.91 153 PHE C C 1
ATOM 5664 O O . PHE C 1 153 ? -4.345 22.825 39.178 1.00 5.47 153 PHE C O 1
ATOM 5672 N N . GLN C 1 154 ? -6.053 22.012 40.385 1.00 5.53 154 GLN C N 1
ATOM 5673 C CA . GLN C 1 154 ? -7.029 22.478 39.413 1.00 6.34 154 GLN C CA 1
ATOM 5674 C C . GLN C 1 154 ? -7.063 24.005 39.338 1.00 5.88 154 GLN C C 1
ATOM 5675 O O . GLN C 1 154 ? -7.212 24.564 38.267 1.00 5.95 154 GLN C O 1
ATOM 5681 N N . GLN C 1 155 ? -6.969 24.683 40.479 1.00 5.21 155 GLN C N 1
ATOM 5682 C CA . GLN C 1 155 ? -7.011 26.156 40.466 1.00 5.61 155 GLN C CA 1
ATOM 5683 C C . GLN C 1 155 ? -5.794 26.735 39.731 1.00 4.74 155 GLN C C 1
ATOM 5684 O O . GLN C 1 155 ? -5.900 27.749 39.044 1.00 5.36 155 GLN C O 1
ATOM 5690 N N . THR C 1 156 ? -4.634 26.118 39.926 1.00 4.69 156 THR C N 1
ATOM 5691 C CA . THR C 1 156 ? -3.463 26.539 39.177 1.00 4.50 156 THR C CA 1
ATOM 5692 C C . THR C 1 156 ? -3.700 26.443 37.656 1.00 5.03 156 THR C C 1
ATOM 5693 O O . THR C 1 156 ? -3.352 27.364 36.891 1.00 4.92 156 THR C O 1
ATOM 5697 N N . PHE C 1 157 ? -4.278 25.327 37.221 1.00 4.73 157 PHE C N 1
ATOM 5698 C CA . PHE C 1 157 ? -4.639 25.187 35.817 1.00 4.47 157 PHE C CA 1
ATOM 5699 C C . PHE C 1 157 ? -5.726 26.157 35.382 1.00 4.17 157 PHE C C 1
ATOM 5700 O O . PHE C 1 157 ? -5.680 26.649 34.245 1.00 4.35 157 PHE C O 1
ATOM 5708 N N . ALA C 1 158 ? -6.690 26.449 36.258 1.00 4.85 158 ALA C N 1
ATOM 5709 C CA . ALA C 1 158 ? -7.739 27.372 35.871 1.00 5.88 158 ALA C CA 1
ATOM 5710 C C . ALA C 1 158 ? -7.206 28.774 35.592 1.00 5.43 158 ALA C C 1
ATOM 5711 O O . ALA C 1 158 ? -7.559 29.400 34.597 1.00 5.44 158 ALA C O 1
ATOM 5713 N N . VAL C 1 159 ? -6.348 29.278 36.479 1.00 5.09 159 VAL C N 1
ATOM 5714 C CA . VAL C 1 159 ? -5.835 30.637 36.341 1.00 5.50 159 VAL C CA 1
ATOM 5715 C C . VAL C 1 159 ? -4.834 30.713 35.195 1.00 4.66 159 VAL C C 1
ATOM 5716 O O . VAL C 1 159 ? -4.813 31.662 34.434 1.00 5.09 159 VAL C O 1
ATOM 5720 N N . ASN C 1 160 ? -3.977 29.701 35.107 1.00 3.91 160 ASN C N 1
ATOM 5721 C CA . ASN C 1 160 ? -2.823 29.806 34.230 1.00 4.21 160 ASN C CA 1
ATOM 5722 C C . ASN C 1 160 ? -3.074 29.257 32.828 1.00 3.81 160 ASN C C 1
ATOM 5723 O O . ASN C 1 160 ? -2.464 29.723 31.857 1.00 4.01 160 ASN C O 1
ATOM 5728 N N . VAL C 1 161 ? -3.974 28.288 32.699 1.00 4.17 161 VAL C N 1
ATOM 5729 C CA . VAL C 1 161 ? -4.236 27.647 31.406 1.00 4.89 161 VAL C CA 1
ATOM 5730 C C . VAL C 1 161 ? -5.651 27.890 30.908 1.00 4.97 161 VAL C C 1
ATOM 5731 O O . VAL C 1 161 ? -5.847 28.403 29.796 1.00 5.01 161 VAL C O 1
ATOM 5735 N N . PHE C 1 162 ? -6.650 27.528 31.709 1.00 4.35 162 PHE C N 1
ATOM 5736 C CA . PHE C 1 162 ? -8.016 27.690 31.227 1.00 4.75 162 PHE C CA 1
ATOM 5737 C C . PHE C 1 162 ? -8.350 29.146 30.936 1.00 5.08 162 PHE C C 1
ATOM 5738 O O . PHE C 1 162 ? -8.928 29.429 29.878 1.00 5.04 162 PHE C O 1
ATOM 5746 N N . ALA C 1 163 ? -7.940 30.070 31.809 1.00 4.72 163 ALA C N 1
ATOM 5747 C CA . ALA C 1 163 ? -8.224 31.486 31.567 1.00 5.17 163 ALA C CA 1
ATOM 5748 C C . ALA C 1 163 ? -7.511 32.017 30.331 1.00 5.16 163 ALA C C 1
ATOM 5749 O O . ALA C 1 163 ? -8.031 32.884 29.635 1.00 5.94 163 ALA C O 1
ATOM 5751 N N . LEU C 1 164 ? -6.321 31.485 30.038 1.00 4.75 164 LEU C N 1
ATOM 5752 C CA . LEU C 1 164 ? -5.626 31.846 28.802 1.00 4.98 164 LEU C CA 1
ATOM 5753 C C . LEU C 1 164 ? -6.446 31.425 27.575 1.00 5.13 164 LEU C C 1
ATOM 5754 O O . LEU C 1 164 ? -6.613 32.207 26.630 1.00 5.38 164 LEU C O 1
ATOM 5759 N N . PHE C 1 165 ? -7.004 30.210 27.607 1.00 4.75 165 PHE C N 1
ATOM 5760 C CA . PHE C 1 165 ? -7.891 29.755 26.547 1.00 4.92 165 PHE C CA 1
ATOM 5761 C C . PHE C 1 165 ? -9.176 30.617 26.473 1.00 5.32 165 PHE C C 1
ATOM 5762 O O . PHE C 1 165 ? -9.561 31.050 25.404 1.00 5.99 165 PHE C O 1
ATOM 5770 N N . TRP C 1 166 ? -9.817 30.870 27.618 1.00 4.59 166 TRP C N 1
ATOM 5771 C CA . TRP C 1 166 ? -11.054 31.646 27.602 1.00 5.23 166 TRP C CA 1
ATOM 5772 C C . TRP C 1 166 ? -10.849 33.038 27.006 1.00 4.78 166 TRP C C 1
ATOM 5773 O O . TRP C 1 166 ? -11.631 33.505 26.160 1.00 5.99 166 TRP C O 1
ATOM 5784 N N . ILE C 1 167 ? -9.799 33.710 27.448 1.00 4.78 167 ILE C N 1
ATOM 5785 C CA . ILE C 1 167 ? -9.518 35.063 26.966 1.00 5.58 167 ILE C CA 1
ATOM 5786 C C . ILE C 1 167 ? -9.157 35.083 25.479 1.00 5.14 167 ILE C C 1
ATOM 5787 O O . ILE C 1 167 ? -9.673 35.871 24.741 1.00 6.18 167 ILE C O 1
ATOM 5792 N N . THR C 1 168 ? -8.271 34.174 25.070 1.00 5.41 168 THR C N 1
ATOM 5793 C CA . THR C 1 168 ? -7.860 34.179 23.663 1.00 6.04 168 THR C CA 1
ATOM 5794 C C . THR C 1 168 ? -9.002 33.750 22.755 1.00 5.89 168 THR C C 1
ATOM 5795 O O . THR C 1 168 ? -9.188 34.355 21.706 1.00 6.76 168 THR C O 1
ATOM 5799 N N . GLN C 1 169 ? -9.810 32.759 23.125 1.00 5.00 169 GLN C N 1
ATOM 5800 C CA . GLN C 1 169 ? -10.947 32.402 22.311 1.00 5.24 169 GLN C CA 1
ATOM 5801 C C . GLN C 1 169 ? -11.889 33.593 22.138 1.00 5.81 169 GLN C C 1
ATOM 5802 O O . GLN C 1 169 ? -12.378 33.870 21.038 1.00 6.33 169 GLN C O 1
ATOM 5808 N N . GLU C 1 170 ? -12.176 34.298 23.226 1.00 6.41 170 GLU C N 1
ATOM 5809 C CA A GLU C 1 170 ? -13.085 35.427 23.159 0.50 6.58 170 GLU C CA 1
ATOM 5810 C CA B GLU C 1 170 ? -13.085 35.440 23.135 0.50 7.10 170 GLU C CA 1
ATOM 5811 C C . GLU C 1 170 ? -12.492 36.549 22.282 1.00 7.53 170 GLU C C 1
ATOM 5812 O O . GLU C 1 170 ? -13.226 37.267 21.609 1.00 9.45 170 GLU C O 1
ATOM 5823 N N . ALA C 1 171 ? -11.169 36.717 22.313 1.00 7.36 171 ALA C N 1
ATOM 5824 C CA . ALA C 1 171 ? -10.532 37.853 21.644 1.00 8.40 171 ALA C CA 1
ATOM 5825 C C . ALA C 1 171 ? -10.341 37.638 20.164 1.00 8.85 171 ALA C C 1
ATOM 5826 O O . ALA C 1 171 ? -10.454 38.583 19.389 1.00 9.08 171 ALA C O 1
ATOM 5828 N N . ILE C 1 172 ? -10.030 36.422 19.735 1.00 7.95 172 ILE C N 1
ATOM 5829 C CA . ILE C 1 172 ? -9.632 36.227 18.338 1.00 8.36 172 ILE C CA 1
ATOM 5830 C C . ILE C 1 172 ? -10.632 36.833 17.318 1.00 8.31 172 ILE C C 1
ATOM 5831 O O . ILE C 1 172 ? -10.199 37.512 16.388 1.00 8.85 172 ILE C O 1
ATOM 5836 N N . PRO C 1 173 ? -11.954 36.602 17.471 1.00 7.92 173 PRO C N 1
ATOM 5837 C CA . PRO C 1 173 ? -12.867 37.137 16.444 1.00 8.48 173 PRO C CA 1
ATOM 5838 C C . PRO C 1 173 ? -12.818 38.660 16.327 1.00 9.72 173 PRO C C 1
ATOM 5839 O O . PRO C 1 173 ? -13.159 39.151 15.243 1.00 13.36 173 PRO C O 1
ATOM 5843 N N . LEU C 1 174 ? -12.457 39.370 17.392 1.00 9.73 174 LEU C N 1
ATOM 5844 C CA . LEU C 1 174 ? -12.424 40.835 17.403 1.00 12.27 174 LEU C CA 1
ATOM 5845 C C . LEU C 1 174 ? -11.058 41.469 17.176 1.00 10.41 174 LEU C C 1
ATOM 5846 O O . LEU C 1 174 ? -10.975 42.681 16.989 1.00 11.89 174 LEU C O 1
ATOM 5851 N N . LEU C 1 175 ? -9.997 40.675 17.187 1.00 8.65 175 LEU C N 1
ATOM 5852 C CA . LEU C 1 175 ? -8.658 41.253 17.019 1.00 8.28 175 LEU C CA 1
ATOM 5853 C C . LEU C 1 175 ? -8.368 41.594 15.552 1.00 7.95 175 LEU C C 1
ATOM 5854 O O . LEU C 1 175 ? -8.612 40.784 14.671 1.00 9.16 175 LEU C O 1
ATOM 5859 N N . PRO C 1 176 ? -7.830 42.793 15.282 1.00 7.44 176 PRO C N 1
ATOM 5860 C CA . PRO C 1 176 ? -7.528 43.209 13.903 1.00 7.33 176 PRO C CA 1
ATOM 5861 C C . PRO C 1 176 ? -6.240 42.576 13.398 1.00 7.48 176 PRO C C 1
ATOM 5862 O O . PRO C 1 176 ? -5.404 42.089 14.175 1.00 7.67 176 PRO C O 1
ATOM 5866 N N . LYS C 1 177 ? -6.068 42.569 12.083 1.00 7.92 177 LYS C N 1
ATOM 5867 C CA . LYS C 1 177 ? -4.762 42.234 11.527 1.00 7.82 177 LYS C CA 1
ATOM 5868 C C . LYS C 1 177 ? -3.716 43.145 12.164 1.00 8.28 177 LYS C C 1
ATOM 5869 O O . LYS C 1 177 ? -3.929 44.362 12.302 1.00 9.75 177 LYS C O 1
ATOM 5875 N N . GLY C 1 178 ? -2.572 42.570 12.530 1.00 7.74 178 GLY C N 1
ATOM 5876 C CA . GLY C 1 178 ? -1.520 43.279 13.232 1.00 8.60 178 GLY C CA 1
ATOM 5877 C C . GLY C 1 178 ? -1.571 43.148 14.742 1.00 7.68 178 GLY C C 1
ATOM 5878 O O . GLY C 1 178 ? -0.628 43.529 15.422 1.00 9.50 178 GLY C O 1
ATOM 5879 N N . ALA C 1 179 ? -2.639 42.569 15.281 1.00 6.32 179 ALA C N 1
ATOM 5880 C CA . ALA C 1 179 ? -2.732 42.398 16.732 1.00 6.76 179 ALA C CA 1
ATOM 5881 C C . ALA C 1 179 ? -1.659 41.420 17.216 1.00 5.77 179 ALA C C 1
ATOM 5882 O O . ALA C 1 179 ? -1.236 40.495 16.491 1.00 6.11 179 ALA C O 1
ATOM 5884 N N . SER C 1 180 ? -1.226 41.626 18.462 1.00 4.46 180 SER C N 1
ATOM 5885 C CA . SER C 1 180 ? -0.146 40.837 19.044 1.00 4.39 180 SER C CA 1
ATOM 5886 C C . SER C 1 180 ? -0.567 40.340 20.426 1.00 5.11 180 SER C C 1
ATOM 5887 O O . SER C 1 180 ? -1.002 41.134 21.277 1.00 5.75 180 SER C O 1
ATOM 5890 N N . ILE C 1 181 ? -0.429 39.025 20.627 1.00 4.86 181 ILE C N 1
ATOM 5891 C CA . ILE C 1 181 ? -0.730 38.374 21.894 1.00 4.87 181 ILE C CA 1
ATOM 5892 C C . ILE C 1 181 ? 0.576 37.898 22.491 1.00 4.30 181 ILE C C 1
ATOM 5893 O O . ILE C 1 181 ? 1.349 37.206 21.805 1.00 5.01 181 ILE C O 1
ATOM 5898 N N . ILE C 1 182 ? 0.824 38.221 23.761 1.00 4.71 182 ILE C N 1
ATOM 5899 C CA . ILE C 1 182 ? 2.052 37.808 24.444 1.00 4.56 182 ILE C CA 1
ATOM 5900 C C . ILE C 1 182 ? 1.631 37.078 25.703 1.00 4.62 182 ILE C C 1
ATOM 5901 O O . ILE C 1 182 ? 0.908 37.627 26.542 1.00 5.17 182 ILE C O 1
ATOM 5906 N N . THR C 1 183 ? 2.060 35.839 25.820 1.00 3.79 183 THR C N 1
ATOM 5907 C CA . THR C 1 183 ? 1.743 35.002 26.956 1.00 3.92 183 THR C CA 1
ATOM 5908 C C . THR C 1 183 ? 2.985 34.816 27.819 1.00 3.84 183 THR C C 1
ATOM 5909 O O . THR C 1 183 ? 4.096 35.230 27.441 1.00 4.54 183 THR C O 1
ATOM 5913 N N . THR C 1 184 ? 2.792 34.238 29.006 1.00 4.10 184 THR C N 1
ATOM 5914 C CA . THR C 1 184 ? 3.874 34.233 29.985 1.00 4.41 184 THR C CA 1
ATOM 5915 C C . THR C 1 184 ? 4.118 32.823 30.519 1.00 4.17 184 THR C C 1
ATOM 5916 O O . THR C 1 184 ? 3.290 32.260 31.260 1.00 4.49 184 THR C O 1
ATOM 5920 N N . SER C 1 185 ? 5.246 32.246 30.111 1.00 4.08 185 SER C N 1
ATOM 5921 C CA . SER C 1 185 ? 5.695 30.929 30.607 1.00 4.08 185 SER C CA 1
ATOM 5922 C C . SER C 1 185 ? 6.786 31.155 31.678 1.00 4.20 185 SER C C 1
ATOM 5923 O O . SER C 1 185 ? 6.662 32.098 32.480 1.00 4.96 185 SER C O 1
ATOM 5926 N N . SER C 1 186 ? 7.815 30.315 31.719 1.00 3.86 186 SER C N 1
ATOM 5927 C CA . SER C 1 186 ? 8.849 30.399 32.736 1.00 3.70 186 SER C CA 1
ATOM 5928 C C . SER C 1 186 ? 9.980 29.473 32.338 1.00 3.90 186 SER C C 1
ATOM 5929 O O . SER C 1 186 ? 9.764 28.499 31.612 1.00 4.72 186 SER C O 1
ATOM 5932 N N . ILE C 1 187 ? 11.171 29.709 32.886 1.00 3.94 187 ILE C N 1
ATOM 5933 C CA . ILE C 1 187 ? 12.224 28.693 32.900 1.00 4.54 187 ILE C CA 1
ATOM 5934 C C . ILE C 1 187 ? 11.683 27.359 33.420 1.00 4.36 187 ILE C C 1
ATOM 5935 O O . ILE C 1 187 ? 12.152 26.297 32.973 1.00 4.33 187 ILE C O 1
ATOM 5940 N N . GLN C 1 188 ? 10.696 27.393 34.319 1.00 3.72 188 GLN C N 1
ATOM 5941 C CA . GLN C 1 188 ? 10.090 26.162 34.862 1.00 4.44 188 GLN C CA 1
ATOM 5942 C C . GLN C 1 188 ? 9.487 25.272 33.770 1.00 4.58 188 GLN C C 1
ATOM 5943 O O . GLN C 1 188 ? 9.315 24.078 33.994 1.00 5.28 188 GLN C O 1
ATOM 5949 N N . ALA C 1 189 ? 9.117 25.840 32.614 1.00 4.20 189 ALA C N 1
ATOM 5950 C CA . ALA C 1 189 ? 8.630 25.009 31.515 1.00 4.38 189 ALA C CA 1
ATOM 5951 C C . ALA C 1 189 ? 9.698 24.061 31.001 1.00 4.67 189 ALA C C 1
ATOM 5952 O O . ALA C 1 189 ? 9.371 23.002 30.466 1.00 5.97 189 ALA C O 1
ATOM 5954 N N . TYR C 1 190 ? 10.962 24.452 31.129 1.00 5.14 190 TYR C N 1
ATOM 5955 C CA . TYR C 1 190 ? 12.069 23.613 30.674 1.00 5.09 190 TYR C CA 1
ATOM 5956 C C . TYR C 1 190 ? 12.763 22.871 31.806 1.00 6.13 190 TYR C C 1
ATOM 5957 O O . TYR C 1 190 ? 13.284 21.760 31.630 1.00 8.52 190 TYR C O 1
ATOM 5966 N N . GLN C 1 191 ? 12.806 23.491 32.974 1.00 5.16 191 GLN C N 1
ATOM 5967 C CA . GLN C 1 191 ? 13.526 22.949 34.132 1.00 5.95 191 GLN C CA 1
ATOM 5968 C C . GLN C 1 191 ? 12.602 22.935 35.349 1.00 5.32 191 GLN C C 1
ATOM 5969 O O . GLN C 1 191 ? 12.712 23.762 36.253 1.00 6.92 191 GLN C O 1
ATOM 5975 N N . PRO C 1 192 ? 11.611 22.032 35.346 1.00 5.45 192 PRO C N 1
ATOM 5976 C CA . PRO C 1 192 ? 10.614 22.067 36.417 1.00 5.59 192 PRO C CA 1
ATOM 5977 C C . PRO C 1 192 ? 11.207 21.674 37.750 1.00 5.51 192 PRO C C 1
ATOM 5978 O O . PRO C 1 192 ? 11.931 20.690 37.851 1.00 6.33 192 PRO C O 1
ATOM 5982 N N . SER C 1 193 ? 10.875 22.444 38.765 1.00 5.79 193 SER C N 1
ATOM 5983 C CA . SER C 1 193 ? 11.341 22.161 40.122 1.00 6.38 193 SER C CA 1
ATOM 5984 C C . SER C 1 193 ? 10.365 21.243 40.851 1.00 5.82 193 SER C C 1
ATOM 5985 O O . SER C 1 193 ? 9.159 21.330 40.650 1.00 6.68 193 SER C O 1
ATOM 5988 N N . PRO C 1 194 ? 10.878 20.344 41.693 1.00 6.02 194 PRO C N 1
ATOM 5989 C CA . PRO C 1 194 ? 10.002 19.364 42.332 1.00 6.95 194 PRO C CA 1
ATOM 5990 C C . PRO C 1 194 ? 9.003 19.983 43.315 1.00 6.62 194 PRO C C 1
ATOM 5991 O O . PRO C 1 194 ? 8.063 19.287 43.715 1.00 7.44 194 PRO C O 1
ATOM 5995 N N . HIS C 1 195 ? 9.212 21.235 43.741 1.00 6.37 195 HIS C N 1
ATOM 5996 C CA . HIS C 1 195 ? 8.236 21.899 44.597 1.00 6.55 195 HIS C CA 1
ATOM 5997 C C . HIS C 1 195 ? 7.151 22.653 43.829 1.00 5.56 195 HIS C C 1
ATOM 5998 O O . HIS C 1 195 ? 6.300 23.294 44.465 1.00 6.44 195 HIS C O 1
ATOM 6005 N N . LEU C 1 196 ? 7.159 22.555 42.492 1.00 5.11 196 LEU C N 1
ATOM 6006 C CA . LEU C 1 196 ? 6.201 23.291 41.668 1.00 5.23 196 LEU C CA 1
ATOM 6007 C C . LEU C 1 196 ? 5.521 22.385 40.641 1.00 5.01 196 LEU C C 1
ATOM 6008 O O . LEU C 1 196 ? 5.419 22.712 39.462 1.00 5.84 196 LEU C O 1
ATOM 6013 N N . LEU C 1 197 ? 5.058 21.204 41.054 1.00 4.92 197 LEU C N 1
ATOM 6014 C CA . LEU C 1 197 ? 4.597 20.202 40.061 1.00 4.85 197 LEU C CA 1
ATOM 6015 C C . LEU C 1 197 ? 3.435 20.715 39.203 1.00 4.77 197 LEU C C 1
ATOM 6016 O O . LEU C 1 197 ? 3.458 20.568 37.955 1.00 5.60 197 LEU C O 1
ATOM 6021 N N . ASP C 1 198 ? 2.419 21.302 39.825 1.00 4.05 198 ASP C N 1
ATOM 6022 C CA . ASP C 1 198 ? 1.302 21.843 39.068 1.00 4.53 198 ASP C CA 1
ATOM 6023 C C . ASP C 1 198 ? 1.700 23.101 38.284 1.00 4.15 198 ASP C C 1
ATOM 6024 O O . ASP C 1 198 ? 1.447 23.201 37.063 1.00 4.55 198 ASP C O 1
ATOM 6029 N N . TYR C 1 199 ? 2.334 24.043 38.954 1.00 4.30 199 TYR C N 1
ATOM 6030 C CA . TYR C 1 199 ? 2.714 25.300 38.344 1.00 3.76 199 TYR C CA 1
ATOM 6031 C C . TYR C 1 199 ? 3.610 25.115 37.119 1.00 3.70 199 TYR C C 1
ATOM 6032 O O . TYR C 1 199 ? 3.334 25.673 36.050 1.00 4.03 199 TYR C O 1
ATOM 6041 N N . ALA C 1 200 ? 4.670 24.327 37.255 1.00 4.22 200 ALA C N 1
ATOM 6042 C CA . ALA C 1 200 ? 5.588 24.146 36.144 1.00 3.90 200 ALA C CA 1
ATOM 6043 C C . ALA C 1 200 ? 4.891 23.516 34.954 1.00 3.63 200 ALA C C 1
ATOM 6044 O O . ALA C 1 200 ? 5.125 23.909 33.805 1.00 4.38 200 ALA C O 1
ATOM 6046 N N . ALA C 1 201 ? 3.984 22.589 35.216 1.00 3.79 201 ALA C N 1
ATOM 6047 C CA . ALA C 1 201 ? 3.230 21.938 34.144 1.00 3.72 201 ALA C CA 1
ATOM 6048 C C . ALA C 1 201 ? 2.332 22.968 33.445 1.00 3.54 201 ALA C C 1
ATOM 6049 O O . ALA C 1 201 ? 2.208 22.915 32.217 1.00 4.21 201 ALA C O 1
ATOM 6051 N N . THR C 1 202 ? 1.758 23.923 34.176 1.00 3.25 202 THR C N 1
ATOM 6052 C CA . THR C 1 202 ? 0.980 24.957 33.507 1.00 3.77 202 THR C CA 1
ATOM 6053 C C . THR C 1 202 ? 1.879 25.825 32.639 1.00 3.68 202 THR C C 1
ATOM 6054 O O . THR C 1 202 ? 1.437 26.300 31.588 1.00 4.32 202 THR C O 1
ATOM 6058 N N . LYS C 1 203 ? 3.109 26.089 33.076 1.00 3.58 203 LYS C N 1
ATOM 6059 C CA . LYS C 1 203 ? 3.974 26.937 32.306 1.00 3.60 203 LYS C CA 1
ATOM 6060 C C . LYS C 1 203 ? 4.369 26.274 30.977 1.00 3.56 203 LYS C C 1
ATOM 6061 O O . LYS C 1 203 ? 4.482 26.950 29.936 1.00 4.09 203 LYS C O 1
ATOM 6067 N N . ALA C 1 204 ? 4.560 24.959 31.007 1.00 4.22 204 ALA C N 1
ATOM 6068 C CA . ALA C 1 204 ? 4.760 24.192 29.773 1.00 3.99 204 ALA C CA 1
ATOM 6069 C C . ALA C 1 204 ? 3.521 24.209 28.900 1.00 4.04 204 ALA C C 1
ATOM 6070 O O . ALA C 1 204 ? 3.623 24.342 27.675 1.00 4.93 204 ALA C O 1
ATOM 6072 N N . ALA C 1 205 ? 2.341 24.058 29.495 1.00 3.78 205 ALA C N 1
ATOM 6073 C CA . ALA C 1 205 ? 1.097 24.091 28.723 1.00 4.01 205 ALA C CA 1
ATOM 6074 C C . ALA C 1 205 ? 0.889 25.444 28.039 1.00 3.84 205 ALA C C 1
ATOM 6075 O O . ALA C 1 205 ? 0.447 25.503 26.881 1.00 4.64 205 ALA C O 1
ATOM 6077 N N . ILE C 1 206 ? 1.204 26.535 28.746 1.00 3.72 206 ILE C N 1
ATOM 6078 C CA . ILE C 1 206 ? 1.075 27.871 28.166 1.00 4.11 206 ILE C CA 1
ATOM 6079 C C . ILE C 1 206 ? 1.991 28.015 26.944 1.00 3.80 206 ILE C C 1
ATOM 6080 O O . ILE C 1 206 ? 1.575 28.527 25.901 1.00 3.94 206 ILE C O 1
ATOM 6085 N N . LEU C 1 207 ? 3.233 27.594 27.069 1.00 3.33 207 LEU C N 1
ATOM 6086 C CA . LEU C 1 207 ? 4.172 27.737 25.971 1.00 3.67 207 LEU C CA 1
ATOM 6087 C C . LEU C 1 207 ? 3.640 26.990 24.758 1.00 3.45 207 LEU C C 1
ATOM 6088 O O . LEU C 1 207 ? 3.609 27.520 23.634 1.00 4.20 207 LEU C O 1
ATOM 6093 N N . ASN C 1 208 ? 3.207 25.746 24.954 1.00 3.81 208 ASN C N 1
ATOM 6094 C CA . ASN C 1 208 ? 2.733 24.913 23.858 1.00 3.63 208 ASN C CA 1
ATOM 6095 C C . ASN C 1 208 ? 1.453 25.456 23.221 1.00 3.99 208 ASN C C 1
ATOM 6096 O O . ASN C 1 208 ? 1.381 25.583 21.988 1.00 4.37 208 ASN C O 1
ATOM 6101 N N . TYR C 1 209 ? 0.478 25.803 24.039 1.00 3.44 209 TYR C N 1
ATOM 6102 C CA . TYR C 1 209 ? -0.786 26.327 23.547 1.00 3.90 209 TYR C CA 1
ATOM 6103 C C . TYR C 1 209 ? -0.537 27.603 22.718 1.00 3.50 209 TYR C C 1
ATOM 6104 O O . TYR C 1 209 ? -1.154 27.816 21.711 1.00 4.47 209 TYR C O 1
ATOM 6113 N N . SER C 1 210 ? 0.377 28.434 23.177 1.00 3.79 210 SER C N 1
ATOM 6114 C CA . SER C 1 210 ? 0.681 29.673 22.472 1.00 4.39 210 SER C CA 1
ATOM 6115 C C . SER C 1 210 ? 1.238 29.402 21.059 1.00 4.57 210 SER C C 1
ATOM 6116 O O . SER C 1 210 ? 0.909 30.111 20.119 1.00 4.48 210 SER C O 1
ATOM 6119 N N . ARG C 1 211 ? 2.113 28.407 20.951 1.00 4.01 211 ARG C N 1
ATOM 6120 C CA . ARG C 1 211 ? 2.692 28.040 19.654 1.00 4.38 211 ARG C CA 1
ATOM 6121 C C . ARG C 1 211 ? 1.616 27.485 18.715 1.00 4.17 211 ARG C C 1
ATOM 6122 O O . ARG C 1 211 ? 1.581 27.840 17.544 1.00 5.46 211 ARG C O 1
ATOM 6130 N N . GLY C 1 212 ? 0.734 26.620 19.217 1.00 4.77 212 GLY C N 1
ATOM 6131 C CA . GLY C 1 212 ? -0.334 26.077 18.388 1.00 5.04 212 GLY C CA 1
ATOM 6132 C C . GLY C 1 212 ? -1.281 27.176 17.964 1.00 4.40 212 GLY C C 1
ATOM 6133 O O . GLY C 1 212 ? -1.698 27.214 16.830 1.00 5.73 212 GLY C O 1
ATOM 6134 N N . LEU C 1 213 ? -1.618 28.068 18.893 1.00 4.44 213 LEU C N 1
ATOM 6135 C CA . LEU C 1 213 ? -2.521 29.173 18.584 1.00 4.42 213 LEU C CA 1
ATOM 6136 C C . LEU C 1 213 ? -1.898 30.084 17.518 1.00 4.67 213 LEU C C 1
ATOM 6137 O O . LEU C 1 213 ? -2.572 30.483 16.581 1.00 4.96 213 LEU C O 1
ATOM 6142 N N . ALA C 1 214 ? -0.616 30.365 17.673 1.00 4.76 214 ALA C N 1
ATOM 6143 C CA . ALA C 1 214 ? 0.099 31.163 16.674 1.00 4.90 214 ALA C CA 1
ATOM 6144 C C . ALA C 1 214 ? -0.074 30.568 15.278 1.00 5.09 214 ALA C C 1
ATOM 6145 O O . ALA C 1 214 ? -0.334 31.290 14.309 1.00 5.67 214 ALA C O 1
ATOM 6147 N N . LYS C 1 215 ? 0.073 29.250 15.153 1.00 5.21 215 LYS C N 1
ATOM 6148 C CA . LYS C 1 215 ? -0.055 28.613 13.836 1.00 5.52 215 LYS C CA 1
ATOM 6149 C C . LYS C 1 215 ? -1.474 28.734 13.329 1.00 5.84 215 LYS C C 1
ATOM 6150 O O . LYS C 1 215 ? -1.687 28.910 12.129 1.00 7.45 215 LYS C O 1
ATOM 6156 N N . GLN C 1 216 ? -2.460 28.647 14.215 1.00 5.61 216 GLN C N 1
ATOM 6157 C CA . GLN C 1 216 ? -3.846 28.700 13.778 1.00 6.56 216 GLN C CA 1
ATOM 6158 C C . GLN C 1 216 ? -4.278 30.115 13.347 1.00 6.91 216 GLN C C 1
ATOM 6159 O O . GLN C 1 216 ? -5.100 30.257 12.450 1.00 8.23 216 GLN C O 1
ATOM 6165 N N . VAL C 1 217 ? -3.760 31.156 13.990 1.00 6.28 217 VAL C N 1
ATOM 6166 C CA . VAL C 1 217 ? -4.223 32.511 13.698 1.00 5.95 217 VAL C CA 1
ATOM 6167 C C . VAL C 1 217 ? -3.300 33.346 12.818 1.00 6.20 217 VAL C C 1
ATOM 6168 O O . VAL C 1 217 ? -3.599 34.504 12.530 1.00 7.41 217 VAL C O 1
ATOM 6172 N N . ALA C 1 218 ? -2.209 32.758 12.357 1.00 6.50 218 ALA C N 1
ATOM 6173 C CA . ALA C 1 218 ? -1.304 33.458 11.441 1.00 6.53 218 ALA C CA 1
ATOM 6174 C C . ALA C 1 218 ? -2.088 33.998 10.240 1.00 7.92 218 ALA C C 1
ATOM 6175 O O . ALA C 1 218 ? -1.861 35.124 9.814 1.00 8.96 218 ALA C O 1
ATOM 6177 N N . GLU C 1 219 ? -3.026 33.224 9.696 1.00 8.15 219 GLU C N 1
ATOM 6178 C CA . GLU C 1 219 ? -3.741 33.655 8.505 1.00 11.16 219 GLU C CA 1
ATOM 6179 C C . GLU C 1 219 ? -4.604 34.881 8.770 1.00 11.03 219 GLU C C 1
ATOM 6180 O O . GLU C 1 219 ? -4.932 35.620 7.841 1.00 13.22 219 GLU C O 1
ATOM 6186 N N . LYS C 1 220 ? -4.998 35.086 10.030 1.00 9.14 220 LYS C N 1
ATOM 6187 C CA . LYS C 1 220 ? -5.786 36.258 10.447 1.00 9.02 220 LYS C CA 1
ATOM 6188 C C . LYS C 1 220 ? -4.924 37.482 10.714 1.00 8.31 220 LYS C C 1
ATOM 6189 O O . LYS C 1 220 ? -5.439 38.531 11.133 1.00 9.59 220 LYS C O 1
ATOM 6195 N N . GLY C 1 221 ? -3.617 37.350 10.514 1.00 7.40 221 GLY C N 1
ATOM 6196 C CA . GLY C 1 221 ? -2.712 38.463 10.725 1.00 7.15 221 GLY C CA 1
ATOM 6197 C C . GLY C 1 221 ? -2.399 38.727 12.194 1.00 6.42 221 GLY C C 1
ATOM 6198 O O . GLY C 1 221 ? -1.951 39.826 12.547 1.00 7.29 221 GLY C O 1
ATOM 6199 N N . ILE C 1 222 ? -2.656 37.740 13.064 1.00 5.73 222 ILE C N 1
ATOM 6200 C CA . ILE C 1 222 ? -2.436 37.887 14.501 1.00 6.04 222 ILE C CA 1
ATOM 6201 C C . ILE C 1 222 ? -1.171 37.123 14.843 1.00 5.34 222 ILE C C 1
ATOM 6202 O O . ILE C 1 222 ? -0.958 36.007 14.340 1.00 6.55 222 ILE C O 1
ATOM 6207 N N . ARG C 1 223 ? -0.307 37.705 15.674 1.00 5.04 223 ARG C N 1
ATOM 6208 C CA . ARG C 1 223 ? 0.908 37.014 16.154 1.00 4.97 223 ARG C CA 1
ATOM 6209 C C . ARG C 1 223 ? 0.721 36.618 17.625 1.00 4.40 223 ARG C C 1
ATOM 6210 O O . ARG C 1 223 ? 0.057 37.349 18.382 1.00 5.03 223 ARG C O 1
ATOM 6218 N N . VAL C 1 224 ? 1.308 35.489 18.029 1.00 4.66 224 VAL C N 1
ATOM 6219 C CA . VAL C 1 224 ? 1.211 35.016 19.407 1.00 4.03 224 VAL C CA 1
ATOM 6220 C C . VAL C 1 224 ? 2.615 34.559 19.787 1.00 4.02 224 VAL C C 1
ATOM 6221 O O . VAL C 1 224 ? 3.215 33.686 19.124 1.00 5.49 224 VAL C O 1
ATOM 6225 N N . ASN C 1 225 ? 3.184 35.174 20.835 1.00 4.04 225 ASN C N 1
ATOM 6226 C CA . ASN C 1 225 ? 4.535 34.852 21.282 1.00 3.79 225 ASN C CA 1
ATOM 6227 C C . ASN C 1 225 ? 4.555 34.711 22.799 1.00 3.85 225 ASN C C 1
ATOM 6228 O O . ASN C 1 225 ? 3.559 35.059 23.462 1.00 4.07 225 ASN C O 1
ATOM 6233 N N . ILE C 1 226 ? 5.665 34.196 23.325 1.00 4.10 226 ILE C N 1
ATOM 6234 C CA . ILE C 1 226 ? 5.738 33.822 24.742 1.00 3.72 226 ILE C CA 1
ATOM 6235 C C . ILE C 1 226 ? 6.983 34.439 25.381 1.00 3.86 226 ILE C C 1
ATOM 6236 O O . ILE C 1 226 ? 8.055 34.505 24.738 1.00 4.55 226 ILE C O 1
ATOM 6241 N N . VAL C 1 227 ? 6.832 34.922 26.620 1.00 4.13 227 VAL C N 1
ATOM 6242 C CA . VAL C 1 227 ? 7.965 35.400 27.413 1.00 4.38 227 VAL C CA 1
ATOM 6243 C C . VAL C 1 227 ? 8.129 34.402 28.556 1.00 4.40 227 VAL C C 1
ATOM 6244 O O . VAL C 1 227 ? 7.139 34.042 29.213 1.00 4.45 227 VAL C O 1
ATOM 6248 N N . ALA C 1 228 ? 9.362 33.931 28.763 1.00 4.00 228 ALA C N 1
ATOM 6249 C CA . ALA C 1 228 ? 9.644 32.963 29.837 1.00 4.38 228 ALA C CA 1
ATOM 6250 C C . ALA C 1 228 ? 10.716 33.536 30.743 1.00 4.39 228 ALA C C 1
ATOM 6251 O O . ALA C 1 228 ? 11.911 33.421 30.453 1.00 4.93 228 ALA C O 1
ATOM 6253 N N . PRO C 1 229 ? 10.283 34.202 31.820 1.00 4.36 229 PRO C N 1
ATOM 6254 C CA . PRO C 1 229 ? 11.268 34.764 32.756 1.00 5.07 229 PRO C CA 1
ATOM 6255 C C . PRO C 1 229 ? 11.938 33.692 33.598 1.00 4.19 229 PRO C C 1
ATOM 6256 O O . PRO C 1 229 ? 11.409 32.587 33.796 1.00 4.92 229 PRO C O 1
ATOM 6260 N N . GLY C 1 230 ? 13.102 34.062 34.119 1.00 4.23 230 GLY C N 1
ATOM 6261 C CA . GLY C 1 230 ? 13.769 33.324 35.183 1.00 5.07 230 GLY C CA 1
ATOM 6262 C C . GLY C 1 230 ? 13.371 33.908 36.544 1.00 4.49 230 GLY C C 1
ATOM 6263 O O . GLY C 1 230 ? 12.263 34.394 36.705 1.00 5.89 230 GLY C O 1
ATOM 6264 N N . PRO C 1 231 ? 14.283 33.937 37.526 1.00 4.96 231 PRO C N 1
ATOM 6265 C CA . PRO C 1 231 ? 13.871 34.347 38.876 1.00 5.10 231 PRO C CA 1
ATOM 6266 C C . PRO C 1 231 ? 13.756 35.878 38.959 1.00 5.20 231 PRO C C 1
ATOM 6267 O O . PRO C 1 231 ? 14.779 36.594 38.891 1.00 6.18 231 PRO C O 1
ATOM 6271 N N . ILE C 1 232 ? 12.526 36.371 39.073 1.00 4.39 232 ILE C N 1
ATOM 6272 C CA . ILE C 1 232 ? 12.252 37.805 39.131 1.00 4.61 232 ILE C CA 1
ATOM 6273 C C . ILE C 1 232 ? 11.637 38.123 40.494 1.00 4.63 232 ILE C C 1
ATOM 6274 O O . ILE C 1 232 ? 10.742 37.414 40.973 1.00 5.32 232 ILE C O 1
ATOM 6279 N N . TRP C 1 233 ? 12.126 39.180 41.140 1.00 5.05 233 TRP C N 1
ATOM 6280 C CA . TRP C 1 233 ? 11.650 39.548 42.475 1.00 5.44 233 TRP C CA 1
ATOM 6281 C C . TRP C 1 233 ? 10.226 40.135 42.380 1.00 4.79 233 TRP C C 1
ATOM 6282 O O . TRP C 1 233 ? 10.041 41.254 41.865 1.00 5.24 233 TRP C O 1
ATOM 6293 N N . THR C 1 234 ? 9.231 39.391 42.878 1.00 4.64 234 THR C N 1
ATOM 6294 C CA . THR C 1 234 ? 7.827 39.779 42.743 1.00 4.80 234 THR C CA 1
ATOM 6295 C C . THR C 1 234 ? 7.000 39.221 43.909 1.00 4.30 234 THR C C 1
ATOM 6296 O O . THR C 1 234 ? 7.425 38.285 44.613 1.00 4.85 234 THR C O 1
ATOM 6300 N N . ALA C 1 235 ? 5.781 39.752 44.024 1.00 4.25 235 ALA C N 1
ATOM 6301 C CA . ALA C 1 235 ? 4.830 39.323 45.043 1.00 5.05 235 ALA C CA 1
ATOM 6302 C C . ALA C 1 235 ? 4.438 37.856 44.919 1.00 5.08 235 ALA C C 1
ATOM 6303 O O . ALA C 1 235 ? 4.069 37.227 45.905 1.00 5.16 235 ALA C O 1
ATOM 6305 N N . LEU C 1 236 ? 4.517 37.307 43.712 1.00 5.24 236 LEU C N 1
ATOM 6306 C CA . LEU C 1 236 ? 4.169 35.914 43.506 1.00 5.57 236 LEU C CA 1
ATOM 6307 C C . LEU C 1 236 ? 5.109 35.022 44.320 1.00 5.75 236 LEU C C 1
ATOM 6308 O O . LEU C 1 236 ? 4.712 33.956 44.808 1.00 6.29 236 LEU C O 1
ATOM 6313 N N . GLN C 1 237 ? 6.364 35.453 44.419 1.00 5.83 237 GLN C N 1
ATOM 6314 C CA . GLN C 1 237 ? 7.405 34.662 45.068 1.00 6.35 237 GLN C CA 1
ATOM 6315 C C . GLN C 1 237 ? 7.334 34.707 46.583 1.00 6.73 237 GLN C C 1
ATOM 6316 O O . GLN C 1 237 ? 7.714 33.738 47.235 1.00 11.05 237 GLN C O 1
ATOM 6322 N N . ILE C 1 238 ? 6.822 35.810 47.157 1.00 5.07 238 ILE C N 1
ATOM 6323 C CA . ILE C 1 238 ? 6.714 35.965 48.619 1.00 5.62 238 ILE C CA 1
ATOM 6324 C C . ILE C 1 238 ? 5.315 35.693 49.150 1.00 5.77 238 ILE C C 1
ATOM 6325 O O . ILE C 1 238 ? 5.079 35.813 50.365 1.00 7.65 238 ILE C O 1
ATOM 6330 N N . SER C 1 239 ? 4.384 35.313 48.281 1.00 5.71 239 SER C N 1
ATOM 6331 C CA . SER C 1 239 ? 3.025 35.002 48.744 1.00 6.09 239 SER C CA 1
ATOM 6332 C C . SER C 1 239 ? 2.718 33.517 48.626 1.00 6.86 239 SER C C 1
ATOM 6333 O O . SER C 1 239 ? 1.555 33.127 48.605 1.00 7.24 239 SER C O 1
ATOM 6336 N N . GLY C 1 240 ? 3.768 32.697 48.577 1.00 6.83 240 GLY C N 1
ATOM 6337 C CA . GLY C 1 240 ? 3.597 31.254 48.546 1.00 6.81 240 GLY C CA 1
ATOM 6338 C C . GLY C 1 240 ? 4.271 30.595 47.356 1.00 6.21 240 GLY C C 1
ATOM 6339 O O . GLY C 1 240 ? 4.379 29.377 47.326 1.00 6.95 240 GLY C O 1
ATOM 6340 N N . GLY C 1 241 ? 4.764 31.365 46.384 1.00 6.31 241 GLY C N 1
ATOM 6341 C CA . GLY C 1 241 ? 5.402 30.830 45.183 1.00 5.98 241 GLY C CA 1
ATOM 6342 C C . GLY C 1 241 ? 6.689 30.094 45.478 1.00 6.43 241 GLY C C 1
ATOM 6343 O O . GLY C 1 241 ? 7.037 29.136 44.814 1.00 6.57 241 GLY C O 1
ATOM 6344 N N . GLN C 1 242 ? 7.414 30.570 46.485 1.00 7.89 242 GLN C N 1
ATOM 6345 C CA . GLN C 1 242 ? 8.626 29.917 46.957 1.00 7.59 242 GLN C CA 1
ATOM 6346 C C . GLN C 1 242 ? 8.431 29.492 48.398 1.00 8.31 242 GLN C C 1
ATOM 6347 O O . GLN C 1 242 ? 7.703 30.148 49.147 1.00 10.87 242 GLN C O 1
ATOM 6353 N N . THR C 1 243 ? 9.147 28.464 48.820 1.00 9.12 243 THR C N 1
ATOM 6354 C CA . THR C 1 243 ? 9.231 28.202 50.251 1.00 11.14 243 THR C CA 1
ATOM 6355 C C . THR C 1 243 ? 10.064 29.309 50.919 1.00 10.41 243 THR C C 1
ATOM 6356 O O . THR C 1 243 ? 10.918 29.941 50.299 1.00 9.98 243 THR C O 1
ATOM 6360 N N . GLN C 1 244 ? 9.819 29.553 52.198 1.00 12.38 244 GLN C N 1
ATOM 6361 C CA . GLN C 1 244 ? 10.478 30.660 52.862 1.00 13.00 244 GLN C CA 1
ATOM 6362 C C . GLN C 1 244 ? 11.991 30.542 52.838 1.00 11.55 244 GLN C C 1
ATOM 6363 O O . GLN C 1 244 ? 12.698 31.559 52.724 1.00 12.09 244 GLN C O 1
ATOM 6369 N N . ASP C 1 245 ? 12.490 29.315 52.927 1.00 11.54 245 ASP C N 1
ATOM 6370 C CA . ASP C 1 245 ? 13.939 29.118 52.960 1.00 13.38 245 ASP C CA 1
ATOM 6371 C C . ASP C 1 245 ? 14.599 29.485 51.639 1.00 12.46 245 ASP C C 1
ATOM 6372 O O . ASP C 1 245 ? 15.820 29.686 51.602 1.00 13.97 245 ASP C O 1
ATOM 6377 N N . LYS C 1 246 ? 13.815 29.577 50.560 1.00 11.44 246 LYS C N 1
ATOM 6378 C CA A LYS C 1 246 ? 14.387 29.902 49.256 0.50 11.48 246 LYS C CA 1
ATOM 6379 C CA B LYS C 1 246 ? 14.358 29.901 49.234 0.50 10.89 246 LYS C CA 1
ATOM 6380 C C . LYS C 1 246 ? 14.413 31.408 48.974 1.00 10.46 246 LYS C C 1
ATOM 6381 O O . LYS C 1 246 ? 14.988 31.848 47.984 1.00 12.48 246 LYS C O 1
ATOM 6392 N N . ILE C 1 247 ? 13.829 32.213 49.857 1.00 8.84 247 ILE C N 1
ATOM 6393 C CA A ILE C 1 247 ? 13.738 33.655 49.621 0.50 7.46 247 ILE C CA 1
ATOM 6394 C CA B ILE C 1 247 ? 13.742 33.647 49.599 0.50 8.39 247 ILE C CA 1
ATOM 6395 C C . ILE C 1 247 ? 15.074 34.393 49.792 1.00 8.10 247 ILE C C 1
ATOM 6396 O O . ILE C 1 247 ? 15.445 35.207 48.955 1.00 9.09 247 ILE C O 1
ATOM 6405 N N . PRO C 1 248 ? 15.828 34.093 50.874 1.00 8.73 248 PRO C N 1
ATOM 6406 C CA . PRO C 1 248 ? 17.017 34.932 51.104 1.00 9.63 248 PRO C CA 1
ATOM 6407 C C . PRO C 1 248 ? 18.003 34.966 49.941 1.00 10.32 248 PRO C C 1
ATOM 6408 O O . PRO C 1 248 ? 18.487 36.041 49.615 1.00 11.28 248 PRO C O 1
ATOM 6412 N N . GLN C 1 249 ? 18.272 33.829 49.309 1.00 10.15 249 GLN C N 1
ATOM 6413 C CA . GLN C 1 249 ? 19.239 33.779 48.202 1.00 10.29 249 GLN C CA 1
ATOM 6414 C C . GLN C 1 249 ? 18.560 33.685 46.839 1.00 9.62 249 GLN C C 1
ATOM 6415 O O . GLN C 1 249 ? 19.189 33.284 45.848 1.00 9.48 249 GLN C O 1
ATOM 6421 N N . PHE C 1 250 ? 17.297 34.107 46.780 1.00 8.96 250 PHE C N 1
ATOM 6422 C CA . PHE C 1 250 ? 16.527 34.074 45.548 1.00 8.13 250 PHE C CA 1
ATOM 6423 C C . PHE C 1 250 ? 17.310 34.778 44.432 1.00 8.40 250 PHE C C 1
ATOM 6424 O O . PHE C 1 250 ? 17.737 35.924 44.586 1.00 8.61 250 PHE C O 1
ATOM 6432 N N . GLY C 1 251 ? 17.501 34.082 43.305 1.00 8.34 251 GLY C N 1
ATOM 6433 C CA . GLY C 1 251 ? 18.186 34.629 42.130 1.00 8.78 251 GLY C CA 1
ATOM 6434 C C . GLY C 1 251 ? 19.696 34.481 42.126 1.00 9.07 251 GLY C C 1
ATOM 6435 O O . GLY C 1 251 ? 20.336 34.676 41.095 1.00 9.41 251 GLY C O 1
ATOM 6436 N N . GLN C 1 252 ? 20.295 34.160 43.262 1.00 8.79 252 GLN C N 1
ATOM 6437 C CA . GLN C 1 252 ? 21.748 34.230 43.358 1.00 10.09 252 GLN C CA 1
ATOM 6438 C C . GLN C 1 252 ? 22.450 33.080 42.649 1.00 10.39 252 GLN C C 1
ATOM 6439 O O . GLN C 1 252 ? 23.663 33.133 42.418 1.00 12.87 252 GLN C O 1
ATOM 6445 N N . GLN C 1 253 ? 21.690 32.054 42.278 1.00 10.09 253 GLN C N 1
ATOM 6446 C CA . GLN C 1 253 ? 22.260 30.915 41.572 1.00 10.66 253 GLN C CA 1
ATOM 6447 C C . GLN C 1 253 ? 22.400 31.159 40.075 1.00 9.42 253 GLN C C 1
ATOM 6448 O O . GLN C 1 253 ? 22.986 30.344 39.376 1.00 10.53 253 GLN C O 1
ATOM 6454 N N . THR C 1 254 ? 21.826 32.234 39.551 1.00 8.72 254 THR C N 1
ATOM 6455 C CA . THR C 1 254 ? 21.945 32.484 38.110 1.00 7.43 254 THR C CA 1
ATOM 6456 C C . THR C 1 254 ? 23.381 32.897 37.781 1.00 7.24 254 THR C C 1
ATOM 6457 O O . THR C 1 254 ? 24.101 33.380 38.638 1.00 7.73 254 THR C O 1
ATOM 6461 N N . PRO C 1 255 ? 23.789 32.764 36.509 1.00 7.54 255 PRO C N 1
ATOM 6462 C CA . PRO C 1 255 ? 25.125 33.248 36.126 1.00 7.68 255 PRO C CA 1
ATOM 6463 C C . PRO C 1 255 ? 25.329 34.725 36.491 1.00 7.43 255 PRO C C 1
ATOM 6464 O O . PRO C 1 255 ? 26.441 35.133 36.860 1.00 8.65 255 PRO C O 1
ATOM 6468 N N . MET C 1 256 ? 24.279 35.537 36.404 1.00 6.37 256 MET C N 1
ATOM 6469 C CA . MET C 1 256 ? 24.446 36.934 36.770 1.00 7.42 256 MET C CA 1
ATOM 6470 C C . MET C 1 256 ? 24.485 37.190 38.279 1.00 7.42 256 MET C C 1
ATOM 6471 O O . MET C 1 256 ? 24.765 38.327 38.673 1.00 8.72 256 MET C O 1
ATOM 6476 N N . LYS C 1 257 ? 24.205 36.150 39.074 1.00 7.36 257 LYS C N 1
ATOM 6477 C CA . LYS C 1 257 ? 24.295 36.170 40.541 1.00 8.21 257 LYS C CA 1
ATOM 6478 C C . LYS C 1 257 ? 23.294 37.089 41.254 1.00 7.19 257 LYS C C 1
ATOM 6479 O O . LYS C 1 257 ? 23.490 37.464 42.415 1.00 8.27 257 LYS C O 1
ATOM 6485 N N . ARG C 1 258 ? 22.202 37.423 40.580 1.00 6.75 258 ARG C N 1
ATOM 6486 C CA . ARG C 1 258 ? 21.150 38.204 41.206 1.00 6.31 258 ARG C CA 1
ATOM 6487 C C . ARG C 1 258 ? 19.827 37.803 40.576 1.00 6.22 258 ARG C C 1
ATOM 6488 O O . ARG C 1 258 ? 19.800 37.283 39.446 1.00 6.78 258 ARG C O 1
ATOM 6496 N N . ALA C 1 259 ? 18.734 38.087 41.280 1.00 5.98 259 ALA C N 1
ATOM 6497 C CA . ALA C 1 259 ? 17.404 38.067 40.671 1.00 6.22 259 ALA C CA 1
ATOM 6498 C C . ALA C 1 259 ? 17.224 39.208 39.697 1.00 5.90 259 ALA C C 1
ATOM 6499 O O . ALA C 1 259 ? 17.883 40.247 39.794 1.00 5.95 259 ALA C O 1
ATOM 6501 N N . GLY C 1 260 ? 16.325 39.017 38.749 1.00 5.57 260 GLY C N 1
ATOM 6502 C CA . GLY C 1 260 ? 15.919 40.130 37.917 1.00 5.69 260 GLY C CA 1
ATOM 6503 C C . GLY C 1 260 ? 14.863 40.980 38.633 1.00 5.77 260 GLY C C 1
ATOM 6504 O O . GLY C 1 260 ? 14.199 40.529 39.574 1.00 5.97 260 GLY C O 1
ATOM 6505 N N . GLN C 1 261 ? 14.716 42.220 38.188 1.00 5.24 261 GLN C N 1
ATOM 6506 C CA . GLN C 1 261 ? 13.605 43.059 38.596 1.00 5.40 261 GLN C CA 1
ATOM 6507 C C . GLN C 1 261 ? 12.589 43.097 37.465 1.00 5.29 261 GLN C C 1
ATOM 6508 O O . GLN C 1 261 ? 12.957 42.968 36.273 1.00 5.42 261 GLN C O 1
ATOM 6514 N N . PRO C 1 262 ? 11.306 43.280 37.806 1.00 5.04 262 PRO C N 1
ATOM 6515 C CA . PRO C 1 262 ? 10.301 43.279 36.729 1.00 4.54 262 PRO C CA 1
ATOM 6516 C C . PRO C 1 262 ? 10.593 44.261 35.605 1.00 4.73 262 PRO C C 1
ATOM 6517 O O . PRO C 1 262 ? 10.234 43.972 34.449 1.00 4.87 262 PRO C O 1
ATOM 6521 N N . ALA C 1 263 ? 11.222 45.393 35.911 1.00 4.70 263 ALA C N 1
ATOM 6522 C CA . ALA C 1 263 ? 11.592 46.363 34.888 1.00 5.61 263 ALA C CA 1
ATOM 6523 C C . ALA C 1 263 ? 12.278 45.709 33.708 1.00 5.69 263 ALA C C 1
ATOM 6524 O O . ALA C 1 263 ? 12.095 46.130 32.558 1.00 5.88 263 ALA C O 1
ATOM 6526 N N . GLU C 1 264 ? 13.093 44.694 33.986 1.00 4.81 264 GLU C N 1
ATOM 6527 C CA . GLU C 1 264 ? 13.922 44.079 32.980 1.00 5.09 264 GLU C CA 1
ATOM 6528 C C . GLU C 1 264 ? 13.152 43.205 31.984 1.00 5.03 264 GLU C C 1
ATOM 6529 O O . GLU C 1 264 ? 13.718 42.727 30.990 1.00 5.07 264 GLU C O 1
ATOM 6535 N N . LEU C 1 265 ? 11.873 42.964 32.258 1.00 4.90 265 LEU C N 1
ATOM 6536 C CA . LEU C 1 265 ? 11.003 42.229 31.355 1.00 5.23 265 LEU C CA 1
ATOM 6537 C C . LEU C 1 265 ? 10.306 43.146 30.342 1.00 5.11 265 LEU C C 1
ATOM 6538 O O . LEU C 1 265 ? 9.843 42.688 29.277 1.00 5.30 265 LEU C O 1
ATOM 6543 N N . ALA C 1 266 ? 10.190 44.439 30.670 1.00 5.10 266 ALA C N 1
ATOM 6544 C CA . ALA C 1 266 ? 9.410 45.307 29.801 1.00 5.63 266 ALA C CA 1
ATOM 6545 C C . ALA C 1 266 ? 9.920 45.348 28.341 1.00 5.59 266 ALA C C 1
ATOM 6546 O O . ALA C 1 266 ? 9.105 45.339 27.420 1.00 5.71 266 ALA C O 1
ATOM 6548 N N . PRO C 1 267 ? 11.246 45.441 28.126 1.00 4.64 267 PRO C N 1
ATOM 6549 C CA . PRO C 1 267 ? 11.683 45.610 26.720 1.00 5.85 267 PRO C CA 1
ATOM 6550 C C . PRO C 1 267 ? 11.222 44.466 25.806 1.00 4.89 267 PRO C C 1
ATOM 6551 O O . PRO C 1 267 ? 10.843 44.729 24.659 1.00 5.00 267 PRO C O 1
ATOM 6555 N N . VAL C 1 268 ? 11.202 43.218 26.288 1.00 4.88 268 VAL C N 1
ATOM 6556 C CA . VAL C 1 268 ? 10.776 42.127 25.390 1.00 4.86 268 VAL C CA 1
ATOM 6557 C C . VAL C 1 268 ? 9.262 42.162 25.185 1.00 4.25 268 VAL C C 1
ATOM 6558 O O . VAL C 1 268 ? 8.773 41.867 24.084 1.00 4.91 268 VAL C O 1
ATOM 6562 N N . TYR C 1 269 ? 8.490 42.558 26.209 1.00 4.80 269 TYR C N 1
ATOM 6563 C CA . TYR C 1 269 ? 7.049 42.705 26.015 1.00 4.56 269 TYR C CA 1
ATOM 6564 C C . TYR C 1 269 ? 6.747 43.784 24.964 1.00 3.91 269 TYR C C 1
ATOM 6565 O O . TYR C 1 269 ? 5.787 43.663 24.192 1.00 4.30 269 TYR C O 1
ATOM 6574 N N . VAL C 1 270 ? 7.529 44.869 24.957 1.00 4.30 270 VAL C N 1
ATOM 6575 C CA . VAL C 1 270 ? 7.389 45.924 23.933 1.00 5.06 270 VAL C CA 1
ATOM 6576 C C . VAL C 1 270 ? 7.801 45.419 22.533 1.00 5.21 270 VAL C C 1
ATOM 6577 O O . VAL C 1 270 ? 7.059 45.606 21.569 1.00 5.35 270 VAL C O 1
ATOM 6581 N N . TYR C 1 271 ? 8.963 44.776 22.425 1.00 5.01 271 TYR C N 1
ATOM 6582 C CA . TYR C 1 271 ? 9.420 44.209 21.159 1.00 4.88 271 TYR C CA 1
ATOM 6583 C C . TYR C 1 271 ? 8.337 43.325 20.530 1.00 4.64 271 TYR C C 1
ATOM 6584 O O . TYR C 1 271 ? 8.064 43.447 19.340 1.00 5.61 271 TYR C O 1
ATOM 6593 N N . LEU C 1 272 ? 7.716 42.439 21.331 1.00 4.38 272 LEU C N 1
ATOM 6594 C CA . LEU C 1 272 ? 6.715 41.515 20.808 1.00 4.78 272 LEU C CA 1
ATOM 6595 C C . LEU C 1 272 ? 5.386 42.191 20.485 1.00 5.34 272 LEU C C 1
ATOM 6596 O O . LEU C 1 272 ? 4.729 41.833 19.487 1.00 5.78 272 LEU C O 1
ATOM 6601 N N . ALA C 1 273 ? 4.980 43.193 21.285 1.00 5.48 273 ALA C N 1
ATOM 6602 C CA . ALA C 1 273 ? 3.738 43.929 20.967 1.00 6.24 273 ALA C CA 1
ATOM 6603 C C . ALA C 1 273 ? 3.894 44.759 19.705 1.00 6.08 273 ALA C C 1
ATOM 6604 O O . ALA C 1 273 ? 2.942 44.920 18.939 1.00 7.00 273 ALA C O 1
ATOM 6606 N N . SER C 1 274 ? 5.085 45.312 19.508 1.00 5.73 274 SER C N 1
ATOM 6607 C CA . SER C 1 274 ? 5.344 46.241 18.408 1.00 6.07 274 SER C CA 1
ATOM 6608 C C . SER C 1 274 ? 5.268 45.552 17.058 1.00 6.27 274 SER C C 1
ATOM 6609 O O . SER C 1 274 ? 5.580 44.365 16.908 1.00 5.95 274 SER C O 1
ATOM 6612 N N . GLN C 1 275 ? 4.914 46.329 16.048 1.00 7.05 275 GLN C N 1
ATOM 6613 C CA . GLN C 1 275 ? 4.849 45.827 14.695 1.00 7.61 275 GLN C CA 1
ATOM 6614 C C . GLN C 1 275 ? 6.244 45.481 14.173 1.00 7.33 275 GLN C C 1
ATOM 6615 O O . GLN C 1 275 ? 6.380 44.797 13.169 1.00 9.19 275 GLN C O 1
ATOM 6621 N N . GLU C 1 276 ? 7.280 45.920 14.892 1.00 6.91 276 GLU C N 1
ATOM 6622 C CA . GLU C 1 276 ? 8.661 45.623 14.497 1.00 7.29 276 GLU C CA 1
ATOM 6623 C C . GLU C 1 276 ? 8.956 44.131 14.467 1.00 7.09 276 GLU C C 1
ATOM 6624 O O . GLU C 1 276 ? 9.839 43.682 13.731 1.00 7.29 276 GLU C O 1
ATOM 6630 N N . SER C 1 277 ? 8.238 43.344 15.271 1.00 5.71 277 SER C N 1
ATOM 6631 C CA . SER C 1 277 ? 8.485 41.899 15.333 1.00 5.08 277 SER C CA 1
ATOM 6632 C C . SER C 1 277 ? 7.573 41.150 14.344 1.00 5.02 277 SER C C 1
ATOM 6633 O O . SER C 1 277 ? 7.097 40.047 14.613 1.00 5.29 277 SER C O 1
ATOM 6636 N N . SER C 1 278 ? 7.411 41.736 13.158 1.00 5.21 278 SER C N 1
ATOM 6637 C CA . SER C 1 278 ? 6.536 41.200 12.118 1.00 5.53 278 SER C CA 1
ATOM 6638 C C . SER C 1 278 ? 6.795 39.753 11.692 1.00 5.79 278 SER C C 1
ATOM 6639 O O . SER C 1 278 ? 5.872 39.085 11.258 1.00 7.36 278 SER C O 1
ATOM 6642 N N . TYR C 1 279 ? 8.041 39.289 11.766 1.00 4.89 279 TYR C N 1
ATOM 6643 C CA . TYR C 1 279 ? 8.330 37.913 11.360 1.00 5.06 279 TYR C CA 1
ATOM 6644 C C . TYR C 1 279 ? 8.458 36.971 12.571 1.00 5.08 279 TYR C C 1
ATOM 6645 O O . TYR C 1 279 ? 9.015 35.867 12.449 1.00 6.01 279 TYR C O 1
ATOM 6654 N N . VAL C 1 280 ? 7.976 37.429 13.728 1.00 4.81 280 VAL C N 1
ATOM 6655 C CA . VAL C 1 280 ? 8.093 36.671 14.985 1.00 4.73 280 VAL C CA 1
ATOM 6656 C C . VAL C 1 280 ? 6.725 36.208 15.419 1.00 4.56 280 VAL C C 1
ATOM 6657 O O . VAL C 1 280 ? 5.855 37.019 15.804 1.00 4.69 280 VAL C O 1
ATOM 6661 N N . THR C 1 281 ? 6.501 34.895 15.343 1.00 4.05 281 THR C N 1
ATOM 6662 C CA . THR C 1 281 ? 5.300 34.293 15.933 1.00 4.20 281 THR C CA 1
ATOM 6663 C C . THR C 1 281 ? 5.643 32.882 16.364 1.00 3.81 281 THR C C 1
ATOM 6664 O O . THR C 1 281 ? 6.552 32.264 15.798 1.00 4.37 281 THR C O 1
ATOM 6668 N N . ALA C 1 282 ? 4.983 32.404 17.424 1.00 4.37 282 ALA C N 1
ATOM 6669 C CA . ALA C 1 282 ? 5.222 31.082 18.021 1.00 4.02 282 ALA C CA 1
ATOM 6670 C C . ALA C 1 282 ? 6.565 30.956 18.721 1.00 4.56 282 ALA C C 1
ATOM 6671 O O . ALA C 1 282 ? 7.018 29.845 18.971 1.00 5.70 282 ALA C O 1
ATOM 6673 N N . GLU C 1 283 ? 7.190 32.079 19.070 1.00 4.75 283 GLU C N 1
ATOM 6674 C CA . GLU C 1 283 ? 8.529 32.012 19.661 1.00 4.62 283 GLU C CA 1
ATOM 6675 C C . GLU C 1 283 ? 8.536 32.377 21.141 1.00 3.86 283 GLU C C 1
ATOM 6676 O O . GLU C 1 283 ? 7.788 33.246 21.568 1.00 5.02 283 GLU C O 1
ATOM 6682 N N . VAL C 1 284 ? 9.408 31.723 21.898 1.00 4.43 284 VAL C N 1
ATOM 6683 C CA . VAL C 1 284 ? 9.566 32.001 23.325 1.00 4.49 284 VAL C CA 1
ATOM 6684 C C . VAL C 1 284 ? 10.852 32.781 23.564 1.00 4.38 284 VAL C C 1
ATOM 6685 O O . VAL C 1 284 ? 11.872 32.557 22.899 1.00 5.90 284 VAL C O 1
ATOM 6689 N N . HIS C 1 285 ? 10.790 33.702 24.514 1.00 4.34 285 HIS C N 1
ATOM 6690 C CA . HIS C 1 285 ? 11.889 34.633 24.770 1.00 4.44 285 HIS C CA 1
ATOM 6691 C C . HIS C 1 285 ? 12.243 34.567 26.228 1.00 4.47 285 HIS C C 1
ATOM 6692 O O . HIS C 1 285 ? 11.426 34.903 27.105 1.00 5.70 285 HIS C O 1
ATOM 6699 N N . GLY C 1 286 ? 13.468 34.154 26.507 1.00 4.14 286 GLY C N 1
ATOM 6700 C CA . GLY C 1 286 ? 13.943 34.028 27.882 1.00 4.08 286 GLY C CA 1
ATOM 6701 C C . GLY C 1 286 ? 14.544 35.310 28.429 1.00 4.17 286 GLY C C 1
ATOM 6702 O O . GLY C 1 286 ? 15.261 36.035 27.719 1.00 4.93 286 GLY C O 1
ATOM 6703 N N . VAL C 1 287 ? 14.263 35.581 29.706 1.00 4.56 287 VAL C N 1
ATOM 6704 C CA . VAL C 1 287 ? 14.855 36.720 30.444 1.00 5.03 287 VAL C CA 1
ATOM 6705 C C . VAL C 1 287 ? 15.192 36.130 31.820 1.00 4.44 287 VAL C C 1
ATOM 6706 O O . VAL C 1 287 ? 14.397 36.203 32.746 1.00 5.23 287 VAL C O 1
ATOM 6710 N N . CYS C 1 288 ? 16.341 35.481 31.895 1.00 5.40 288 CYS C N 1
ATOM 6711 C CA . CYS C 1 288 ? 16.681 34.610 33.025 1.00 5.81 288 CYS C CA 1
ATOM 6712 C C . CYS C 1 288 ? 18.013 34.764 33.713 1.00 5.01 288 CYS C C 1
ATOM 6713 O O . CYS C 1 288 ? 18.377 33.881 34.468 1.00 5.80 288 CYS C O 1
ATOM 6716 N N . GLY C 1 289 ? 18.743 35.838 33.441 1.00 4.87 289 GLY C N 1
ATOM 6717 C CA . GLY C 1 289 ? 20.015 36.066 34.101 1.00 5.53 289 GLY C CA 1
ATOM 6718 C C . GLY C 1 289 ? 21.045 35.004 33.750 1.00 5.07 289 GLY C C 1
ATOM 6719 O O . GLY C 1 289 ? 22.018 34.844 34.464 1.00 6.17 289 GLY C O 1
ATOM 6720 N N . GLY C 1 290 ? 20.854 34.336 32.610 1.00 5.29 290 GLY C N 1
ATOM 6721 C CA . GLY C 1 290 ? 21.723 33.248 32.182 1.00 5.73 290 GLY C CA 1
ATOM 6722 C C . GLY C 1 290 ? 21.275 31.839 32.559 1.00 5.61 290 GLY C C 1
ATOM 6723 O O . GLY C 1 290 ? 21.886 30.882 32.130 1.00 5.77 290 GLY C O 1
ATOM 6724 N N . GLU C 1 291 ? 20.193 31.701 33.323 1.00 5.73 291 GLU C N 1
ATOM 6725 C CA A GLU C 1 291 ? 19.594 30.385 33.622 0.50 6.50 291 GLU C CA 1
ATOM 6726 C CA B GLU C 1 291 ? 19.592 30.389 33.620 0.50 6.97 291 GLU C CA 1
ATOM 6727 C C . GLU C 1 291 ? 18.667 30.118 32.426 1.00 6.46 291 GLU C C 1
ATOM 6728 O O . GLU C 1 291 ? 17.474 30.178 32.467 1.00 7.06 291 GLU C O 1
ATOM 6739 N N . HIS C 1 292 ? 19.329 29.813 31.301 1.00 6.05 292 HIS C N 1
ATOM 6740 C CA . HIS C 1 292 ? 18.690 29.829 29.997 1.00 5.57 292 HIS C CA 1
ATOM 6741 C C . HIS C 1 292 ? 17.670 28.740 29.721 1.00 5.55 292 HIS C C 1
ATOM 6742 O O . HIS C 1 292 ? 17.730 27.652 30.268 1.00 6.27 292 HIS C O 1
ATOM 6749 N N . LEU C 1 293 ? 16.744 29.085 28.838 1.00 5.70 293 LEU C N 1
ATOM 6750 C CA . LEU C 1 293 ? 15.753 28.159 28.316 1.00 5.60 293 LEU C CA 1
ATOM 6751 C C . LEU C 1 293 ? 16.458 27.126 27.428 1.00 6.13 293 LEU C C 1
ATOM 6752 O O . LEU C 1 293 ? 17.623 27.228 27.128 1.00 7.73 293 LEU C O 1
ATOM 6757 N N A GLY C 1 294 ? 15.692 26.174 26.938 0.50 6.86 294 GLY C N 1
ATOM 6758 N N B GLY C 1 294 ? 15.702 26.053 27.202 0.50 6.80 294 GLY C N 1
ATOM 6759 C CA A GLY C 1 294 ? 16.188 25.332 25.850 0.50 7.41 294 GLY C CA 1
ATOM 6760 C CA B GLY C 1 294 ? 16.114 24.929 26.370 0.50 8.17 294 GLY C CA 1
ATOM 6761 C C A GLY C 1 294 ? 16.319 26.048 24.495 0.50 7.94 294 GLY C C 1
ATOM 6762 C C B GLY C 1 294 ? 15.883 23.570 27.015 0.50 8.60 294 GLY C C 1
ATOM 6763 O O A GLY C 1 294 ? 16.107 27.279 24.410 0.50 8.52 294 GLY C O 1
ATOM 6764 O O B GLY C 1 294 ? 15.831 23.441 28.257 0.50 7.49 294 GLY C O 1
ATOM 6767 N N . HIS D 1 3 ? -0.933 53.359 11.579 1.00 28.23 3 HIS D N 1
ATOM 6768 C CA . HIS D 1 3 ? -1.842 52.269 11.234 1.00 25.56 3 HIS D CA 1
ATOM 6769 C C . HIS D 1 3 ? -1.268 50.907 11.632 1.00 20.46 3 HIS D C 1
ATOM 6770 O O . HIS D 1 3 ? -0.059 50.781 11.787 1.00 19.19 3 HIS D O 1
ATOM 6772 N N . LEU D 1 4 ? -2.149 49.916 11.781 1.00 18.20 4 LEU D N 1
ATOM 6773 C CA . LEU D 1 4 ? -1.774 48.506 11.958 1.00 18.54 4 LEU D CA 1
ATOM 6774 C C . LEU D 1 4 ? -1.669 47.772 10.643 1.00 18.83 4 LEU D C 1
ATOM 6775 O O . LEU D 1 4 ? -2.567 47.870 9.805 1.00 22.97 4 LEU D O 1
ATOM 6780 N N . TYR D 1 5 ? -0.586 47.022 10.464 1.00 18.50 5 TYR D N 1
ATOM 6781 C CA . TYR D 1 5 ? -0.329 46.278 9.230 1.00 18.09 5 TYR D CA 1
ATOM 6782 C C . TYR D 1 5 ? -0.438 44.761 9.460 1.00 13.99 5 TYR D C 1
ATOM 6783 O O . TYR D 1 5 ? -0.042 44.256 10.507 1.00 14.39 5 TYR D O 1
ATOM 6792 N N . ASP D 1 6 ? -0.964 44.028 8.482 1.00 13.16 6 ASP D N 1
ATOM 6793 C CA . ASP D 1 6 ? -0.971 42.573 8.526 1.00 10.97 6 ASP D CA 1
ATOM 6794 C C . ASP D 1 6 ? 0.464 42.079 8.296 1.00 10.29 6 ASP D C 1
ATOM 6795 O O . ASP D 1 6 ? 1.008 42.276 7.219 1.00 11.02 6 ASP D O 1
ATOM 6800 N N . PRO D 1 7 ? 1.083 41.434 9.297 1.00 9.35 7 PRO D N 1
ATOM 6801 C CA . PRO D 1 7 ? 2.485 41.050 9.088 1.00 9.81 7 PRO D CA 1
ATOM 6802 C C . PRO D 1 7 ? 2.625 39.970 8.014 1.00 9.52 7 PRO D C 1
ATOM 6803 O O . PRO D 1 7 ? 3.695 39.877 7.388 1.00 9.76 7 PRO D O 1
ATOM 6807 N N . THR D 1 8 ? 1.581 39.177 7.767 1.00 9.65 8 THR D N 1
ATOM 6808 C CA . THR D 1 8 ? 1.745 38.101 6.782 1.00 11.48 8 THR D CA 1
ATOM 6809 C C . THR D 1 8 ? 1.902 38.648 5.370 1.00 11.25 8 THR D C 1
ATOM 6810 O O . THR D 1 8 ? 2.477 37.988 4.518 1.00 13.15 8 THR D O 1
ATOM 6814 N N . THR D 1 9 ? 1.381 39.846 5.108 1.00 9.16 9 THR D N 1
ATOM 6815 C CA . THR D 1 9 ? 1.462 40.401 3.762 1.00 10.46 9 THR D CA 1
ATOM 6816 C C . THR D 1 9 ? 2.287 41.684 3.729 1.00 9.81 9 THR D C 1
ATOM 6817 O O . THR D 1 9 ? 2.233 42.430 2.746 1.00 11.75 9 THR D O 1
ATOM 6821 N N . GLN D 1 10 ? 3.054 41.953 4.775 1.00 8.69 10 GLN D N 1
ATOM 6822 C CA . GLN D 1 10 ? 3.875 43.156 4.824 1.00 9.14 10 GLN D CA 1
ATOM 6823 C C . GLN D 1 10 ? 5.038 43.123 3.814 1.00 9.09 10 GLN D C 1
ATOM 6824 O O . GLN D 1 10 ? 5.510 44.153 3.378 1.00 9.71 10 GLN D O 1
ATOM 6830 N N . TYR D 1 11 ? 5.529 41.922 3.539 1.00 8.30 11 TYR D N 1
ATOM 6831 C CA . TYR D 1 11 ? 6.633 41.715 2.595 1.00 8.01 11 TYR D CA 1
ATOM 6832 C C . TYR D 1 11 ? 6.167 40.696 1.564 1.00 8.72 11 TYR D C 1
ATOM 6833 O O . TYR D 1 11 ? 5.119 40.043 1.714 1.00 9.29 11 TYR D O 1
ATOM 6842 N N . TYR D 1 12 ? 6.960 40.545 0.513 1.00 9.59 12 TYR D N 1
ATOM 6843 C CA . TYR D 1 12 ? 6.590 39.733 -0.639 1.00 9.51 12 TYR D CA 1
ATOM 6844 C C . TYR D 1 12 ? 6.229 38.302 -0.251 1.00 7.82 12 TYR D C 1
ATOM 6845 O O . TYR D 1 12 ? 6.963 37.644 0.490 1.00 9.00 12 TYR D O 1
ATOM 6854 N N . THR D 1 13 ? 5.132 37.791 -0.820 1.00 7.76 13 THR D N 1
ATOM 6855 C CA . THR D 1 13 ? 4.637 36.447 -0.487 1.00 7.99 13 THR D CA 1
ATOM 6856 C C . THR D 1 13 ? 4.712 35.477 -1.664 1.00 7.55 13 THR D C 1
ATOM 6857 O O . THR D 1 13 ? 4.318 34.321 -1.521 1.00 8.97 13 THR D O 1
ATOM 6861 N N . GLY D 1 14 ? 5.175 35.923 -2.835 1.00 8.37 14 GLY D N 1
ATOM 6862 C CA . GLY D 1 14 ? 5.137 35.064 -4.012 1.00 7.95 14 GLY D CA 1
ATOM 6863 C C . GLY D 1 14 ? 6.377 34.220 -4.204 1.00 7.83 14 GLY D C 1
ATOM 6864 O O . GLY D 1 14 ? 7.172 34.040 -3.283 1.00 9.07 14 GLY D O 1
ATOM 6865 N N . GLU D 1 15 ? 6.563 33.697 -5.415 1.00 7.27 15 GLU D N 1
ATOM 6866 C CA . GLU D 1 15 ? 7.694 32.835 -5.718 1.00 7.39 15 GLU D CA 1
ATOM 6867 C C . GLU D 1 15 ? 8.881 33.664 -6.174 1.00 7.09 15 GLU D C 1
ATOM 6868 O O . GLU D 1 15 ? 8.722 34.760 -6.720 1.00 7.84 15 GLU D O 1
ATOM 6874 N N . TYR D 1 16 ? 10.067 33.123 -5.953 1.00 7.27 16 TYR D N 1
ATOM 6875 C CA . TYR D 1 16 ? 11.303 33.771 -6.349 1.00 7.79 16 TYR D CA 1
ATOM 6876 C C . TYR D 1 16 ? 11.860 33.139 -7.637 1.00 8.32 16 TYR D C 1
ATOM 6877 O O . TYR D 1 16 ? 11.815 31.918 -7.795 1.00 9.02 16 TYR D O 1
ATOM 6886 N N . PRO D 1 17 ? 12.412 33.956 -8.547 1.00 7.32 17 PRO D N 1
ATOM 6887 C CA . PRO D 1 17 ? 13.043 33.413 -9.765 1.00 8.23 17 PRO D CA 1
ATOM 6888 C C . PRO D 1 17 ? 14.244 32.560 -9.364 1.00 8.30 17 PRO D C 1
ATOM 6889 O O . PRO D 1 17 ? 15.008 32.937 -8.468 1.00 8.76 17 PRO D O 1
ATOM 6893 N N . LYS D 1 18 ? 14.443 31.432 -10.036 1.00 9.63 18 LYS D N 1
ATOM 6894 C CA . LYS D 1 18 ? 15.726 30.762 -9.938 1.00 10.30 18 LYS D CA 1
ATOM 6895 C C . LYS D 1 18 ? 16.822 31.702 -10.410 1.00 9.26 18 LYS D C 1
ATOM 6896 O O . LYS D 1 18 ? 16.654 32.451 -11.383 1.00 10.44 18 LYS D O 1
ATOM 6902 N N . GLN D 1 19 ? 17.941 31.672 -9.694 1.00 9.09 19 GLN D N 1
ATOM 6903 C CA . GLN D 1 19 ? 19.045 32.554 -9.975 1.00 8.81 19 GLN D CA 1
ATOM 6904 C C . GLN D 1 19 ? 20.229 31.956 -9.234 1.00 9.07 19 GLN D C 1
ATOM 6905 O O . GLN D 1 19 ? 20.072 31.242 -8.248 1.00 10.75 19 GLN D O 1
ATOM 6911 N N . LYS D 1 20 ? 21.423 32.227 -9.731 1.00 8.21 20 LYS D N 1
ATOM 6912 C CA A LYS D 1 20 ? 22.608 31.721 -9.038 0.50 9.03 20 LYS D CA 1
ATOM 6913 C CA B LYS D 1 20 ? 22.599 31.713 -9.044 0.50 8.70 20 LYS D CA 1
ATOM 6914 C C . LYS D 1 20 ? 23.720 32.736 -9.218 1.00 8.40 20 LYS D C 1
ATOM 6915 O O . LYS D 1 20 ? 23.872 33.302 -10.301 1.00 10.31 20 LYS D O 1
ATOM 6926 N N . GLN D 1 21 ? 24.547 32.903 -8.195 1.00 7.68 21 GLN D N 1
ATOM 6927 C CA . GLN D 1 21 ? 25.769 33.697 -8.276 1.00 7.07 21 GLN D CA 1
ATOM 6928 C C . GLN D 1 21 ? 26.874 32.908 -7.588 1.00 7.15 21 GLN D C 1
ATOM 6929 O O . GLN D 1 21 ? 26.579 32.134 -6.661 1.00 8.01 21 GLN D O 1
ATOM 6935 N N . PRO D 1 22 ? 28.139 33.132 -7.975 1.00 7.26 22 PRO D N 1
ATOM 6936 C CA . PRO D 1 22 ? 29.245 32.535 -7.220 1.00 7.11 22 PRO D CA 1
ATOM 6937 C C . PRO D 1 22 ? 29.245 33.072 -5.789 1.00 7.12 22 PRO D C 1
ATOM 6938 O O . PRO D 1 22 ? 29.015 34.264 -5.554 1.00 7.76 22 PRO D O 1
ATOM 6942 N N . ALA D 1 23 ? 29.449 32.191 -4.815 1.00 7.12 23 ALA D N 1
ATOM 6943 C CA . ALA D 1 23 ? 29.536 32.603 -3.416 1.00 7.56 23 ALA D CA 1
ATOM 6944 C C . ALA D 1 23 ? 30.650 33.648 -3.251 1.00 7.32 23 ALA D C 1
ATOM 6945 O O . ALA D 1 23 ? 31.691 33.578 -3.913 1.00 8.17 23 ALA D O 1
ATOM 6947 N N . PRO D 1 24 ? 30.441 34.627 -2.354 1.00 6.73 24 PRO D N 1
ATOM 6948 C CA . PRO D 1 24 ? 29.322 34.789 -1.413 1.00 6.56 24 PRO D CA 1
ATOM 6949 C C . PRO D 1 24 ? 28.133 35.560 -2.017 1.00 6.54 24 PRO D C 1
ATOM 6950 O O . PRO D 1 24 ? 27.183 35.862 -1.299 1.00 7.29 24 PRO D O 1
ATOM 6954 N N . GLY D 1 25 ? 28.207 35.926 -3.291 1.00 7.14 25 GLY D N 1
ATOM 6955 C CA . GLY D 1 25 ? 27.125 36.657 -3.925 1.00 6.84 25 GLY D CA 1
ATOM 6956 C C . GLY D 1 25 ? 27.198 38.160 -3.726 1.00 7.41 25 GLY D C 1
ATOM 6957 O O . GLY D 1 25 ? 27.902 38.666 -2.842 1.00 9.08 25 GLY D O 1
ATOM 6958 N N . VAL D 1 26 ? 26.460 38.863 -4.571 1.00 7.20 26 VAL D N 1
ATOM 6959 C CA . VAL D 1 26 ? 26.311 40.306 -4.470 1.00 7.27 26 VAL D CA 1
ATOM 6960 C C . VAL D 1 26 ? 24.814 40.565 -4.398 1.00 6.31 26 VAL D C 1
ATOM 6961 O O . VAL D 1 26 ? 24.079 40.320 -5.369 1.00 6.50 26 VAL D O 1
ATOM 6965 N N . GLN D 1 27 ? 24.326 41.015 -3.246 1.00 6.08 27 GLN D N 1
ATOM 6966 C CA . GLN D 1 27 ? 22.874 41.112 -3.122 1.00 6.22 27 GLN D CA 1
ATOM 6967 C C . GLN D 1 27 ? 22.293 42.195 -4.038 1.00 6.73 27 GLN D C 1
ATOM 6968 O O . GLN D 1 27 ? 21.136 42.086 -4.470 1.00 6.66 27 GLN D O 1
ATOM 6974 N N . ALA D 1 28 ? 23.105 43.193 -4.418 1.00 7.01 28 ALA D N 1
ATOM 6975 C CA . ALA D 1 28 ? 22.646 44.260 -5.309 1.00 7.79 28 ALA D CA 1
ATOM 6976 C C . ALA D 1 28 ? 22.249 43.690 -6.667 1.00 8.01 28 ALA D C 1
ATOM 6977 O O . ALA D 1 28 ? 21.511 44.349 -7.411 1.00 9.65 28 ALA D O 1
ATOM 6979 N N . LYS D 1 29 ? 22.756 42.500 -7.027 1.00 7.26 29 LYS D N 1
ATOM 6980 C CA . LYS D 1 29 ? 22.426 41.861 -8.312 1.00 8.28 29 LYS D CA 1
ATOM 6981 C C . LYS D 1 29 ? 21.293 40.831 -8.239 1.00 8.23 29 LYS D C 1
ATOM 6982 O O . LYS D 1 29 ? 20.979 40.201 -9.243 1.00 9.50 29 LYS D O 1
ATOM 6988 N N . MET D 1 30 ? 20.705 40.645 -7.055 1.00 7.10 30 MET D N 1
ATOM 6989 C CA . MET D 1 30 ? 19.615 39.683 -6.894 1.00 7.65 30 MET D CA 1
ATOM 6990 C C . MET D 1 30 ? 18.328 40.189 -7.520 1.00 8.20 30 MET D C 1
ATOM 6991 O O . MET D 1 30 ? 18.099 41.390 -7.616 1.00 9.14 30 MET D O 1
ATOM 6996 N N . THR D 1 31 ? 17.467 39.250 -7.881 1.00 9.24 31 THR D N 1
ATOM 6997 C CA . THR D 1 31 ? 16.134 39.582 -8.358 1.00 10.51 31 THR D CA 1
ATOM 6998 C C . THR D 1 31 ? 15.104 38.880 -7.463 1.00 10.91 31 THR D C 1
ATOM 6999 O O . THR D 1 31 ? 14.832 37.709 -7.644 1.00 11.27 31 THR D O 1
ATOM 7003 N N . PRO D 1 32 ? 14.532 39.594 -6.480 1.00 9.55 32 PRO D N 1
ATOM 7004 C CA . PRO D 1 32 ? 14.721 41.005 -6.115 1.00 9.61 32 PRO D CA 1
ATOM 7005 C C . PRO D 1 32 ? 15.821 41.208 -5.064 1.00 7.85 32 PRO D C 1
ATOM 7006 O O . PRO D 1 32 ? 16.254 40.245 -4.421 1.00 7.19 32 PRO D O 1
ATOM 7010 N N . VAL D 1 33 ? 16.265 42.442 -4.890 1.00 7.98 33 VAL D N 1
ATOM 7011 C CA . VAL D 1 33 ? 17.241 42.774 -3.847 1.00 6.95 33 VAL D CA 1
ATOM 7012 C C . VAL D 1 33 ? 16.551 42.659 -2.484 1.00 7.00 33 VAL D C 1
ATOM 7013 O O . VAL D 1 33 ? 15.454 43.170 -2.286 1.00 9.02 33 VAL D O 1
ATOM 7017 N N . PRO D 1 34 ? 17.186 41.990 -1.514 1.00 6.21 34 PRO D N 1
ATOM 7018 C CA . PRO D 1 34 ? 16.590 41.902 -0.169 1.00 5.96 34 PRO D CA 1
ATOM 7019 C C . PRO D 1 34 ? 16.353 43.283 0.434 1.00 7.30 34 PRO D C 1
ATOM 7020 O O . PRO D 1 34 ? 17.149 44.196 0.236 1.00 8.60 34 PRO D O 1
ATOM 7024 N N . ASP D 1 35 ? 15.282 43.416 1.205 1.00 6.86 35 ASP D N 1
ATOM 7025 C CA . ASP D 1 35 ? 15.024 44.673 1.929 1.00 7.37 35 ASP D CA 1
ATOM 7026 C C . ASP D 1 35 ? 15.715 44.559 3.277 1.00 6.51 35 ASP D C 1
ATOM 7027 O O . ASP D 1 35 ? 15.342 43.696 4.077 1.00 6.65 35 ASP D O 1
ATOM 7032 N N . CYS D 1 36 ? 16.718 45.392 3.526 1.00 6.54 36 CYS D N 1
ATOM 7033 C CA . CYS D 1 36 ? 17.461 45.377 4.781 1.00 6.69 36 CYS D CA 1
ATOM 7034 C C . CYS D 1 36 ? 17.087 46.527 5.710 1.00 6.73 36 CYS D C 1
ATOM 7035 O O . CYS D 1 36 ? 17.833 46.826 6.649 1.00 7.81 36 CYS D O 1
ATOM 7038 N N . GLY D 1 37 ? 15.958 47.167 5.457 1.00 6.68 37 GLY D N 1
ATOM 7039 C CA . GLY D 1 37 ? 15.489 48.241 6.319 1.00 8.27 37 GLY D CA 1
ATOM 7040 C C . GLY D 1 37 ? 16.005 49.622 5.952 1.00 8.45 37 GLY D C 1
ATOM 7041 O O . GLY D 1 37 ? 15.847 50.573 6.739 1.00 9.98 37 GLY D O 1
ATOM 7042 N N . GLU D 1 38 ? 16.599 49.748 4.757 1.00 8.23 38 GLU D N 1
ATOM 7043 C CA . GLU D 1 38 ? 17.160 51.025 4.297 1.00 8.78 38 GLU D CA 1
ATOM 7044 C C . GLU D 1 38 ? 16.182 52.187 4.406 1.00 10.40 38 GLU D C 1
ATOM 7045 O O . GLU D 1 38 ? 16.571 53.308 4.776 1.00 12.93 38 GLU D O 1
ATOM 7051 N N . LYS D 1 39 ? 14.922 51.934 4.088 1.00 10.95 39 LYS D N 1
ATOM 7052 C CA . LYS D 1 39 ? 13.935 52.990 4.098 1.00 13.58 39 LYS D CA 1
ATOM 7053 C C . LYS D 1 39 ? 12.975 52.912 5.268 1.00 14.41 39 LYS D C 1
ATOM 7054 O O . LYS D 1 39 ? 12.231 53.845 5.503 1.00 18.43 39 LYS D O 1
ATOM 7060 N N . SER D 1 40 ? 12.982 51.818 6.014 1.00 12.28 40 SER D N 1
ATOM 7061 C CA . SER D 1 40 ? 11.977 51.611 7.050 1.00 11.92 40 SER D CA 1
ATOM 7062 C C . SER D 1 40 ? 12.481 51.745 8.476 1.00 11.31 40 SER D C 1
ATOM 7063 O O . SER D 1 40 ? 11.715 52.147 9.334 1.00 12.66 40 SER D O 1
ATOM 7066 N N . TYR D 1 41 ? 13.742 51.417 8.751 1.00 9.85 41 TYR D N 1
ATOM 7067 C CA . TYR D 1 41 ? 14.169 51.367 10.151 1.00 10.09 41 TYR D CA 1
ATOM 7068 C C . TYR D 1 41 ? 14.370 52.775 10.721 1.00 10.50 41 TYR D C 1
ATOM 7069 O O . TYR D 1 41 ? 15.122 53.588 10.163 1.00 10.97 41 TYR D O 1
ATOM 7078 N N . VAL D 1 42 ? 13.706 53.050 11.842 1.00 11.37 42 VAL D N 1
ATOM 7079 C CA . VAL D 1 42 ? 13.843 54.335 12.530 1.00 12.87 42 VAL D CA 1
ATOM 7080 C C . VAL D 1 42 ? 14.362 54.118 13.940 1.00 11.75 42 VAL D C 1
ATOM 7081 O O . VAL D 1 42 ? 13.809 53.310 14.709 1.00 13.36 42 VAL D O 1
ATOM 7085 N N . GLY D 1 43 ? 15.435 54.827 14.285 1.00 11.06 43 GLY D N 1
ATOM 7086 C CA . GLY D 1 43 ? 16.039 54.704 15.604 1.00 11.66 43 GLY D CA 1
ATOM 7087 C C . GLY D 1 43 ? 15.461 55.666 16.634 1.00 11.85 43 GLY D C 1
ATOM 7088 O O . GLY D 1 43 ? 14.678 56.565 16.318 1.00 13.00 43 GLY D O 1
ATOM 7089 N N . SER D 1 44 ? 15.842 55.460 17.890 1.00 10.68 44 SER D N 1
ATOM 7090 C CA . SER D 1 44 ? 15.380 56.284 19.006 1.00 11.47 44 SER D CA 1
ATOM 7091 C C . SER D 1 44 ? 16.510 56.452 20.029 1.00 12.66 44 SER D C 1
ATOM 7092 O O . SER D 1 44 ? 16.266 56.691 21.205 1.00 14.93 44 SER D O 1
ATOM 7095 N N . GLY D 1 45 ? 17.751 56.300 19.588 1.00 11.44 45 GLY D N 1
ATOM 7096 C CA . GLY D 1 45 ? 18.884 56.506 20.477 1.00 11.26 45 GLY D CA 1
ATOM 7097 C C . GLY D 1 45 ? 19.182 55.368 21.435 1.00 11.64 45 GLY D C 1
ATOM 7098 O O . GLY D 1 45 ? 19.905 55.565 22.410 1.00 12.91 45 GLY D O 1
ATOM 7099 N N . ARG D 1 46 ? 18.674 54.166 21.155 1.00 11.40 46 ARG D N 1
ATOM 7100 C CA . ARG D 1 46 ? 18.887 53.045 22.061 1.00 11.71 46 ARG D CA 1
ATOM 7101 C C . ARG D 1 46 ? 20.324 52.566 22.127 1.00 11.20 46 ARG D C 1
ATOM 7102 O O . ARG D 1 46 ? 20.694 51.867 23.075 1.00 12.75 46 ARG D O 1
ATOM 7110 N N . LEU D 1 47 ? 21.138 52.948 21.133 1.00 9.62 47 LEU D N 1
ATOM 7111 C CA . LEU D 1 47 ? 22.546 52.592 21.140 1.00 9.45 47 LEU D CA 1
ATOM 7112 C C . LEU D 1 47 ? 23.423 53.833 21.020 1.00 10.48 47 LEU D C 1
ATOM 7113 O O . LEU D 1 47 ? 24.514 53.776 20.467 1.00 10.60 47 LEU D O 1
ATOM 7118 N N . LYS D 1 48 ? 22.986 54.951 21.597 1.00 11.97 48 LYS D N 1
ATOM 7119 C CA . LYS D 1 48 ? 23.719 56.200 21.399 1.00 13.44 48 LYS D CA 1
ATOM 7120 C C . LYS D 1 48 ? 25.160 56.093 21.877 1.00 13.51 48 LYS D C 1
ATOM 7121 O O . LYS D 1 48 ? 25.435 55.697 22.992 1.00 14.64 48 LYS D O 1
ATOM 7127 N N . ASP D 1 49 ? 26.064 56.424 20.959 1.00 13.44 49 ASP D N 1
ATOM 7128 C CA . ASP D 1 49 ? 27.510 56.437 21.157 1.00 15.14 49 ASP D CA 1
ATOM 7129 C C . ASP D 1 49 ? 28.130 55.069 21.472 1.00 13.39 49 ASP D C 1
ATOM 7130 O O . ASP D 1 49 ? 29.255 54.975 21.928 1.00 15.88 49 ASP D O 1
ATOM 7135 N N . ARG D 1 50 ? 27.388 54.008 21.176 1.00 11.76 50 ARG D N 1
ATOM 7136 C CA . ARG D 1 50 ? 27.912 52.649 21.271 1.00 10.47 50 ARG D CA 1
ATOM 7137 C C . ARG D 1 50 ? 28.854 52.435 20.081 1.00 9.53 50 ARG D C 1
ATOM 7138 O O . ARG D 1 50 ? 28.838 53.210 19.133 1.00 11.16 50 ARG D O 1
ATOM 7146 N N . LYS D 1 51 ? 29.695 51.414 20.161 1.00 9.49 51 LYS D N 1
ATOM 7147 C CA . LYS D 1 51 ? 30.666 51.117 19.106 1.00 9.32 51 LYS D CA 1
ATOM 7148 C C . LYS D 1 51 ? 30.516 49.649 18.709 1.00 8.92 51 LYS D C 1
ATOM 7149 O O . LYS D 1 51 ? 30.795 48.762 19.500 1.00 9.36 51 LYS D O 1
ATOM 7155 N N . ALA D 1 52 ? 30.117 49.408 17.464 1.00 8.07 52 ALA D N 1
ATOM 7156 C CA . ALA D 1 52 ? 29.789 48.043 17.032 1.00 7.72 52 ALA D CA 1
ATOM 7157 C C . ALA D 1 52 ? 30.708 47.509 15.934 1.00 7.63 52 ALA D C 1
ATOM 7158 O O . ALA D 1 52 ? 31.076 48.244 15.000 1.00 8.62 52 ALA D O 1
ATOM 7160 N N . LEU D 1 53 ? 31.024 46.218 16.021 1.00 7.39 53 LEU D N 1
ATOM 7161 C CA . LEU D 1 53 ? 31.590 45.475 14.901 1.00 7.48 53 LEU D CA 1
ATOM 7162 C C . LEU D 1 53 ? 30.537 44.496 14.448 1.00 6.86 53 LEU D C 1
ATOM 7163 O O . LEU D 1 53 ? 30.022 43.710 15.263 1.00 7.19 53 LEU D O 1
ATOM 7168 N N . VAL D 1 54 ? 30.243 44.486 13.151 1.00 6.40 54 VAL D N 1
ATOM 7169 C CA . VAL D 1 54 ? 29.291 43.543 12.584 1.00 6.59 54 VAL D CA 1
ATOM 7170 C C . VAL D 1 54 ? 29.998 42.757 11.475 1.00 5.70 54 VAL D C 1
ATOM 7171 O O . VAL D 1 54 ? 30.421 43.344 10.457 1.00 6.70 54 VAL D O 1
ATOM 7175 N N . THR D 1 55 ? 30.144 41.448 11.647 1.00 5.52 55 THR D N 1
ATOM 7176 C CA . THR D 1 55 ? 30.619 40.614 10.542 1.00 5.00 55 THR D CA 1
ATOM 7177 C C . THR D 1 55 ? 29.436 40.286 9.634 1.00 5.44 55 THR D C 1
ATOM 7178 O O . THR D 1 55 ? 28.278 40.268 10.073 1.00 6.23 55 THR D O 1
ATOM 7182 N N . GLY D 1 56 ? 29.720 40.082 8.348 1.00 5.76 56 GLY D N 1
ATOM 7183 C CA . GLY D 1 56 ? 28.662 39.983 7.361 1.00 5.41 56 GLY D CA 1
ATOM 7184 C C . GLY D 1 56 ? 27.855 41.277 7.257 1.00 5.58 56 GLY D C 1
ATOM 7185 O O . GLY D 1 56 ? 26.676 41.241 6.905 1.00 5.77 56 GLY D O 1
ATOM 7186 N N . GLY D 1 57 ? 28.488 42.416 7.523 1.00 5.67 57 GLY D N 1
ATOM 7187 C CA . GLY D 1 57 ? 27.764 43.670 7.576 1.00 6.58 57 GLY D CA 1
ATOM 7188 C C . GLY D 1 57 ? 27.467 44.284 6.213 1.00 5.59 57 GLY D C 1
ATOM 7189 O O . GLY D 1 57 ? 26.792 45.305 6.136 1.00 6.90 57 GLY D O 1
ATOM 7190 N N . ASP D 1 58 ? 27.978 43.689 5.137 1.00 6.36 58 ASP D N 1
ATOM 7191 C CA . ASP D 1 58 ? 27.797 44.186 3.774 1.00 6.45 58 ASP D CA 1
ATOM 7192 C C . ASP D 1 58 ? 26.409 43.915 3.202 1.00 5.67 58 ASP D C 1
ATOM 7193 O O . ASP D 1 58 ? 25.951 44.641 2.326 1.00 6.78 58 ASP D O 1
ATOM 7198 N N . SER D 1 59 ? 25.784 42.816 3.610 1.00 5.43 59 SER D N 1
ATOM 7199 C CA . SER D 1 59 ? 24.573 42.342 2.949 1.00 5.43 59 SER D CA 1
ATOM 7200 C C . SER D 1 59 ? 23.692 41.594 3.950 1.00 5.38 59 SER D C 1
ATOM 7201 O O . SER D 1 59 ? 24.127 41.217 5.047 1.00 5.67 59 SER D O 1
ATOM 7204 N N . GLY D 1 60 ? 22.441 41.365 3.560 1.00 5.03 60 GLY D N 1
ATOM 7205 C CA . GLY D 1 60 ? 21.573 40.454 4.311 1.00 5.71 60 GLY D CA 1
ATOM 7206 C C . GLY D 1 60 ? 21.334 40.884 5.748 1.00 5.31 60 GLY D C 1
ATOM 7207 O O . GLY D 1 60 ? 21.139 42.072 6.038 1.00 5.77 60 GLY D O 1
ATOM 7208 N N . ILE D 1 61 ? 21.296 39.890 6.637 1.00 5.07 61 ILE D N 1
ATOM 7209 C CA . ILE D 1 61 ? 20.946 40.128 8.030 1.00 4.73 61 ILE D CA 1
ATOM 7210 C C . ILE D 1 61 ? 21.989 41.003 8.726 1.00 5.03 61 ILE D C 1
ATOM 7211 O O . ILE D 1 61 ? 21.618 41.898 9.495 1.00 5.67 61 ILE D O 1
ATOM 7216 N N . GLY D 1 62 ? 23.275 40.808 8.439 1.00 5.30 62 GLY D N 1
ATOM 7217 C CA . GLY D 1 62 ? 24.291 41.627 9.079 1.00 5.68 62 GLY D CA 1
ATOM 7218 C C . GLY D 1 62 ? 24.145 43.067 8.643 1.00 5.55 62 GLY D C 1
ATOM 7219 O O . GLY D 1 62 ? 24.332 43.986 9.447 1.00 6.53 62 GLY D O 1
ATOM 7220 N N . ARG D 1 63 ? 23.816 43.278 7.368 1.00 5.75 63 ARG D N 1
ATOM 7221 C CA . ARG D 1 63 ? 23.544 44.620 6.866 1.00 6.02 63 ARG D CA 1
ATOM 7222 C C . ARG D 1 63 ? 22.367 45.268 7.594 1.00 6.27 63 ARG D C 1
ATOM 7223 O O . ARG D 1 63 ? 22.426 46.431 7.962 1.00 6.31 63 ARG D O 1
ATOM 7231 N N . ALA D 1 64 ? 21.284 44.514 7.757 1.00 6.09 64 ALA D N 1
ATOM 7232 C CA . ALA D 1 64 ? 20.137 45.047 8.465 1.00 5.84 64 ALA D CA 1
ATOM 7233 C C . ALA D 1 64 ? 20.504 45.450 9.885 1.00 5.92 64 ALA D C 1
ATOM 7234 O O . ALA D 1 64 ? 20.043 46.486 10.374 1.00 6.80 64 ALA D O 1
ATOM 7236 N N . ALA D 1 65 ? 21.339 44.657 10.557 1.00 6.41 65 ALA D N 1
ATOM 7237 C CA . ALA D 1 65 ? 21.801 45.005 11.900 1.00 6.60 65 ALA D CA 1
ATOM 7238 C C . ALA D 1 65 ? 22.695 46.248 11.872 1.00 6.57 65 ALA D C 1
ATOM 7239 O O . ALA D 1 65 ? 22.546 47.143 12.713 1.00 7.58 65 ALA D O 1
ATOM 7241 N N . ALA D 1 66 ? 23.611 46.326 10.900 1.00 6.43 66 ALA D N 1
ATOM 7242 C CA . ALA D 1 66 ? 24.522 47.457 10.823 1.00 6.90 66 ALA D CA 1
ATOM 7243 C C . ALA D 1 66 ? 23.753 48.763 10.599 1.00 6.51 66 ALA D C 1
ATOM 7244 O O . ALA D 1 66 ? 24.039 49.796 11.226 1.00 7.97 66 ALA D O 1
ATOM 7246 N N . ILE D 1 67 ? 22.779 48.722 9.700 1.00 6.72 67 ILE D N 1
ATOM 7247 C CA . ILE D 1 67 ? 21.963 49.901 9.411 1.00 6.95 67 ILE D CA 1
ATOM 7248 C C . ILE D 1 67 ? 21.214 50.333 10.676 1.00 7.84 67 ILE D C 1
ATOM 7249 O O . ILE D 1 67 ? 21.227 51.490 11.072 1.00 8.09 67 ILE D O 1
ATOM 7254 N N . ALA D 1 68 ? 20.555 49.381 11.334 1.00 7.51 68 ALA D N 1
ATOM 7255 C CA . ALA D 1 68 ? 19.787 49.704 12.533 1.00 7.36 68 ALA D CA 1
ATOM 7256 C C . ALA D 1 68 ? 20.687 50.215 13.642 1.00 7.28 68 ALA D C 1
ATOM 7257 O O . ALA D 1 68 ? 20.310 51.130 14.377 1.00 8.29 68 ALA D O 1
ATOM 7259 N N . TYR D 1 69 ? 21.861 49.623 13.808 1.00 7.21 69 TYR D N 1
ATOM 7260 C CA . TYR D 1 69 ? 22.788 50.090 14.846 1.00 7.91 69 TYR D CA 1
ATOM 7261 C C . TYR D 1 69 ? 23.171 51.543 14.633 1.00 7.59 69 TYR D C 1
ATOM 7262 O O . TYR D 1 69 ? 23.149 52.337 15.568 1.00 8.52 69 TYR D O 1
ATOM 7271 N N . ALA D 1 70 ? 23.537 51.896 13.399 1.00 7.79 70 ALA D N 1
ATOM 7272 C CA . ALA D 1 70 ? 23.812 53.302 13.082 1.00 7.68 70 ALA D CA 1
ATOM 7273 C C . ALA D 1 70 ? 22.560 54.161 13.304 1.00 7.89 70 ALA D C 1
ATOM 7274 O O . ALA D 1 70 ? 22.667 55.247 13.862 1.00 9.69 70 ALA D O 1
ATOM 7276 N N . ARG D 1 71 ? 21.379 53.688 12.894 1.00 8.31 71 ARG D N 1
ATOM 7277 C CA . ARG D 1 71 ? 20.157 54.479 13.102 1.00 9.35 71 ARG D CA 1
ATOM 7278 C C . ARG D 1 71 ? 19.863 54.719 14.599 1.00 9.33 71 ARG D C 1
ATOM 7279 O O . ARG D 1 71 ? 19.233 55.724 14.964 1.00 9.92 71 ARG D O 1
ATOM 7287 N N . GLU D 1 72 ? 20.295 53.789 15.456 1.00 9.42 72 GLU D N 1
ATOM 7288 C CA . GLU D 1 72 ? 20.113 53.886 16.920 1.00 9.07 72 GLU D CA 1
ATOM 7289 C C . GLU D 1 72 ? 21.243 54.639 17.619 1.00 9.43 72 GLU D C 1
ATOM 7290 O O . GLU D 1 72 ? 21.242 54.764 18.850 1.00 9.89 72 GLU D O 1
ATOM 7296 N N . GLY D 1 73 ? 22.194 55.159 16.849 1.00 10.15 73 GLY D N 1
ATOM 7297 C CA . GLY D 1 73 ? 23.235 56.026 17.388 1.00 11.22 73 GLY D CA 1
ATOM 7298 C C . GLY D 1 73 ? 24.635 55.439 17.529 1.00 10.09 73 GLY D C 1
ATOM 7299 O O . GLY D 1 73 ? 25.515 56.099 18.076 1.00 11.00 73 GLY D O 1
ATOM 7300 N N . ALA D 1 74 ? 24.853 54.211 17.056 1.00 9.13 74 ALA D N 1
ATOM 7301 C CA . ALA D 1 74 ? 26.159 53.572 17.183 1.00 9.65 74 ALA D CA 1
ATOM 7302 C C . ALA D 1 74 ? 27.053 53.887 16.000 1.00 8.55 74 ALA D C 1
ATOM 7303 O O . ALA D 1 74 ? 26.587 53.994 14.860 1.00 10.52 74 ALA D O 1
ATOM 7305 N N . ASP D 1 75 ? 28.344 54.030 16.264 1.00 7.99 75 ASP D N 1
ATOM 7306 C CA . ASP D 1 75 ? 29.318 53.933 15.177 1.00 8.48 75 ASP D CA 1
ATOM 7307 C C . ASP D 1 75 ? 29.541 52.466 14.843 1.00 8.05 75 ASP D C 1
ATOM 7308 O O . ASP D 1 75 ? 29.487 51.607 15.749 1.00 8.99 75 ASP D O 1
ATOM 7313 N N . VAL D 1 76 ? 29.787 52.170 13.564 1.00 8.24 76 VAL D N 1
ATOM 7314 C CA . VAL D 1 76 ? 29.738 50.790 13.102 1.00 7.82 76 VAL D CA 1
ATOM 7315 C C . VAL D 1 76 ? 30.900 50.468 12.179 1.00 7.65 76 VAL D C 1
ATOM 7316 O O . VAL D 1 76 ? 31.109 51.136 11.147 1.00 8.58 76 VAL D O 1
ATOM 7320 N N . ALA D 1 77 ? 31.650 49.440 12.543 1.00 6.99 77 ALA D N 1
ATOM 7321 C CA . ALA D 1 77 ? 32.628 48.789 11.672 1.00 6.53 77 ALA D CA 1
ATOM 7322 C C . ALA D 1 77 ? 32.013 47.533 11.089 1.00 6.26 77 ALA D C 1
ATOM 7323 O O . ALA D 1 77 ? 31.402 46.753 11.838 1.00 7.79 77 ALA D O 1
ATOM 7325 N N . ILE D 1 78 ? 32.148 47.340 9.780 1.00 6.48 78 ILE D N 1
ATOM 7326 C CA . ILE D 1 78 ? 31.684 46.111 9.165 1.00 6.68 78 ILE D CA 1
ATOM 7327 C C . ILE D 1 78 ? 32.840 45.323 8.585 1.00 6.46 78 ILE D C 1
ATOM 7328 O O . ILE D 1 78 ? 33.772 45.901 7.996 1.00 7.44 78 ILE D O 1
ATOM 7333 N N . ASN D 1 79 ? 32.754 44.002 8.754 1.00 6.24 79 ASN D N 1
ATOM 7334 C CA . ASN D 1 79 ? 33.618 43.072 8.058 1.00 6.10 79 ASN D CA 1
ATOM 7335 C C . ASN D 1 79 ? 32.763 42.322 7.043 1.00 6.31 79 ASN D C 1
ATOM 7336 O O . ASN D 1 79 ? 31.538 42.213 7.195 1.00 6.37 79 ASN D O 1
ATOM 7341 N N . TYR D 1 80 ? 33.425 41.810 6.012 1.00 6.30 80 TYR D N 1
ATOM 7342 C CA . TYR D 1 80 ? 32.817 41.215 4.815 1.00 6.10 80 TYR D CA 1
ATOM 7343 C C . TYR D 1 80 ? 33.986 40.704 3.970 1.00 6.06 80 TYR D C 1
ATOM 7344 O O . TYR D 1 80 ? 35.145 41.027 4.258 1.00 6.65 80 TYR D O 1
ATOM 7353 N N . LEU D 1 81 ? 33.708 39.884 2.963 1.00 6.01 81 LEU D N 1
ATOM 7354 C CA . LEU D 1 81 ? 34.754 39.468 2.025 1.00 6.03 81 LEU D CA 1
ATOM 7355 C C . LEU D 1 81 ? 34.961 40.581 1.003 1.00 5.76 81 LEU D C 1
ATOM 7356 O O . LEU D 1 81 ? 33.999 41.216 0.563 1.00 6.26 81 LEU D O 1
ATOM 7361 N N . PRO D 1 82 ? 36.219 40.843 0.615 1.00 6.28 82 PRO D N 1
ATOM 7362 C CA . PRO D 1 82 ? 36.463 42.017 -0.234 1.00 7.19 82 PRO D CA 1
ATOM 7363 C C . PRO D 1 82 ? 35.814 41.927 -1.617 1.00 6.60 82 PRO D C 1
ATOM 7364 O O . PRO D 1 82 ? 35.585 42.985 -2.241 1.00 7.76 82 PRO D O 1
ATOM 7368 N N . ALA D 1 83 ? 35.472 40.715 -2.067 1.00 6.44 83 ALA D N 1
ATOM 7369 C CA . ALA D 1 83 ? 34.668 40.573 -3.286 1.00 6.81 83 ALA D CA 1
ATOM 7370 C C . ALA D 1 83 ? 33.267 41.183 -3.192 1.00 6.17 83 ALA D C 1
ATOM 7371 O O . ALA D 1 83 ? 32.567 41.275 -4.212 1.00 7.46 83 ALA D O 1
ATOM 7373 N N . GLU D 1 84 ? 32.851 41.582 -1.984 1.00 6.09 84 GLU D N 1
ATOM 7374 C CA . GLU D 1 84 ? 31.510 42.131 -1.744 1.00 6.74 84 GLU D CA 1
ATOM 7375 C C . GLU D 1 84 ? 31.456 43.657 -1.692 1.00 6.40 84 GLU D C 1
ATOM 7376 O O . GLU D 1 84 ? 30.481 44.218 -1.191 1.00 6.93 84 GLU D O 1
ATOM 7382 N N . GLU D 1 85 ? 32.477 44.336 -2.211 1.00 7.20 85 GLU D N 1
ATOM 7383 C CA . GLU D 1 85 ? 32.537 45.794 -2.112 1.00 7.57 85 GLU D CA 1
ATOM 7384 C C . GLU D 1 85 ? 31.308 46.503 -2.685 1.00 7.14 85 GLU D C 1
ATOM 7385 O O . GLU D 1 85 ? 30.915 47.560 -2.191 1.00 7.69 85 GLU D O 1
ATOM 7391 N N . GLU D 1 86 ? 30.684 45.931 -3.712 1.00 6.58 86 GLU D N 1
ATOM 7392 C CA . GLU D 1 86 ? 29.502 46.571 -4.291 1.00 7.36 86 GLU D CA 1
ATOM 7393 C C . GLU D 1 86 ? 28.385 46.714 -3.258 1.00 8.16 86 GLU D C 1
ATOM 7394 O O . GLU D 1 86 ? 27.654 47.710 -3.249 1.00 11.03 86 GLU D O 1
ATOM 7400 N N . ASP D 1 87 ? 28.212 45.705 -2.398 1.00 6.92 87 ASP D N 1
ATOM 7401 C CA . ASP D 1 87 ? 27.251 45.775 -1.288 1.00 7.17 87 ASP D CA 1
ATOM 7402 C C . ASP D 1 87 ? 27.786 46.627 -0.134 1.00 6.76 87 ASP D C 1
ATOM 7403 O O . ASP D 1 87 ? 27.067 47.473 0.423 1.00 6.90 87 ASP D O 1
ATOM 7408 N N . ALA D 1 88 ? 29.040 46.378 0.260 1.00 7.12 88 ALA D N 1
ATOM 7409 C CA . ALA D 1 88 ? 29.613 47.065 1.424 1.00 7.77 88 ALA D CA 1
ATOM 7410 C C . ALA D 1 88 ? 29.614 48.590 1.303 1.00 7.47 88 ALA D C 1
ATOM 7411 O O . ALA D 1 88 ? 29.363 49.308 2.276 1.00 8.17 88 ALA D O 1
ATOM 7413 N N . GLN D 1 89 ? 29.906 49.089 0.107 1.00 7.86 89 GLN D N 1
ATOM 7414 C CA . GLN D 1 89 ? 29.926 50.528 -0.098 1.00 8.40 89 GLN D CA 1
ATOM 7415 C C . GLN D 1 89 ? 28.550 51.158 0.135 1.00 8.56 89 GLN D C 1
ATOM 7416 O O . GLN D 1 89 ? 28.448 52.282 0.659 1.00 10.39 89 GLN D O 1
ATOM 7422 N N . GLN D 1 90 ? 27.482 50.434 -0.199 1.00 8.74 90 GLN D N 1
ATOM 7423 C CA . GLN D 1 90 ? 26.151 50.955 0.061 1.00 9.04 90 GLN D CA 1
ATOM 7424 C C . GLN D 1 90 ? 25.953 51.114 1.561 1.00 8.55 90 GLN D C 1
ATOM 7425 O O . GLN D 1 90 ? 25.307 52.076 2.031 1.00 9.86 90 GLN D O 1
ATOM 7431 N N . VAL D 1 91 ? 26.484 50.158 2.328 1.00 7.95 91 VAL D N 1
ATOM 7432 C CA . VAL D 1 91 ? 26.297 50.200 3.783 1.00 7.46 91 VAL D CA 1
ATOM 7433 C C . VAL D 1 91 ? 27.102 51.339 4.426 1.00 8.32 91 VAL D C 1
ATOM 7434 O O . VAL D 1 91 ? 26.616 52.011 5.351 1.00 8.71 91 VAL D O 1
ATOM 7438 N N . LYS D 1 92 ? 28.315 51.565 3.929 1.00 8.45 92 LYS D N 1
ATOM 7439 C CA . LYS D 1 92 ? 29.075 52.744 4.338 1.00 8.82 92 LYS D CA 1
ATOM 7440 C C . LYS D 1 92 ? 28.221 54.004 4.212 1.00 9.13 92 LYS D C 1
ATOM 7441 O O . LYS D 1 92 ? 28.118 54.810 5.165 1.00 10.50 92 LYS D O 1
ATOM 7447 N N . ALA D 1 93 ? 27.606 54.182 3.039 1.00 9.46 93 ALA D N 1
ATOM 7448 C CA . ALA D 1 93 ? 26.775 55.363 2.804 1.00 11.16 93 ALA D CA 1
ATOM 7449 C C . ALA D 1 93 ? 25.597 55.443 3.779 1.00 10.65 93 ALA D C 1
ATOM 7450 O O . ALA D 1 93 ? 25.296 56.513 4.323 1.00 11.93 93 ALA D O 1
ATOM 7452 N N . LEU D 1 94 ? 24.950 54.299 4.041 1.00 10.44 94 LEU D N 1
ATOM 7453 C CA . LEU D 1 94 ? 23.799 54.264 4.951 1.00 10.14 94 LEU D CA 1
ATOM 7454 C C . LEU D 1 94 ? 24.195 54.639 6.378 1.00 8.51 94 LEU D C 1
ATOM 7455 O O . LEU D 1 94 ? 23.470 55.372 7.056 1.00 9.84 94 LEU D O 1
ATOM 7460 N N . ILE D 1 95 ? 25.335 54.128 6.839 1.00 8.68 95 ILE D N 1
ATOM 7461 C CA . ILE D 1 95 ? 25.827 54.451 8.168 1.00 9.06 95 ILE D CA 1
ATOM 7462 C C . ILE D 1 95 ? 26.116 55.956 8.266 1.00 9.97 95 ILE D C 1
ATOM 7463 O O . ILE D 1 95 ? 25.684 56.664 9.188 1.00 11.32 95 ILE D O 1
ATOM 7468 N N . GLU D 1 96 ? 26.838 56.461 7.276 1.00 10.29 96 GLU D N 1
ATOM 7469 C CA . GLU D 1 96 ? 27.218 57.870 7.254 1.00 10.96 96 GLU D CA 1
ATOM 7470 C C . GLU D 1 96 ? 26.000 58.799 7.160 1.00 11.45 96 GLU D C 1
ATOM 7471 O O . GLU D 1 96 ? 25.999 59.882 7.747 1.00 12.77 96 GLU D O 1
ATOM 7477 N N . GLU D 1 97 ? 24.964 58.367 6.446 1.00 11.03 97 GLU D N 1
ATOM 7478 C CA . GLU D 1 97 ? 23.754 59.161 6.289 1.00 14.57 97 GLU D CA 1
ATOM 7479 C C . GLU D 1 97 ? 23.002 59.311 7.629 1.00 16.20 97 GLU D C 1
ATOM 7480 O O . GLU D 1 97 ? 22.197 60.223 7.776 1.00 20.57 97 GLU D O 1
ATOM 7486 N N . CYS D 1 98 ? 23.308 58.464 8.613 1.00 13.77 98 CYS D N 1
ATOM 7487 C CA . CYS D 1 98 ? 22.761 58.580 9.978 1.00 14.29 98 CYS D CA 1
ATOM 7488 C C . CYS D 1 98 ? 23.578 59.526 10.817 1.00 14.05 98 CYS D C 1
ATOM 7489 O O . CYS D 1 98 ? 23.269 59.731 11.990 1.00 17.16 98 CYS D O 1
ATOM 7492 N N . GLY D 1 99 ? 24.662 60.035 10.252 1.00 14.48 99 GLY D N 1
ATOM 7493 C CA . GLY D 1 99 ? 25.553 60.908 10.988 1.00 15.58 99 GLY D CA 1
ATOM 7494 C C . GLY D 1 99 ? 26.556 60.180 11.865 1.00 14.82 99 GLY D C 1
ATOM 7495 O O . GLY D 1 99 ? 27.164 60.773 12.770 1.00 16.35 99 GLY D O 1
ATOM 7496 N N . ARG D 1 100 ? 26.750 58.889 11.592 1.00 12.72 100 ARG D N 1
ATOM 7497 C CA A ARG D 1 100 ? 27.643 58.052 12.387 0.50 12.42 100 ARG D CA 1
ATOM 7498 C CA B ARG D 1 100 ? 27.652 58.078 12.405 0.50 11.46 100 ARG D CA 1
ATOM 7499 C C . ARG D 1 100 ? 28.902 57.725 11.604 1.00 11.90 100 ARG D C 1
ATOM 7500 O O . ARG D 1 100 ? 28.976 57.974 10.395 1.00 13.23 100 ARG D O 1
ATOM 7515 N N . LYS D 1 101 ? 29.910 57.227 12.268 1.00 11.40 101 LYS D N 1
ATOM 7516 C CA . LYS D 1 101 ? 31.128 56.782 11.616 1.00 10.65 101 LYS D CA 1
ATOM 7517 C C . LYS D 1 101 ? 30.988 55.361 11.107 1.00 10.06 101 LYS D C 1
ATOM 7518 O O . LYS D 1 101 ? 30.491 54.492 11.799 1.00 10.54 101 LYS D O 1
ATOM 7524 N N . ALA D 1 102 ? 31.445 55.159 9.878 1.00 9.99 102 ALA D N 1
ATOM 7525 C CA . ALA D 1 102 ? 31.500 53.857 9.215 1.00 9.59 102 ALA D CA 1
ATOM 7526 C C . ALA D 1 102 ? 32.942 53.446 9.032 1.00 9.52 102 ALA D C 1
ATOM 7527 O O . ALA D 1 102 ? 33.752 54.252 8.580 1.00 10.91 102 ALA D O 1
ATOM 7529 N N . VAL D 1 103 ? 33.255 52.196 9.346 1.00 8.54 103 VAL D N 1
ATOM 7530 C CA . VAL D 1 103 ? 34.583 51.652 9.113 1.00 9.58 103 VAL D CA 1
ATOM 7531 C C . VAL D 1 103 ? 34.433 50.346 8.352 1.00 9.51 103 VAL D C 1
ATOM 7532 O O . VAL D 1 103 ? 33.695 49.463 8.800 1.00 10.05 103 VAL D O 1
ATOM 7536 N N . LEU D 1 104 ? 35.099 50.216 7.204 1.00 8.59 104 LEU D N 1
ATOM 7537 C CA . LEU D 1 104 ? 34.995 49.030 6.366 1.00 8.78 104 LEU D CA 1
ATOM 7538 C C . LEU D 1 104 ? 36.298 48.248 6.500 1.00 8.94 104 LEU D C 1
ATOM 7539 O O . LEU D 1 104 ? 37.378 48.744 6.119 1.00 9.69 104 LEU D O 1
ATOM 7544 N N . LEU D 1 105 ? 36.199 47.059 7.097 1.00 7.85 105 LEU D N 1
ATOM 7545 C CA . LEU D 1 105 ? 37.349 46.192 7.372 1.00 7.91 105 LEU D CA 1
ATOM 7546 C C . LEU D 1 105 ? 37.173 44.824 6.721 1.00 6.98 105 LEU D C 1
ATOM 7547 O O . LEU D 1 105 ? 36.915 43.833 7.395 1.00 8.25 105 LEU D O 1
ATOM 7552 N N . PRO D 1 106 ? 37.310 44.749 5.390 1.00 6.51 106 PRO D N 1
ATOM 7553 C CA . PRO D 1 106 ? 37.126 43.457 4.708 1.00 7.31 106 PRO D CA 1
ATOM 7554 C C . PRO D 1 106 ? 38.254 42.476 4.984 1.00 7.06 106 PRO D C 1
ATOM 7555 O O . PRO D 1 106 ? 39.394 42.880 5.258 1.00 8.22 106 PRO D O 1
ATOM 7559 N N . GLY D 1 107 ? 37.911 41.196 4.963 1.00 6.86 107 GLY D N 1
ATOM 7560 C CA . GLY D 1 107 ? 38.901 40.142 5.090 1.00 7.24 107 GLY D CA 1
ATOM 7561 C C . GLY D 1 107 ? 38.226 38.814 5.330 1.00 7.22 107 GLY D C 1
ATOM 7562 O O . GLY D 1 107 ? 37.143 38.743 5.908 1.00 7.89 107 GLY D O 1
ATOM 7563 N N . ASP D 1 108 ? 38.911 37.746 4.934 1.00 7.15 108 ASP D N 1
ATOM 7564 C CA . ASP D 1 108 ? 38.413 36.398 5.070 1.00 6.94 108 ASP D CA 1
ATOM 7565 C C . ASP D 1 108 ? 38.630 35.851 6.474 1.00 7.09 108 ASP D C 1
ATOM 7566 O O . ASP D 1 108 ? 39.767 35.677 6.941 1.00 8.39 108 ASP D O 1
ATOM 7571 N N . LEU D 1 109 ? 37.518 35.586 7.157 1.00 7.06 109 LEU D N 1
ATOM 7572 C CA . LEU D 1 109 ? 37.519 35.122 8.541 1.00 7.34 109 LEU D CA 1
ATOM 7573 C C . LEU D 1 109 ? 38.045 33.709 8.749 1.00 7.84 109 LEU D C 1
ATOM 7574 O O . LEU D 1 109 ? 38.295 33.296 9.885 1.00 8.61 109 LEU D O 1
ATOM 7579 N N . SER D 1 110 ? 38.190 32.938 7.663 1.00 7.54 110 SER D N 1
ATOM 7580 C CA . SER D 1 110 ? 38.774 31.620 7.800 1.00 8.18 110 SER D CA 1
ATOM 7581 C C . SER D 1 110 ? 40.277 31.676 8.016 1.00 9.18 110 SER D C 1
ATOM 7582 O O . SER D 1 110 ? 40.897 30.663 8.341 1.00 10.33 110 SER D O 1
ATOM 7585 N N . ASP D 1 111 ? 40.860 32.856 7.832 1.00 8.70 111 ASP D N 1
ATOM 7586 C CA . ASP D 1 111 ? 42.258 33.077 8.170 1.00 10.08 111 ASP D CA 1
ATOM 7587 C C . ASP D 1 111 ? 42.327 33.540 9.618 1.00 9.42 111 ASP D C 1
ATOM 7588 O O . ASP D 1 111 ? 41.862 34.633 9.941 1.00 9.53 111 ASP D O 1
ATOM 7593 N N . GLU D 1 112 ? 42.901 32.704 10.485 1.00 9.42 112 GLU D N 1
ATOM 7594 C CA . GLU D 1 112 ? 42.902 32.986 11.920 1.00 10.14 112 GLU D CA 1
ATOM 7595 C C . GLU D 1 112 ? 43.580 34.322 12.258 1.00 9.45 112 GLU D C 1
ATOM 7596 O O . GLU D 1 112 ? 43.103 35.074 13.112 1.00 9.54 112 GLU D O 1
ATOM 7602 N N . SER D 1 113 ? 44.698 34.618 11.608 1.00 10.37 113 SER D N 1
ATOM 7603 C CA . SER D 1 113 ? 45.410 35.852 11.897 1.00 11.34 113 SER D CA 1
ATOM 7604 C C . SER D 1 113 ? 44.524 37.054 11.575 1.00 9.39 113 SER D C 1
ATOM 7605 O O . SER D 1 113 ? 44.474 38.001 12.329 1.00 9.68 113 SER D O 1
ATOM 7608 N N . PHE D 1 114 ? 43.814 37.005 10.450 1.00 9.11 114 PHE D N 1
ATOM 7609 C CA . PHE D 1 114 ? 42.923 38.098 10.134 1.00 8.57 114 PHE D CA 1
ATOM 7610 C C . PHE D 1 114 ? 41.764 38.212 11.134 1.00 7.99 114 PHE D C 1
ATOM 7611 O O . PHE D 1 114 ? 41.447 39.278 11.593 1.00 8.56 114 PHE D O 1
ATOM 7619 N N . ALA D 1 115 ? 41.155 37.077 11.469 1.00 8.78 115 ALA D N 1
ATOM 7620 C CA . ALA D 1 115 ? 39.991 37.075 12.352 1.00 9.18 115 ALA D CA 1
ATOM 7621 C C . ALA D 1 115 ? 40.358 37.696 13.708 1.00 9.69 115 ALA D C 1
ATOM 7622 O O . ALA D 1 115 ? 39.601 38.458 14.235 1.00 11.02 115 ALA D O 1
ATOM 7624 N N . ARG D 1 116 ? 41.531 37.358 14.225 1.00 10.15 116 ARG D N 1
ATOM 7625 C CA . ARG D 1 116 ? 42.019 37.925 15.489 1.00 10.71 116 ARG D CA 1
ATOM 7626 C C . ARG D 1 116 ? 42.338 39.412 15.376 1.00 11.57 116 ARG D C 1
ATOM 7627 O O . ARG D 1 116 ? 41.990 40.217 16.220 1.00 14.90 116 ARG D O 1
ATOM 7635 N N . SER D 1 117 ? 42.987 39.787 14.283 1.00 11.04 117 SER D N 1
ATOM 7636 C CA . SER D 1 117 ? 43.357 41.177 14.073 1.00 12.56 117 SER D CA 1
ATOM 7637 C C . SER D 1 117 ? 42.145 42.092 13.966 1.00 13.38 117 SER D C 1
ATOM 7638 O O . SER D 1 117 ? 42.186 43.225 14.385 1.00 13.28 117 SER D O 1
ATOM 7641 N N . LEU D 1 118 ? 41.083 41.576 13.357 1.00 14.55 118 LEU D N 1
ATOM 7642 C CA . LEU D 1 118 ? 39.853 42.339 13.091 1.00 11.92 118 LEU D CA 1
ATOM 7643 C C . LEU D 1 118 ? 39.323 43.075 14.336 1.00 10.54 118 LEU D C 1
ATOM 7644 O O . LEU D 1 118 ? 38.967 44.247 14.286 1.00 9.82 118 LEU D O 1
ATOM 7649 N N . VAL D 1 119 ? 39.220 42.364 15.447 1.00 11.95 119 VAL D N 1
ATOM 7650 C CA . VAL D 1 119 ? 38.752 42.973 16.672 1.00 11.86 119 VAL D CA 1
ATOM 7651 C C . VAL D 1 119 ? 39.595 44.201 17.091 1.00 11.00 119 VAL D C 1
ATOM 7652 O O . VAL D 1 119 ? 39.076 45.257 17.486 1.00 10.98 119 VAL D O 1
ATOM 7656 N N . HIS D 1 120 ? 40.905 44.063 17.003 1.00 11.65 120 HIS D N 1
ATOM 7657 C CA . HIS D 1 120 ? 41.794 45.168 17.355 1.00 11.69 120 HIS D CA 1
ATOM 7658 C C . HIS D 1 120 ? 41.683 46.329 16.371 1.00 11.24 120 HIS D C 1
ATOM 7659 O O . HIS D 1 120 ? 41.671 47.498 16.775 1.00 11.37 120 HIS D O 1
ATOM 7666 N N . LYS D 1 121 ? 41.626 46.017 15.077 1.00 11.28 121 LYS D N 1
ATOM 7667 C CA . LYS D 1 121 ? 41.479 47.064 14.077 1.00 11.13 121 LYS D CA 1
ATOM 7668 C C . LYS D 1 121 ? 40.175 47.827 14.243 1.00 10.43 121 LYS D C 1
ATOM 7669 O O . LYS D 1 121 ? 40.131 49.044 14.097 1.00 10.47 121 LYS D O 1
ATOM 7675 N N . ALA D 1 122 ? 39.103 47.102 14.540 1.00 10.17 122 ALA D N 1
ATOM 7676 C CA . ALA D 1 122 ? 37.812 47.760 14.735 1.00 9.67 122 ALA D CA 1
ATOM 7677 C C . ALA D 1 122 ? 37.827 48.665 15.968 1.00 9.78 122 ALA D C 1
ATOM 7678 O O . ALA D 1 122 ? 37.372 49.808 15.911 1.00 9.82 122 ALA D O 1
ATOM 7680 N N . ARG D 1 123 ? 38.350 48.154 17.076 1.00 9.69 123 ARG D N 1
ATOM 7681 C CA . ARG D 1 123 ? 38.390 48.931 18.314 1.00 10.14 123 ARG D CA 1
ATOM 7682 C C . ARG D 1 123 ? 39.233 50.199 18.094 1.00 10.63 123 ARG D C 1
ATOM 7683 O O . ARG D 1 123 ? 38.859 51.293 18.514 1.00 11.40 123 ARG D O 1
ATOM 7691 N N . GLU D 1 124 ? 40.364 50.060 17.403 1.00 10.41 124 GLU D N 1
ATOM 7692 C CA . GLU D 1 124 ? 41.224 51.216 17.162 1.00 12.28 124 GLU D CA 1
ATOM 7693 C C . GLU D 1 124 ? 40.514 52.247 16.297 1.00 11.67 124 GLU D C 1
ATOM 7694 O O . GLU D 1 124 ? 40.544 53.437 16.604 1.00 13.32 124 GLU D O 1
ATOM 7700 N N . ALA D 1 125 ? 39.846 51.787 15.235 1.00 11.41 125 ALA D N 1
ATOM 7701 C CA . ALA D 1 125 ? 39.193 52.715 14.308 1.00 11.82 125 ALA D CA 1
ATOM 7702 C C . ALA D 1 125 ? 37.992 53.421 14.940 1.00 12.65 125 ALA D C 1
ATOM 7703 O O . ALA D 1 125 ? 37.744 54.596 14.678 1.00 15.03 125 ALA D O 1
ATOM 7705 N N . LEU D 1 126 ? 37.261 52.707 15.788 1.00 11.02 126 LEU D N 1
ATOM 7706 C CA . LEU D 1 126 ? 36.064 53.274 16.400 1.00 10.38 126 LEU D CA 1
ATOM 7707 C C . LEU D 1 126 ? 36.333 54.044 17.689 1.00 11.49 126 LEU D C 1
ATOM 7708 O O . LEU D 1 126 ? 35.449 54.738 18.190 1.00 14.32 126 LEU D O 1
ATOM 7713 N N . GLY D 1 127 ? 37.521 53.899 18.272 1.00 11.21 127 GLY D N 1
ATOM 7714 C CA . GLY D 1 127 ? 37.783 54.512 19.565 1.00 11.78 127 GLY D CA 1
ATOM 7715 C C . GLY D 1 127 ? 37.139 53.731 20.700 1.00 11.77 127 GLY D C 1
ATOM 7716 O O . GLY D 1 127 ? 36.813 54.305 21.736 1.00 14.94 127 GLY D O 1
ATOM 7717 N N . GLY D 1 128 ? 36.922 52.432 20.502 1.00 10.58 128 GLY D N 1
ATOM 7718 C CA . GLY D 1 128 ? 36.314 51.569 21.507 1.00 10.40 128 GLY D CA 1
ATOM 7719 C C . GLY D 1 128 ? 35.527 50.472 20.828 1.00 9.68 128 GLY D C 1
ATOM 7720 O O . GLY D 1 128 ? 35.464 50.425 19.598 1.00 10.23 128 GLY D O 1
ATOM 7721 N N . LEU D 1 129 ? 34.942 49.589 21.617 1.00 9.25 129 LEU D N 1
ATOM 7722 C CA . LEU D 1 129 ? 34.171 48.479 21.065 1.00 9.00 129 LEU D CA 1
ATOM 7723 C C . LEU D 1 129 ? 33.325 47.874 22.161 1.00 8.42 129 LEU D C 1
ATOM 7724 O O . LEU D 1 129 ? 33.867 47.420 23.176 1.00 9.67 129 LEU D O 1
ATOM 7729 N N . ASP D 1 130 ? 32.009 47.866 21.969 1.00 8.79 130 ASP D N 1
ATOM 7730 C CA . ASP D 1 130 ? 31.100 47.365 22.988 1.00 8.41 130 ASP D CA 1
ATOM 7731 C C . ASP D 1 130 ? 29.851 46.644 22.472 1.00 8.38 130 ASP D C 1
ATOM 7732 O O . ASP D 1 130 ? 28.995 46.260 23.245 1.00 9.30 130 ASP D O 1
ATOM 7737 N N . ILE D 1 131 ? 29.780 46.442 21.159 1.00 7.77 131 ILE D N 1
ATOM 7738 C CA . ILE D 1 131 ? 28.786 45.539 20.558 1.00 7.46 131 ILE D CA 1
ATOM 7739 C C . ILE D 1 131 ? 29.525 44.689 19.516 1.00 6.11 131 ILE D C 1
ATOM 7740 O O . ILE D 1 131 ? 30.239 45.233 18.653 1.00 7.60 131 ILE D O 1
ATOM 7745 N N . LEU D 1 132 ? 29.355 43.375 19.582 1.00 6.53 132 LEU D N 1
ATOM 7746 C CA . LEU D 1 132 ? 29.823 42.512 18.508 1.00 7.23 132 LEU D CA 1
ATOM 7747 C C . LEU D 1 132 ? 28.639 41.769 17.975 1.00 6.75 132 LEU D C 1
ATOM 7748 O O . LEU D 1 132 ? 28.042 40.993 18.712 1.00 8.78 132 LEU D O 1
ATOM 7753 N N . ALA D 1 133 ? 28.292 41.969 16.713 1.00 6.48 133 ALA D N 1
ATOM 7754 C CA . ALA D 1 133 ? 27.244 41.187 16.072 1.00 6.33 133 ALA D CA 1
ATOM 7755 C C . ALA D 1 133 ? 27.906 40.304 15.029 1.00 5.51 133 ALA D C 1
ATOM 7756 O O . ALA D 1 133 ? 28.417 40.791 14.007 1.00 6.48 133 ALA D O 1
ATOM 7758 N N . LEU D 1 134 ? 27.961 39.014 15.309 1.00 5.64 134 LEU D N 1
ATOM 7759 C CA . LEU D 1 134 ? 28.734 38.086 14.497 1.00 5.55 134 LEU D CA 1
ATOM 7760 C C . LEU D 1 134 ? 27.752 37.356 13.604 1.00 4.58 134 LEU D C 1
ATOM 7761 O O . LEU D 1 134 ? 27.030 36.419 14.040 1.00 5.58 134 LEU D O 1
ATOM 7766 N N . VAL D 1 135 ? 27.675 37.822 12.359 1.00 5.11 135 VAL D N 1
ATOM 7767 C CA . VAL D 1 135 ? 26.616 37.394 11.459 1.00 5.14 135 VAL D CA 1
ATOM 7768 C C . VAL D 1 135 ? 27.180 36.644 10.245 1.00 5.62 135 VAL D C 1
ATOM 7769 O O . VAL D 1 135 ? 26.445 35.928 9.561 1.00 5.79 135 VAL D O 1
ATOM 7773 N N . ALA D 1 136 ? 28.468 36.832 9.935 1.00 5.43 136 ALA D N 1
ATOM 7774 C CA . ALA D 1 136 ? 29.052 36.130 8.766 1.00 4.89 136 ALA D CA 1
ATOM 7775 C C . ALA D 1 136 ? 28.778 34.633 8.825 1.00 4.86 136 ALA D C 1
ATOM 7776 O O . ALA D 1 136 ? 28.899 33.986 9.885 1.00 5.16 136 ALA D O 1
ATOM 7778 N N . GLY D 1 137 ? 28.512 34.016 7.685 1.00 5.25 137 GLY D N 1
ATOM 7779 C CA . GLY D 1 137 ? 28.365 32.573 7.652 1.00 5.24 137 GLY D CA 1
ATOM 7780 C C . GLY D 1 137 ? 28.493 32.049 6.239 1.00 4.84 137 GLY D C 1
ATOM 7781 O O . GLY D 1 137 ? 28.161 32.766 5.274 1.00 5.36 137 GLY D O 1
ATOM 7782 N N . LYS D 1 138 ? 28.976 30.805 6.125 1.00 5.08 138 LYS D N 1
ATOM 7783 C CA . LYS D 1 138 ? 29.033 30.026 4.894 1.00 5.30 138 LYS D CA 1
ATOM 7784 C C . LYS D 1 138 ? 27.932 28.982 4.939 1.00 4.98 138 LYS D C 1
ATOM 7785 O O . LYS D 1 138 ? 27.714 28.345 5.980 1.00 6.22 138 LYS D O 1
ATOM 7791 N N . GLN D 1 139 ? 27.256 28.766 3.819 1.00 5.20 139 GLN D N 1
ATOM 7792 C CA . GLN D 1 139 ? 26.174 27.781 3.726 1.00 5.19 139 GLN D CA 1
ATOM 7793 C C . GLN D 1 139 ? 26.166 27.215 2.318 1.00 5.59 139 GLN D C 1
ATOM 7794 O O . GLN D 1 139 ? 25.973 27.959 1.353 1.00 6.40 139 GLN D O 1
ATOM 7800 N N . THR D 1 140 ? 26.345 25.898 2.196 1.00 5.68 140 THR D N 1
ATOM 7801 C CA . THR D 1 140 ? 26.355 25.251 0.879 1.00 6.20 140 THR D CA 1
ATOM 7802 C C . THR D 1 140 ? 25.495 24.000 0.873 1.00 5.50 140 THR D C 1
ATOM 7803 O O . THR D 1 140 ? 25.801 23.028 1.588 1.00 7.47 140 THR D O 1
ATOM 7807 N N . ALA D 1 141 ? 24.422 24.015 0.086 1.00 5.44 141 ALA D N 1
ATOM 7808 C CA . ALA D 1 141 ? 23.511 22.875 0.002 1.00 6.34 141 ALA D CA 1
ATOM 7809 C C . ALA D 1 141 ? 24.149 21.717 -0.761 1.00 6.31 141 ALA D C 1
ATOM 7810 O O . ALA D 1 141 ? 24.646 21.906 -1.892 1.00 7.92 141 ALA D O 1
ATOM 7812 N N . ILE D 1 142 ? 24.090 20.514 -0.177 1.00 5.92 142 ILE D N 1
ATOM 7813 C CA . ILE D 1 142 ? 24.588 19.286 -0.817 1.00 5.31 142 ILE D CA 1
ATOM 7814 C C . ILE D 1 142 ? 23.584 18.197 -0.451 1.00 5.50 142 ILE D C 1
ATOM 7815 O O . ILE D 1 142 ? 23.587 17.711 0.683 1.00 6.23 142 ILE D O 1
ATOM 7820 N N . PRO D 1 143 ? 22.688 17.822 -1.387 1.00 6.41 143 PRO D N 1
ATOM 7821 C CA . PRO D 1 143 ? 21.626 16.874 -1.001 1.00 7.31 143 PRO D CA 1
ATOM 7822 C C . PRO D 1 143 ? 22.088 15.467 -0.619 1.00 7.30 143 PRO D C 1
ATOM 7823 O O . PRO D 1 143 ? 21.372 14.819 0.135 1.00 7.91 143 PRO D O 1
ATOM 7827 N N . GLU D 1 144 ? 23.226 14.996 -1.134 1.00 6.61 144 GLU D N 1
ATOM 7828 C CA . GLU D 1 144 ? 23.663 13.625 -0.863 1.00 7.94 144 GLU D CA 1
ATOM 7829 C C . GLU D 1 144 ? 25.056 13.636 -0.270 1.00 6.77 144 GLU D C 1
ATOM 7830 O O . GLU D 1 144 ? 25.970 14.271 -0.841 1.00 7.44 144 GLU D O 1
ATOM 7836 N N . ILE D 1 145 ? 25.232 12.917 0.844 1.00 6.16 145 ILE D N 1
ATOM 7837 C CA . ILE D 1 145 ? 26.490 12.942 1.570 1.00 5.77 145 ILE D CA 1
ATOM 7838 C C . ILE D 1 145 ? 27.666 12.542 0.690 1.00 5.99 145 ILE D C 1
ATOM 7839 O O . ILE D 1 145 ? 28.786 13.045 0.905 1.00 6.75 145 ILE D O 1
ATOM 7844 N N . LYS D 1 146 ? 27.461 11.681 -0.318 1.00 6.77 146 LYS D N 1
ATOM 7845 C CA . LYS D 1 146 ? 28.584 11.305 -1.178 1.00 7.38 146 LYS D CA 1
ATOM 7846 C C . LYS D 1 146 ? 29.239 12.512 -1.815 1.00 7.29 146 LYS D C 1
ATOM 7847 O O . LYS D 1 146 ? 30.393 12.441 -2.185 1.00 8.65 146 LYS D O 1
ATOM 7853 N N . ASP D 1 147 ? 28.489 13.605 -1.987 1.00 6.69 147 ASP D N 1
ATOM 7854 C CA . ASP D 1 147 ? 29.000 14.805 -2.667 1.00 7.11 147 ASP D CA 1
ATOM 7855 C C . ASP D 1 147 ? 29.503 15.903 -1.718 1.00 6.82 147 ASP D C 1
ATOM 7856 O O . ASP D 1 147 ? 29.879 16.988 -2.153 1.00 8.10 147 ASP D O 1
ATOM 7861 N N . LEU D 1 148 ? 29.552 15.611 -0.420 1.00 6.65 148 LEU D N 1
ATOM 7862 C CA . LEU D 1 148 ? 29.973 16.602 0.566 1.00 6.66 148 LEU D CA 1
ATOM 7863 C C . LEU D 1 148 ? 31.475 16.425 0.824 1.00 6.69 148 LEU D C 1
ATOM 7864 O O . LEU D 1 148 ? 31.902 15.431 1.408 1.00 7.46 148 LEU D O 1
ATOM 7869 N N . THR D 1 149 ? 32.295 17.380 0.387 1.00 6.99 149 THR D N 1
ATOM 7870 C CA . THR D 1 149 ? 33.741 17.188 0.514 1.00 7.51 149 THR D CA 1
ATOM 7871 C C . THR D 1 149 ? 34.260 17.555 1.903 1.00 6.71 149 THR D C 1
ATOM 7872 O O . THR D 1 149 ? 33.680 18.401 2.601 1.00 6.53 149 THR D O 1
ATOM 7876 N N . SER D 1 150 ? 35.381 16.958 2.300 1.00 7.31 150 SER D N 1
ATOM 7877 C CA . SER D 1 150 ? 36.074 17.398 3.509 1.00 8.20 150 SER D CA 1
ATOM 7878 C C . SER D 1 150 ? 36.430 18.866 3.475 1.00 7.17 150 SER D C 1
ATOM 7879 O O . SER D 1 150 ? 36.337 19.545 4.488 1.00 6.80 150 SER D O 1
ATOM 7882 N N . GLU D 1 151 ? 36.853 19.370 2.314 1.00 7.89 151 GLU D N 1
ATOM 7883 C CA . GLU D 1 151 ? 37.228 20.773 2.211 1.00 7.80 151 GLU D CA 1
ATOM 7884 C C . GLU D 1 151 ? 36.029 21.668 2.563 1.00 6.69 151 GLU D C 1
ATOM 7885 O O . GLU D 1 151 ? 36.161 22.617 3.317 1.00 7.31 151 GLU D O 1
ATOM 7891 N N . GLN D 1 152 ? 34.858 21.360 1.997 1.00 6.11 152 GLN D N 1
ATOM 7892 C CA . GLN D 1 152 ? 33.675 22.154 2.296 1.00 6.15 152 GLN D CA 1
ATOM 7893 C C . GLN D 1 152 ? 33.284 22.054 3.756 1.00 5.84 152 GLN D C 1
ATOM 7894 O O . GLN D 1 152 ? 32.953 23.056 4.391 1.00 6.11 152 GLN D O 1
ATOM 7900 N N . PHE D 1 153 ? 33.282 20.824 4.283 1.00 5.49 153 PHE D N 1
ATOM 7901 C CA . PHE D 1 153 ? 32.904 20.591 5.674 1.00 5.02 153 PHE D CA 1
ATOM 7902 C C . PHE D 1 153 ? 33.788 21.443 6.605 1.00 5.69 153 PHE D C 1
ATOM 7903 O O . PHE D 1 153 ? 33.296 22.166 7.495 1.00 5.97 153 PHE D O 1
ATOM 7911 N N . GLN D 1 154 ? 35.101 21.343 6.412 1.00 7.22 154 GLN D N 1
ATOM 7912 C CA A GLN D 1 154 ? 36.011 22.062 7.279 0.50 8.16 154 GLN D CA 1
ATOM 7913 C CA B GLN D 1 154 ? 36.087 22.080 7.205 0.50 8.03 154 GLN D CA 1
ATOM 7914 C C . GLN D 1 154 ? 35.915 23.586 7.081 1.00 6.92 154 GLN D C 1
ATOM 7915 O O . GLN D 1 154 ? 35.961 24.310 8.066 1.00 6.77 154 GLN D O 1
ATOM 7926 N N . GLN D 1 155 ? 35.740 24.059 5.844 1.00 6.48 155 GLN D N 1
ATOM 7927 C CA . GLN D 1 155 ? 35.588 25.487 5.608 1.00 6.27 155 GLN D CA 1
ATOM 7928 C C . GLN D 1 155 ? 34.322 26.037 6.282 1.00 5.72 155 GLN D C 1
ATOM 7929 O O . GLN D 1 155 ? 34.329 27.158 6.818 1.00 6.20 155 GLN D O 1
ATOM 7935 N N . THR D 1 156 ? 33.225 25.274 6.218 1.00 5.69 156 THR D N 1
ATOM 7936 C CA . THR D 1 156 ? 31.997 25.721 6.876 1.00 5.81 156 THR D CA 1
ATOM 7937 C C . THR D 1 156 ? 32.214 25.862 8.393 1.00 5.19 156 THR D C 1
ATOM 7938 O O . THR D 1 156 ? 31.809 26.862 9.009 1.00 4.99 156 THR D O 1
ATOM 7942 N N . PHE D 1 157 ? 32.919 24.901 8.983 1.00 5.64 157 PHE D N 1
ATOM 7943 C CA . PHE D 1 157 ? 33.256 25.027 10.405 1.00 5.54 157 PHE D CA 1
ATOM 7944 C C . PHE D 1 157 ? 34.278 26.138 10.669 1.00 5.21 157 PHE D C 1
ATOM 7945 O O . PHE D 1 157 ? 34.175 26.819 11.674 1.00 5.68 157 PHE D O 1
ATOM 7953 N N . ALA D 1 158 ? 35.204 26.386 9.746 1.00 5.45 158 ALA D N 1
ATOM 7954 C CA . ALA D 1 158 ? 36.159 27.478 9.961 1.00 6.28 158 ALA D CA 1
ATOM 7955 C C . ALA D 1 158 ? 35.478 28.834 10.009 1.00 5.83 158 ALA D C 1
ATOM 7956 O O . ALA D 1 158 ? 35.749 29.645 10.895 1.00 6.87 158 ALA D O 1
ATOM 7958 N N . VAL D 1 159 ? 34.610 29.101 9.036 1.00 5.48 159 VAL D N 1
ATOM 7959 C CA . VAL D 1 159 ? 33.945 30.398 8.984 1.00 5.74 159 VAL D CA 1
ATOM 7960 C C . VAL D 1 159 ? 32.920 30.562 10.114 1.00 5.41 159 VAL D C 1
ATOM 7961 O O . VAL D 1 159 ? 32.805 31.637 10.737 1.00 5.99 159 VAL D O 1
ATOM 7965 N N . ASN D 1 160 ? 32.158 29.505 10.372 1.00 5.23 160 ASN D N 1
ATOM 7966 C CA . ASN D 1 160 ? 30.983 29.628 11.228 1.00 4.96 160 ASN D CA 1
ATOM 7967 C C . ASN D 1 160 ? 31.299 29.375 12.698 1.00 4.86 160 ASN D C 1
ATOM 7968 O O . ASN D 1 160 ? 30.631 29.929 13.579 1.00 5.39 160 ASN D O 1
ATOM 7973 N N . VAL D 1 161 ? 32.281 28.516 12.983 1.00 4.84 161 VAL D N 1
ATOM 7974 C CA . VAL D 1 161 ? 32.574 28.124 14.366 1.00 4.84 161 VAL D CA 1
ATOM 7975 C C . VAL D 1 161 ? 33.954 28.606 14.781 1.00 5.34 161 VAL D C 1
ATOM 7976 O O . VAL D 1 161 ? 34.092 29.307 15.788 1.00 5.71 161 VAL D O 1
ATOM 7980 N N . PHE D 1 162 ? 34.993 28.234 14.038 1.00 5.29 162 PHE D N 1
ATOM 7981 C CA . PHE D 1 162 ? 36.324 28.610 14.514 1.00 5.77 162 PHE D CA 1
ATOM 7982 C C . PHE D 1 162 ? 36.503 30.127 14.540 1.00 5.87 162 PHE D C 1
ATOM 7983 O O . PHE D 1 162 ? 37.064 30.645 15.501 1.00 6.51 162 PHE D O 1
ATOM 7991 N N . ALA D 1 163 ? 36.014 30.847 13.525 1.00 5.84 163 ALA D N 1
ATOM 7992 C CA . ALA D 1 163 ? 36.150 32.299 13.522 1.00 5.95 163 ALA D CA 1
ATOM 7993 C C . ALA D 1 163 ? 35.340 32.945 14.649 1.00 6.48 163 ALA D C 1
ATOM 7994 O O . ALA D 1 163 ? 35.742 33.956 15.189 1.00 6.63 163 ALA D O 1
ATOM 7996 N N . LEU D 1 164 ? 34.213 32.339 15.039 1.00 5.75 164 LEU D N 1
ATOM 7997 C CA . LEU D 1 164 ? 33.467 32.817 16.213 1.00 5.91 164 LEU D CA 1
ATOM 7998 C C . LEU D 1 164 ? 34.333 32.713 17.473 1.00 5.37 164 LEU D C 1
ATOM 7999 O O . LEU D 1 164 ? 34.401 33.656 18.272 1.00 6.10 164 LEU D O 1
ATOM 8004 N N . PHE D 1 165 ? 35.004 31.577 17.666 1.00 5.68 165 PHE D N 1
ATOM 8005 C CA . PHE D 1 165 ? 35.949 31.410 18.769 1.00 5.74 165 PHE D CA 1
ATOM 8006 C C . PHE D 1 165 ? 37.121 32.403 18.677 1.00 6.15 165 PHE D C 1
ATOM 8007 O O . PHE D 1 165 ? 37.455 33.055 19.663 1.00 6.49 165 PHE D O 1
ATOM 8015 N N . TRP D 1 166 ? 37.735 32.534 17.505 1.00 6.36 166 TRP D N 1
ATOM 8016 C CA . TRP D 1 166 ? 38.875 33.440 17.382 1.00 6.77 166 TRP D CA 1
ATOM 8017 C C . TRP D 1 166 ? 38.508 34.887 17.742 1.00 7.02 166 TRP D C 1
ATOM 8018 O O . TRP D 1 166 ? 39.238 35.566 18.485 1.00 7.21 166 TRP D O 1
ATOM 8029 N N . ILE D 1 167 ? 37.401 35.360 17.187 1.00 6.73 167 ILE D N 1
ATOM 8030 C CA . ILE D 1 167 ? 36.972 36.732 17.440 1.00 6.67 167 ILE D CA 1
ATOM 8031 C C . ILE D 1 167 ? 36.617 36.925 18.910 1.00 6.89 167 ILE D C 1
ATOM 8032 O O . ILE D 1 167 ? 37.030 37.902 19.539 1.00 6.98 167 ILE D O 1
ATOM 8037 N N . THR D 1 168 ? 35.808 36.028 19.461 1.00 6.53 168 THR D N 1
ATOM 8038 C CA . THR D 1 168 ? 35.390 36.228 20.851 1.00 6.41 168 THR D CA 1
ATOM 8039 C C . THR D 1 168 ? 36.560 36.082 21.825 1.00 6.44 168 THR D C 1
ATOM 8040 O O . THR D 1 168 ? 36.661 36.842 22.776 1.00 7.51 168 THR D O 1
ATOM 8044 N N . GLN D 1 169 ? 37.456 35.127 21.601 1.00 6.42 169 GLN D N 1
ATOM 8045 C CA . GLN D 1 169 ? 38.603 35.017 22.490 1.00 7.03 169 GLN D CA 1
ATOM 8046 C C . GLN D 1 169 ? 39.404 36.320 22.456 1.00 7.13 169 GLN D C 1
ATOM 8047 O O . GLN D 1 169 ? 39.838 36.830 23.498 1.00 7.99 169 GLN D O 1
ATOM 8053 N N . GLU D 1 170 ? 39.642 36.866 21.268 1.00 7.40 170 GLU D N 1
ATOM 8054 C CA A GLU D 1 170 ? 40.406 38.112 21.169 0.50 8.05 170 GLU D CA 1
ATOM 8055 C CA B GLU D 1 170 ? 40.408 38.095 21.156 0.50 7.70 170 GLU D CA 1
ATOM 8056 C C . GLU D 1 170 ? 39.671 39.281 21.819 1.00 8.74 170 GLU D C 1
ATOM 8057 O O . GLU D 1 170 ? 40.297 40.182 22.393 1.00 9.62 170 GLU D O 1
ATOM 8068 N N . ALA D 1 171 ? 38.337 39.278 21.743 1.00 8.67 171 ALA D N 1
ATOM 8069 C CA . ALA D 1 171 ? 37.551 40.403 22.255 1.00 9.43 171 ALA D CA 1
ATOM 8070 C C . ALA D 1 171 ? 37.379 40.440 23.770 1.00 9.26 171 ALA D C 1
ATOM 8071 O O . ALA D 1 171 ? 37.369 41.525 24.340 1.00 9.76 171 ALA D O 1
ATOM 8073 N N . ILE D 1 172 ? 37.192 39.289 24.412 1.00 9.45 172 ILE D N 1
ATOM 8074 C CA . ILE D 1 172 ? 36.833 39.306 25.833 1.00 9.00 172 ILE D CA 1
ATOM 8075 C C . ILE D 1 172 ? 37.738 40.204 26.698 1.00 9.25 172 ILE D C 1
ATOM 8076 O O . ILE D 1 172 ? 37.243 40.999 27.482 1.00 10.56 172 ILE D O 1
ATOM 8081 N N . PR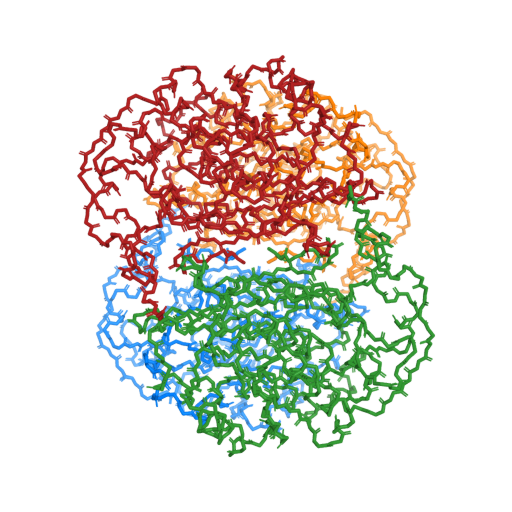O D 1 173 ? 39.068 40.105 26.548 1.00 9.79 173 PRO D N 1
ATOM 8082 C CA . PRO D 1 173 ? 39.905 40.895 27.465 1.00 10.48 173 PRO D CA 1
ATOM 8083 C C . PRO D 1 173 ? 39.713 42.389 27.302 1.00 11.83 173 PRO D C 1
ATOM 8084 O O . PRO D 1 173 ? 40.005 43.121 28.244 1.00 14.21 173 PRO D O 1
ATOM 8088 N N . LEU D 1 174 ? 39.247 42.831 26.135 1.00 11.53 174 LEU D N 1
ATOM 8089 C CA . LEU D 1 174 ? 39.147 44.257 25.846 1.00 13.56 174 LEU D CA 1
ATOM 8090 C C . LEU D 1 174 ? 37.727 44.816 25.952 1.00 12.24 174 LEU D C 1
ATOM 8091 O O . LEU D 1 174 ? 37.535 46.030 25.891 1.00 14.18 174 LEU D O 1
ATOM 8096 N N . LEU D 1 175 ? 36.737 43.953 26.134 1.00 9.90 175 LEU D N 1
ATOM 8097 C CA . LEU D 1 175 ? 35.350 44.440 26.172 1.00 8.97 175 LEU D CA 1
ATOM 8098 C C . LEU D 1 175 ? 35.027 44.991 27.547 1.00 9.04 175 LEU D C 1
ATOM 8099 O O . LEU D 1 175 ? 35.334 44.361 28.567 1.00 10.60 175 LEU D O 1
ATOM 8104 N N . PRO D 1 176 ? 34.363 46.151 27.591 1.00 8.88 176 PRO D N 1
ATOM 8105 C CA . PRO D 1 176 ? 33.967 46.750 28.878 1.00 9.39 176 PRO D CA 1
ATOM 8106 C C . PRO D 1 176 ? 32.742 46.077 29.478 1.00 9.12 176 PRO D C 1
ATOM 8107 O O . PRO D 1 176 ? 31.978 45.400 28.788 1.00 8.80 176 PRO D O 1
ATOM 8111 N N . LYS D 1 177 ? 32.569 46.274 30.773 1.00 9.50 177 LYS D N 1
ATOM 8112 C CA . LYS D 1 177 ? 31.314 45.919 31.424 1.00 9.48 177 LYS D CA 1
ATOM 8113 C C . LYS D 1 177 ? 30.189 46.575 30.651 1.00 9.96 177 LYS D C 1
ATOM 8114 O O . LYS D 1 177 ? 30.275 47.750 30.281 1.00 11.75 177 LYS D O 1
ATOM 8120 N N . GLY D 1 178 ? 29.124 45.826 30.409 1.00 9.14 178 GLY D N 1
ATOM 8121 C CA . GLY D 1 178 ? 28.029 46.330 29.605 1.00 9.21 178 GLY D CA 1
ATOM 8122 C C . GLY D 1 178 ? 28.098 45.924 28.140 1.00 8.45 178 GLY D C 1
ATOM 8123 O O . GLY D 1 178 ? 27.111 46.078 27.394 1.00 10.00 178 GLY D O 1
ATOM 8124 N N . ALA D 1 179 ? 29.230 45.382 27.691 1.00 7.00 179 ALA D N 1
ATOM 8125 C CA . ALA D 1 179 ? 29.338 44.966 26.286 1.00 7.24 179 ALA D CA 1
ATOM 8126 C C . ALA D 1 179 ? 28.365 43.830 25.964 1.00 6.76 179 ALA D C 1
ATOM 8127 O O . ALA D 1 179 ? 28.004 43.002 26.840 1.00 7.45 179 ALA D O 1
ATOM 8129 N N . SER D 1 180 ? 27.929 43.788 24.707 1.00 6.00 180 SER D N 1
ATOM 8130 C CA . SER D 1 180 ? 26.947 42.802 24.291 1.00 5.50 180 SER D CA 1
ATOM 8131 C C . SER D 1 180 ? 27.424 42.099 23.013 1.00 5.51 180 SER D C 1
ATOM 8132 O O . SER D 1 180 ? 27.770 42.760 22.015 1.00 6.73 180 SER D O 1
ATOM 8135 N N . ILE D 1 181 ? 27.471 40.769 23.052 1.00 5.71 181 ILE D N 1
ATOM 8136 C CA . ILE D 1 181 ? 27.836 39.942 21.887 1.00 5.53 181 ILE D CA 1
ATOM 8137 C C . ILE D 1 181 ? 26.593 39.222 21.395 1.00 4.56 181 ILE D C 1
ATOM 8138 O O . ILE D 1 181 ? 25.899 38.582 22.195 1.00 5.53 181 ILE D O 1
ATOM 8143 N N . ILE D 1 182 ? 26.329 39.293 20.093 1.00 4.76 182 ILE D N 1
ATOM 8144 C CA . ILE D 1 182 ? 25.170 38.661 19.495 1.00 4.68 182 ILE D CA 1
ATOM 8145 C C . ILE D 1 182 ? 25.673 37.750 18.392 1.00 5.21 182 ILE D C 1
ATOM 8146 O O . ILE D 1 182 ? 26.346 38.202 17.467 1.00 6.34 182 ILE D O 1
ATOM 8151 N N . THR D 1 183 ? 25.382 36.460 18.517 1.00 4.43 183 THR D N 1
ATOM 8152 C CA . THR D 1 183 ? 25.816 35.495 17.509 1.00 4.28 183 THR D CA 1
ATOM 8153 C C . THR D 1 183 ? 24.606 35.020 16.704 1.00 4.24 183 THR D C 1
ATOM 8154 O O . THR D 1 183 ? 23.456 35.352 17.032 1.00 4.69 183 THR D O 1
ATOM 8158 N N . THR D 1 184 ? 24.875 34.288 15.616 1.00 4.49 184 THR D N 1
ATOM 8159 C CA . THR D 1 184 ? 23.806 33.983 14.659 1.00 4.69 184 THR D CA 1
ATOM 8160 C C . THR D 1 184 ? 23.748 32.490 14.394 1.00 4.30 184 THR D C 1
ATOM 8161 O O . THR D 1 184 ? 24.626 31.897 13.762 1.00 4.65 184 THR D O 1
ATOM 8165 N N . SER D 1 185 ? 22.680 31.883 14.896 1.00 4.30 185 SER D N 1
ATOM 8166 C CA . SER D 1 185 ? 22.367 30.500 14.670 1.00 4.30 185 SER D CA 1
ATOM 8167 C C . SER D 1 185 ? 21.262 30.413 13.588 1.00 4.04 185 SER D C 1
ATOM 8168 O O . SER D 1 185 ? 21.280 31.204 12.634 1.00 5.50 185 SER D O 1
ATOM 8171 N N . SER D 1 186 ? 20.353 29.453 13.707 1.00 4.15 186 SER D N 1
ATOM 8172 C CA . SER D 1 186 ? 19.308 29.256 12.694 1.00 4.01 186 SER D CA 1
ATOM 8173 C C . SER D 1 186 ? 18.270 28.308 13.239 1.00 4.02 186 SER D C 1
ATOM 8174 O O . SER D 1 186 ? 18.589 27.483 14.101 1.00 4.44 186 SER D O 1
ATOM 8177 N N . ILE D 1 187 ? 17.078 28.319 12.650 1.00 4.44 187 ILE D N 1
ATOM 8178 C CA . ILE D 1 187 ? 16.166 27.206 12.830 1.00 4.38 187 ILE D CA 1
ATOM 8179 C C . ILE D 1 187 ? 16.843 25.859 12.566 1.00 4.02 187 ILE D C 1
ATOM 8180 O O . ILE D 1 187 ? 16.466 24.844 13.166 1.00 4.86 187 ILE D O 1
ATOM 8185 N N . GLN D 1 188 ? 17.833 25.835 11.668 1.00 3.93 188 GLN D N 1
ATOM 8186 C CA . GLN D 1 188 ? 18.547 24.611 11.331 1.00 4.31 188 GLN D CA 1
ATOM 8187 C C . GLN D 1 188 ? 19.232 23.976 12.548 1.00 4.46 188 GLN D C 1
ATOM 8188 O O . GLN D 1 188 ? 19.505 22.777 12.521 1.00 4.74 188 GLN D O 1
ATOM 8194 N N . ALA D 1 189 ? 19.533 24.779 13.584 1.00 4.69 189 ALA D N 1
ATOM 8195 C CA . ALA D 1 189 ? 20.110 24.211 14.801 1.00 4.91 189 ALA D CA 1
ATOM 8196 C C . ALA D 1 189 ? 19.154 23.239 15.505 1.00 4.94 189 ALA D C 1
ATOM 8197 O O . ALA D 1 189 ? 19.606 22.347 16.206 1.00 6.24 189 ALA D O 1
ATOM 8199 N N . TYR D 1 190 ? 17.860 23.444 15.318 1.00 5.58 190 TYR D N 1
ATOM 8200 C CA . TYR D 1 190 ? 16.822 22.611 15.925 1.00 6.26 190 TYR D CA 1
ATOM 8201 C C . TYR D 1 190 ? 16.221 21.611 14.941 1.00 6.39 190 TYR D C 1
ATOM 8202 O O . TYR D 1 190 ? 15.834 20.517 15.321 1.00 7.89 190 TYR D O 1
ATOM 8211 N N . GLN D 1 191 ? 16.121 22.009 13.680 1.00 6.05 191 GLN D N 1
ATOM 8212 C CA . GLN D 1 191 ? 15.437 21.218 12.649 1.00 6.34 191 GLN D CA 1
ATOM 8213 C C . GLN D 1 191 ? 16.399 21.132 11.451 1.00 5.25 191 GLN D C 1
ATOM 8214 O O . GLN D 1 191 ? 16.209 21.785 10.409 1.00 6.74 191 GLN D O 1
ATOM 8220 N N . PRO D 1 192 ? 17.472 20.332 11.567 1.00 5.24 192 PRO D N 1
ATOM 8221 C CA . PRO D 1 192 ? 18.471 20.304 10.491 1.00 5.48 192 PRO D CA 1
ATOM 8222 C C . PRO D 1 192 ? 17.901 19.653 9.257 1.00 5.61 192 PRO D C 1
ATOM 8223 O O . PRO D 1 192 ? 17.293 18.587 9.334 1.00 6.82 192 PRO D O 1
ATOM 8227 N N . SER D 1 193 ? 18.155 20.257 8.109 1.00 5.79 193 SER D N 1
ATOM 8228 C CA . SER D 1 193 ? 17.719 19.690 6.841 1.00 6.21 193 SER D CA 1
ATOM 8229 C C . SER D 1 193 ? 18.794 18.804 6.246 1.00 6.13 193 SER D C 1
ATOM 8230 O O . SER D 1 193 ? 19.984 19.090 6.373 1.00 6.69 193 SER D O 1
ATOM 8233 N N . PRO D 1 194 ? 18.395 17.740 5.548 1.00 6.45 194 PRO D N 1
ATOM 8234 C CA . PRO D 1 194 ? 19.381 16.765 5.053 1.00 7.18 194 PRO D CA 1
ATOM 8235 C C . PRO D 1 194 ? 20.301 17.305 3.964 1.00 6.91 194 PRO D C 1
ATOM 8236 O O . PRO D 1 194 ? 21.303 16.660 3.682 1.00 8.28 194 PRO D O 1
ATOM 8240 N N . HIS D 1 195 ? 19.996 18.450 3.355 1.00 6.22 195 HIS D N 1
ATOM 8241 C CA . HIS D 1 195 ? 20.900 19.047 2.373 1.00 6.61 195 HIS D CA 1
ATOM 8242 C C . HIS D 1 195 ? 21.920 19.986 3.004 1.00 5.51 195 HIS D C 1
ATOM 8243 O O . HIS D 1 195 ? 22.709 20.607 2.303 1.00 5.98 195 HIS D O 1
ATOM 8250 N N . LEU D 1 196 ? 21.902 20.109 4.336 1.00 5.76 196 LEU D N 1
ATOM 8251 C CA . LEU D 1 196 ? 22.756 21.069 5.043 1.00 5.61 196 LEU D CA 1
ATOM 8252 C C . LEU D 1 196 ? 23.499 20.419 6.211 1.00 5.15 196 LEU D C 1
ATOM 8253 O O . LEU D 1 196 ? 23.561 20.950 7.315 1.00 5.56 196 LEU D O 1
ATOM 8258 N N . LEU D 1 197 ? 24.083 19.246 5.997 1.00 5.33 197 LEU D N 1
ATOM 8259 C CA . LEU D 1 197 ? 24.650 18.493 7.128 1.00 4.85 197 LEU D CA 1
ATOM 8260 C C . LEU D 1 197 ? 25.737 19.249 7.885 1.00 4.78 197 LEU D C 1
ATOM 8261 O O . LEU D 1 197 ? 25.730 19.279 9.119 1.00 5.90 197 LEU D O 1
ATOM 8266 N N . ASP D 1 198 ? 26.690 19.834 7.162 1.00 4.48 198 ASP D N 1
ATOM 8267 C CA . ASP D 1 198 ? 27.763 20.587 7.807 1.00 4.58 198 ASP D CA 1
ATOM 8268 C C . ASP D 1 198 ? 27.236 21.906 8.385 1.00 4.38 198 ASP D C 1
ATOM 8269 O O . ASP D 1 198 ? 27.441 22.215 9.571 1.00 5.03 198 ASP D O 1
ATOM 8274 N N . TYR D 1 199 ? 26.506 22.654 7.560 1.00 4.64 199 TYR D N 1
ATOM 8275 C CA . TYR D 1 199 ? 25.998 23.963 7.949 1.00 4.41 199 TYR D CA 1
ATOM 8276 C C . TYR D 1 199 ? 25.110 23.887 9.196 1.00 4.84 199 TYR D C 1
ATOM 8277 O O . TYR D 1 199 ? 25.297 24.643 10.155 1.00 5.32 199 TYR D O 1
ATOM 8286 N N . ALA D 1 200 ? 24.137 22.980 9.199 1.00 4.87 200 ALA D N 1
ATOM 8287 C CA . ALA D 1 200 ? 23.222 22.919 10.339 1.00 4.12 200 ALA D CA 1
ATOM 8288 C C . ALA D 1 200 ? 23.990 22.550 11.609 1.00 3.96 200 ALA D C 1
ATOM 8289 O O . ALA D 1 200 ? 23.720 23.098 12.688 1.00 4.68 200 ALA D O 1
ATOM 8291 N N . ALA D 1 201 ? 24.975 21.676 11.476 1.00 4.06 201 ALA D N 1
ATOM 8292 C CA . ALA D 1 201 ? 25.782 21.304 12.647 1.00 4.40 201 ALA D CA 1
ATOM 8293 C C . ALA D 1 201 ? 26.558 22.524 13.176 1.00 4.37 201 ALA D C 1
ATOM 8294 O O . ALA D 1 201 ? 26.680 22.705 14.408 1.00 5.07 201 ALA D O 1
ATOM 8296 N N . THR D 1 202 ? 27.064 23.374 12.274 1.00 4.53 202 THR D N 1
ATOM 8297 C CA . THR D 1 202 ? 27.696 24.615 12.745 1.00 4.47 202 THR D CA 1
ATOM 8298 C C . THR D 1 202 ? 26.719 25.531 13.469 1.00 4.28 202 THR D C 1
ATOM 8299 O O . THR D 1 202 ? 27.110 26.205 14.436 1.00 4.86 202 THR D O 1
ATOM 8303 N N . LYS D 1 203 ? 25.470 25.567 13.012 1.00 3.72 203 LYS D N 1
ATOM 8304 C CA . LYS D 1 203 ? 24.506 26.448 13.650 1.00 3.66 203 LYS D CA 1
ATOM 8305 C C . LYS D 1 203 ? 24.170 25.967 15.074 1.00 3.98 203 LYS D C 1
ATOM 8306 O O . LYS D 1 203 ? 23.972 26.780 15.983 1.00 4.22 203 LYS D O 1
ATOM 8312 N N . ALA D 1 204 ? 24.103 24.648 15.262 1.00 4.53 204 ALA D N 1
ATOM 8313 C CA . ALA D 1 204 ? 23.962 24.090 16.617 1.00 4.34 204 ALA D CA 1
ATOM 8314 C C . ALA D 1 204 ? 25.208 24.387 17.458 1.00 4.77 204 ALA D C 1
ATOM 8315 O O . ALA D 1 204 ? 25.087 24.747 18.639 1.00 4.78 204 ALA D O 1
ATOM 8317 N N . ALA D 1 205 ? 26.401 24.251 16.876 1.00 5.03 205 ALA D N 1
ATOM 8318 C CA . ALA D 1 205 ? 27.611 24.553 17.635 1.00 5.28 205 ALA D CA 1
ATOM 8319 C C . ALA D 1 205 ? 27.679 26.018 18.060 1.00 4.61 205 ALA D C 1
ATOM 8320 O O . ALA D 1 205 ? 28.088 26.303 19.181 1.00 4.82 205 ALA D O 1
ATOM 8322 N N . ILE D 1 206 ? 27.250 26.947 17.193 1.00 4.53 206 ILE D N 1
ATOM 8323 C CA . ILE D 1 206 ? 27.231 28.367 17.534 1.00 4.40 206 ILE D CA 1
ATOM 8324 C C . ILE D 1 206 ? 26.321 28.625 18.734 1.00 4.70 206 ILE D C 1
ATOM 8325 O O . ILE D 1 206 ? 26.684 29.341 19.675 1.00 4.75 206 ILE D O 1
ATOM 8330 N N . LEU D 1 207 ? 25.131 28.054 18.686 1.00 4.19 207 LEU D N 1
ATOM 8331 C CA . LEU D 1 207 ? 24.167 28.232 19.758 1.00 4.33 207 LEU D CA 1
ATOM 8332 C C . LEU D 1 207 ? 24.768 27.766 21.090 1.00 4.70 207 LEU D C 1
ATOM 8333 O O . LEU D 1 207 ? 24.740 28.492 22.113 1.00 5.21 207 LEU D O 1
ATOM 8338 N N . ASN D 1 208 ? 25.333 26.568 21.084 1.00 4.54 208 ASN D N 1
ATOM 8339 C CA . ASN D 1 208 ? 25.884 25.995 22.296 1.00 4.03 208 ASN D CA 1
ATOM 8340 C C . ASN D 1 208 ? 27.090 26.780 22.821 1.00 3.81 208 ASN D C 1
ATOM 8341 O O . ASN D 1 208 ? 27.135 27.142 24.023 1.00 4.79 208 ASN D O 1
ATOM 8346 N N . TYR D 1 209 ? 28.027 27.099 21.940 1.00 4.08 209 TYR D N 1
ATOM 8347 C CA . TYR D 1 209 ? 29.228 27.837 22.346 1.00 4.44 209 TYR D CA 1
ATOM 8348 C C . TYR D 1 209 ? 28.835 29.192 22.947 1.00 4.47 209 TYR D C 1
ATOM 8349 O O . TYR D 1 209 ? 29.421 29.645 23.904 1.00 5.53 209 TYR D O 1
ATOM 8358 N N . SER D 1 210 ? 27.835 29.822 22.357 1.00 4.10 210 SER D N 1
ATOM 8359 C CA . SER D 1 210 ? 27.377 31.126 22.823 1.00 4.22 210 SER D CA 1
ATOM 8360 C C . SER D 1 210 ? 26.833 31.032 24.259 1.00 4.88 210 SER D C 1
ATOM 8361 O O . SER D 1 210 ? 27.072 31.905 25.067 1.00 5.81 210 SER D O 1
ATOM 8364 N N . ARG D 1 211 ? 26.081 29.982 24.548 1.00 4.82 211 ARG D N 1
ATOM 8365 C CA . ARG D 1 211 ? 25.555 29.803 25.909 1.00 5.17 211 ARG D CA 1
ATOM 8366 C C . ARG D 1 211 ? 26.676 29.544 26.904 1.00 5.36 211 ARG D C 1
ATOM 8367 O O . ARG D 1 211 ? 26.675 30.096 27.995 1.00 6.65 211 ARG D O 1
ATOM 8375 N N . GLY D 1 212 ? 27.631 28.704 26.534 1.00 4.82 212 GLY D N 1
ATOM 8376 C CA . GLY D 1 212 ? 28.747 28.407 27.423 1.00 5.54 212 GLY D CA 1
ATOM 8377 C C . GLY D 1 212 ? 29.572 29.653 27.672 1.00 5.20 212 GLY D C 1
ATOM 8378 O O . GLY D 1 212 ? 29.974 29.926 28.790 1.00 6.01 212 GLY D O 1
ATOM 8379 N N . LEU D 1 213 ? 29.814 30.422 26.611 1.00 5.79 213 LEU D N 1
ATOM 8380 C CA . LEU D 1 213 ? 30.590 31.654 26.733 1.00 5.91 213 LEU D CA 1
ATOM 8381 C C . LEU D 1 213 ? 29.865 32.665 27.630 1.00 5.93 213 LEU D C 1
ATOM 8382 O O . LEU D 1 213 ? 30.474 33.299 28.460 1.00 5.96 213 LEU D O 1
ATOM 8387 N N . ALA D 1 214 ? 28.562 32.767 27.468 1.00 5.43 214 ALA D N 1
ATOM 8388 C CA . ALA D 1 214 ? 27.767 33.678 28.280 1.00 5.72 214 ALA D CA 1
ATOM 8389 C C . ALA D 1 214 ? 27.940 33.338 29.762 1.00 5.64 214 ALA D C 1
ATOM 8390 O O . ALA D 1 214 ? 28.101 34.222 30.581 1.00 6.06 214 ALA D O 1
ATOM 8392 N N . LYS D 1 215 ? 27.923 32.056 30.090 1.00 5.99 215 LYS D N 1
ATOM 8393 C CA . LYS D 1 215 ? 28.121 31.642 31.485 1.00 6.63 215 LYS D CA 1
ATOM 8394 C C . LYS D 1 215 ? 29.514 32.013 31.966 1.00 6.56 215 LYS D C 1
ATOM 8395 O O . LYS D 1 215 ? 29.670 32.440 33.100 1.00 7.44 215 LYS D O 1
ATOM 8401 N N . GLN D 1 216 ? 30.525 31.858 31.125 1.00 6.31 216 GLN D N 1
ATOM 8402 C CA . GLN D 1 216 ? 31.880 32.143 31.544 1.00 7.31 216 GLN D CA 1
ATOM 8403 C C . GLN D 1 216 ? 32.127 33.629 31.752 1.00 7.31 216 GLN D C 1
ATOM 8404 O O . GLN D 1 216 ? 32.916 34.008 32.633 1.00 9.09 216 GLN D O 1
ATOM 8410 N N . VAL D 1 217 ? 31.503 34.481 30.931 1.00 6.59 217 VAL D N 1
ATOM 8411 C CA . VAL D 1 217 ? 31.826 35.910 30.978 1.00 7.56 217 VAL D CA 1
ATOM 8412 C C . VAL D 1 217 ? 30.803 36.785 31.682 1.00 7.39 217 VAL D C 1
ATOM 8413 O O . VAL D 1 217 ? 30.987 38.018 31.761 1.00 7.43 217 VAL D O 1
ATOM 8417 N N . ALA D 1 218 ? 29.754 36.167 32.228 1.00 6.96 218 ALA D N 1
ATOM 8418 C CA . ALA D 1 218 ? 28.746 36.923 32.965 1.00 7.65 218 ALA D CA 1
ATOM 8419 C C . ALA D 1 218 ? 29.412 37.772 34.058 1.00 8.88 218 ALA D C 1
ATOM 8420 O O . ALA D 1 218 ? 29.044 38.938 34.267 1.00 9.53 218 ALA D O 1
ATOM 8422 N N . GLU D 1 219 ? 30.386 37.203 34.758 1.00 9.28 219 GLU D N 1
ATOM 8423 C CA . GLU D 1 219 ? 31.001 37.929 35.872 1.00 11.75 219 GLU D CA 1
ATOM 8424 C C . GLU D 1 219 ? 31.777 39.164 35.416 1.00 12.41 219 GLU D C 1
ATOM 8425 O O . GLU D 1 219 ? 32.019 40.077 36.216 1.00 14.81 219 GLU D O 1
ATOM 8431 N N . LYS D 1 220 ? 32.165 39.191 34.141 1.00 11.37 220 LYS D N 1
ATOM 8432 C CA . LYS D 1 220 ? 32.879 40.325 33.548 1.00 10.86 220 LYS D CA 1
ATOM 8433 C C . LYS D 1 220 ? 31.893 41.383 33.059 1.00 10.36 220 LYS D C 1
ATOM 8434 O O . LYS D 1 220 ? 32.298 42.401 32.486 1.00 11.90 220 LYS D O 1
ATOM 8440 N N . GLY D 1 221 ? 30.600 41.175 33.289 1.00 9.63 221 GLY D N 1
ATOM 8441 C CA . GLY D 1 221 ? 29.618 42.153 32.854 1.00 9.29 221 GLY D CA 1
ATOM 8442 C C . GLY D 1 221 ? 29.344 42.161 31.358 1.00 8.31 221 GLY D C 1
ATOM 8443 O O . GLY D 1 221 ? 28.772 43.124 30.830 1.00 8.70 221 GLY D O 1
ATOM 8444 N N . ILE D 1 222 ? 29.719 41.069 30.679 1.00 7.10 222 ILE D N 1
ATOM 8445 C CA . ILE D 1 222 ? 29.508 40.924 29.245 1.00 6.58 222 ILE D CA 1
ATOM 8446 C C . ILE D 1 222 ? 28.343 39.966 29.049 1.00 6.17 222 ILE D C 1
ATOM 8447 O O . ILE D 1 222 ? 28.269 38.961 29.741 1.00 7.81 222 ILE D O 1
ATOM 8452 N N . ARG D 1 223 ? 27.430 40.283 28.133 1.00 5.80 223 ARG D N 1
ATOM 8453 C CA . ARG D 1 223 ? 26.296 39.393 27.795 1.00 5.41 223 ARG D CA 1
ATOM 8454 C C . ARG D 1 223 ? 26.548 38.776 26.425 1.00 4.85 223 ARG D C 1
ATOM 8455 O O . ARG D 1 223 ? 27.130 39.430 25.540 1.00 5.62 223 ARG D O 1
ATOM 8463 N N . VAL D 1 224 ? 26.071 37.545 26.238 1.00 4.99 224 VAL D N 1
ATOM 8464 C CA . VAL D 1 224 ? 26.209 36.851 24.954 1.00 4.91 224 VAL D CA 1
ATOM 8465 C C . VAL D 1 224 ? 24.892 36.185 24.647 1.00 4.22 224 VAL D C 1
ATOM 8466 O O . VAL D 1 224 ? 24.410 35.379 25.449 1.00 5.11 224 VAL D O 1
ATOM 8470 N N . ASN D 1 225 ? 24.276 36.541 23.525 1.00 4.33 225 ASN D N 1
ATOM 8471 C CA . ASN D 1 225 ? 22.971 36.009 23.140 1.00 4.42 225 ASN D CA 1
ATOM 8472 C C . ASN D 1 225 ? 23.001 35.616 21.686 1.00 4.28 225 ASN D C 1
ATOM 8473 O O . ASN D 1 225 ? 23.949 35.961 20.958 1.00 5.04 225 ASN D O 1
ATOM 8478 N N . ILE D 1 226 ? 21.949 34.909 21.255 1.00 4.47 226 ILE D N 1
ATOM 8479 C CA . ILE D 1 226 ? 21.927 34.289 19.929 1.00 3.95 226 ILE D CA 1
ATOM 8480 C C . ILE D 1 226 ? 20.640 34.653 19.212 1.00 4.38 226 ILE D C 1
ATOM 8481 O O . ILE D 1 226 ? 19.564 34.683 19.842 1.00 5.20 226 ILE D O 1
ATOM 8486 N N . VAL D 1 227 ? 20.756 34.960 17.915 1.00 3.89 227 VAL D N 1
ATOM 8487 C CA . VAL D 1 227 ? 19.587 35.143 17.062 1.00 4.15 227 VAL D CA 1
ATOM 8488 C C . VAL D 1 227 ? 19.551 33.952 16.108 1.00 5.20 227 VAL D C 1
ATOM 8489 O O . VAL D 1 227 ? 20.562 33.603 15.488 1.00 4.82 227 VAL D O 1
ATOM 8493 N N . ALA D 1 228 ? 18.387 33.319 15.985 1.00 4.69 228 ALA D N 1
ATOM 8494 C CA . ALA D 1 228 ? 18.211 32.145 15.100 1.00 4.65 228 ALA D CA 1
ATOM 8495 C C . ALA D 1 228 ? 17.094 32.458 14.106 1.00 4.87 228 ALA D C 1
ATOM 8496 O O . ALA D 1 228 ? 15.922 32.266 14.404 1.00 5.69 228 ALA D O 1
ATOM 8498 N N . PRO D 1 229 ? 17.458 32.978 12.922 1.00 4.31 229 PRO D N 1
ATOM 8499 C CA . PRO D 1 229 ? 16.431 33.238 11.898 1.00 4.44 229 PRO D CA 1
ATOM 8500 C C . PRO D 1 229 ? 15.864 31.956 11.278 1.00 3.80 229 PRO D C 1
ATOM 8501 O O . PRO D 1 229 ? 16.535 30.917 11.260 1.00 5.26 229 PRO D O 1
ATOM 8505 N N . GLY D 1 230 ? 14.669 32.074 10.707 1.00 4.67 230 GLY D N 1
ATOM 8506 C CA . GLY D 1 230 ? 14.107 31.104 9.782 1.00 5.30 230 GLY D CA 1
ATOM 8507 C C . GLY D 1 230 ? 14.494 31.494 8.362 1.00 5.12 230 GLY D C 1
ATOM 8508 O O . GLY D 1 230 ? 15.562 32.084 8.120 1.00 6.01 230 GLY D O 1
ATOM 8509 N N . PRO D 1 231 ? 13.620 31.205 7.388 1.00 5.50 231 PRO D N 1
ATOM 8510 C CA . PRO D 1 231 ? 14.012 31.438 5.980 1.00 5.76 231 PRO D CA 1
ATOM 8511 C C . PRO D 1 231 ? 13.942 32.924 5.630 1.00 5.02 231 PRO D C 1
ATOM 8512 O O . PRO D 1 231 ? 12.851 33.511 5.596 1.00 6.47 231 PRO D O 1
ATOM 8516 N N . ILE D 1 232 ? 15.112 33.522 5.393 1.00 5.07 232 ILE D N 1
ATOM 8517 C CA . ILE D 1 232 ? 15.240 34.955 5.098 1.00 5.19 232 ILE D CA 1
ATOM 8518 C C . ILE D 1 232 ? 15.838 35.074 3.674 1.00 4.70 232 ILE D C 1
ATOM 8519 O O . ILE D 1 232 ? 16.824 34.408 3.332 1.00 5.07 232 ILE D O 1
ATOM 8524 N N . TRP D 1 233 ? 15.221 35.904 2.844 1.00 5.04 233 TRP D N 1
ATOM 8525 C CA . TRP D 1 233 ? 15.680 36.101 1.455 1.00 4.90 233 TRP D CA 1
ATOM 8526 C C . TRP D 1 233 ? 17.007 36.886 1.429 1.00 5.10 233 TRP D C 1
ATOM 8527 O O . TRP D 1 233 ? 17.025 38.081 1.767 1.00 6.57 233 TRP D O 1
ATOM 8538 N N . THR D 1 234 ? 18.095 36.192 1.075 1.00 5.10 234 THR D N 1
ATOM 8539 C CA . THR D 1 234 ? 19.439 36.776 1.127 1.00 5.21 234 THR D CA 1
ATOM 8540 C C . THR D 1 234 ? 20.349 36.127 0.084 1.00 4.83 234 THR D C 1
ATOM 8541 O O . THR D 1 234 ? 20.046 35.071 -0.474 1.00 5.13 234 THR D O 1
ATOM 8545 N N . ALA D 1 235 ? 21.489 36.774 -0.149 1.00 4.64 235 ALA D N 1
ATOM 8546 C CA . ALA D 1 235 ? 22.469 36.280 -1.110 1.00 4.82 235 ALA D CA 1
ATOM 8547 C C . ALA D 1 235 ? 23.032 34.917 -0.729 1.00 5.70 235 ALA D C 1
ATOM 8548 O O . ALA D 1 235 ? 23.474 34.168 -1.611 1.00 6.33 235 ALA D O 1
ATOM 8550 N N . LEU D 1 236 ? 22.996 34.557 0.557 1.00 5.28 236 LEU D N 1
ATOM 8551 C CA . LEU D 1 236 ? 23.503 33.275 0.995 1.00 6.60 236 LEU D CA 1
ATOM 8552 C C . LEU D 1 236 ? 22.676 32.179 0.322 1.00 6.40 236 LEU D C 1
ATOM 8553 O O . LEU D 1 236 ? 23.181 31.099 0.001 1.00 6.79 236 LEU D O 1
ATOM 8558 N N . GLN D 1 237 ? 21.389 32.446 0.138 1.00 6.12 237 GLN D N 1
ATOM 8559 C CA . GLN D 1 237 ? 20.482 31.439 -0.356 1.00 6.74 237 GLN D CA 1
ATOM 8560 C C . GLN D 1 237 ? 20.599 31.225 -1.864 1.00 7.24 237 GLN D C 1
ATOM 8561 O O . GLN D 1 237 ? 20.329 30.101 -2.318 1.00 11.18 237 GLN D O 1
ATOM 8567 N N . ILE D 1 238 ? 21.029 32.256 -2.616 1.00 6.50 238 ILE D N 1
ATOM 8568 C CA . ILE D 1 238 ? 21.115 32.156 -4.086 1.00 6.71 238 ILE D CA 1
ATOM 8569 C C . ILE D 1 238 ? 22.557 31.989 -4.589 1.00 6.73 238 ILE D C 1
ATOM 8570 O O . ILE D 1 238 ? 22.796 31.910 -5.803 1.00 8.74 238 ILE D O 1
ATOM 8575 N N . SER D 1 239 ? 23.513 31.890 -3.672 1.00 6.18 239 SER D N 1
ATOM 8576 C CA . SER D 1 239 ? 24.905 31.662 -4.062 1.00 6.80 239 SER D CA 1
ATOM 8577 C C . SER D 1 239 ? 25.373 30.286 -3.626 1.00 7.03 239 SER D C 1
ATOM 8578 O O . SER D 1 239 ? 26.584 30.043 -3.488 1.00 8.15 239 SER D O 1
ATOM 8581 N N . GLY D 1 240 ? 24.427 29.374 -3.426 1.00 7.08 240 GLY D N 1
ATOM 8582 C CA . GLY D 1 240 ? 24.737 27.982 -3.156 1.00 7.10 240 GLY D CA 1
ATOM 8583 C C . GLY D 1 240 ? 24.091 27.449 -1.878 1.00 6.51 240 GLY D C 1
ATOM 8584 O O . GLY D 1 240 ? 24.119 26.252 -1.629 1.00 7.10 240 GLY D O 1
ATOM 8585 N N . GLY D 1 241 ? 23.507 28.321 -1.053 1.00 6.86 241 GLY D N 1
ATOM 8586 C CA . GLY D 1 241 ? 22.961 27.869 0.229 1.00 7.57 241 GLY D CA 1
ATOM 8587 C C . GLY D 1 241 ? 21.721 27.009 0.089 1.00 7.35 241 GLY D C 1
ATOM 8588 O O . GLY D 1 241 ? 21.452 26.165 0.932 1.00 7.59 241 GLY D O 1
ATOM 8589 N N . GLN D 1 242 ? 20.942 27.229 -0.960 1.00 8.03 242 GLN D N 1
ATOM 8590 C CA . GLN D 1 242 ? 19.827 26.344 -1.281 1.00 8.73 242 GLN D CA 1
ATOM 8591 C C . GLN D 1 242 ? 20.059 25.665 -2.618 1.00 9.62 242 GLN D C 1
ATOM 8592 O O . GLN D 1 242 ? 20.738 26.193 -3.487 1.00 12.38 242 GLN D O 1
ATOM 8598 N N . THR D 1 243 ? 19.452 24.509 -2.810 1.00 9.91 243 THR D N 1
ATOM 8599 C CA . THR D 1 243 ? 19.392 23.966 -4.168 1.00 10.44 243 THR D CA 1
ATOM 8600 C C . THR D 1 243 ? 18.487 24.867 -5.034 1.00 10.32 243 THR D C 1
ATOM 8601 O O . THR D 1 243 ? 17.608 25.548 -4.535 1.00 10.74 243 THR D O 1
ATOM 8605 N N . GLN D 1 244 ? 18.719 24.879 -6.336 1.00 10.30 244 GLN D N 1
ATOM 8606 C CA . GLN D 1 244 ? 17.904 25.665 -7.248 1.00 10.74 244 GLN D CA 1
ATOM 8607 C C . GLN D 1 244 ? 16.430 25.336 -7.133 1.00 10.97 244 GLN D C 1
ATOM 8608 O O . GLN D 1 244 ? 15.576 26.228 -7.191 1.00 11.45 244 GLN D O 1
ATOM 8614 N N . ASP D 1 245 ? 16.118 24.066 -6.943 1.00 11.10 245 ASP D N 1
ATOM 8615 C CA . ASP D 1 245 ? 14.720 23.662 -6.859 1.00 12.60 245 ASP D CA 1
ATOM 8616 C C . ASP D 1 245 ? 14.011 24.190 -5.623 1.00 10.18 245 ASP D C 1
ATOM 8617 O O . ASP D 1 245 ? 12.780 24.245 -5.602 1.00 12.26 245 ASP D O 1
ATOM 8622 N N . LYS D 1 246 ? 14.778 24.564 -4.603 1.00 9.95 246 LYS D N 1
ATOM 8623 C CA . LYS D 1 246 ? 14.197 25.106 -3.372 1.00 10.70 246 LYS D CA 1
ATOM 8624 C C . LYS D 1 246 ? 13.996 26.618 -3.399 1.00 9.56 246 LYS D C 1
ATOM 8625 O O . LYS D 1 246 ? 13.400 27.189 -2.495 1.00 11.25 246 LYS D O 1
ATOM 8631 N N . ILE D 1 247 ? 14.507 27.289 -4.417 1.00 8.05 247 ILE D N 1
ATOM 8632 C CA A ILE D 1 247 ? 14.394 28.745 -4.479 0.50 6.82 247 ILE D CA 1
ATOM 8633 C CA B ILE D 1 247 ? 14.398 28.745 -4.469 0.50 8.94 247 ILE D CA 1
ATOM 8634 C C . ILE D 1 247 ? 12.973 29.254 -4.765 1.00 7.06 247 ILE D C 1
ATOM 8635 O O . ILE D 1 247 ? 12.486 30.161 -4.083 1.00 7.32 247 ILE D O 1
ATOM 8644 N N . PRO D 1 248 ? 12.276 28.667 -5.758 1.00 7.20 248 PRO D N 1
ATOM 8645 C CA . PRO D 1 248 ? 10.982 29.287 -6.097 1.00 7.89 248 PRO D CA 1
ATOM 8646 C C . PRO D 1 248 ? 10.001 29.434 -4.946 1.00 7.66 248 PRO D C 1
ATOM 8647 O O . PRO D 1 248 ? 9.402 30.492 -4.806 1.00 8.47 248 PRO D O 1
ATOM 8651 N N . GLN D 1 249 ? 9.824 28.404 -4.124 1.00 7.42 249 GLN D N 1
ATOM 8652 C CA . GLN D 1 249 ? 8.863 28.485 -3.016 1.00 7.74 249 GLN D CA 1
ATOM 8653 C C . GLN D 1 249 ? 9.528 28.773 -1.677 1.00 7.86 249 GLN D C 1
ATOM 8654 O O . GLN D 1 249 ? 8.953 28.498 -0.610 1.00 8.15 249 GLN D O 1
ATOM 8660 N N . PHE D 1 250 ? 10.730 29.331 -1.718 1.00 7.06 250 PHE D N 1
ATOM 8661 C CA . PHE D 1 250 ? 11.467 29.655 -0.494 1.00 6.89 250 PHE D CA 1
ATOM 8662 C C . PHE D 1 250 ? 10.596 30.459 0.473 1.00 7.11 250 PHE D C 1
ATOM 8663 O O . PHE D 1 250 ? 10.005 31.490 0.097 1.00 7.87 250 PHE D O 1
ATOM 8671 N N . GLY D 1 251 ? 10.508 29.989 1.722 1.00 7.34 251 GLY D N 1
ATOM 8672 C CA . GLY D 1 251 ? 9.726 30.653 2.758 1.00 8.12 251 GLY D CA 1
ATOM 8673 C C . GLY D 1 251 ? 8.245 30.287 2.813 1.00 7.69 251 GLY D C 1
ATOM 8674 O O . GLY D 1 251 ? 7.610 30.573 3.840 1.00 9.01 251 GLY D O 1
ATOM 8675 N N . GLN D 1 252 ? 7.671 29.699 1.754 1.00 7.69 252 GLN D N 1
ATOM 8676 C CA . GLN D 1 252 ? 6.207 29.558 1.702 1.00 8.62 252 GLN D CA 1
ATOM 8677 C C . GLN D 1 252 ? 5.681 28.474 2.629 1.00 8.66 252 GLN D C 1
ATOM 8678 O O . GLN D 1 252 ? 4.478 28.404 2.863 1.00 10.94 252 GLN D O 1
ATOM 8684 N N . GLN D 1 253 ? 6.574 27.650 3.167 1.00 8.52 253 GLN D N 1
ATOM 8685 C CA . GLN D 1 253 ? 6.181 26.565 4.063 1.00 10.15 253 GLN D CA 1
ATOM 8686 C C . GLN D 1 253 ? 5.989 27.045 5.511 1.00 8.50 253 GLN D C 1
ATOM 8687 O O . GLN D 1 253 ? 5.426 26.330 6.331 1.00 10.87 253 GLN D O 1
ATOM 8693 N N . THR D 1 254 ? 6.443 28.254 5.856 1.00 7.58 254 THR D N 1
ATOM 8694 C CA . THR D 1 254 ? 6.243 28.770 7.214 1.00 6.98 254 THR D CA 1
ATOM 8695 C C . THR D 1 254 ? 4.755 29.026 7.468 1.00 6.62 254 THR D C 1
ATOM 8696 O O . THR D 1 254 ? 3.971 29.256 6.544 1.00 7.14 254 THR D O 1
ATOM 8700 N N . PRO D 1 255 ? 4.358 29.064 8.743 1.00 6.56 255 PRO D N 1
ATOM 8701 C CA . PRO D 1 255 ? 2.977 29.454 9.038 1.00 7.36 255 PRO D CA 1
ATOM 8702 C C . PRO D 1 255 ? 2.580 30.804 8.443 1.00 6.96 255 PRO D C 1
ATOM 8703 O O . PRO D 1 255 ? 1.427 30.959 8.025 1.00 8.33 255 PRO D O 1
ATOM 8707 N N . MET D 1 256 ? 3.506 31.749 8.336 1.00 6.73 256 MET D N 1
ATOM 8708 C CA . MET D 1 256 ? 3.187 33.040 7.718 1.00 7.12 256 MET D CA 1
ATOM 8709 C C . MET D 1 256 ? 3.126 33.001 6.201 1.00 6.91 256 MET D C 1
ATOM 8710 O O . MET D 1 256 ? 2.707 34.004 5.589 1.00 9.64 256 MET D O 1
ATOM 8715 N N . LYS D 1 257 ? 3.572 31.885 5.614 1.00 7.08 257 LYS D N 1
ATOM 8716 C CA . LYS D 1 257 ? 3.487 31.620 4.172 1.00 7.52 257 LYS D CA 1
ATOM 8717 C C . LYS D 1 257 ? 4.368 32.548 3.327 1.00 7.27 257 LYS D C 1
ATOM 8718 O O . LYS D 1 257 ? 4.154 32.724 2.121 1.00 9.06 257 LYS D O 1
ATOM 8724 N N . ARG D 1 258 ? 5.419 33.089 3.916 1.00 6.91 258 ARG D N 1
ATOM 8725 C CA . ARG D 1 258 ? 6.380 33.885 3.150 1.00 6.78 258 ARG D CA 1
ATOM 8726 C C . ARG D 1 258 ? 7.740 33.774 3.844 1.00 5.97 258 ARG D C 1
ATOM 8727 O O . ARG D 1 258 ? 7.822 33.434 5.040 1.00 6.63 258 ARG D O 1
ATOM 8735 N N . ALA D 1 259 ? 8.799 34.079 3.088 1.00 6.54 259 ALA D N 1
ATOM 8736 C CA . ALA D 1 259 ? 10.119 34.276 3.667 1.00 6.39 259 ALA D CA 1
ATOM 8737 C C . ALA D 1 259 ? 10.145 35.615 4.407 1.00 5.68 259 ALA D C 1
ATOM 8738 O O . ALA D 1 259 ? 9.355 36.530 4.105 1.00 6.07 259 ALA D O 1
ATOM 8740 N N . GLY D 1 260 ? 11.061 35.732 5.355 1.00 5.28 260 GLY D N 1
ATOM 8741 C CA . GLY D 1 260 ? 11.342 37.017 5.952 1.00 4.98 260 GLY D CA 1
ATOM 8742 C C . GLY D 1 260 ? 12.271 37.845 5.058 1.00 5.32 260 GLY D C 1
ATOM 8743 O O . GLY D 1 260 ? 13.001 37.311 4.201 1.00 5.89 260 GLY D O 1
ATOM 8744 N N . GLN D 1 261 ? 12.247 39.154 5.250 1.00 5.89 261 GLN D N 1
ATOM 8745 C CA . GLN D 1 261 ? 13.280 40.017 4.672 1.00 6.01 261 GLN D CA 1
ATOM 8746 C C . GLN D 1 261 ? 14.268 40.382 5.772 1.00 5.47 261 GLN D C 1
ATOM 8747 O O . GLN D 1 261 ? 13.892 40.432 6.950 1.00 5.65 261 GLN D O 1
ATOM 8753 N N . PRO D 1 262 ? 15.529 40.632 5.407 1.00 4.95 262 PRO D N 1
ATOM 8754 C CA . PRO D 1 262 ? 16.528 40.936 6.451 1.00 5.59 262 PRO D CA 1
ATOM 8755 C C . PRO D 1 262 ? 16.123 42.083 7.380 1.00 5.95 262 PRO D C 1
ATOM 8756 O O . PRO D 1 262 ? 16.491 42.040 8.563 1.00 5.79 262 PRO D O 1
ATOM 8760 N N . ALA D 1 263 ? 15.403 43.084 6.873 1.00 6.01 263 ALA D N 1
ATOM 8761 C CA . ALA D 1 263 ? 14.881 44.174 7.703 1.00 5.62 263 ALA D CA 1
ATOM 8762 C C . ALA D 1 263 ? 14.275 43.656 9.011 1.00 6.00 263 ALA D C 1
ATOM 8763 O O . ALA D 1 263 ? 14.398 44.283 10.063 1.00 6.07 263 ALA D O 1
ATOM 8765 N N . GLU D 1 264 ? 13.582 42.517 8.937 1.00 5.46 264 GLU D N 1
ATOM 8766 C CA . GLU D 1 264 ? 12.798 42.000 10.045 1.00 5.55 264 GLU D CA 1
ATOM 8767 C C . GLU D 1 264 ? 13.641 41.417 11.155 1.00 5.49 264 GLU D C 1
ATOM 8768 O O . GLU D 1 264 ? 13.109 41.094 12.224 1.00 5.07 264 GLU D O 1
ATOM 8774 N N . LEU D 1 265 ? 14.939 41.279 10.918 1.00 4.49 265 LEU D N 1
ATOM 8775 C CA . LEU D 1 265 ? 15.872 40.818 11.933 1.00 4.94 265 LEU D CA 1
ATOM 8776 C C . LEU D 1 265 ? 16.449 41.965 12.743 1.00 5.08 265 LEU D C 1
ATOM 8777 O O . LEU D 1 265 ? 16.971 41.755 13.856 1.00 6.14 265 LEU D O 1
ATOM 8782 N N . ALA D 1 266 ? 16.439 43.186 12.199 1.00 5.50 266 ALA D N 1
ATOM 8783 C CA . ALA D 1 266 ? 17.118 44.273 12.916 1.00 5.75 266 ALA D CA 1
ATOM 8784 C C . ALA D 1 266 ? 16.597 44.490 14.343 1.00 4.97 266 ALA D C 1
ATOM 8785 O O . ALA D 1 266 ? 17.385 44.728 15.241 1.00 5.57 266 ALA D O 1
ATOM 8787 N N . PRO D 1 267 ? 15.265 44.473 14.534 1.00 5.08 267 PRO D N 1
ATOM 8788 C CA . PRO D 1 267 ? 14.791 44.816 15.886 1.00 5.68 267 PRO D CA 1
ATOM 8789 C C . PRO D 1 267 ? 15.353 43.899 16.989 1.00 5.87 267 PRO D C 1
ATOM 8790 O O . PRO D 1 267 ? 15.635 44.428 18.101 1.00 5.79 267 PRO D O 1
ATOM 8794 N N . VAL D 1 268 ? 15.509 42.593 16.756 1.00 4.93 268 VAL D N 1
ATOM 8795 C CA . VAL D 1 268 ? 16.057 41.767 17.829 1.00 5.58 268 VAL D CA 1
ATOM 8796 C C . VAL D 1 268 ? 17.551 42.020 18.033 1.00 5.52 268 VAL D C 1
ATOM 8797 O O . VAL D 1 268 ? 18.042 41.941 19.155 1.00 5.92 268 VAL D O 1
ATOM 8801 N N . TYR D 1 269 ? 18.280 42.308 16.949 1.00 5.56 269 TYR D N 1
ATOM 8802 C CA . TYR D 1 269 ? 19.701 42.646 17.124 1.00 5.00 269 TYR D CA 1
ATOM 8803 C C . TYR D 1 269 ? 19.877 43.928 17.938 1.00 5.17 269 TYR D C 1
ATOM 8804 O O . TYR D 1 269 ? 20.829 44.037 18.707 1.00 6.18 269 TYR D O 1
ATOM 8813 N N . VAL D 1 270 ? 18.958 44.874 17.795 1.00 5.02 270 VAL D N 1
ATOM 8814 C CA . VAL D 1 270 ? 18.970 46.105 18.601 1.00 5.35 270 VAL D CA 1
ATOM 8815 C C . VAL D 1 270 ? 18.593 45.829 20.071 1.00 5.64 270 VAL D C 1
ATOM 8816 O O . VAL D 1 270 ? 19.280 46.289 20.994 1.00 6.28 270 VAL D O 1
ATOM 8820 N N . TYR D 1 271 ? 17.528 45.054 20.278 1.00 5.60 271 TYR D N 1
ATOM 8821 C CA . TYR D 1 271 ? 17.100 44.664 21.626 1.00 6.05 271 TYR D CA 1
ATOM 8822 C C . TYR D 1 271 ? 18.262 44.048 22.407 1.00 5.58 271 TYR D C 1
ATOM 8823 O O . TYR D 1 271 ? 18.527 44.428 23.555 1.00 5.56 271 TYR D O 1
ATOM 8832 N N . LEU D 1 272 ? 18.985 43.123 21.773 1.00 5.66 272 LEU D N 1
ATOM 8833 C CA . LEU D 1 272 ? 20.061 42.387 22.443 1.00 5.77 272 LEU D CA 1
ATOM 8834 C C . LEU D 1 272 ? 21.310 43.261 22.637 1.00 6.57 272 LEU D C 1
ATOM 8835 O O . LEU D 1 272 ? 22.001 43.139 23.652 1.00 7.70 272 LEU D O 1
ATOM 8840 N N . ALA D 1 273 ? 21.627 44.132 21.671 1.00 5.97 273 ALA D N 1
ATOM 8841 C CA . ALA D 1 273 ? 22.766 45.045 21.838 1.00 6.33 273 ALA D CA 1
ATOM 8842 C C . ALA D 1 273 ? 22.523 46.065 22.956 1.00 7.30 273 ALA D C 1
ATOM 8843 O O . ALA D 1 273 ? 23.436 46.432 23.682 1.00 8.77 273 ALA D O 1
ATOM 8845 N N . SER D 1 274 ? 21.294 46.547 23.035 1.00 6.94 274 SER D N 1
ATOM 8846 C CA . SER D 1 274 ? 20.918 47.596 23.975 1.00 7.61 274 SER D CA 1
ATOM 8847 C C . SER D 1 274 ? 21.051 47.171 25.429 1.00 7.35 274 SER D C 1
ATOM 8848 O O . SER D 1 274 ? 20.864 46.008 25.787 1.00 7.19 274 SER D O 1
ATOM 8851 N N . GLN D 1 275 ? 21.357 48.141 26.282 1.00 7.53 275 GLN D N 1
ATOM 8852 C CA A GLN D 1 275 ? 21.448 47.900 27.720 0.50 7.67 275 GLN D CA 1
ATOM 8853 C CA B GLN D 1 275 ? 21.459 47.848 27.704 0.50 8.31 275 GLN D CA 1
ATOM 8854 C C . GLN D 1 275 ? 20.110 47.471 28.312 1.00 8.07 275 GLN D C 1
ATOM 8855 O O . GLN D 1 275 ? 20.054 46.938 29.427 1.00 9.77 275 GLN D O 1
ATOM 8866 N N . GLU D 1 276 ? 19.024 47.717 27.571 1.00 7.76 276 GLU D N 1
ATOM 8867 C CA . GLU D 1 276 ? 17.680 47.331 28.014 1.00 7.94 276 GLU D CA 1
ATOM 8868 C C . GLU D 1 276 ? 17.569 45.824 28.285 1.00 7.55 276 GLU D C 1
ATOM 8869 O O . GLU D 1 276 ? 16.758 45.401 29.101 1.00 7.76 276 GLU D O 1
ATOM 8875 N N . SER D 1 277 ? 18.381 45.021 27.611 1.00 6.38 277 SER D N 1
ATOM 8876 C CA . SER D 1 277 ? 18.296 43.572 27.794 1.00 5.84 277 SER D CA 1
ATOM 8877 C C . SER D 1 277 ? 19.278 43.097 28.879 1.00 4.83 277 SER D C 1
ATOM 8878 O O . SER D 1 277 ? 19.849 42.006 28.813 1.00 5.93 277 SER D O 1
ATOM 8881 N N . SER D 1 278 ? 19.359 43.880 29.956 1.00 5.64 278 SER D N 1
ATOM 8882 C CA . SER D 1 278 ? 20.292 43.634 31.040 1.00 6.24 278 SER D CA 1
ATOM 8883 C C . SER D 1 278 ? 20.174 42.269 31.733 1.00 5.62 278 SER D C 1
ATOM 8884 O O . SER D 1 278 ? 21.164 41.789 32.266 1.00 7.28 278 SER D O 1
ATOM 8887 N N . TYR D 1 279 ? 18.984 41.653 31.760 1.00 5.35 279 TYR D N 1
ATOM 8888 C CA . TYR D 1 279 ? 18.839 40.340 32.409 1.00 5.58 279 TYR D CA 1
ATOM 8889 C C . TYR D 1 279 ? 18.785 39.204 31.375 1.00 4.87 279 TYR D C 1
ATOM 8890 O O . TYR D 1 279 ? 18.358 38.068 31.675 1.00 5.59 279 TYR D O 1
ATOM 8899 N N . VAL D 1 280 ? 19.208 39.504 30.143 1.00 5.10 280 VAL D N 1
ATOM 8900 C CA . VAL D 1 280 ? 19.196 38.524 29.059 1.00 5.69 280 VAL D CA 1
ATOM 8901 C C . VAL D 1 280 ? 20.630 38.136 28.702 1.00 5.44 280 VAL D C 1
ATOM 8902 O O . VAL D 1 280 ? 21.399 38.947 28.155 1.00 4.99 280 VAL D O 1
ATOM 8906 N N . THR D 1 281 ? 20.989 36.891 28.991 1.00 4.34 281 THR D N 1
ATOM 8907 C CA . THR D 1 281 ? 22.235 36.347 28.510 1.00 4.55 281 THR D CA 1
ATOM 8908 C C . THR D 1 281 ? 22.025 34.849 28.319 1.00 4.33 281 THR D C 1
ATOM 8909 O O . THR D 1 281 ? 21.205 34.229 28.997 1.00 5.04 281 THR D O 1
ATOM 8913 N N . ALA D 1 282 ? 22.771 34.274 27.379 1.00 4.19 282 ALA D N 1
ATOM 8914 C CA . ALA D 1 282 ? 22.705 32.842 27.014 1.00 4.66 282 ALA D CA 1
ATOM 8915 C C . ALA D 1 282 ? 21.395 32.449 26.337 1.00 4.84 282 ALA D C 1
ATOM 8916 O O . ALA D 1 282 ? 21.060 31.258 26.319 1.00 5.90 282 ALA D O 1
ATOM 8918 N N . GLU D 1 283 ? 20.627 33.430 25.838 1.00 4.60 283 GLU D N 1
ATOM 8919 C CA . GLU D 1 283 ? 19.296 33.111 25.271 1.00 4.59 283 GLU D CA 1
ATOM 8920 C C . GLU D 1 283 ? 19.271 33.209 23.741 1.00 4.11 283 GLU D C 1
ATOM 8921 O O . GLU D 1 283 ? 19.950 34.065 23.156 1.00 4.65 283 GLU D O 1
ATOM 8927 N N . VAL D 1 284 ? 18.484 32.348 23.111 1.00 4.65 284 VAL D N 1
ATOM 8928 C CA . VAL D 1 284 ? 18.333 32.332 21.670 1.00 4.70 284 VAL D CA 1
ATOM 8929 C C . VAL D 1 284 ? 16.961 32.913 21.300 1.00 4.96 284 VAL D C 1
ATOM 8930 O O . VAL D 1 284 ? 15.967 32.717 22.002 1.00 6.02 284 VAL D O 1
ATOM 8934 N N . HIS D 1 285 ? 16.945 33.675 20.210 1.00 4.29 285 HIS D N 1
ATOM 8935 C CA . HIS D 1 285 ? 15.758 34.400 19.771 1.00 4.41 285 HIS D CA 1
ATOM 8936 C C . HIS D 1 285 ? 15.414 34.043 18.346 1.00 4.96 285 HIS D C 1
ATOM 8937 O O . HIS D 1 285 ? 16.185 34.289 17.436 1.00 6.17 285 HIS D O 1
ATOM 8944 N N . GLY D 1 286 ? 14.239 33.479 18.169 1.00 4.80 286 GLY D N 1
ATOM 8945 C CA . GLY D 1 286 ? 13.773 33.066 16.855 1.00 4.98 286 GLY D CA 1
ATOM 8946 C C . GLY D 1 286 ? 13.031 34.154 16.103 1.00 3.55 286 GLY D C 1
ATOM 8947 O O . GLY D 1 286 ? 12.252 34.916 16.671 1.00 5.14 286 GLY D O 1
ATOM 8948 N N . VAL D 1 287 ? 13.312 34.225 14.795 1.00 4.12 287 VAL D N 1
ATOM 8949 C CA . VAL D 1 287 ? 12.612 35.150 13.881 1.00 4.44 287 VAL D CA 1
ATOM 8950 C C . VAL D 1 287 ? 12.344 34.297 12.635 1.00 4.41 287 VAL D C 1
ATOM 8951 O O . VAL D 1 287 ? 13.125 34.322 11.684 1.00 4.72 287 VAL D O 1
ATOM 8955 N N . CYS D 1 288 ? 11.290 33.495 12.689 1.00 5.22 288 CYS D N 1
ATOM 8956 C CA . CYS D 1 288 ? 11.084 32.410 11.724 1.00 5.09 288 CYS D CA 1
ATOM 8957 C C . CYS D 1 288 ? 9.740 32.298 11.041 1.00 4.97 288 CYS D C 1
ATOM 8958 O O . CYS D 1 288 ? 9.449 31.262 10.454 1.00 5.51 288 CYS D O 1
ATOM 8961 N N . GLY D 1 289 ? 8.904 33.317 11.122 1.00 4.87 289 GLY D N 1
ATOM 8962 C CA . GLY D 1 289 ? 7.620 33.255 10.445 1.00 5.80 289 GLY D CA 1
ATOM 8963 C C . GLY D 1 289 ? 6.708 32.164 10.987 1.00 5.38 289 GLY D C 1
ATOM 8964 O O . GLY D 1 289 ? 5.779 31.743 10.324 1.00 6.35 289 GLY D O 1
ATOM 8965 N N . GLY D 1 290 ? 6.952 31.768 12.233 1.00 4.88 290 GLY D N 1
ATOM 8966 C CA . GLY D 1 290 ? 6.211 30.701 12.893 1.00 5.03 290 GLY D CA 1
ATOM 8967 C C . GLY D 1 290 ? 6.817 29.304 12.781 1.00 4.55 290 GLY D C 1
ATOM 8968 O O . GLY D 1 290 ? 6.299 28.373 13.380 1.00 5.66 290 GLY D O 1
ATOM 8969 N N . GLU D 1 291 ? 7.916 29.160 12.037 1.00 4.94 291 GLU D N 1
ATOM 8970 C CA . GLU D 1 291 ? 8.651 27.890 11.965 1.00 6.10 291 GLU D CA 1
ATOM 8971 C C . GLU D 1 291 ? 9.581 27.921 13.173 1.00 5.86 291 GLU D C 1
ATOM 8972 O O . GLU D 1 291 ? 10.782 28.105 13.074 1.00 6.45 291 GLU D O 1
ATOM 8978 N N . HIS D 1 292 ? 8.963 27.749 14.337 1.00 5.50 292 HIS D N 1
ATOM 8979 C CA . HIS D 1 292 ? 9.575 28.074 15.612 1.00 5.92 292 HIS D CA 1
ATOM 8980 C C . HIS D 1 292 ? 10.717 27.186 16.059 1.00 5.44 292 HIS D C 1
ATOM 8981 O O . HIS D 1 292 ? 10.796 26.016 15.706 1.00 5.68 292 HIS D O 1
ATOM 8988 N N . LEU D 1 293 ? 11.593 27.787 16.854 1.00 5.16 293 LEU D N 1
ATOM 8989 C CA . LEU D 1 293 ? 12.662 27.055 17.514 1.00 5.49 293 LEU D CA 1
ATOM 8990 C C . LEU D 1 293 ? 12.071 26.084 18.548 1.00 6.26 293 LEU D C 1
ATOM 8991 O O . LEU D 1 293 ? 10.873 26.132 18.872 1.00 7.59 293 LEU D O 1
ATOM 8996 N N A GLY D 1 294 ? 12.925 25.328 19.223 0.50 6.36 294 GLY D N 1
ATOM 8997 N N B GLY D 1 294 ? 12.942 25.151 18.968 0.50 6.34 294 GLY D N 1
ATOM 8998 C CA A GLY D 1 294 ? 12.494 24.652 20.451 0.50 6.16 294 GLY D CA 1
ATOM 8999 C CA B GLY D 1 294 ? 12.701 24.159 20.029 0.50 7.55 294 GLY D CA 1
ATOM 9000 C C A GLY D 1 294 ? 12.293 25.583 21.657 0.50 6.66 294 GLY D C 1
ATOM 9001 C C B GLY D 1 294 ? 13.014 22.694 19.656 0.50 7.66 294 GLY D C 1
ATOM 9002 O O A GLY D 1 294 ? 12.374 26.835 21.536 0.50 6.87 294 GLY D O 1
ATOM 9003 O O B GLY D 1 294 ? 13.089 22.414 18.434 0.50 7.99 294 GLY D O 1
#

InterPro domains:
  IPR002347 Short-chain dehydrogenase/reductase SDR [PF13561] (58-291)
  IPR002347 Short-chain dehydrogenase/reductase SDR [PR00080] (127-138)
  IPR002347 Short-chain dehydrogenase/reductase SDR [PR00080] (179-187)
  IPR002347 Short-chain dehydrogenase/reductase SDR [PR00080] (199-218)
  IPR002347 Short-chain dehydrogenase/reductase SDR [PR00081] (51-68)
  IPR002347 Short-chain dehydrogenase/reductase SDR [PR00081] (127-138)
  IPR002347 Short-chain dehydrogenase/reductase SDR [PR00081] (173-189)
  IPR002347 Short-chain dehydrogenase/reductase SDR [PR00081] (199-218)
  IPR002347 Short-chain dehydrogenase/reductase SDR [PR00081] (220-237)
  IPR002347 Short-chain dehydrogenase/reductase SDR [PR00081] (255-275)
  IPR020904 Short-chain dehydrogenase/reductase, conserved site [PS00061] (186-214)
  IPR036291 NAD(P)-binding domain superfamily [SSF51735] (48-293)

Secondary structure (DSSP, 8-state):
----TTTSS--SPPPP---STT--GGGSSSPP--STTT----STTTT-EEEEETTTSHHHHHHHHHHHHTT-EEEEE--GGGHHHHHHHHHHHHHTT--EEE----TTSHHHHHHHHHHHHHHHT---EEEE--------SSGGG--HHHHHHHHIIIIIHHHHHHHHHGGGPPTT-EEEEE--GGGTS--TT-HHHHHHHHHHHHHHHHHHHHHGGGT-EEEEEEE-SB-SHHIIIIIS-GGGSTTTTTTSTTSS-B-GGGGHHHHHHHHSGGGTT--S-EEEESTT----/----TTTSS--SPPPP---STT--GGGSSSPP--STTT----STTTT-EEEEETTTSHHHHHHHHHHHHTT-EEEEE--GGGHHHHHHHHHHHHHTT--EEE----TTSHHHHHHHHHHHHHHHT---EEEE--------SSGGG--HHHHHHHHIIIIIHHHHHHHHHGGGPPTT-EEEEE--GGGTS--TT-HHHHHHHHHHHHHHHHHHHHHGGGT-EEEEEEE-SB--HHIIIIIS-GGGSTTTTTTSTTSS-B-GGGGHHHHHHHHSGGGTT--S-EEEESTT----/-PPPTTTSS--S-------STT--GGGSSSPP--STTT----STTTT-EEEEETTTSHHHHHHHHHHHHTT-EEEEE--GGGHHHHHHHHHHHHTTT--EEE----TTSHHHHHHHHHHHHHHHT---EEEE--------SSGGG--HHHHHHHHIIIIIHHHHHHHHHGGGPPTT-EEEEE--GGGTS--TT-HHHHHHHHHHHHHHHHHHHHHGGGT-EEEEEEE-SB--HHIIIIIS-GGGSTTTTTTSTTSSPBPGGGGHHHHHHHHSGGGTT--S-EEEESTT----/----GGGSS--SPPPP---STT--GGGSSSPP--STTT----STTTT-EEEEETTTSHHHHHHHHHHHHTT-EEEEE--GGGHHHHHHHHHHHHHTT--EEE----TTSHHHHHHHHHHHHHHHT---EEEE--------SSGGG--HHHHHHHHIIIIIHHHHHHHHHGGGPPTT-EEEEE--GGGTS--TT-HHHHHHHHHHHHHHHHHHHHHGGGT-EEEEEEE-SB--HHIIIIIS-GGGSTTTTTTSTTSSPBPGGGGHHHHHHHHSGGGTT--S-EEEESTT----

Sequence (1168 aa):
HLYDPTTQYYTGEYPKQKKQPAPGVQAKMTTPVPDCGEKSYVGSGRLKDRKALVTGGDSGIGRAAAIAYAREGADVAINYLPAEEEEDAQQQVKALIEECGRKAVLLPGDLSDESSFARSLVHKAREALGGLDILALVAGKQTAIPEIKDLLTSSEQFQQTFAVNVFALFWITQEAIPLLPKGASIITTSSIQAYQPSPHLLDYAATKAAILNYSRRGLAKQVAEKGIRVNIVAPGPIWTALQISGGQTQDKKIIPQQFGQQTPMMKRAGQPAELAPVYVYLASQESSYVTAEVHGVCGGEHLGGHLYDPTTQYYTGEYPKQKKQPAPGVQAKMTPVPDCGEKSYVGSGRLKDRKALVTGGDSGIGRAAAIAYAREGADVAINYLPAEEEDAQQVKALIEECGRKAVLLPGDLSDDESSFARSLVHKAREALGGLDILALVAGKQTAIPEIKDLTSSEQFQQTFAVNVFALFWITQEAIPLLPKGASIITTSSIQAYQPSPHLLDYAATKAAILNYSRGLAKQVAEEKGIRVNIVAPGPIWTALQISGGQTQQDKIPQFGQQTPMMKRAGQPAELAPVYVYLASQESSYVTAEVHGVCGGEHLGGHLYYDPTTQYYTGEYPKQKQPAPGVQQAKMTPVPDCGEKSYVGSGRLKDRKALVTGGDSGIGRAAAIAYAREGADVAINYLPAEEEDAQQVKALIEECGRKAVLLPGDLSDESFARSLVVHKAREALGGLDILALVAGKQTAIPEEIKDLTSSEEQFQQTFAVNVFALFWITQEEAIPLLPKGASIITTSSIQAYQPSPHLLDYAATKAAILNYSRGLAKQVAEKGIRVNIVAPGPIWTALQISGGQTQDKKIIPQFGQQTPMKRAGQPAELAPVYVYLASQESSYVTAEVHGVCGGEEHLGGHLYDPTTQYYTGEYPKQKKQPAPGVQAKMTPVPDCGEKSYVGSGRLKDRKALVTGGDSGIGRAAAIAYAREGADVAINYLPAEEEDAQQVKALIEECGRRKAVLLPGDLSDESFARSLVHKAREALGGLDILALVAGKQTAIPEIKDLTSEQFQQQTFAVNVFALFWITQEEAIPLLPKGASIITTSSIQAYQPSPHLLDYAATKAAILNYSRGLAKQVAEKGIRVNIVAPGPIWTALQISGGQTQDKIIPQFGQQTPMKRAGQPAELAPVYVYLASQQESSYVTAEVHGVCGGEHLGG

Solvent-accessible surface area: 35017 Å² total; per-residue (Å²): 111,54,135,24,4,20,95,67,44,85,70,30,96,6,64,126,30,149,24,119,72,39,4,18,0,40,140,6,74,42,76,3,53,1,2,38,204,69,33,129,24,54,44,50,1,151,73,13,47,0,0,0,2,14,0,3,18,5,25,1,11,1,0,0,0,0,0,2,62,2,14,0,20,0,0,0,1,9,65,88,74,12,68,99,0,0,82,65,0,68,42,24,0,80,135,36,66,56,108,13,17,36,25,58,14,62,12,28,74,52,86,34,0,46,33,0,0,85,102,0,95,146,30,11,63,12,6,14,0,0,0,14,19,30,28,54,11,34,13,34,74,88,7,130,76,4,78,20,141,22,1,68,64,0,0,12,25,4,1,8,2,11,0,8,3,0,21,39,0,7,102,60,16,56,128,4,0,0,0,0,1,11,3,9,13,24,16,40,50,2,25,47,19,3,5,1,16,0,0,0,7,8,0,8,16,3,2,0,15,1,0,0,43,14,0,3,119,80,0,2,4,0,0,0,0,0,8,11,15,7,0,11,4,51,17,1,12,28,0,29,29,49,106,94,0,27,97,19,1,45,115,2,36,4,142,2,1,0,5,0,10,3,0,2,9,0,0,0,2,0,0,5,54,42,0,4,0,0,0,0,2,17,0,1,0,0,0,1,53,6,11,25,123,50,139,24,5,20,97,75,41,93,66,32,91,8,60,135,38,99,27,120,73,39,4,22,0,30,142,9,76,47,72,3,53,1,2,45,210,69,32,128,24,54,43,49,1,150,75,4,45,0,0,0,2,15,0,2,17,5,23,1,11,1,0,0,1,0,0,2,60,2,13,0,18,0,0,0,1,8,62,86,74,12,69,95,0,0,77,66,0,75,42,24,0,84,137,40,65,57,104,16,16,36,32,56,12,64,12,30,76,51,84,29,0,45,34,0,0,84,96,0,105,146,34,10,63,9,4,13,0,0,0,14,20,30,29,56,12,36,13,33,74,87,7,137,74,4,79,20,142,24,1,70,63,1,0,13,26,4,2,8,1,11,0,8,4,0,22,40,0,7,108,38,14,56,127,3,0,1,0,0,1,12,3,9,10,25,14,41,48,3,25,45,31,4,4,1,16,0,0,0,8,8,0,7,17,3,3,0,14,0,0,0,43,20,0,3,135,86,0,2,4,0,0,0,0,0,8,12,15,7,0,11,4,52,17,2,12,13,0,29,36,98,92,106,3,24,110,17,1,56,118,2,35,5,130,2,1,0,5,0,10,5,0,1,9,0,0,0,1,0,0,5,50,41,0,4,0,0,0,0,1,17,1,0,0,0,0,1,58,7,11,24,130,46,143,22,4,18,93,75,36,106,62,25,92,7,68,128,29,154,25,122,74,44,4,29,0,31,144,6,77,60,78,3,53,1,1,36,203,67,33,128,24,54,41,49,1,146,69,10,46,0,0,0,2,15,0,2,18,5,24,1,11,1,0,0,0,0,0,1,61,1,12,0,20,0,0,0,2,8,64,84,81,14,68,91,0,0,81,69,0,69,42,24,0,80,133,32,68,56,107,13,17,36,29,56,13,64,13,28,73,53,86,31,0,50,31,0,0,82,93,0,102,145,39,11,64,13,4,12,0,0,0,15,20,30,29,54,12,35,12,32,66,74,7,158,82,4,70,11,133,26,0,68,68,0,0,13,25,4,2,10,1,11,1,9,3,0,20,43,0,7,108,35,14,54,125,3,0,0,0,0,2,12,3,9,13,24,15,29,52,2,25,47,19,3,4,1,16,0,0,0,8,8,0,6,16,3,2,0,11,0,0,0,41,20,0,2,126,80,0,2,3,0,0,0,0,0,9,10,16,6,0,12,4,53,17,0,13,26,0,28,30,46,97,97,1,28,110,17,1,50,117,3,37,4,135,2,1,0,8,0,10,5,0,1,8,0,0,0,2,0,0,5,60,39,0,5,0,0,0,0,2,10,1,0,0,0,0,2,51,8,6,17,116,56,136,25,5,16,93,77,36,110,59,24,97,6,70,114,30,151,25,124,73,43,5,15,0,42,130,7,78,63,76,4,54,1,1,35,196,68,32,126,24,54,41,48,0,143,76,11,44,0,0,0,2,15,0,2,19,5,24,1,10,1,0,0,1,0,0,2,61,2,13,0,18,0,0,0,2,9,64,80,76,14,67,103,0,0,83,75,0,69,43,24,0,79,137,43,68,54,106,13,18,38,32,52,13,63,12,31,75,53,86,32,0,44,31,0,0,89,93,0,106,148,40,10,63,12,4,14,0,0,0,14,18,30,28,58,13,34,13,33,73,86,6,131,74,4,79,20,144,22,1,71,64,0,0,13,25,4,1,9,1,10,1,10,3,0,21,41,0,7,107,36,16,55,128,5,0,1,0,0,1,13,3,10,13,22,16,29,49,1,26,48,15,3,5,1,16,0,0,0,8,8,0,6,16,4,2,0,10,1,1,0,43,20,0,2,133,89,0,1,4,0,0,0,0,0,9,11,15,6,0,11,5,55,18,1,12,27,0,28,33,54,114,98,1,30,115,18,1,51,116,3,38,5,142,1,1,0,11,0,10,6,0,2,10,0,0,0,2,0,0,5,57,42,0,4,0,0,0,0,1,11,0,0,0,0,0,1,55,6,5,18

Foldseek 3Di:
DDDDVLVPDDQAFADQFADAPPFAQVPGVVRFDLCLPNAAADQLQAAAAEEFEVCLWFLSVSQLLNNLNNHYAYEYEDAPVHVVSNVVSCVSSVVSVHHYHYDYDDLLPLVSLLCVLVVSCVVSVAHFEYEYEDFAAAFAQDVVPCDPVNLVSRCSNLPVSVVSNCVSCLVRHAQLGFYEYEAALLCAVPDNRGVSNSVSSVNRLVVQLVVQVVCVVRNYAGEYEYEAFEDISNCRNRNDDSVCRRQGLCPAPSRHHHGSNQSNVVSSCRRGCVCSVDHSYYHYHHNRSDHD/DDDDVLVPDDQAFADQFADAPPDALVPGVVRFCLCLPHAAADQLQAAAEEEFEVCLWFLSVSQLLNNLNNHYAYEYEDAPVHVVSNVVSCVSSVVSVHHYHYDYDDLLPLVSLLCVLVVRCVVSVHHFEYEYEDFAAAFAQDPVPCDPVNLVSRCSNLPVSVVSNVVNCLVRHAQLGEYEYEAALCCAVPDNRGVSNSVSSVNRLVVQLVVQVVCVVRNYAGEYEYEAFEDISSDRHRNDDSVCRRQGLCPAPSRHGHGSNQSNVVSSCRRGCVCVVDHSYYHYHHSRSDHD/DDDDVLVPDDQAFAAQFADAPPFALVPGVVRFDLCLPNAAADQLQAAAAEEFEVCLWFLSVSQLLNNLNNHYAYEYEDAPVHVVSNVVSCVSSVVSVHHYHYDYDDLLPLVSLLVVLVVSCVVSVHHFEYEYEDFAAAFAQDPVPCDPVNLVSRCSNLPVSVVSNCVSCLVRHAQLGEYEYEAALLCAVPDNRTVSNSVSSVNRLVVQLVVQVVCVVRNYAGEYEYEAFEDISNCRHRNDDSVCRGQGLCPAPSRHHHGSNQSNVVSSCRRGCVCVVDHSYYHYHYSRSDHD/DDDDVLVPDDQAFADQFADAPPFALVPGVVRFDLCLPNAAEDQLQAAAEEEFEVCQWFLSVSQLLNNLNNHYAYEYEDAPVHVVSNVVSCVSSVVSVHHYHYQYDDLLPLVSLLVVLVVSCVVSVHHFEYEYEDFAAAFAQDPVPQDPVNLVSRCSNLPVSVVSNVVSCLVRHAQLGEYEYEAALLCAVPDNRTVSNSVSSVNRLVVQLVVQVVCVVRNYAGEYEYEAFEDISSCRHRNDDSVCRTQGLCPAPSRHHHGSNQSNVVSSCRRGCVCVVDHSYYHYDYNRSDHD